Protein AF-0000000083436732 (afdb_homodimer)

Radius of gyration: 25.19 Å; Cα contacts (8 Å, |Δi|>4): 2096; chains: 2; bounding box: 70×71×68 Å

pLDDT: mean 85.24, std 17.51, range [31.95, 98.94]

Sequence (780 aa):
MSGWLIAVHCGAGRYSSSTEASYLSLIRSALTDAHDVITNSTSPPTAAQLAVRLLHSFEHSPLTNAGFGSNLTEEGRVECEASVVCGQTHLVGCCGAVTGVKEPSALALKLLEQVQGNDSTSSFAFGRQPPLVVVGEHARRLAREFGLETAAEDGDVLKKYQITAKAHEHFIKWHERFQALRGSTDDDDERLDTVGAICMDPKGNVAAALSSGGVAYKIPGRLGLAACPRMGCDASNGQFCALKCRKRKRRKQKKVKNAFAVACTGRGERFIQSALVTLLTLRLRKSTNLEQCLRKAFIEASDANGGVGVEGGVLAFVSPHEATSGLRQIQLGAAFTTPCMGVGYLQCQDDATKLQVHAQILRQPASSFVVGKKQSLSTHVSILHLDVEKMSGWLIAVHCGAGRYSSSTEASYLSLIRSALTDAHDVITNSTSPPTAAQLAVRLLHSFEHSPLTNAGFGSNLTEEGRVECEASVVCGQTHLVGCCGAVTGVKEPSALALKLLEQVQGNDSTSSFAFGRQPPLVVVGEHARRLAREFGLETAAEDGDVLKKYQITAKAHEHFIKWHERFQALRGSTDDDDERLDTVGAICMDPKGNVAAALSSGGVAYKIPGRLGLAACPRMGCDASNGQFCALKCRKRKRRKQKKVKNAFAVACTGRGERFIQSALVTLLTLRLRKSTNLEQCLRKAFIEASDANGGVGVEGGVLAFVSPHEATSGLRQIQLGAAFTTPCMGVGYLQCQDDATKLQVHAQILRQPASSFVVGKKQSLSTHVSILHLDVEK

Nearest PDB structures (foldseek):
  2a8i-assembly1_A  TM=8.980E-01  e=1.791E-30  Homo sapiens
  2zak-assembly1_A  TM=8.640E-01  e=1.438E-22  Escherichia coli K-12
  3c17-assembly1_B  TM=8.392E-01  e=4.506E-23  Escherichia coli K-12
  3c17-assembly1_A  TM=8.603E-01  e=3.595E-22  Escherichia coli K-12
  4o0g-assembly1_B  TM=8.121E-01  e=4.675E-21  Homo sapiens

Structure (mmCIF, N/CA/C/O backbone):
data_AF-0000000083436732-model_v1
#
loop_
_entity.id
_entity.type
_entity.pdbx_description
1 polymer Asparaginase
#
loop_
_atom_site.group_PDB
_atom_site.id
_atom_site.type_symbol
_atom_site.label_atom_id
_atom_site.label_alt_id
_atom_site.label_comp_id
_atom_site.label_asym_id
_atom_site.label_entity_id
_atom_site.label_seq_id
_atom_site.pdbx_PDB_ins_code
_atom_site.Cartn_x
_atom_site.Cartn_y
_atom_site.Cartn_z
_atom_site.occupancy
_atom_site.B_iso_or_equiv
_atom_site.auth_seq_id
_atom_site.auth_comp_id
_atom_site.auth_asym_id
_atom_site.auth_atom_id
_atom_site.pdbx_PDB_model_num
ATOM 1 N N . MET A 1 1 ? 18.391 29.844 12.5 1 45.34 1 MET A N 1
ATOM 2 C CA . MET A 1 1 ? 17.578 28.625 12.516 1 45.34 1 MET A CA 1
ATOM 3 C C . MET A 1 1 ? 16.969 28.359 11.148 1 45.34 1 MET A C 1
ATOM 5 O O . MET A 1 1 ? 16.422 29.266 10.516 1 45.34 1 MET A O 1
ATOM 9 N N . SER A 1 2 ? 17.312 27.344 10.406 1 62.5 2 SER A N 1
ATOM 10 C CA . SER A 1 2 ? 16.938 27.094 9.016 1 62.5 2 SER A CA 1
ATOM 11 C C . SER A 1 2 ? 15.43 27 8.867 1 62.5 2 SER A C 1
ATOM 13 O O . SER A 1 2 ? 14.719 26.688 9.828 1 62.5 2 SER A O 1
ATOM 15 N N . GLY A 1 3 ? 14.812 27.594 7.84 1 80.25 3 GLY A N 1
ATOM 16 C CA . GLY A 1 3 ? 13.398 27.75 7.535 1 80.25 3 GLY A CA 1
ATOM 17 C C . GLY A 1 3 ? 12.641 26.438 7.531 1 80.25 3 GLY A C 1
ATOM 18 O O . GLY A 1 3 ? 13.242 25.375 7.383 1 80.25 3 GLY A O 1
ATOM 19 N N . TRP A 1 4 ? 11.492 26.406 8.188 1 89.75 4 TRP A N 1
ATOM 20 C CA . TRP A 1 4 ? 10.609 25.234 8.188 1 89.75 4 TRP A CA 1
ATOM 21 C C . TRP A 1 4 ? 9.234 25.594 7.625 1 89.75 4 TRP A C 1
ATOM 23 O O . TRP A 1 4 ? 8.898 26.781 7.5 1 89.75 4 TRP A O 1
ATOM 33 N N . LEU A 1 5 ? 8.547 24.641 7.152 1 93.62 5 LEU A N 1
ATOM 34 C CA . LEU A 1 5 ? 7.199 24.766 6.609 1 93.62 5 LEU A CA 1
ATOM 35 C C . LEU A 1 5 ? 6.305 23.641 7.117 1 93.62 5 LEU A C 1
ATOM 37 O O . LEU A 1 5 ? 6.691 22.469 7.082 1 93.62 5 LEU A O 1
ATOM 41 N N . ILE A 1 6 ? 5.16 23.984 7.652 1 96.88 6 ILE A N 1
ATOM 42 C CA . ILE A 1 6 ? 4.148 23 8.031 1 96.88 6 ILE A CA 1
ATOM 43 C C . ILE A 1 6 ? 2.826 23.344 7.348 1 96.88 6 ILE A C 1
ATOM 45 O O . ILE A 1 6 ? 2.445 24.516 7.258 1 96.88 6 ILE A O 1
ATOM 49 N N . ALA A 1 7 ? 2.205 22.406 6.766 1 98.19 7 ALA A N 1
ATOM 50 C CA . ALA A 1 7 ? 0.932 22.578 6.07 1 98.19 7 ALA A CA 1
ATOM 51 C C . ALA A 1 7 ? -0.003 21.406 6.32 1 98.19 7 ALA A C 1
ATOM 53 O O . ALA A 1 7 ? 0.451 20.266 6.5 1 98.19 7 ALA A O 1
ATOM 54 N N . VAL A 1 8 ? -1.33 21.688 6.348 1 98.69 8 VAL A N 1
ATOM 55 C CA . VAL A 1 8 ? -2.32 20.641 6.625 1 98.69 8 VAL A CA 1
ATOM 56 C C . VAL A 1 8 ? -3.516 20.812 5.688 1 98.69 8 VAL A C 1
ATOM 58 O O . VAL A 1 8 ? -3.732 21.891 5.133 1 98.69 8 VAL A O 1
ATOM 61 N N . HIS A 1 9 ? -4.184 19.766 5.465 1 98.12 9 HIS A N 1
ATOM 62 C CA . HIS A 1 9 ? -5.559 19.812 4.988 1 98.12 9 HIS A CA 1
ATOM 63 C C . HIS A 1 9 ? -6.5 19.078 5.93 1 98.12 9 HIS A C 1
ATOM 65 O O . HIS A 1 9 ? -6.102 18.109 6.574 1 98.12 9 HIS A O 1
ATOM 71 N N . CYS A 1 10 ? -7.734 19.5 5.992 1 96.12 10 CYS A N 1
ATOM 72 C CA . CYS A 1 10 ? -8.727 18.859 6.844 1 96.12 10 CYS A CA 1
ATOM 73 C C . CYS A 1 10 ? -9.758 18.109 6.008 1 96.12 10 CYS A C 1
ATOM 75 O O . CYS A 1 10 ? -10.891 17.891 6.453 1 96.12 10 CYS A O 1
ATOM 77 N N . GLY A 1 11 ? -9.312 17.734 4.742 1 93.94 11 GLY A N 1
ATOM 78 C CA . GLY A 1 11 ? -10.18 16.938 3.881 1 93.94 11 GLY A CA 1
ATOM 79 C C . GLY A 1 11 ? -10.766 17.75 2.734 1 93.94 11 GLY A C 1
ATOM 80 O O . GLY A 1 11 ? -10.719 18.984 2.74 1 93.94 11 GLY A O 1
ATOM 81 N N . ALA A 1 12 ? -11.266 17.016 1.753 1 89.62 12 ALA A N 1
ATOM 82 C CA . ALA A 1 12 ? -11.969 17.578 0.601 1 89.62 12 ALA A CA 1
ATOM 83 C C . ALA A 1 12 ? -13.438 17.156 0.603 1 89.62 12 ALA A C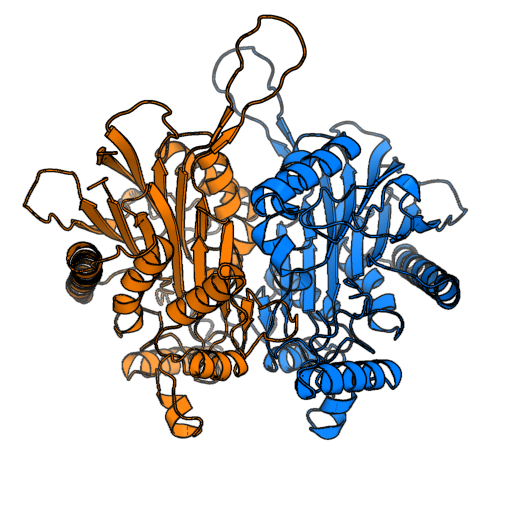 1
ATOM 85 O O . ALA A 1 12 ? -13.781 16.062 1.078 1 89.62 12 ALA A O 1
ATOM 86 N N . GLY A 1 13 ? -14.273 18.016 0.189 1 87.44 13 GLY A N 1
ATOM 87 C CA . GLY A 1 13 ? -15.703 17.734 0.155 1 87.44 13 GLY A CA 1
ATOM 88 C C . GLY A 1 13 ? -16.562 18.984 0.185 1 87.44 13 GLY A C 1
ATOM 89 O O . GLY A 1 13 ? -16.234 19.969 -0.472 1 87.44 13 GLY A O 1
ATOM 90 N N . ARG A 1 14 ? -17.672 18.844 0.875 1 81.38 14 ARG A N 1
ATOM 91 C CA . ARG A 1 14 ? -18.578 19.969 1.036 1 81.38 14 ARG A CA 1
ATOM 92 C C . ARG A 1 14 ? -18.578 20.469 2.475 1 81.38 14 ARG A C 1
ATOM 94 O O . ARG A 1 14 ? -18.625 19.672 3.416 1 81.38 14 ARG A O 1
ATOM 101 N N . TYR A 1 15 ? -18.344 21.75 2.605 1 79.12 15 TYR A N 1
ATOM 102 C CA . TYR A 1 15 ? -18.391 22.391 3.912 1 79.12 15 TYR A CA 1
ATOM 103 C C . TYR A 1 15 ? -19.609 23.297 4.02 1 79.12 15 TYR A C 1
ATOM 105 O O . TYR A 1 15 ? -19.906 24.078 3.104 1 79.12 15 TYR A O 1
ATOM 113 N N . SER A 1 16 ? -20.297 23.062 5.043 1 80.81 16 SER A N 1
ATOM 114 C CA . SER A 1 16 ? -21.391 23.984 5.27 1 80.81 16 SER A CA 1
ATOM 115 C C . SER A 1 16 ? -20.906 25.312 5.832 1 80.81 16 SER A C 1
ATOM 117 O O . SER A 1 16 ? -19.844 25.359 6.473 1 80.81 16 SER A O 1
ATOM 119 N N . SER A 1 17 ? -21.656 26.312 5.613 1 82.75 17 SER A N 1
ATOM 120 C CA . SER A 1 17 ? -21.312 27.641 6.117 1 82.75 17 SER A CA 1
ATOM 121 C C . SER A 1 17 ? -21.266 27.656 7.641 1 82.75 17 SER A C 1
ATOM 123 O O . SER A 1 17 ? -20.438 28.359 8.234 1 82.75 17 SER A O 1
ATOM 125 N N . SER A 1 18 ? -22.031 26.781 8.234 1 84.94 18 SER A N 1
ATOM 126 C CA . SER A 1 18 ? -22.156 26.781 9.688 1 84.94 18 SER A CA 1
ATOM 127 C C . SER A 1 18 ? -20.938 26.156 10.344 1 84.94 18 SER A C 1
ATOM 129 O O . SER A 1 18 ? -20.625 26.438 11.508 1 84.94 18 SER A O 1
ATOM 131 N N . THR A 1 19 ? -20.219 25.328 9.609 1 87.94 19 THR A N 1
ATOM 132 C CA . THR A 1 19 ? -19.109 24.625 10.234 1 87.94 19 THR A CA 1
ATOM 133 C C . THR A 1 19 ? -17.766 25.156 9.75 1 87.94 19 THR A C 1
ATOM 135 O O . THR A 1 19 ? -16.719 24.812 10.289 1 87.94 19 THR A O 1
ATOM 138 N N . GLU A 1 20 ? -17.781 25.984 8.844 1 92.06 20 GLU A N 1
ATOM 139 C CA . GLU A 1 20 ? -16.562 26.469 8.227 1 92.06 20 GLU A CA 1
ATOM 140 C C . GLU A 1 20 ? -15.656 27.141 9.25 1 92.06 20 GLU A C 1
ATOM 142 O O . GLU A 1 20 ? -14.445 26.906 9.281 1 92.06 20 GLU A O 1
ATOM 147 N N . ALA A 1 21 ? -16.234 27.984 10.062 1 94.69 21 ALA A N 1
ATOM 148 C CA . ALA A 1 21 ? -15.453 28.703 11.062 1 94.69 21 ALA A CA 1
ATOM 149 C C . ALA A 1 21 ? -14.773 27.734 12.031 1 94.69 21 ALA A C 1
ATOM 151 O O . ALA A 1 21 ? -13.641 27.969 12.445 1 94.69 21 ALA A O 1
ATOM 152 N N . SER A 1 22 ? -15.5 26.734 12.344 1 95.69 22 SER A N 1
ATOM 153 C CA . SER A 1 22 ? -14.953 25.75 13.266 1 95.69 22 SER A CA 1
ATOM 154 C C . SER A 1 22 ? -13.766 25.016 12.648 1 95.69 22 SER A C 1
ATOM 156 O O . SER A 1 22 ? -12.766 24.75 13.32 1 95.69 22 SER A O 1
ATOM 158 N N . TYR A 1 23 ? -13.867 24.703 11.391 1 95.31 23 TYR A N 1
ATOM 159 C CA . TYR A 1 23 ? -12.773 24.031 10.695 1 95.31 23 TYR A CA 1
ATOM 160 C C . TYR A 1 23 ? -11.555 24.953 10.602 1 95.31 23 TYR A C 1
ATOM 162 O O . TYR A 1 23 ? -10.422 24.516 10.812 1 95.31 23 TYR A O 1
ATOM 170 N N . LEU A 1 24 ? -11.805 26.203 10.289 1 96.44 24 LEU A N 1
ATOM 171 C CA . LEU A 1 24 ? -10.703 27.156 10.195 1 96.44 24 LEU A CA 1
ATOM 172 C C . LEU A 1 24 ? -10.008 27.328 11.539 1 96.44 24 LEU A C 1
ATOM 174 O O . LEU A 1 24 ? -8.773 27.375 11.602 1 96.44 24 LEU A O 1
ATOM 178 N N . SER A 1 25 ? -10.805 27.359 12.547 1 97.56 25 SER A N 1
ATOM 179 C CA . SER A 1 25 ? -10.242 27.469 13.891 1 97.56 25 SER A CA 1
ATOM 180 C C . SER A 1 25 ? -9.406 26.234 14.227 1 97.56 25 SER A C 1
ATOM 182 O O . SER A 1 25 ? -8.344 26.344 14.852 1 97.56 25 SER A O 1
ATOM 184 N N . LEU A 1 26 ? -9.922 25.125 13.836 1 97.5 26 LEU A N 1
ATOM 185 C CA . LEU A 1 26 ? -9.211 23.875 14.086 1 97.5 26 LEU A CA 1
ATOM 186 C C . LEU A 1 26 ? -7.883 23.844 13.344 1 97.5 26 LEU A C 1
ATOM 188 O O . LEU A 1 26 ? -6.863 23.422 13.898 1 97.5 26 LEU A O 1
ATOM 192 N N . ILE A 1 27 ? -7.852 24.266 12.125 1 97.88 27 ILE A N 1
ATOM 193 C CA . ILE A 1 27 ? -6.637 24.328 11.32 1 97.88 27 ILE A CA 1
ATOM 194 C C . ILE A 1 27 ? -5.625 25.266 11.984 1 97.88 27 ILE A C 1
ATOM 196 O O . ILE A 1 27 ? -4.453 24.922 12.133 1 97.88 27 ILE A O 1
ATOM 200 N N . ARG A 1 28 ? -6.09 26.422 12.398 1 97.38 28 ARG A N 1
ATOM 201 C CA . ARG A 1 28 ? -5.211 27.391 13.055 1 97.38 28 ARG A CA 1
ATOM 202 C C . ARG A 1 28 ? -4.621 26.812 14.336 1 97.38 28 ARG A C 1
ATOM 204 O O . ARG A 1 28 ? -3.434 26.984 14.609 1 97.38 28 ARG A O 1
ATOM 211 N N . SER A 1 29 ? -5.473 26.156 15.016 1 97.12 29 SER A N 1
ATOM 212 C CA . SER A 1 29 ? -5.02 25.531 16.266 1 97.12 29 SER A CA 1
ATOM 213 C C . SER A 1 29 ? -3.939 24.484 16 1 97.12 29 SER A C 1
ATOM 215 O O . SER A 1 29 ? -2.953 24.406 16.734 1 97.12 29 SER A O 1
ATOM 217 N N . ALA A 1 30 ? -4.152 23.641 15.023 1 98 30 ALA A N 1
ATOM 218 C CA . ALA A 1 30 ? -3.174 22.609 14.672 1 98 30 ALA A CA 1
ATOM 219 C C . ALA A 1 30 ? -1.816 23.234 14.352 1 98 30 ALA A C 1
ATOM 221 O O . ALA A 1 30 ? -0.785 22.766 14.844 1 98 30 ALA A O 1
ATOM 222 N N . LEU A 1 31 ? -1.815 24.297 13.578 1 97.56 31 LEU A N 1
ATOM 223 C CA . LEU A 1 31 ? -0.589 24.969 13.141 1 97.56 31 LEU A CA 1
ATOM 224 C C . LEU A 1 31 ? 0.098 25.656 14.305 1 97.56 31 LEU A C 1
ATOM 226 O O . LEU A 1 31 ? 1.319 25.578 14.453 1 97.56 31 LEU A O 1
ATOM 230 N N . THR A 1 32 ? -0.681 26.312 15.141 1 95.38 32 THR A N 1
ATOM 231 C CA . THR A 1 32 ? -0.13 27.031 16.281 1 95.38 32 THR A CA 1
ATOM 232 C C . THR A 1 32 ? 0.489 26.062 17.281 1 95.38 32 THR A C 1
ATOM 234 O O . THR A 1 32 ? 1.569 26.312 17.812 1 95.38 32 THR A O 1
ATOM 237 N N . ASP A 1 33 ? -0.208 24.984 17.484 1 94.81 33 ASP A N 1
ATOM 238 C CA . ASP A 1 33 ? 0.31 23.969 18.391 1 94.81 33 ASP A CA 1
ATOM 239 C C . ASP A 1 33 ? 1.647 23.406 17.906 1 94.81 33 ASP A C 1
ATOM 241 O O . ASP A 1 33 ? 2.582 23.25 18.688 1 94.81 33 ASP A O 1
ATOM 245 N N . ALA A 1 34 ? 1.681 23.062 16.656 1 94.44 34 ALA A N 1
ATOM 246 C CA . ALA A 1 34 ? 2.92 22.547 16.094 1 94.44 34 ALA A CA 1
ATOM 247 C C . ALA A 1 34 ? 4.039 23.578 16.172 1 94.44 34 ALA A C 1
ATOM 249 O O . ALA A 1 34 ? 5.195 23.219 16.438 1 94.44 34 ALA A O 1
ATOM 250 N N . HIS A 1 35 ? 3.758 24.812 15.906 1 92 35 HIS A N 1
ATOM 251 C CA . HIS A 1 35 ? 4.73 25.891 16.047 1 92 35 HIS A CA 1
ATOM 252 C C . HIS A 1 35 ? 5.316 25.938 17.453 1 92 35 HIS A C 1
ATOM 254 O O . HIS A 1 35 ? 6.531 26.078 17.609 1 92 35 HIS A O 1
ATOM 260 N N . ASP A 1 36 ? 4.492 25.844 18.406 1 91.5 36 ASP A N 1
ATOM 261 C CA . ASP A 1 36 ? 4.934 25.875 19.797 1 91.5 36 ASP A CA 1
ATOM 262 C C . ASP A 1 36 ? 5.902 24.719 20.094 1 91.5 36 ASP A C 1
ATOM 264 O O . ASP A 1 36 ? 6.887 24.906 20.812 1 91.5 36 ASP A O 1
ATOM 268 N N . VAL A 1 37 ? 5.609 23.625 19.5 1 91.25 37 VAL A N 1
ATOM 269 C CA . VAL A 1 37 ? 6.469 22.453 19.703 1 91.25 37 VAL A CA 1
ATOM 270 C C . VAL A 1 37 ? 7.844 22.719 19.094 1 91.25 37 VAL A C 1
ATOM 272 O O . VAL A 1 37 ? 8.867 22.375 19.688 1 91.25 37 VAL A O 1
ATOM 275 N N . ILE A 1 38 ? 7.883 23.297 17.938 1 88.56 38 ILE A N 1
ATOM 276 C CA . ILE A 1 38 ? 9.133 23.578 17.234 1 88.56 38 ILE A CA 1
ATOM 277 C C . ILE A 1 38 ? 9.953 24.594 18.031 1 88.56 38 ILE A C 1
ATOM 279 O O . ILE A 1 38 ? 11.164 24.438 18.188 1 88.56 38 ILE A O 1
ATOM 283 N N . THR A 1 39 ? 9.32 25.625 18.578 1 86.31 39 THR A N 1
ATOM 284 C CA . THR A 1 39 ? 10 26.766 19.188 1 86.31 39 THR A CA 1
ATOM 285 C C . THR A 1 39 ? 10.43 26.453 20.609 1 86.31 39 THR A C 1
ATOM 287 O O . THR A 1 39 ? 11.43 26.984 21.094 1 86.31 39 THR A O 1
ATOM 290 N N . ASN A 1 40 ? 9.719 25.641 21.266 1 88.06 40 ASN A N 1
ATOM 291 C CA . ASN A 1 40 ? 9.977 25.406 22.688 1 88.06 40 ASN A CA 1
ATOM 292 C C . ASN A 1 40 ? 10.844 24.172 22.906 1 88.06 40 ASN A C 1
ATOM 294 O O . ASN A 1 40 ? 11.219 23.859 24.031 1 88.06 40 ASN A O 1
ATOM 298 N N . SER A 1 41 ? 11.109 23.516 21.875 1 84.19 41 SER A N 1
ATOM 299 C CA . SER A 1 41 ? 11.883 22.297 22.047 1 84.19 41 SER A CA 1
ATOM 300 C C . SER A 1 41 ? 13.383 22.562 21.984 1 84.19 41 SER A C 1
ATOM 302 O O . SER A 1 41 ? 13.828 23.438 21.234 1 84.19 41 SER A O 1
ATOM 304 N N . THR A 1 42 ? 14.141 21.953 22.969 1 85.38 42 THR A N 1
ATOM 305 C CA . THR A 1 42 ? 15.602 22.031 22.938 1 85.38 42 THR A CA 1
ATOM 306 C C . THR A 1 42 ? 16.156 21.297 21.734 1 85.38 42 THR A C 1
ATOM 308 O O . THR A 1 42 ? 17.156 21.719 21.141 1 85.38 42 THR A O 1
ATOM 311 N N . SER A 1 43 ? 15.492 20.203 21.438 1 87.44 43 SER A N 1
ATOM 312 C CA . SER A 1 43 ? 15.805 19.453 20.219 1 87.44 43 SER A CA 1
ATOM 313 C C . SER A 1 43 ? 14.617 19.453 19.25 1 87.44 43 SER A C 1
ATOM 315 O O . SER A 1 43 ? 13.602 18.797 19.531 1 87.44 43 SER A O 1
ATOM 317 N N . PRO A 1 44 ? 14.766 20.172 18.219 1 85.69 44 PRO A N 1
ATOM 318 C CA . PRO A 1 44 ? 13.617 20.266 17.312 1 85.69 44 PRO A CA 1
ATOM 319 C C . PRO A 1 44 ? 13.125 18.906 16.844 1 85.69 44 PRO A C 1
ATOM 321 O O . PRO A 1 44 ? 13.93 18 16.578 1 85.69 44 PRO A O 1
ATOM 324 N N . PRO A 1 45 ? 11.82 18.734 16.797 1 93.69 45 PRO A N 1
ATOM 325 C CA . PRO A 1 45 ? 11.25 17.484 16.297 1 93.69 45 PRO A CA 1
ATOM 326 C C . PRO A 1 45 ? 11.602 17.219 14.836 1 93.69 45 PRO A C 1
ATOM 328 O O . PRO A 1 45 ? 11.883 18.156 14.086 1 93.69 45 PRO A O 1
ATOM 331 N N . THR A 1 46 ? 11.656 15.938 14.453 1 95.56 46 THR A N 1
ATOM 332 C CA . THR A 1 46 ? 11.852 15.57 13.055 1 95.56 46 THR A CA 1
ATOM 333 C C . THR A 1 46 ? 10.633 15.961 12.227 1 95.56 46 THR A C 1
ATOM 335 O O . THR A 1 46 ? 9.562 16.25 12.773 1 95.56 46 THR A O 1
ATOM 338 N N . ALA A 1 47 ? 10.797 16.016 10.93 1 97.38 47 ALA A N 1
ATOM 339 C CA . ALA A 1 47 ? 9.688 16.312 10.031 1 97.38 47 ALA A CA 1
ATOM 340 C C . ALA A 1 47 ? 8.523 15.352 10.258 1 97.38 47 ALA A C 1
ATOM 342 O O . ALA A 1 47 ? 7.363 15.766 10.273 1 97.38 47 ALA A O 1
ATOM 343 N N . ALA A 1 48 ? 8.836 14.07 10.422 1 98.38 48 ALA A N 1
ATOM 344 C CA . ALA A 1 48 ? 7.797 13.062 10.641 1 98.38 48 ALA A CA 1
ATOM 345 C C . ALA A 1 48 ? 7.047 13.32 11.945 1 98.38 48 ALA A C 1
ATOM 347 O O . ALA A 1 48 ? 5.82 13.203 12 1 98.38 48 ALA A O 1
ATOM 348 N N . GLN A 1 49 ? 7.73 13.648 12.961 1 97.88 49 GLN A N 1
ATOM 349 C CA . GLN A 1 49 ? 7.113 13.953 14.242 1 97.88 49 GLN A CA 1
ATOM 350 C C . GLN A 1 49 ? 6.219 15.188 14.141 1 97.88 49 GLN A C 1
ATOM 352 O O . GLN A 1 49 ? 5.133 15.227 14.727 1 97.88 49 GLN A O 1
ATOM 357 N N . LEU A 1 50 ? 6.684 16.172 13.43 1 97.69 50 LEU A N 1
ATOM 358 C CA . LEU A 1 50 ? 5.902 17.391 13.25 1 97.69 50 LEU A CA 1
ATOM 359 C C . LEU A 1 50 ? 4.617 17.109 12.477 1 97.69 50 LEU A C 1
ATOM 361 O O . LEU A 1 50 ? 3.551 17.609 12.828 1 97.69 50 LEU A O 1
ATOM 365 N N . ALA A 1 51 ? 4.762 16.312 11.43 1 98.75 51 ALA A N 1
ATOM 366 C CA . ALA A 1 51 ? 3.582 15.953 10.641 1 98.75 51 ALA A CA 1
ATOM 367 C C . ALA A 1 51 ? 2.527 15.273 11.508 1 98.75 51 ALA A C 1
ATOM 369 O O . ALA A 1 51 ? 1.34 15.586 11.414 1 98.75 51 ALA A O 1
ATOM 370 N N . VAL A 1 52 ? 2.945 14.367 12.336 1 98.69 52 VAL A N 1
ATOM 371 C CA . VAL A 1 52 ? 2.035 13.633 13.203 1 98.69 52 VAL A CA 1
ATOM 372 C C . VAL A 1 52 ? 1.44 14.586 14.242 1 98.69 52 VAL A C 1
ATOM 374 O O . VAL A 1 52 ? 0.249 14.508 14.555 1 98.69 52 VAL A O 1
ATOM 377 N N . ARG A 1 53 ? 2.258 15.492 14.797 1 98 53 ARG A N 1
ATOM 378 C CA . ARG A 1 53 ? 1.771 16.469 15.758 1 98 53 ARG A CA 1
ATOM 379 C C . ARG A 1 53 ? 0.625 17.297 15.172 1 98 53 ARG A C 1
ATOM 381 O O . ARG A 1 53 ? -0.364 17.562 15.859 1 98 53 ARG A O 1
ATOM 388 N N . LEU A 1 54 ? 0.765 17.672 14 1 98.69 54 LEU A N 1
ATOM 389 C CA . LEU A 1 54 ? -0.27 18.438 13.312 1 98.69 54 LEU A CA 1
ATOM 390 C C . LEU A 1 54 ? -1.579 17.656 13.258 1 98.69 54 LEU A C 1
ATOM 392 O O . LEU A 1 54 ? -2.656 18.234 13.438 1 98.69 54 LEU A O 1
ATOM 396 N N . LEU A 1 55 ? -1.499 16.344 13.062 1 98.69 55 LEU A N 1
ATOM 397 C CA . LEU A 1 55 ? -2.693 15.516 12.883 1 98.69 55 LEU A CA 1
ATOM 398 C C . LEU A 1 55 ? -3.396 15.281 14.219 1 98.69 55 LEU A C 1
ATOM 400 O O . LEU A 1 55 ? -4.578 14.93 14.242 1 98.69 55 LEU A O 1
ATOM 404 N N . HIS A 1 56 ? -2.697 15.453 15.352 1 98.31 56 HIS A N 1
ATOM 405 C CA . HIS A 1 56 ? -3.295 15.219 16.672 1 98.31 56 HIS A CA 1
ATOM 406 C C . HIS A 1 56 ? -4.504 16.109 16.891 1 98.31 56 HIS A C 1
ATOM 408 O O . HIS A 1 56 ? -5.523 15.672 17.422 1 98.31 56 HIS A O 1
ATOM 414 N N . SER A 1 57 ? -4.391 17.359 16.469 1 97.44 57 SER A N 1
ATOM 415 C CA . SER A 1 57 ? -5.508 18.281 16.625 1 97.44 57 SER A CA 1
ATOM 416 C C . SER A 1 57 ? -6.75 17.781 15.891 1 97.44 57 SER A C 1
ATOM 418 O O . SER A 1 57 ? -7.871 17.984 16.359 1 97.44 57 SER A O 1
ATOM 420 N N . PHE A 1 58 ? -6.484 17.188 14.781 1 97.94 58 PHE A N 1
ATOM 421 C CA . PHE A 1 58 ? -7.598 16.656 13.992 1 97.94 58 PHE A CA 1
ATOM 422 C C . PHE A 1 58 ? -8.133 15.367 14.602 1 97.94 58 PHE A C 1
ATOM 424 O O . PHE A 1 58 ? -9.344 15.141 14.617 1 97.94 58 PHE A O 1
ATOM 431 N N . GLU A 1 59 ? -7.246 14.523 15.117 1 98.06 59 GLU A N 1
ATOM 432 C CA . GLU A 1 59 ? -7.641 13.242 15.695 1 98.06 59 GLU A CA 1
ATOM 433 C C . GLU A 1 59 ? -8.391 13.438 17 1 98.06 59 GLU A C 1
ATOM 435 O O . GLU A 1 59 ? -9.172 12.57 17.406 1 98.06 59 GLU A O 1
ATOM 440 N N . HIS A 1 60 ? -8.234 14.633 17.641 1 97.69 60 HIS A N 1
ATOM 441 C CA . HIS A 1 60 ? -8.867 14.914 18.922 1 97.69 60 HIS A CA 1
ATOM 442 C C . HIS A 1 60 ? -10.195 15.641 18.719 1 97.69 60 HIS A C 1
ATOM 444 O O . HIS A 1 60 ? -10.969 15.805 19.672 1 97.69 60 HIS A O 1
ATOM 450 N N . SER A 1 61 ? -10.484 16.062 17.547 1 96.56 61 SER A N 1
ATOM 451 C CA . SER A 1 61 ? -11.68 16.859 17.297 1 96.56 61 SER A CA 1
ATOM 452 C C . SER A 1 61 ? -12.789 16.031 16.672 1 96.56 61 SER A C 1
ATOM 454 O O . SER A 1 61 ? -12.539 15.234 15.758 1 96.56 61 SER A O 1
ATOM 456 N N . PRO A 1 62 ? -13.992 16.219 17.125 1 94.56 62 PRO A N 1
ATOM 457 C CA . PRO A 1 62 ? -15.117 15.523 16.516 1 94.56 62 PRO A CA 1
ATOM 458 C C . PRO A 1 62 ? -15.508 16.109 15.156 1 94.56 62 PRO A C 1
ATOM 460 O O . PRO A 1 62 ? -16.391 15.57 14.477 1 94.56 62 PRO A O 1
ATOM 463 N N . LEU A 1 63 ? -14.836 17.203 14.758 1 93.19 63 LEU A N 1
ATOM 464 C CA . LEU A 1 63 ? -15.164 17.844 13.484 1 93.19 63 LEU A CA 1
ATOM 465 C C . LEU A 1 63 ? -14.664 17 12.312 1 93.19 63 LEU A C 1
ATOM 467 O O . LEU A 1 63 ? -15.25 17.047 11.227 1 93.19 63 LEU A O 1
ATOM 471 N N . THR A 1 64 ? -13.57 16.312 12.57 1 94.94 64 THR A N 1
ATOM 472 C CA . THR A 1 64 ? -12.93 15.594 11.477 1 94.94 64 THR A CA 1
ATOM 473 C C . THR A 1 64 ? -13.18 14.086 11.594 1 94.94 64 THR A C 1
ATOM 475 O O . THR A 1 64 ? -13.531 13.594 12.664 1 94.94 64 THR A O 1
ATOM 478 N N . ASN A 1 65 ? -13.078 13.406 10.445 1 94.56 65 ASN A N 1
ATOM 479 C CA . ASN A 1 65 ? -13.203 11.953 10.375 1 94.56 65 ASN A CA 1
ATOM 480 C C . ASN A 1 65 ? -11.852 11.266 10.555 1 94.56 65 ASN A C 1
ATOM 482 O O . ASN A 1 65 ? -11.375 10.57 9.656 1 94.56 65 ASN A O 1
ATOM 486 N N . ALA A 1 66 ? -11.281 11.523 11.695 1 96.81 66 ALA A N 1
ATOM 487 C CA . ALA A 1 66 ? -9.992 10.953 12.102 1 96.81 66 ALA A CA 1
ATOM 488 C C . ALA A 1 66 ? -9.914 10.797 13.609 1 96.81 66 ALA A C 1
ATOM 490 O O . ALA A 1 66 ? -10.047 11.766 14.359 1 96.81 66 ALA A O 1
ATOM 491 N N . GLY A 1 67 ? -9.75 9.648 14.094 1 96.69 67 GLY A N 1
ATOM 492 C CA . GLY A 1 67 ? -9.688 9.445 15.531 1 96.69 67 GLY A CA 1
ATOM 493 C C . GLY A 1 67 ? -11.031 9.594 16.219 1 96.69 67 GLY A C 1
ATOM 494 O O . GLY A 1 67 ? -11.984 8.875 15.891 1 96.69 67 GLY A O 1
ATOM 495 N N . PHE A 1 68 ? -11.164 10.633 17.062 1 97.06 68 PHE A N 1
ATOM 496 C CA . PHE A 1 68 ? -12.375 10.875 17.844 1 97.06 68 PHE A CA 1
ATOM 497 C C . PHE A 1 68 ? -13.508 11.352 16.938 1 97.06 68 PHE A C 1
ATOM 499 O O . PHE A 1 68 ? -13.367 12.344 16.219 1 97.06 68 PHE A O 1
ATOM 506 N N . GLY A 1 69 ? -14.602 10.547 16.953 1 96.06 69 GLY A N 1
ATOM 507 C CA . GLY A 1 69 ? -15.758 10.93 16.172 1 96.06 69 GLY A CA 1
ATOM 508 C C . GLY A 1 69 ? -15.719 10.414 14.742 1 96.06 69 GLY A C 1
ATOM 509 O O . GLY A 1 69 ? -16.469 10.875 13.883 1 96.06 69 GLY A O 1
ATOM 510 N N . SER A 1 70 ? -14.898 9.445 14.438 1 96 70 SER A N 1
ATOM 511 C CA . SER A 1 70 ? -14.734 8.891 13.102 1 96 70 SER A CA 1
ATOM 512 C C . SER A 1 70 ? -15.969 8.102 12.672 1 96 70 SER A C 1
ATOM 514 O O . SER A 1 70 ? -16.781 7.703 13.516 1 96 70 SER A O 1
ATOM 516 N N . ASN A 1 71 ? -16.062 7.918 11.375 1 94.06 71 ASN A N 1
ATOM 517 C CA . ASN A 1 71 ? -17.125 7.102 10.805 1 94.06 71 ASN A CA 1
ATOM 518 C C . ASN A 1 71 ? -17.125 5.695 11.391 1 94.06 71 ASN A C 1
ATOM 520 O O . ASN A 1 71 ? -16.062 5.156 11.734 1 94.06 71 ASN A O 1
ATOM 524 N N . LEU A 1 72 ? -18.344 5.16 11.453 1 95.06 72 LEU A N 1
ATOM 525 C CA . LEU A 1 72 ? -18.484 3.814 11.992 1 95.06 72 LEU A CA 1
ATOM 526 C C . LEU A 1 72 ? -18.625 2.789 10.875 1 95.06 72 LEU A C 1
ATOM 528 O O . LEU A 1 72 ? -19.156 3.1 9.812 1 95.06 72 LEU A O 1
ATOM 532 N N . THR A 1 73 ? -18.109 1.578 11.125 1 93.81 73 THR A N 1
ATOM 533 C CA . THR A 1 73 ? -18.328 0.448 10.227 1 93.81 73 THR A CA 1
ATOM 534 C C . THR A 1 73 ? -19.797 0.009 10.266 1 93.81 73 THR A C 1
ATOM 536 O O . THR A 1 73 ? -20.578 0.494 11.086 1 93.81 73 THR A O 1
ATOM 539 N N . GLU A 1 74 ? -20.141 -0.914 9.43 1 91.5 74 GLU A N 1
ATOM 540 C CA . GLU A 1 74 ? -21.516 -1.442 9.398 1 91.5 74 GLU A CA 1
ATOM 541 C C . GLU A 1 74 ? -21.844 -2.158 10.703 1 91.5 74 GLU A C 1
ATOM 543 O O . GLU A 1 74 ? -23.016 -2.381 11.008 1 91.5 74 GLU A O 1
ATOM 548 N N . GLU A 1 75 ? -20.844 -2.441 11.516 1 92.38 75 GLU A N 1
ATOM 549 C CA . GLU A 1 75 ? -21.078 -3.098 12.805 1 92.38 75 GLU A CA 1
ATOM 550 C C . GLU A 1 75 ? -21.094 -2.084 13.945 1 92.38 75 GLU A C 1
ATOM 552 O O . GLU A 1 75 ? -21.109 -2.463 15.117 1 92.38 75 GLU A O 1
ATOM 557 N N . GLY A 1 76 ? -20.938 -0.88 13.617 1 93.38 76 GLY A N 1
ATOM 558 C CA . GLY A 1 76 ? -21.062 0.172 14.617 1 93.38 76 GLY A CA 1
ATOM 559 C C . GLY A 1 76 ? -19.797 0.403 15.406 1 93.38 76 GLY A C 1
ATOM 560 O O . GLY A 1 76 ? -19.844 0.816 16.562 1 93.38 76 GLY A O 1
ATOM 561 N N . ARG A 1 77 ? -18.688 0.134 14.773 1 93.19 77 ARG A N 1
ATOM 562 C CA . ARG A 1 77 ? -17.391 0.317 15.438 1 93.19 77 ARG A CA 1
ATOM 563 C C . ARG A 1 77 ? -16.531 1.321 14.688 1 93.19 77 ARG A C 1
ATOM 565 O O . ARG A 1 77 ? -16.688 1.495 13.477 1 93.19 77 ARG A O 1
ATOM 572 N N . VAL A 1 78 ? -15.648 1.972 15.461 1 96.06 78 VAL A N 1
ATOM 573 C CA . VAL A 1 78 ? -14.68 2.869 14.836 1 96.06 78 VAL A CA 1
ATOM 574 C C . VAL A 1 78 ? -13.414 2.096 14.484 1 96.06 78 VAL A C 1
ATOM 576 O O . VAL A 1 78 ? -12.852 1.396 15.328 1 96.06 78 VAL A O 1
ATOM 579 N N . GLU A 1 79 ? -13.023 2.127 13.281 1 96.62 79 GLU A N 1
ATOM 580 C CA . GLU A 1 79 ? -11.75 1.609 12.797 1 96.62 79 GLU A CA 1
ATOM 581 C C . GLU A 1 79 ? -10.953 2.691 12.07 1 96.62 79 GLU A C 1
ATOM 583 O O . GLU A 1 79 ? -11.297 3.086 10.961 1 96.62 79 GLU A O 1
ATOM 588 N N . CYS A 1 80 ? -9.82 3.094 12.664 1 97.94 80 CYS A N 1
ATOM 589 C CA . CYS A 1 80 ? -9.047 4.199 12.109 1 97.94 80 CYS A CA 1
ATOM 590 C C . CYS A 1 80 ? -7.859 3.682 11.305 1 97.94 80 CYS A C 1
ATOM 592 O O . CYS A 1 80 ? -7.508 2.504 11.391 1 97.94 80 CYS A O 1
ATOM 594 N N . GLU A 1 81 ? -7.332 4.543 10.484 1 98.38 81 GLU A N 1
ATOM 595 C CA . GLU A 1 81 ? -6.145 4.293 9.672 1 98.38 81 GLU A CA 1
ATOM 596 C C . GLU A 1 81 ? -5.211 5.5 9.68 1 98.38 81 GLU A C 1
ATOM 598 O O . GLU A 1 81 ? -5.66 6.637 9.82 1 98.38 81 GLU A O 1
ATOM 603 N N . ALA A 1 82 ? -3.928 5.238 9.5 1 98.88 82 ALA A N 1
ATOM 604 C CA . ALA A 1 82 ? -2.953 6.324 9.43 1 98.88 82 ALA A CA 1
ATOM 605 C C . ALA A 1 82 ? -1.682 5.875 8.719 1 98.88 82 ALA A C 1
ATOM 607 O O . ALA A 1 82 ? -1.394 4.68 8.641 1 98.88 82 ALA A O 1
ATOM 608 N N . SER A 1 83 ? -0.956 6.816 8.188 1 98.88 83 SER A N 1
ATOM 609 C CA . SER A 1 83 ? 0.347 6.582 7.578 1 98.88 83 SER A CA 1
ATOM 610 C C . SER A 1 83 ? 1.284 7.766 7.805 1 98.88 83 SER A C 1
ATOM 612 O O . SER A 1 83 ? 0.835 8.906 7.918 1 98.88 83 SER A O 1
ATOM 614 N N . VAL A 1 84 ? 2.541 7.516 7.906 1 98.88 84 VAL A N 1
ATOM 615 C CA . VAL A 1 84 ? 3.609 8.5 8.023 1 98.88 84 VAL A CA 1
ATOM 616 C C . VAL A 1 84 ? 4.766 8.125 7.102 1 98.88 84 VAL A C 1
ATOM 618 O O . VAL A 1 84 ? 5.188 6.969 7.062 1 98.88 84 VAL A O 1
ATOM 621 N N . VAL A 1 85 ? 5.227 9.062 6.336 1 98.81 85 VAL A N 1
ATOM 622 C CA . VAL A 1 85 ? 6.367 8.844 5.453 1 98.81 85 VAL A CA 1
ATOM 623 C C . VAL A 1 85 ? 7.504 9.797 5.828 1 98.81 85 VAL A C 1
ATOM 625 O O . VAL A 1 85 ? 7.293 11.008 5.945 1 98.81 85 VAL A O 1
ATOM 628 N N . CYS A 1 86 ? 8.648 9.242 5.992 1 98.31 86 CYS A N 1
ATOM 629 C CA . CYS A 1 86 ? 9.859 10.016 6.242 1 98.31 86 CYS A CA 1
ATOM 630 C C . CYS A 1 86 ? 10.672 10.188 4.961 1 98.31 86 CYS A C 1
ATOM 632 O O . CYS A 1 86 ? 11.227 9.219 4.438 1 98.31 86 CYS A O 1
ATOM 634 N N . GLY A 1 87 ? 10.781 11.43 4.547 1 97.56 87 GLY A N 1
ATOM 635 C CA . GLY A 1 87 ? 11.492 11.703 3.305 1 97.56 87 GLY A CA 1
ATOM 636 C C . GLY A 1 87 ? 12.984 11.43 3.398 1 97.56 87 GLY A C 1
ATOM 637 O O . GLY A 1 87 ? 13.625 11.125 2.391 1 97.56 87 GLY A O 1
ATOM 638 N N . GLN A 1 88 ? 13.523 11.5 4.527 1 95.38 88 GLN A N 1
ATOM 639 C CA . GLN A 1 88 ? 14.953 11.305 4.734 1 95.38 88 GLN A CA 1
ATOM 640 C C . GLN A 1 88 ? 15.336 9.836 4.602 1 95.38 88 GLN A C 1
ATOM 642 O O . GLN A 1 88 ? 16.328 9.5 3.949 1 95.38 88 GLN A O 1
ATOM 647 N N . THR A 1 89 ? 14.547 8.984 5.18 1 95.12 89 THR A N 1
ATOM 648 C CA . THR A 1 89 ? 14.922 7.574 5.258 1 95.12 89 THR A CA 1
ATOM 649 C C . THR A 1 89 ? 14.086 6.742 4.281 1 95.12 89 THR A C 1
ATOM 651 O O . THR A 1 89 ? 14.367 5.562 4.07 1 95.12 89 THR A O 1
ATOM 654 N N . HIS A 1 90 ? 13.008 7.277 3.779 1 96.12 90 HIS A N 1
ATOM 655 C CA . HIS A 1 90 ? 12.078 6.621 2.861 1 96.12 90 HIS A CA 1
ATOM 656 C C . HIS A 1 90 ? 11.234 5.574 3.584 1 96.12 90 HIS A C 1
ATOM 658 O O . HIS A 1 90 ? 10.484 4.832 2.949 1 96.12 90 HIS A O 1
ATOM 664 N N . LEU A 1 91 ? 11.32 5.559 4.902 1 96.88 91 LEU A N 1
ATOM 665 C CA . LEU A 1 91 ? 10.477 4.66 5.676 1 96.88 91 LEU A CA 1
ATOM 666 C C . LEU A 1 91 ? 9.031 5.129 5.664 1 96.88 91 LEU A C 1
ATOM 668 O O . LEU A 1 91 ? 8.758 6.332 5.617 1 96.88 91 LEU A O 1
ATOM 672 N N . VAL A 1 92 ? 8.141 4.164 5.719 1 98.12 92 VAL A N 1
ATOM 673 C CA . VAL A 1 92 ? 6.703 4.41 5.781 1 98.12 92 VAL A CA 1
ATOM 674 C C . VAL A 1 92 ? 6.078 3.568 6.891 1 98.12 92 VAL A C 1
ATOM 676 O O . VAL A 1 92 ? 6.266 2.35 6.934 1 98.12 92 VAL A O 1
ATOM 679 N N . GLY A 1 93 ? 5.441 4.164 7.852 1 98.31 93 GLY A N 1
ATOM 680 C CA . GLY A 1 93 ? 4.652 3.477 8.859 1 98.31 93 GLY A CA 1
ATOM 681 C C . GLY A 1 93 ? 3.158 3.586 8.625 1 98.31 93 GLY A C 1
ATOM 682 O O . GLY A 1 93 ? 2.65 4.668 8.32 1 98.31 93 GLY A O 1
ATOM 683 N N . CYS A 1 94 ? 2.453 2.443 8.734 1 98.81 94 CYS A N 1
ATOM 684 C CA . CYS A 1 94 ? 1.012 2.453 8.516 1 98.81 94 CYS A CA 1
ATOM 685 C C . CYS A 1 94 ? 0.296 1.61 9.562 1 98.81 94 CYS A C 1
ATOM 687 O O . CYS A 1 94 ? 0.849 0.626 10.055 1 98.81 94 CYS A O 1
ATOM 689 N N . CYS A 1 95 ? -0.894 2.008 9.844 1 98.75 95 CYS A N 1
ATOM 690 C CA . CYS A 1 95 ? -1.83 1.175 10.586 1 98.75 95 CYS A CA 1
ATOM 691 C C . CYS A 1 95 ? -3.232 1.271 10 1 98.75 95 CYS A C 1
ATOM 693 O O . CYS A 1 95 ? -3.566 2.252 9.336 1 98.75 95 CYS A O 1
ATOM 695 N N . GLY A 1 96 ? -3.984 0.264 10.156 1 98.38 96 GLY A N 1
ATOM 696 C CA . GLY A 1 96 ? -5.324 0.245 9.586 1 98.38 96 GLY A CA 1
ATOM 697 C C . GLY A 1 96 ? -6.281 -0.647 10.352 1 98.38 96 GLY A C 1
ATOM 698 O O . GLY A 1 96 ? -5.859 -1.572 11.047 1 98.38 96 GLY A O 1
ATOM 699 N N . ALA A 1 97 ? -7.551 -0.322 10.203 1 97.56 97 ALA A N 1
ATOM 700 C CA . ALA A 1 97 ? -8.617 -1.027 10.914 1 97.56 97 ALA A CA 1
ATOM 701 C C . ALA A 1 97 ? -8.328 -1.085 12.414 1 97.56 97 ALA A C 1
ATOM 703 O O . ALA A 1 97 ? -8.5 -2.131 13.047 1 97.56 97 ALA A O 1
ATOM 704 N N . VAL A 1 98 ? -7.879 0.021 12.914 1 96.88 98 VAL A N 1
ATOM 705 C CA . VAL A 1 98 ? -7.441 0.086 14.305 1 96.88 98 VAL A CA 1
ATOM 706 C C . VAL A 1 98 ? -8.57 0.639 15.18 1 96.88 98 VAL A C 1
ATOM 708 O O . VAL A 1 98 ? -9.086 1.725 14.914 1 96.88 98 VAL A O 1
ATOM 711 N N . THR A 1 99 ? -8.883 -0.069 16.203 1 95.56 99 THR A N 1
ATOM 712 C CA . THR A 1 99 ? -9.898 0.353 17.156 1 95.56 99 THR A CA 1
ATOM 713 C C . THR A 1 99 ? -9.273 0.673 18.516 1 95.56 99 THR A C 1
ATOM 715 O O . THR A 1 99 ? -8.375 -0.038 18.969 1 95.56 99 THR A O 1
ATOM 718 N N . GLY A 1 100 ? -9.672 1.73 19.062 1 96.69 100 GLY A N 1
ATOM 719 C CA . GLY A 1 100 ? -9.344 1.983 20.469 1 96.69 100 GLY A CA 1
ATOM 720 C C . GLY A 1 100 ? -7.996 2.662 20.641 1 96.69 100 GLY A C 1
ATOM 721 O O . GLY A 1 100 ? -7.398 2.59 21.719 1 96.69 100 GLY A O 1
ATOM 722 N N . VAL A 1 101 ? -7.445 3.234 19.656 1 97.75 101 VAL A N 1
ATOM 723 C CA . VAL A 1 101 ? -6.223 4.02 19.766 1 97.75 101 VAL A CA 1
ATOM 724 C C . VAL A 1 101 ? -6.539 5.504 19.578 1 97.75 101 VAL A C 1
ATOM 726 O O . VAL A 1 101 ? -7.059 5.91 18.531 1 97.75 101 VAL A O 1
ATOM 729 N N . LYS A 1 102 ? -6.23 6.305 20.516 1 98.06 102 LYS A N 1
ATOM 730 C CA . LYS A 1 102 ? -6.609 7.715 20.531 1 98.06 102 LYS A CA 1
ATOM 731 C C . LYS A 1 102 ? -5.992 8.461 19.359 1 98.06 102 LYS A C 1
ATOM 733 O O . LYS A 1 102 ? -6.656 9.281 18.719 1 98.06 102 LYS A O 1
ATOM 738 N N . GLU A 1 103 ? -4.734 8.18 19.109 1 98.69 103 GLU A N 1
ATOM 739 C CA . GLU A 1 103 ? -3.965 8.836 18.047 1 98.69 103 GLU A CA 1
ATOM 740 C C . GLU A 1 103 ? -3.371 7.809 17.094 1 98.69 103 GLU A C 1
ATOM 742 O O . GLU A 1 103 ? -2.193 7.457 17.203 1 98.69 103 GLU A O 1
ATOM 747 N N . PRO A 1 104 ? -4.156 7.391 16.078 1 98.69 104 PRO A N 1
ATOM 748 C CA . PRO A 1 104 ? -3.645 6.406 15.125 1 98.69 104 PRO A CA 1
ATOM 749 C C . PRO A 1 104 ? -2.373 6.871 14.422 1 98.69 104 PRO A C 1
ATOM 751 O O . PRO A 1 104 ? -1.514 6.051 14.086 1 98.69 104 PRO A O 1
ATOM 754 N N . SER A 1 105 ? -2.209 8.164 14.117 1 98.88 105 SER A N 1
ATOM 755 C CA . SER A 1 105 ? -1.012 8.672 13.461 1 98.88 105 SER A CA 1
ATOM 756 C C . SER A 1 105 ? 0.227 8.469 14.328 1 98.88 105 SER A C 1
ATOM 758 O O . SER A 1 105 ? 1.317 8.211 13.812 1 98.88 105 SER A O 1
ATOM 760 N N . ALA A 1 106 ? 0.039 8.578 15.602 1 98.81 106 ALA A N 1
ATOM 761 C CA . ALA A 1 106 ? 1.15 8.32 16.516 1 98.81 106 ALA A CA 1
ATOM 762 C C . ALA A 1 106 ? 1.592 6.859 16.453 1 98.81 106 ALA A C 1
ATOM 764 O O . ALA A 1 106 ? 2.783 6.562 16.547 1 98.81 106 ALA A O 1
ATOM 765 N N . LEU A 1 107 ? 0.637 5.98 16.344 1 98.56 107 LEU A N 1
ATOM 766 C CA . LEU A 1 107 ? 0.974 4.57 16.188 1 98.56 107 LEU A CA 1
ATOM 767 C C . LEU A 1 107 ? 1.792 4.344 14.922 1 98.56 107 LEU A C 1
ATOM 769 O O . LEU A 1 107 ? 2.816 3.66 14.953 1 98.56 107 LEU A O 1
ATOM 773 N N . ALA A 1 108 ? 1.377 4.93 13.844 1 98.75 108 ALA A N 1
ATOM 774 C CA . ALA A 1 108 ? 2.113 4.816 12.586 1 98.75 108 ALA A CA 1
ATOM 775 C C . ALA A 1 108 ? 3.535 5.348 12.734 1 98.75 108 ALA A C 1
ATOM 777 O O . ALA A 1 108 ? 4.484 4.746 12.234 1 98.75 108 ALA A O 1
ATOM 778 N N . LEU A 1 109 ? 3.676 6.461 13.422 1 98.5 109 LEU A N 1
ATOM 779 C CA . LEU A 1 109 ? 4.992 7.047 13.641 1 98.5 109 LEU A CA 1
ATOM 780 C C . LEU A 1 109 ? 5.879 6.105 14.445 1 98.5 109 LEU A C 1
ATOM 782 O O . LEU A 1 109 ? 7.055 5.926 14.133 1 98.5 109 LEU A O 1
ATOM 786 N N . LYS A 1 110 ? 5.301 5.504 15.477 1 97.31 110 LYS A N 1
ATOM 787 C CA . LYS A 1 110 ? 6.078 4.594 16.312 1 97.31 110 LYS A CA 1
ATOM 788 C C . LYS A 1 110 ? 6.578 3.396 15.508 1 97.31 110 LYS A C 1
ATOM 790 O O . LYS A 1 110 ? 7.699 2.928 15.711 1 97.31 110 LYS A O 1
ATOM 795 N N . LEU A 1 111 ? 5.77 2.896 14.648 1 96.5 111 LEU A N 1
ATOM 796 C CA . LEU A 1 111 ? 6.191 1.802 13.781 1 96.5 111 LEU A CA 1
ATOM 797 C C . LEU A 1 111 ? 7.395 2.207 12.938 1 96.5 111 LEU A C 1
ATOM 799 O O . LEU A 1 111 ? 8.375 1.46 12.844 1 96.5 111 LEU A O 1
ATOM 803 N N . LEU A 1 112 ? 7.332 3.381 12.367 1 96.62 112 LEU A N 1
ATOM 804 C CA . LEU A 1 112 ? 8.414 3.922 11.555 1 96.62 112 LEU A CA 1
ATOM 805 C C . LEU A 1 112 ? 9.688 4.082 12.383 1 96.62 112 LEU A C 1
ATOM 807 O O . LEU A 1 112 ? 10.766 3.666 11.953 1 96.62 112 LEU A O 1
ATOM 811 N N . GLU A 1 113 ? 9.555 4.625 13.562 1 95.12 113 GLU A N 1
ATOM 812 C CA . GLU A 1 113 ? 10.703 4.922 14.414 1 95.12 113 GLU A CA 1
ATOM 813 C C . GLU A 1 113 ? 11.367 3.639 14.898 1 95.12 113 GLU A C 1
ATOM 815 O O . GLU A 1 113 ? 12.586 3.596 15.078 1 95.12 113 GLU A O 1
ATOM 820 N N . GLN A 1 114 ? 10.586 2.619 15.078 1 90.94 114 GLN A N 1
ATOM 821 C CA . GLN A 1 114 ? 11.141 1.344 15.523 1 90.94 114 GLN A CA 1
ATOM 822 C C . GLN A 1 114 ? 12.078 0.76 14.477 1 90.94 114 GLN A C 1
ATOM 824 O O . GLN A 1 114 ? 13.109 0.168 14.812 1 90.94 114 GLN A O 1
ATOM 829 N N . VAL A 1 115 ? 11.719 0.947 13.258 1 87.62 115 VAL A N 1
ATOM 830 C CA . VAL A 1 115 ? 12.547 0.418 12.18 1 87.62 115 VAL A CA 1
ATOM 831 C C . VAL A 1 115 ? 13.766 1.312 11.977 1 87.62 115 VAL A C 1
ATOM 833 O O . VAL A 1 115 ? 14.859 0.825 11.672 1 87.62 115 VAL A O 1
ATOM 836 N N . GLN A 1 116 ? 13.602 2.645 12.109 1 83.44 116 GLN A N 1
ATOM 837 C CA . GLN A 1 116 ? 14.688 3.6 11.953 1 83.44 116 GLN A CA 1
ATOM 838 C C . GLN A 1 116 ? 15.766 3.389 13.016 1 83.44 116 GLN A C 1
ATOM 840 O O . GLN A 1 116 ? 16.953 3.57 12.75 1 83.44 116 GLN A O 1
ATOM 845 N N . GLY A 1 117 ? 15.25 3.414 14.336 1 70.88 117 GLY A N 1
ATOM 846 C CA . GLY A 1 117 ? 16.141 3.307 15.477 1 70.88 117 GLY A CA 1
ATOM 847 C C . GLY A 1 117 ? 16.625 1.893 15.719 1 70.88 117 GLY A C 1
ATOM 848 O O . GLY A 1 117 ? 15.992 1.116 16.422 1 70.88 117 GLY A O 1
ATOM 849 N N . ASN A 1 118 ? 17.094 1.203 14.672 1 51.88 118 ASN A N 1
ATOM 850 C CA . ASN A 1 118 ? 17.609 -0.152 14.82 1 51.88 118 ASN A CA 1
ATOM 851 C C . ASN A 1 118 ? 17.688 -0.562 16.297 1 51.88 118 ASN A C 1
ATOM 853 O O . ASN A 1 118 ? 18.5 -1.415 16.656 1 51.88 118 ASN A O 1
ATOM 857 N N . ASP A 1 119 ? 17.094 0.305 17.266 1 44.44 119 ASP A N 1
ATOM 858 C CA . ASP A 1 119 ? 17.156 0.087 18.703 1 44.44 119 ASP A CA 1
ATOM 859 C C . ASP A 1 119 ? 16.312 -1.118 19.109 1 44.44 119 ASP A C 1
ATOM 861 O O . ASP A 1 119 ? 15.211 -1.317 18.594 1 44.44 119 ASP A O 1
ATOM 865 N N . SER A 1 120 ? 16.766 -2.086 19.5 1 43.56 120 SER A N 1
ATOM 866 C CA . SER A 1 120 ? 16.422 -3.328 20.172 1 43.56 120 SER A CA 1
ATOM 867 C C . SER A 1 120 ? 15.344 -3.102 21.234 1 43.56 120 SER A C 1
ATOM 869 O O . SER A 1 120 ? 15.617 -3.119 22.438 1 43.56 120 SER A O 1
ATOM 871 N N . THR A 1 121 ? 14.508 -2.129 21.047 1 44.84 121 THR A N 1
ATOM 872 C CA . THR A 1 121 ? 13.594 -2.232 22.188 1 44.84 121 THR A CA 1
ATOM 873 C C . THR A 1 121 ? 13.062 -3.658 22.312 1 44.84 121 THR A C 1
ATOM 875 O O . THR A 1 121 ? 13.125 -4.441 21.375 1 44.84 121 THR A O 1
ATOM 878 N N . SER A 1 122 ? 12.602 -4.023 23.516 1 46.75 122 SER A N 1
ATOM 879 C CA . SER A 1 122 ? 12.289 -5.336 24.062 1 46.75 122 SER A CA 1
ATOM 880 C C . SER A 1 122 ? 11.32 -6.098 23.172 1 46.75 122 SER A C 1
ATOM 882 O O . SER A 1 122 ? 11.438 -7.316 23.031 1 46.75 122 SER A O 1
ATOM 884 N N . SER A 1 123 ? 10.375 -5.211 22.547 1 50.31 123 SER A N 1
ATOM 885 C CA . SER A 1 123 ? 9.32 -6.012 21.922 1 50.31 123 SER A CA 1
ATOM 886 C C . SER A 1 123 ? 9.82 -6.668 20.641 1 50.31 123 SER A C 1
ATOM 888 O O . SER A 1 123 ? 9.25 -7.664 20.188 1 50.31 123 SER A O 1
ATOM 890 N N . PHE A 1 124 ? 10.633 -5.977 19.922 1 56.16 124 PHE A N 1
ATOM 891 C CA . PHE A 1 124 ? 11.164 -6.641 18.734 1 56.16 124 PHE A CA 1
ATOM 892 C C . PHE A 1 124 ? 12.633 -7.012 18.938 1 56.16 124 PHE A C 1
ATOM 894 O O . PHE A 1 124 ? 13.414 -7.012 17.969 1 56.16 124 PHE A O 1
ATOM 901 N N . ALA A 1 125 ? 12.836 -7.383 20.25 1 51.12 125 ALA A N 1
ATOM 902 C CA . ALA A 1 125 ? 14.148 -7.855 20.656 1 51.12 125 ALA A CA 1
ATOM 903 C C . ALA A 1 125 ? 14.453 -9.227 20.062 1 51.12 125 ALA A C 1
ATOM 905 O O . ALA A 1 125 ? 13.555 -9.914 19.594 1 51.12 125 ALA A O 1
ATOM 906 N N . PHE A 1 126 ? 15.562 -9.609 19.781 1 45.34 126 PHE A N 1
ATOM 907 C CA . PHE A 1 126 ? 16.156 -10.891 19.453 1 45.34 126 PHE A CA 1
ATOM 908 C C . PHE A 1 126 ? 16.016 -11.172 17.953 1 45.34 126 PHE A C 1
ATOM 910 O O . PHE A 1 126 ? 15.742 -12.305 17.547 1 45.34 126 PHE A O 1
ATOM 917 N N . GLY A 1 127 ? 15.938 -10.055 17.172 1 55.28 127 GLY A N 1
ATOM 918 C CA . GLY A 1 127 ? 16.156 -10.25 15.75 1 55.28 127 GLY A CA 1
ATOM 919 C C . GLY A 1 127 ? 14.891 -10.188 14.922 1 55.28 127 GLY A C 1
ATOM 920 O O . GLY A 1 127 ? 14.93 -10.336 13.703 1 55.28 127 GLY A O 1
ATOM 921 N N . ARG A 1 128 ? 13.812 -9.961 15.648 1 69.06 128 ARG A N 1
ATOM 922 C CA . ARG A 1 128 ? 12.594 -9.867 14.844 1 69.06 128 ARG A CA 1
ATOM 923 C C . ARG A 1 128 ? 12.484 -8.5 14.172 1 69.06 128 ARG A C 1
ATOM 925 O O . ARG A 1 128 ? 12.695 -7.473 14.812 1 69.06 128 ARG A O 1
ATOM 932 N N . GLN A 1 129 ? 12.336 -8.57 12.867 1 74.5 129 GLN A N 1
ATOM 933 C CA . GLN A 1 129 ? 12.148 -7.324 12.133 1 74.5 129 GLN A CA 1
ATOM 934 C C . GLN A 1 129 ? 10.852 -6.629 12.539 1 74.5 129 GLN A C 1
ATOM 936 O O . GLN A 1 129 ? 9.766 -7.203 12.422 1 74.5 129 GLN A O 1
ATOM 941 N N . PRO A 1 130 ? 11.023 -5.438 13.102 1 88.75 130 PRO A N 1
ATOM 942 C CA . PRO A 1 130 ? 9.797 -4.703 13.422 1 88.75 130 PRO A CA 1
ATOM 943 C C . PRO A 1 130 ? 8.93 -4.457 12.188 1 88.75 130 PRO A C 1
ATOM 945 O O . PRO A 1 130 ? 9.445 -4.207 11.102 1 88.75 130 PRO A O 1
ATOM 948 N N . PRO A 1 131 ? 7.617 -4.504 12.406 1 94.5 131 PRO A N 1
ATOM 949 C CA . PRO A 1 131 ? 6.723 -4.273 11.266 1 94.5 131 PRO A CA 1
ATOM 950 C C . PRO A 1 131 ? 6.613 -2.797 10.891 1 94.5 131 PRO A C 1
ATOM 952 O O . PRO A 1 131 ? 6.77 -1.925 11.75 1 94.5 131 PRO A O 1
ATOM 955 N N . LEU A 1 132 ? 6.352 -2.535 9.641 1 97.06 132 LEU A N 1
ATOM 956 C CA . LEU A 1 132 ? 6.047 -1.188 9.172 1 97.06 132 LEU A CA 1
ATOM 957 C C . LEU A 1 132 ? 4.539 -0.976 9.07 1 97.06 132 LEU A C 1
ATOM 959 O O . LEU A 1 132 ? 4.062 0.159 9.141 1 97.06 132 LEU A O 1
ATOM 963 N N . VAL A 1 133 ? 3.803 -2.023 8.875 1 98.38 133 VAL A N 1
ATOM 964 C CA . VAL A 1 133 ? 2.355 -1.944 8.703 1 98.38 133 VAL A CA 1
ATOM 965 C C . VAL A 1 133 ? 1.67 -2.922 9.656 1 98.38 133 VAL A C 1
ATOM 967 O O . VAL A 1 133 ? 1.989 -4.113 9.664 1 98.38 133 VAL A O 1
ATOM 970 N N . VAL A 1 134 ? 0.743 -2.447 10.469 1 98.12 134 VAL A N 1
ATOM 971 C CA . VAL A 1 134 ? -0.017 -3.312 11.359 1 98.12 134 VAL A CA 1
ATOM 972 C C . VAL A 1 134 ? -1.506 -2.996 11.25 1 98.12 134 VAL A C 1
ATOM 974 O O . VAL A 1 134 ? -1.887 -1.841 11.039 1 98.12 134 VAL A O 1
ATOM 977 N N . VAL A 1 135 ? -2.314 -4.035 11.391 1 98.19 135 VAL A N 1
ATOM 978 C CA . VAL A 1 135 ? -3.754 -3.852 11.25 1 98.19 135 VAL A CA 1
ATOM 979 C C . VAL A 1 135 ? -4.488 -4.633 12.336 1 98.19 135 VAL A C 1
ATOM 981 O O . VAL A 1 135 ? -3.906 -5.508 12.977 1 98.19 135 VAL A O 1
ATOM 984 N N . GLY A 1 136 ? -5.703 -4.234 12.594 1 94.25 136 GLY A N 1
ATOM 985 C CA . GLY A 1 136 ? -6.609 -5.027 13.414 1 94.25 136 GLY A CA 1
ATOM 986 C C . GLY A 1 136 ? -6.484 -4.73 14.891 1 94.25 136 GLY A C 1
ATOM 987 O O . GLY A 1 136 ? -5.867 -3.74 15.289 1 94.25 136 GLY A O 1
ATOM 988 N N . GLU A 1 137 ? -7.035 -5.582 15.664 1 86.56 137 GLU A N 1
ATOM 989 C CA . GLU A 1 137 ? -7.168 -5.379 17.109 1 86.56 137 GLU A CA 1
ATOM 990 C C . GLU A 1 137 ? -5.816 -5.484 17.797 1 86.56 137 GLU A C 1
ATOM 992 O O . GLU A 1 137 ? -5.57 -4.801 18.797 1 86.56 137 GLU A O 1
ATOM 997 N N . HIS A 1 138 ? -4.984 -6.23 17.234 1 89.56 138 HIS A N 1
ATOM 998 C CA . HIS A 1 138 ? -3.674 -6.395 17.859 1 89.56 138 HIS A CA 1
ATOM 999 C C . HIS A 1 138 ? -2.885 -5.09 17.828 1 89.56 138 HIS A C 1
ATOM 1001 O O . HIS A 1 138 ? -1.972 -4.895 18.641 1 89.56 138 HIS A O 1
ATOM 1007 N N . ALA A 1 139 ? -3.236 -4.258 16.906 1 94.06 139 ALA A N 1
ATOM 1008 C CA . ALA A 1 139 ? -2.559 -2.969 16.812 1 94.06 139 ALA A CA 1
ATOM 1009 C C . ALA A 1 139 ? -2.75 -2.15 18.078 1 94.06 139 ALA A C 1
ATOM 1011 O O . ALA A 1 139 ? -1.868 -1.38 18.469 1 94.06 139 ALA A O 1
ATOM 1012 N N . ARG A 1 140 ? -3.865 -2.311 18.75 1 94.56 140 ARG A N 1
ATOM 1013 C CA . ARG A 1 140 ? -4.117 -1.605 20 1 94.56 140 ARG A CA 1
ATOM 1014 C C . ARG A 1 140 ? -3.141 -2.051 21.094 1 94.56 140 ARG A C 1
ATOM 1016 O O . ARG A 1 140 ? -2.641 -1.226 21.859 1 94.56 140 ARG A O 1
ATOM 1023 N N . ARG A 1 141 ? -2.936 -3.334 21.125 1 92 141 ARG A N 1
ATOM 1024 C CA . ARG A 1 141 ? -1.971 -3.854 22.094 1 92 141 ARG A CA 1
ATOM 1025 C C . ARG A 1 141 ? -0.581 -3.281 21.828 1 92 141 ARG A C 1
ATOM 1027 O O . ARG A 1 141 ? 0.13 -2.918 22.766 1 92 141 ARG A O 1
ATOM 1034 N N . LEU A 1 142 ? -0.223 -3.297 20.609 1 93.31 142 LEU A N 1
ATOM 1035 C CA . LEU A 1 142 ? 1.071 -2.734 20.25 1 93.31 142 LEU A CA 1
ATOM 1036 C C . LEU A 1 142 ? 1.154 -1.263 20.641 1 93.31 142 LEU A C 1
ATOM 1038 O O . LEU A 1 142 ? 2.189 -0.803 21.125 1 93.31 142 LEU A O 1
ATOM 1042 N N . ALA A 1 143 ? 0.061 -0.547 20.406 1 96.56 143 ALA A N 1
ATOM 1043 C CA . ALA A 1 143 ? -0.003 0.863 20.781 1 96.56 143 ALA A CA 1
ATOM 1044 C C . ALA A 1 143 ? 0.232 1.045 22.281 1 96.56 143 ALA A C 1
ATOM 1046 O O . ALA A 1 143 ? 0.981 1.934 22.688 1 96.56 143 ALA A O 1
ATOM 1047 N N . ARG A 1 144 ? -0.363 0.177 23.031 1 94.44 144 ARG A N 1
ATOM 1048 C CA . ARG A 1 144 ? -0.176 0.226 24.484 1 94.44 144 ARG A CA 1
ATOM 1049 C C . ARG A 1 144 ? 1.28 -0.035 24.844 1 94.44 144 ARG A C 1
ATOM 1051 O O . ARG A 1 144 ? 1.83 0.633 25.734 1 94.44 144 ARG A O 1
ATOM 1058 N N . GLU A 1 145 ? 1.845 -0.997 24.188 1 92.19 145 GLU A N 1
ATOM 1059 C CA . GLU A 1 145 ? 3.246 -1.324 24.438 1 92.19 145 GLU A CA 1
ATOM 1060 C C . GLU A 1 145 ? 4.156 -0.152 24.094 1 92.19 145 GLU A C 1
ATOM 1062 O O . GLU A 1 145 ? 5.211 0.025 24.703 1 92.19 145 GLU A O 1
ATOM 1067 N N . PHE A 1 146 ? 3.719 0.68 23.141 1 94.06 146 PHE A N 1
ATOM 1068 C CA . PHE A 1 146 ? 4.48 1.854 22.734 1 94.06 146 PHE A CA 1
ATOM 1069 C C . PHE A 1 146 ? 4.215 3.025 23.672 1 94.06 146 PHE A C 1
ATOM 1071 O O . PHE A 1 146 ? 4.758 4.113 23.484 1 94.06 146 PHE A O 1
ATOM 1078 N N . GLY A 1 147 ? 3.316 2.865 24.625 1 95.88 147 GLY A N 1
ATOM 1079 C CA . GLY A 1 147 ? 3.006 3.914 25.578 1 95.88 147 GLY A CA 1
ATOM 1080 C C . GLY A 1 147 ? 1.97 4.898 25.078 1 95.88 147 GLY A C 1
ATOM 1081 O O . GLY A 1 147 ? 1.828 5.996 25.609 1 95.88 147 GLY A O 1
ATOM 1082 N N . LEU A 1 148 ? 1.272 4.531 24.047 1 97.81 148 LEU A N 1
ATOM 1083 C CA . LEU A 1 148 ? 0.234 5.406 23.5 1 97.81 148 LEU A CA 1
ATOM 1084 C C . LEU A 1 148 ? -1.072 5.23 24.281 1 97.81 148 LEU A C 1
ATOM 1086 O O . LEU A 1 148 ? -1.309 4.18 24.875 1 97.81 148 LEU A O 1
ATOM 1090 N N . GLU A 1 149 ? -1.916 6.223 24.281 1 97.81 149 GLU A N 1
ATOM 1091 C CA . GLU A 1 149 ? -3.213 6.145 24.938 1 97.81 149 GLU A CA 1
ATOM 1092 C C . GLU A 1 149 ? -4.188 5.273 24.156 1 97.81 149 GLU A C 1
ATOM 1094 O O . GLU A 1 149 ? -4.383 5.484 22.953 1 97.81 149 GLU A O 1
ATOM 1099 N N . THR A 1 150 ? -4.773 4.273 24.844 1 96.94 150 THR A N 1
ATOM 1100 C CA . THR A 1 150 ? -5.723 3.357 24.219 1 96.94 150 THR A CA 1
ATOM 1101 C C . THR A 1 150 ? -6.93 3.129 25.125 1 96.94 150 THR A C 1
ATOM 1103 O O . THR A 1 150 ? -6.887 3.447 26.312 1 96.94 150 THR A O 1
ATOM 1106 N N . ALA A 1 151 ? -7.93 2.637 24.531 1 95.31 151 ALA A N 1
ATOM 1107 C CA . ALA A 1 151 ? -9.102 2.227 25.297 1 95.31 151 ALA A CA 1
ATOM 1108 C C . ALA A 1 151 ? -8.797 1 26.156 1 95.31 151 ALA A C 1
ATOM 1110 O O . ALA A 1 151 ? -7.957 0.177 25.797 1 95.31 151 ALA A O 1
ATOM 1111 N N . ALA A 1 152 ? -9.555 0.874 27.203 1 90.75 152 ALA A N 1
ATOM 1112 C CA . ALA A 1 152 ? -9.5 -0.341 28.016 1 90.75 152 ALA A CA 1
ATOM 1113 C C . ALA A 1 152 ? -10.109 -1.525 27.266 1 90.75 152 ALA A C 1
ATOM 1115 O O . ALA A 1 152 ? -10.953 -1.344 26.391 1 90.75 152 ALA A O 1
ATOM 1116 N N . GLU A 1 153 ? -9.656 -2.684 27.562 1 84.62 153 GLU A N 1
ATOM 1117 C CA . GLU A 1 153 ? -10.055 -3.9 26.875 1 84.62 153 GLU A CA 1
ATOM 1118 C C . GLU A 1 153 ? -11.523 -4.23 27.141 1 84.62 153 GLU A C 1
ATOM 1120 O O . GLU A 1 153 ? -12.156 -4.953 26.359 1 84.62 153 GLU A O 1
ATOM 1125 N N . ASP A 1 154 ? -12.07 -3.559 28.016 1 79.81 154 ASP A N 1
ATOM 1126 C CA . ASP A 1 154 ? -13.484 -3.781 28.312 1 79.81 154 ASP A CA 1
ATOM 1127 C C . ASP A 1 154 ? -14.352 -3.504 27.078 1 79.81 154 ASP A C 1
ATOM 1129 O O . ASP A 1 154 ? -14.281 -2.42 26.5 1 79.81 154 ASP A O 1
ATOM 1133 N N . GLY A 1 155 ? -15.125 -4.406 26.734 1 75.62 155 GLY A N 1
ATOM 1134 C CA . GLY A 1 155 ? -15.914 -4.367 25.516 1 75.62 155 GLY A CA 1
ATOM 1135 C C . GLY A 1 155 ? -16.766 -3.113 25.391 1 75.62 155 GLY A C 1
ATOM 1136 O O . GLY A 1 155 ? -16.797 -2.486 24.328 1 75.62 155 GLY A O 1
ATOM 1137 N N . ASP A 1 156 ? -17.375 -2.666 26.438 1 85.06 156 ASP A N 1
ATOM 1138 C CA . ASP A 1 156 ? -18.266 -1.508 26.359 1 85.06 156 ASP A CA 1
ATOM 1139 C C . ASP A 1 156 ? -17.469 -0.215 26.219 1 85.06 156 ASP A C 1
ATOM 1141 O O . ASP A 1 156 ? -17.844 0.679 25.469 1 85.06 156 ASP A O 1
ATOM 1145 N N . VAL A 1 157 ? -16.438 -0.177 26.953 1 87.25 157 VAL A N 1
ATOM 1146 C CA . VAL A 1 157 ? -15.578 1.008 26.906 1 87.25 157 VAL A CA 1
ATOM 1147 C C . VAL A 1 157 ? -14.922 1.119 25.531 1 87.25 157 VAL A C 1
ATOM 1149 O O . VAL A 1 157 ? -14.844 2.209 24.953 1 87.25 157 VAL A O 1
ATOM 1152 N N . LEU A 1 158 ? -14.523 0.02 25.062 1 87.75 158 LEU A N 1
ATOM 1153 C CA . LEU A 1 158 ? -13.883 -0.019 23.75 1 87.75 158 LEU A CA 1
ATOM 1154 C C . LEU A 1 158 ? -14.867 0.378 22.656 1 87.75 158 LEU A C 1
ATOM 1156 O O . LEU A 1 158 ? -14.523 1.146 21.766 1 87.75 158 LEU A O 1
ATOM 1160 N N . LYS A 1 159 ? -16.062 -0.017 22.844 1 85.25 159 LYS A N 1
ATOM 1161 C CA . LYS A 1 159 ? -17.078 0.216 21.828 1 85.25 159 LYS A CA 1
ATOM 1162 C C . LYS A 1 159 ? -17.438 1.695 21.734 1 85.25 159 LYS A C 1
ATOM 1164 O O . LYS A 1 159 ? -17.734 2.207 20.656 1 85.25 159 LYS A O 1
ATOM 1169 N N . LYS A 1 160 ? -17.281 2.383 22.828 1 90.44 160 LYS A N 1
ATOM 1170 C CA . LYS A 1 160 ? -17.75 3.766 22.875 1 90.44 160 LYS A CA 1
ATOM 1171 C C . LYS A 1 160 ? -16.578 4.742 22.828 1 90.44 160 LYS A C 1
ATOM 1173 O O . LYS A 1 160 ? -16.781 5.953 22.703 1 90.44 160 LYS A O 1
ATOM 1178 N N . TYR A 1 161 ? -15.383 4.266 22.922 1 92.19 161 TYR A N 1
ATOM 1179 C CA . TYR A 1 161 ? -14.18 5.055 23.156 1 92.19 161 TYR A CA 1
ATOM 1180 C C . TYR A 1 161 ? -14.086 6.215 22.172 1 92.19 161 TYR A C 1
ATOM 1182 O O . TYR A 1 161 ? -13.75 7.336 22.562 1 92.19 161 TYR A O 1
ATOM 1190 N N . GLN A 1 162 ? -14.43 6.012 20.922 1 93.62 162 GLN A N 1
ATOM 1191 C CA . GLN A 1 162 ? -14.227 7.035 19.906 1 93.62 162 GLN A CA 1
ATOM 1192 C C . GLN A 1 162 ? -15.547 7.414 19.234 1 93.62 162 GLN A C 1
ATOM 1194 O O . GLN A 1 162 ? -15.555 8.102 18.203 1 93.62 162 GLN A O 1
ATOM 1199 N N . ILE A 1 163 ? -16.641 7.094 19.859 1 96.38 163 ILE A N 1
ATOM 1200 C CA . ILE A 1 163 ? -17.922 7.348 19.234 1 96.38 163 ILE A CA 1
ATOM 1201 C C . ILE A 1 163 ? -18.562 8.586 19.859 1 96.38 163 ILE A C 1
ATOM 1203 O O . ILE A 1 163 ? -18.766 8.648 21.078 1 96.38 163 ILE A O 1
ATOM 1207 N N . THR A 1 164 ? -18.797 9.555 19.031 1 95.62 164 THR A N 1
ATOM 1208 C CA . THR A 1 164 ? -19.547 10.734 19.453 1 95.62 164 THR A CA 1
ATOM 1209 C C . THR A 1 164 ? -21.031 10.586 19.125 1 95.62 164 THR A C 1
ATOM 1211 O O . THR A 1 164 ? -21.406 9.695 18.359 1 95.62 164 THR A O 1
ATOM 1214 N N . ALA A 1 165 ? -21.828 11.453 19.703 1 94.69 165 ALA A N 1
ATOM 1215 C CA . ALA A 1 165 ? -23.25 11.453 19.391 1 94.69 165 ALA A CA 1
ATOM 1216 C C . ALA A 1 165 ? -23.484 11.703 17.906 1 94.69 165 ALA A C 1
ATOM 1218 O O . ALA A 1 165 ? -24.312 11.031 17.281 1 94.69 165 ALA A O 1
ATOM 1219 N N . LYS A 1 166 ? -22.734 12.594 17.422 1 92.19 166 LYS A N 1
ATOM 1220 C CA . LYS A 1 166 ? -22.875 12.945 16 1 92.19 166 LYS A CA 1
ATOM 1221 C C . LYS A 1 166 ? -22.516 11.773 15.102 1 92.19 166 LYS A C 1
ATOM 1223 O O . LYS A 1 166 ? -23.25 11.469 14.148 1 92.19 166 LYS A O 1
ATOM 1228 N N . ALA A 1 167 ? -21.422 11.109 15.391 1 92.94 167 ALA A N 1
ATOM 1229 C CA . ALA A 1 167 ? -20.984 9.961 14.602 1 92.94 167 ALA A CA 1
ATOM 1230 C C . ALA A 1 167 ? -22.016 8.828 14.68 1 92.94 167 ALA A C 1
ATOM 1232 O O . ALA A 1 167 ? -22.281 8.148 13.688 1 92.94 167 ALA A O 1
ATOM 1233 N N . HIS A 1 168 ? -22.578 8.648 15.812 1 94.69 168 HIS A N 1
ATOM 1234 C CA . HIS A 1 168 ? -23.578 7.617 16 1 94.69 168 HIS A CA 1
ATOM 1235 C C . HIS A 1 168 ? -24.844 7.926 15.219 1 94.69 168 HIS A C 1
ATOM 1237 O O . HIS A 1 168 ? -25.453 7.027 14.625 1 94.69 168 HIS A O 1
ATOM 1243 N N . GLU A 1 169 ? -25.25 9.148 15.281 1 93.62 169 GLU A N 1
ATOM 1244 C CA . GLU A 1 169 ? -26.406 9.57 14.516 1 93.62 169 GLU A CA 1
ATOM 1245 C C . GLU A 1 169 ? -26.203 9.312 13.023 1 93.62 169 GLU A C 1
ATOM 1247 O O . GLU A 1 169 ? -27.125 8.844 12.336 1 93.62 169 GLU A O 1
ATOM 1252 N N . HIS A 1 170 ? -25.062 9.68 12.586 1 89.62 170 HIS A N 1
ATOM 1253 C CA . HIS A 1 170 ? -24.734 9.438 11.188 1 89.62 170 HIS A CA 1
ATOM 1254 C C . HIS A 1 170 ? -24.781 7.953 10.859 1 89.62 170 HIS A C 1
ATOM 1256 O O . HIS A 1 170 ? -25.297 7.562 9.805 1 89.62 170 HIS A O 1
ATOM 1262 N N . PHE A 1 171 ? -24.344 7.176 11.734 1 92.44 171 PHE A N 1
ATOM 1263 C CA . PHE A 1 171 ? -24.359 5.727 11.586 1 92.44 171 PHE A CA 1
ATOM 1264 C C . PHE A 1 171 ? -25.797 5.223 11.445 1 92.44 171 PHE A C 1
ATOM 1266 O O . PHE A 1 171 ? -26.094 4.422 10.562 1 92.44 171 PHE A O 1
ATOM 1273 N N . ILE A 1 172 ? -26.625 5.668 12.242 1 92.75 172 ILE A N 1
ATOM 1274 C CA . ILE A 1 172 ? -28.016 5.23 12.25 1 92.75 172 ILE A CA 1
ATOM 1275 C C . ILE A 1 172 ? -28.672 5.59 10.914 1 92.75 172 ILE A C 1
ATOM 1277 O O . ILE A 1 172 ? -29.406 4.785 10.352 1 92.75 172 ILE A O 1
ATOM 1281 N N . LYS A 1 173 ? -28.375 6.75 10.492 1 87.31 173 LYS A N 1
ATOM 1282 C CA . LYS A 1 173 ? -28.938 7.184 9.219 1 87.31 173 LYS A CA 1
ATOM 1283 C C . LYS A 1 173 ? -28.516 6.246 8.086 1 87.31 173 LYS A C 1
ATOM 1285 O O . LYS A 1 173 ? -29.359 5.812 7.293 1 87.31 173 LYS A O 1
ATOM 1290 N N . TRP A 1 174 ? -27.25 5.93 8.062 1 84.88 174 TRP A N 1
ATOM 1291 C CA . TRP A 1 174 ? -26.734 5.039 7.027 1 84.88 174 TRP A CA 1
ATOM 1292 C C . TRP A 1 174 ? -27.266 3.623 7.211 1 84.88 174 TRP A C 1
ATOM 1294 O O . TRP A 1 174 ? -27.594 2.945 6.238 1 84.88 174 TRP A O 1
ATOM 1304 N N . HIS A 1 175 ? -27.328 3.209 8.383 1 87.94 175 HIS A N 1
ATOM 1305 C CA . HIS A 1 175 ? -27.828 1.877 8.695 1 87.94 175 HIS A CA 1
ATOM 1306 C C . HIS A 1 175 ? -29.25 1.694 8.195 1 87.94 175 HIS A C 1
ATOM 1308 O O . HIS A 1 175 ? -29.578 0.672 7.59 1 87.94 175 HIS A O 1
ATOM 1314 N N . GLU A 1 176 ? -30.078 2.65 8.445 1 86.5 176 GLU A N 1
ATOM 1315 C CA . GLU A 1 176 ? -31.469 2.602 8.023 1 86.5 176 GLU A CA 1
ATOM 1316 C C . GLU A 1 176 ? -31.594 2.641 6.5 1 86.5 176 GLU A C 1
ATOM 1318 O O . GLU A 1 176 ? -32.438 1.949 5.918 1 86.5 176 GLU A O 1
ATOM 1323 N N . ARG A 1 177 ? -30.766 3.436 5.965 1 78.75 177 ARG A N 1
ATOM 1324 C CA . ARG A 1 177 ? -30.766 3.553 4.512 1 78.75 177 ARG A CA 1
ATOM 1325 C C . ARG A 1 177 ? -30.422 2.219 3.855 1 78.75 177 ARG A C 1
ATOM 1327 O O . ARG A 1 177 ? -31.062 1.821 2.875 1 78.75 177 ARG A O 1
ATOM 1334 N N . PHE A 1 178 ? -29.484 1.548 4.34 1 78.31 178 PHE A N 1
ATOM 1335 C CA . PHE A 1 178 ? -29.016 0.309 3.73 1 78.31 178 PHE A CA 1
ATOM 1336 C C . PHE A 1 178 ? -29.938 -0.852 4.086 1 78.31 178 PHE A C 1
ATOM 1338 O O . PHE A 1 178 ? -30.109 -1.775 3.291 1 78.31 178 PHE A O 1
ATOM 1345 N N . GLN A 1 179 ? -30.531 -0.816 5.215 1 75.75 179 GLN A N 1
ATOM 1346 C CA . GLN A 1 179 ? -31.484 -1.855 5.59 1 75.75 179 GLN A CA 1
ATOM 1347 C C . GLN A 1 179 ? -32.781 -1.734 4.789 1 75.75 179 GLN A C 1
ATOM 1349 O O . GLN A 1 179 ? -33.406 -2.742 4.438 1 75.75 179 GLN A O 1
ATOM 1354 N N . ALA A 1 180 ? -33.188 -0.55 4.672 1 67.12 180 ALA A N 1
ATOM 1355 C CA . ALA A 1 180 ? -34.406 -0.321 3.926 1 67.12 180 ALA A CA 1
ATOM 1356 C C . ALA A 1 180 ? -34.188 -0.5 2.426 1 67.12 180 ALA A C 1
ATOM 1358 O O . ALA A 1 180 ? -35.125 -0.429 1.639 1 67.12 180 ALA A O 1
ATOM 1359 N N . LEU A 1 181 ? -33 -1.062 2.039 1 61.5 181 LEU A N 1
ATOM 1360 C CA . LEU A 1 181 ? -32.656 -1.27 0.638 1 61.5 181 LEU A CA 1
ATOM 1361 C C . LEU A 1 181 ? -33 -0.043 -0.197 1 61.5 181 LEU A C 1
ATOM 1363 O O . LEU A 1 181 ? -33.5 -0.171 -1.317 1 61.5 181 LEU A O 1
ATOM 1367 N N . ARG A 1 182 ? -33.344 1.049 0.379 1 55.31 182 ARG A N 1
ATOM 1368 C CA . ARG A 1 182 ? -33.656 2.279 -0.334 1 55.31 182 ARG A CA 1
ATOM 1369 C C . ARG A 1 182 ? -32.406 2.908 -0.94 1 55.31 182 ARG A C 1
ATOM 1371 O O . ARG A 1 182 ? -31.391 3.074 -0.256 1 55.31 182 ARG A O 1
ATOM 1378 N N . GLY A 1 183 ? -32.031 2.457 -2.105 1 48.97 183 GLY A N 1
ATOM 1379 C CA . GLY A 1 183 ? -30.969 2.973 -2.967 1 48.97 183 GLY A CA 1
ATOM 1380 C C . GLY A 1 183 ? -30.922 4.488 -3.016 1 48.97 183 GLY A C 1
ATOM 1381 O O . GLY A 1 183 ? -30.578 5.07 -4.047 1 48.97 183 GLY A O 1
ATOM 1382 N N . SER A 1 184 ? -31.75 5.109 -2.129 1 44.75 184 SER A N 1
ATOM 1383 C CA . SER A 1 184 ? -31.859 6.535 -2.436 1 44.75 184 SER A CA 1
ATOM 1384 C C . SER A 1 184 ? -30.484 7.195 -2.479 1 44.75 184 SER A C 1
ATOM 1386 O O . SER A 1 184 ? -29.594 6.848 -1.698 1 44.75 184 SER A O 1
ATOM 1388 N N . THR A 1 185 ? -30.188 7.605 -3.666 1 45 185 THR A N 1
ATOM 1389 C CA . THR A 1 185 ? -29.078 8.461 -4.098 1 45 185 THR A CA 1
ATOM 1390 C C . THR A 1 185 ? -29.016 9.727 -3.254 1 45 185 THR A C 1
ATOM 1392 O O . THR A 1 185 ? -28.422 10.727 -3.664 1 45 185 THR A O 1
ATOM 1395 N N . ASP A 1 186 ? -29.859 9.773 -2.252 1 43.5 186 ASP A N 1
ATOM 1396 C CA . ASP A 1 186 ? -29.75 11.117 -1.688 1 43.5 186 ASP A CA 1
ATOM 1397 C C . ASP A 1 186 ? -28.297 11.531 -1.512 1 43.5 186 ASP A C 1
ATOM 1399 O O . ASP A 1 186 ? -27.422 10.688 -1.298 1 43.5 186 ASP A O 1
ATOM 1403 N N . ASP A 1 187 ? -28 12.68 -2.014 1 44.53 187 ASP A N 1
ATOM 1404 C CA . ASP A 1 187 ? -26.812 13.523 -2.07 1 44.53 187 ASP A CA 1
ATOM 1405 C C . ASP A 1 187 ? -26.047 13.469 -0.754 1 44.53 187 ASP A C 1
ATOM 1407 O O . ASP A 1 187 ? -25.766 14.508 -0.151 1 44.53 187 ASP A O 1
ATOM 1411 N N . ASP A 1 188 ? -26.438 12.578 0.05 1 47.09 188 ASP A N 1
ATOM 1412 C CA . ASP A 1 188 ? -25.625 12.742 1.261 1 47.09 188 ASP A CA 1
ATOM 1413 C C . ASP A 1 188 ? -24.141 12.719 0.941 1 47.09 188 ASP A C 1
ATOM 1415 O O . ASP A 1 188 ? -23.656 11.805 0.261 1 47.09 188 ASP A O 1
ATOM 1419 N N . ASP A 1 189 ? -23.625 13.836 0.967 1 49.03 189 ASP A N 1
ATOM 1420 C CA . ASP A 1 189 ? -22.266 14.312 0.743 1 49.03 189 ASP A CA 1
ATOM 1421 C C . ASP A 1 189 ? -21.234 13.352 1.353 1 49.03 189 ASP A C 1
ATOM 1423 O O . ASP A 1 189 ? -21.156 13.219 2.574 1 49.03 189 ASP A O 1
ATOM 1427 N N . GLU A 1 190 ? -21.094 12.281 0.664 1 53.47 190 GLU A N 1
ATOM 1428 C CA . GLU A 1 190 ? -19.953 11.484 1.104 1 53.47 190 GLU A CA 1
ATOM 1429 C C . GLU A 1 190 ? -18.734 12.367 1.38 1 53.47 190 GLU A C 1
ATOM 1431 O O . GLU A 1 190 ? -18.297 13.109 0.504 1 53.47 190 GLU A O 1
ATOM 1436 N N . ARG A 1 191 ? -18.516 12.789 2.652 1 57.16 191 ARG A N 1
ATOM 1437 C CA . ARG A 1 191 ? -17.359 13.562 3.082 1 57.16 191 ARG A CA 1
ATOM 1438 C C . ARG A 1 191 ? -16.078 12.742 2.934 1 57.16 191 ARG A C 1
ATOM 1440 O O . ARG A 1 191 ? -16 11.602 3.391 1 57.16 191 ARG A O 1
ATOM 1447 N N . LEU A 1 192 ? -15.297 13.094 1.86 1 62.41 192 LEU A N 1
ATOM 1448 C CA . LEU A 1 192 ? -13.93 12.586 1.755 1 62.41 192 LEU A CA 1
ATOM 1449 C C . LEU A 1 192 ? -13.016 13.266 2.771 1 62.41 192 LEU A C 1
ATOM 1451 O O . LEU A 1 192 ? -12.492 14.352 2.514 1 62.41 192 LEU A O 1
ATOM 1455 N N . ASP A 1 193 ? -12.969 12.688 4.051 1 80.62 193 ASP A N 1
ATOM 1456 C CA . ASP A 1 193 ? -12.492 13.516 5.156 1 80.62 193 ASP A CA 1
ATOM 1457 C C . ASP A 1 193 ? -11.227 12.93 5.77 1 80.62 193 ASP A C 1
ATOM 1459 O O . ASP A 1 193 ? -11.039 12.977 6.988 1 80.62 193 ASP A O 1
ATOM 1463 N N . THR A 1 194 ? -10.422 12.359 4.824 1 91.81 194 THR A N 1
ATOM 1464 C CA . THR A 1 194 ? -9.07 12.086 5.305 1 91.81 194 THR A CA 1
ATOM 1465 C C . THR A 1 194 ? -8.336 13.391 5.605 1 91.81 194 THR A C 1
ATOM 1467 O O . THR A 1 194 ? -8.422 14.352 4.84 1 91.81 194 THR A O 1
ATOM 1470 N N . VAL A 1 195 ? -7.645 13.469 6.754 1 98.56 195 VAL A N 1
ATOM 1471 C CA . VAL A 1 195 ? -6.852 14.648 7.074 1 98.56 195 VAL A CA 1
ATOM 1472 C C . VAL A 1 195 ? -5.375 14.367 6.801 1 98.56 195 VAL A C 1
ATOM 1474 O O . VAL A 1 195 ? -4.926 13.227 6.898 1 98.56 195 VAL A O 1
ATOM 1477 N N . GLY A 1 196 ? -4.645 15.383 6.438 1 98.81 196 GLY A N 1
ATOM 1478 C CA . GLY A 1 196 ? -3.256 15.188 6.051 1 98.81 196 GLY A CA 1
ATOM 1479 C C . GLY A 1 196 ? -2.355 16.344 6.438 1 98.81 196 GLY A C 1
ATOM 1480 O O . GLY A 1 196 ? -2.83 17.469 6.637 1 98.81 196 GLY A O 1
ATOM 1481 N N . ALA A 1 197 ? -1.095 16.047 6.582 1 98.94 197 ALA A N 1
ATOM 1482 C CA . ALA A 1 197 ? -0.064 17.031 6.906 1 98.94 197 ALA A CA 1
ATOM 1483 C C . ALA A 1 197 ? 1.193 16.797 6.074 1 98.94 197 ALA A C 1
ATOM 1485 O O . ALA A 1 197 ? 1.56 15.656 5.793 1 98.94 197 ALA A O 1
ATOM 1486 N N . ILE A 1 198 ? 1.829 17.828 5.648 1 98.81 198 ILE A N 1
ATOM 1487 C CA . ILE A 1 198 ? 3.146 17.797 5.023 1 98.81 198 ILE A CA 1
ATOM 1488 C C . ILE A 1 198 ? 4.059 18.828 5.699 1 98.81 198 ILE A C 1
ATOM 1490 O O . ILE A 1 198 ? 3.605 19.906 6.094 1 98.81 198 ILE A O 1
ATOM 1494 N N . CYS A 1 199 ? 5.312 18.438 5.855 1 97.06 199 CYS A N 1
ATOM 1495 C CA . CYS A 1 199 ? 6.215 19.266 6.652 1 97.06 199 CYS A CA 1
ATOM 1496 C C . CYS A 1 199 ? 7.621 19.266 6.066 1 97.06 199 CYS A C 1
ATOM 1498 O O . CYS A 1 199 ? 8.031 18.281 5.438 1 97.06 199 CYS A O 1
ATOM 1500 N N . MET A 1 200 ? 8.273 20.328 6.219 1 95.12 200 MET A N 1
ATOM 1501 C CA . MET A 1 200 ? 9.727 20.453 6.152 1 95.12 200 MET A CA 1
ATOM 1502 C C . MET A 1 200 ? 10.297 20.953 7.469 1 95.12 200 MET A C 1
ATOM 1504 O O . MET A 1 200 ? 9.93 22.047 7.93 1 95.12 200 MET A O 1
ATOM 1508 N N . ASP A 1 201 ? 11.109 20.203 8.109 1 93.19 201 ASP A N 1
ATOM 1509 C CA . ASP A 1 201 ? 11.664 20.609 9.398 1 93.19 201 ASP A CA 1
ATOM 1510 C C . ASP A 1 201 ? 12.844 21.547 9.219 1 93.19 201 ASP A C 1
ATOM 1512 O O . ASP A 1 201 ? 13.242 21.844 8.094 1 93.19 201 ASP A O 1
ATOM 1516 N N . PRO A 1 202 ? 13.422 22.109 10.281 1 87.62 202 PRO A N 1
ATOM 1517 C CA . PRO A 1 202 ? 14.492 23.109 10.188 1 87.62 202 PRO A CA 1
ATOM 1518 C C . PRO A 1 202 ? 15.766 22.531 9.562 1 87.62 202 PRO A C 1
ATOM 1520 O O . PRO A 1 202 ? 16.625 23.297 9.109 1 87.62 202 PRO A O 1
ATOM 1523 N N . LYS A 1 203 ? 15.906 21.219 9.531 1 90 203 LYS A N 1
ATOM 1524 C CA . LYS A 1 203 ? 17.078 20.594 8.922 1 90 203 LYS A CA 1
ATOM 1525 C C . LYS A 1 203 ? 16.875 20.359 7.43 1 90 203 LYS A C 1
ATOM 1527 O O . LYS A 1 203 ? 17.766 19.891 6.734 1 90 203 LYS A O 1
ATOM 1532 N N . GLY A 1 204 ? 15.648 20.656 6.965 1 90.81 204 GLY A N 1
ATOM 1533 C CA . GLY A 1 204 ? 15.344 20.531 5.551 1 90.81 204 GLY A CA 1
ATOM 1534 C C . GLY A 1 204 ? 14.766 19.172 5.188 1 90.81 204 GLY A C 1
ATOM 1535 O O . GLY A 1 204 ? 14.516 18.891 4.016 1 90.81 204 GLY A O 1
ATOM 1536 N N . ASN A 1 205 ? 14.547 18.312 6.168 1 95.56 205 ASN A N 1
ATOM 1537 C CA . ASN A 1 205 ? 13.891 17.047 5.918 1 95.56 205 ASN A CA 1
ATOM 1538 C C . ASN A 1 205 ? 12.383 17.203 5.734 1 95.56 205 ASN A C 1
ATOM 1540 O O . ASN A 1 205 ? 11.766 18.062 6.367 1 95.56 205 ASN A O 1
ATOM 1544 N N . VAL A 1 206 ? 11.859 16.406 4.891 1 97.75 206 VAL A N 1
ATOM 1545 C CA . VAL A 1 206 ? 10.438 16.531 4.602 1 97.75 206 VAL A CA 1
ATOM 1546 C C . VAL A 1 206 ? 9.711 15.266 5.074 1 97.75 206 VAL A C 1
ATOM 1548 O O . VAL A 1 206 ? 10.336 14.219 5.254 1 97.75 206 VAL A O 1
ATOM 1551 N N . ALA A 1 207 ? 8.422 15.344 5.301 1 98.81 207 ALA A N 1
ATOM 1552 C CA . ALA A 1 207 ? 7.578 14.219 5.707 1 98.81 207 ALA A CA 1
ATOM 1553 C C . ALA A 1 207 ? 6.117 14.477 5.363 1 98.81 207 ALA A C 1
ATOM 1555 O O . ALA A 1 207 ? 5.727 15.617 5.09 1 98.81 207 ALA A O 1
ATOM 1556 N N . ALA A 1 208 ? 5.363 13.484 5.328 1 98.94 208 ALA A N 1
ATOM 1557 C CA . ALA A 1 208 ? 3.916 13.523 5.117 1 98.94 208 ALA A CA 1
ATOM 1558 C C . ALA A 1 208 ? 3.203 12.523 6.02 1 98.94 208 ALA A C 1
ATOM 1560 O O . ALA A 1 208 ? 3.762 11.477 6.359 1 98.94 208 ALA A O 1
ATOM 1561 N N . ALA A 1 209 ? 1.989 12.797 6.418 1 98.94 209 ALA A N 1
ATOM 1562 C CA . ALA A 1 209 ? 1.194 11.906 7.266 1 98.94 209 ALA A CA 1
ATOM 1563 C C . ALA A 1 209 ? -0.295 12.055 6.961 1 98.94 209 ALA A C 1
ATOM 1565 O O . ALA A 1 209 ? -0.751 13.117 6.543 1 98.94 209 ALA A O 1
ATOM 1566 N N . LEU A 1 210 ? -1.018 11.008 7.145 1 98.88 210 LEU A N 1
ATOM 1567 C CA . LEU A 1 210 ? -2.469 10.969 6.992 1 98.88 210 LEU A CA 1
ATOM 1568 C C . LEU A 1 210 ? -3.127 10.312 8.195 1 98.88 210 LEU A C 1
ATOM 1570 O O . LEU A 1 210 ? -2.51 9.484 8.875 1 98.88 210 LEU A O 1
ATOM 1574 N N . SER A 1 211 ? -4.363 10.672 8.445 1 98.88 211 SER A N 1
ATOM 1575 C CA . SER A 1 211 ? -5.254 10 9.391 1 98.88 211 SER A CA 1
ATOM 1576 C C . SER A 1 211 ? -6.695 10.008 8.891 1 98.88 211 SER A C 1
ATOM 1578 O O . SER A 1 211 ? -7.156 11 8.32 1 98.88 211 SER A O 1
ATOM 1580 N N . SER A 1 212 ? -7.406 8.883 9.047 1 98.19 212 SER A N 1
ATOM 1581 C CA . SER A 1 212 ? -8.766 8.766 8.523 1 98.19 212 SER A CA 1
ATOM 1582 C C . SER A 1 212 ? -9.578 7.742 9.305 1 98.19 212 SER A C 1
ATOM 1584 O O . SER A 1 212 ? -9.031 6.754 9.805 1 98.19 212 SER A O 1
ATOM 1586 N N . GLY A 1 213 ? -10.805 8.023 9.406 1 96.62 213 GLY A N 1
ATOM 1587 C CA . GLY A 1 213 ? -11.75 7.043 9.922 1 96.62 213 GLY A CA 1
ATOM 1588 C C . GLY A 1 213 ? -12.352 6.168 8.844 1 96.62 213 GLY A C 1
ATOM 1589 O O . GLY A 1 213 ? -13.141 5.262 9.133 1 96.62 213 GLY A O 1
ATOM 1590 N N . GLY A 1 214 ? -11.969 6.395 7.637 1 93.62 214 GLY A N 1
ATOM 1591 C CA . GLY A 1 214 ? -12.508 5.629 6.527 1 93.62 214 GLY A CA 1
ATOM 1592 C C . GLY A 1 214 ? -13.883 6.105 6.086 1 93.62 214 GLY A C 1
ATOM 1593 O O . GLY A 1 214 ? -14.383 7.109 6.594 1 93.62 214 GLY A O 1
ATOM 1594 N N . VAL A 1 215 ? -14.516 5.406 5.16 1 90.94 215 VAL A N 1
ATOM 1595 C CA . VAL A 1 215 ? -15.805 5.793 4.605 1 90.94 215 VAL A CA 1
ATOM 1596 C C . VAL A 1 215 ? -16.922 5.371 5.559 1 90.94 215 VAL A C 1
ATOM 1598 O O . VAL A 1 215 ? -16.766 4.418 6.328 1 90.94 215 VAL A O 1
ATOM 1601 N N . ALA A 1 216 ? -18 6.105 5.484 1 90.12 216 ALA A N 1
ATOM 1602 C CA . ALA A 1 216 ? -19.141 5.816 6.352 1 90.12 216 ALA A CA 1
ATOM 1603 C C . ALA A 1 216 ? -19.719 4.43 6.062 1 90.12 216 ALA A C 1
ATOM 1605 O O . ALA A 1 216 ? -19.828 4.027 4.902 1 90.12 216 ALA A O 1
ATOM 1606 N N . TYR A 1 217 ? -19.969 3.703 7.109 1 91.38 217 TYR A N 1
ATOM 1607 C CA . TYR A 1 217 ? -20.656 2.424 7.059 1 91.38 217 TYR A CA 1
ATOM 1608 C C . TYR A 1 217 ? -19.859 1.393 6.281 1 91.38 217 TYR A C 1
ATOM 1610 O O . TYR A 1 217 ? -20.422 0.479 5.672 1 91.38 217 TYR A O 1
ATOM 1618 N N . LYS A 1 218 ? -18.562 1.565 6.273 1 91.56 218 LYS A N 1
ATOM 1619 C CA . LYS A 1 218 ? -17.672 0.613 5.617 1 91.56 218 LYS A CA 1
ATOM 1620 C C . LYS A 1 218 ? -17.766 -0.768 6.258 1 91.56 218 LYS A C 1
ATOM 1622 O O . LYS A 1 218 ? -18.203 -0.894 7.406 1 91.56 218 LYS A O 1
ATOM 1627 N N . ILE A 1 219 ? -17.375 -1.771 5.492 1 92.88 219 ILE A N 1
ATOM 1628 C CA . ILE A 1 219 ? -17.25 -3.094 6.094 1 92.88 219 ILE A CA 1
ATOM 1629 C C . ILE A 1 219 ? -16.047 -3.125 7.043 1 92.88 219 ILE A C 1
ATOM 1631 O O . ILE A 1 219 ? -15.047 -2.457 6.797 1 92.88 219 ILE A O 1
ATOM 1635 N N . PRO A 1 220 ? -16.188 -3.898 8.125 1 94.69 220 PRO A N 1
ATOM 1636 C CA . PRO A 1 220 ? -15.023 -4.027 9 1 94.69 220 PRO A CA 1
ATOM 1637 C C . PRO A 1 220 ? -13.789 -4.559 8.266 1 94.69 220 PRO A C 1
ATOM 1639 O O . PRO A 1 220 ? -13.906 -5.438 7.406 1 94.69 220 PRO A O 1
ATOM 1642 N N . GLY A 1 221 ? -12.625 -3.973 8.547 1 96.75 221 GLY A N 1
ATOM 1643 C CA . GLY A 1 221 ? -11.375 -4.457 7.988 1 96.75 221 GLY A CA 1
ATOM 1644 C C . GLY A 1 221 ? -11.008 -3.789 6.672 1 96.75 221 GLY A C 1
ATOM 1645 O O . GLY A 1 221 ? -9.938 -4.035 6.121 1 96.75 221 GLY A O 1
ATOM 1646 N N . ARG A 1 222 ? -11.867 -2.898 6.18 1 96.44 222 ARG A N 1
ATOM 1647 C CA . ARG A 1 222 ? -11.555 -2.184 4.949 1 96.44 222 ARG A CA 1
ATOM 1648 C C . ARG A 1 222 ? -10.383 -1.225 5.16 1 96.44 222 ARG A C 1
ATOM 1650 O O . ARG A 1 222 ? -10.344 -0.492 6.148 1 96.44 222 ARG A O 1
ATOM 1657 N N . LEU A 1 223 ? -9.469 -1.24 4.227 1 97.56 223 LEU A N 1
ATOM 1658 C CA . LEU A 1 223 ? -8.398 -0.256 4.25 1 97.56 223 LEU A CA 1
ATOM 1659 C C . LEU A 1 223 ? -8.539 0.737 3.102 1 97.56 223 LEU A C 1
ATOM 1661 O O . LEU A 1 223 ? -8.875 0.351 1.979 1 97.56 223 LEU A O 1
ATOM 1665 N N . GLY A 1 224 ? -8.32 2 3.395 1 96.19 224 GLY A N 1
ATOM 1666 C CA . GLY A 1 224 ? -8.281 3.057 2.396 1 96.19 224 GLY A CA 1
ATOM 1667 C C . GLY A 1 224 ? -6.883 3.555 2.1 1 96.19 224 GLY A C 1
ATOM 1668 O O . GLY A 1 224 ? -5.906 2.828 2.293 1 96.19 224 GLY A O 1
ATOM 1669 N N . LEU A 1 225 ? -6.824 4.738 1.594 1 95.5 225 LEU A N 1
ATOM 1670 C CA . LEU A 1 225 ? -5.547 5.273 1.127 1 95.5 225 LEU A CA 1
ATOM 1671 C C . LEU A 1 225 ? -4.637 5.605 2.301 1 95.5 225 LEU A C 1
ATOM 1673 O O . LEU A 1 225 ? -3.41 5.566 2.172 1 95.5 225 LEU A O 1
ATOM 1677 N N . ALA A 1 226 ? -5.199 5.863 3.5 1 98.06 226 ALA A N 1
ATOM 1678 C CA . ALA A 1 226 ? -4.391 6.285 4.641 1 98.06 226 ALA A CA 1
ATOM 1679 C C . ALA A 1 226 ? -3.725 5.086 5.312 1 98.06 226 ALA A C 1
ATOM 1681 O O . ALA A 1 226 ? -2.82 5.25 6.133 1 98.06 226 ALA A O 1
ATOM 1682 N N . ALA A 1 227 ? -4.16 3.906 4.949 1 98 227 ALA A N 1
ATOM 1683 C CA . ALA A 1 227 ? -3.611 2.713 5.586 1 98 227 ALA A CA 1
ATOM 1684 C C . ALA A 1 227 ? -2.605 2.018 4.676 1 98 227 ALA A C 1
ATOM 1686 O O . ALA A 1 227 ? -1.873 1.127 5.113 1 98 227 ALA A O 1
ATOM 1687 N N . CYS A 1 228 ? -2.529 2.314 3.457 1 98.38 228 CYS A N 1
ATOM 1688 C CA . CYS A 1 228 ? -1.683 1.64 2.479 1 98.38 228 CYS A CA 1
ATOM 1689 C C . CYS A 1 228 ? -0.447 2.473 2.16 1 98.38 228 CYS A C 1
ATOM 1691 O O . CYS A 1 228 ? -0.555 3.664 1.865 1 98.38 228 CYS A O 1
ATOM 1693 N N . PRO A 1 229 ? 0.688 1.819 2.156 1 98.5 229 PRO A N 1
ATOM 1694 C CA . PRO A 1 229 ? 1.919 2.578 1.921 1 98.5 229 PRO A CA 1
ATOM 1695 C C . PRO A 1 229 ? 1.922 3.291 0.571 1 98.5 229 PRO A C 1
ATOM 1697 O O . PRO A 1 229 ? 1.713 2.658 -0.467 1 98.5 229 PRO A O 1
ATOM 1700 N N . ARG A 1 230 ? 2.105 4.617 0.626 1 98 230 ARG A N 1
ATOM 1701 C CA . ARG A 1 230 ? 2.367 5.473 -0.527 1 98 230 ARG A CA 1
ATOM 1702 C C . ARG A 1 230 ? 1.154 5.535 -1.447 1 98 230 ARG A C 1
ATOM 1704 O O . ARG A 1 230 ? 1.288 5.809 -2.643 1 98 230 ARG A O 1
ATOM 1711 N N . MET A 1 231 ? 0.02 5.195 -0.888 1 98 231 MET A N 1
ATOM 1712 C CA . MET A 1 231 ? -1.202 5.285 -1.681 1 98 231 MET A CA 1
ATOM 1713 C C . MET A 1 231 ? -1.906 6.617 -1.447 1 98 231 MET A C 1
ATOM 1715 O O . MET A 1 231 ? -2.686 7.07 -2.289 1 98 231 MET A O 1
ATOM 1719 N N . GLY A 1 232 ? -1.61 7.199 -0.302 1 98.25 232 GLY A N 1
ATOM 1720 C CA . GLY A 1 232 ? -2.27 8.453 0.029 1 98.25 232 GLY A CA 1
ATOM 1721 C C . GLY A 1 232 ? -1.298 9.578 0.322 1 98.25 232 GLY A C 1
ATOM 1722 O O . GLY A 1 232 ? -1.671 10.75 0.284 1 98.25 232 GLY A O 1
ATOM 1723 N N . CYS A 1 233 ? -0.108 9.273 0.688 1 98.75 233 CYS A N 1
ATOM 1724 C CA . CYS A 1 233 ? 0.911 10.289 0.947 1 98.75 233 CYS A CA 1
ATOM 1725 C C . CYS A 1 233 ? 2.305 9.75 0.647 1 98.75 233 CYS A C 1
ATOM 1727 O O . CYS A 1 233 ? 2.5 8.531 0.568 1 98.75 233 CYS A O 1
ATOM 1729 N N . ASP A 1 234 ? 3.215 10.586 0.401 1 98.75 234 ASP A N 1
ATOM 1730 C CA . ASP A 1 234 ? 4.617 10.281 0.142 1 98.75 234 ASP A CA 1
ATOM 1731 C C . ASP A 1 234 ? 5.496 11.516 0.35 1 98.75 234 ASP A C 1
ATOM 1733 O O . ASP A 1 234 ? 5.004 12.648 0.336 1 98.75 234 ASP A O 1
ATOM 1737 N N . ALA A 1 235 ? 6.738 11.312 0.606 1 98.69 235 ALA A N 1
ATOM 1738 C CA . ALA A 1 235 ? 7.727 12.367 0.792 1 98.69 235 ALA A CA 1
ATOM 1739 C C . ALA A 1 235 ? 9.133 11.867 0.475 1 98.69 235 ALA A C 1
ATOM 1741 O O . ALA A 1 235 ? 9.438 10.688 0.686 1 98.69 235 ALA A O 1
ATOM 1742 N N . SER A 1 236 ? 9.953 12.727 -0.025 1 97.31 236 SER A N 1
ATOM 1743 C CA . SER A 1 236 ? 11.352 12.398 -0.294 1 97.31 236 SER A CA 1
ATOM 1744 C C . SER A 1 236 ? 12.234 13.633 -0.222 1 97.31 236 SER A C 1
ATOM 1746 O O . SER A 1 236 ? 11.883 14.68 -0.771 1 97.31 236 SER A O 1
ATOM 1748 N N . ASN A 1 237 ? 13.344 13.461 0.458 1 95.88 237 ASN A N 1
ATOM 1749 C CA . ASN A 1 237 ? 14.344 14.516 0.419 1 95.88 237 ASN A CA 1
ATOM 1750 C C . ASN A 1 237 ? 14.961 14.664 -0.972 1 95.88 237 ASN A C 1
ATOM 1752 O O . ASN A 1 237 ? 14.953 13.711 -1.758 1 95.88 237 ASN A O 1
ATOM 1756 N N . GLY A 1 238 ? 15.461 15.828 -1.183 1 90.94 238 GLY A N 1
ATOM 1757 C CA . GLY A 1 238 ? 16.203 16.016 -2.416 1 90.94 238 GLY A CA 1
ATOM 1758 C C . GLY A 1 238 ? 17.531 15.281 -2.43 1 90.94 238 GLY A C 1
ATOM 1759 O O . GLY A 1 238 ? 18.109 15.008 -1.375 1 90.94 238 GLY A O 1
ATOM 1760 N N . GLN A 1 239 ? 17.906 14.812 -3.705 1 83.88 239 GLN A N 1
ATOM 1761 C CA . GLN A 1 239 ? 19.172 14.102 -3.828 1 83.88 239 GLN A CA 1
ATOM 1762 C C . GLN A 1 239 ? 19.984 14.617 -5.02 1 83.88 239 GLN A C 1
ATOM 1764 O O . GLN A 1 239 ? 19.406 15.039 -6.027 1 83.88 239 GLN A O 1
ATOM 1769 N N . PHE A 1 240 ? 21.297 14.594 -4.773 1 72.25 240 PHE A N 1
ATOM 1770 C CA . PHE A 1 240 ? 22.219 14.828 -5.879 1 72.25 240 PHE A CA 1
ATOM 1771 C C . PHE A 1 240 ? 22.703 13.516 -6.477 1 72.25 240 PHE A C 1
ATOM 1773 O O . PHE A 1 240 ? 23.125 12.617 -5.746 1 72.25 240 PHE A O 1
ATOM 1780 N N . CYS A 1 241 ? 22.203 13.117 -7.625 1 59.56 241 CYS A N 1
ATOM 1781 C CA . CYS A 1 241 ? 22.719 11.891 -8.227 1 59.56 241 CYS A CA 1
ATOM 1782 C C . CYS A 1 241 ? 23.906 12.18 -9.141 1 59.56 241 CYS A C 1
ATOM 1784 O O . CYS A 1 241 ? 23.781 12.93 -10.109 1 59.56 241 CYS A O 1
ATOM 1786 N N . ALA A 1 242 ? 25.172 11.891 -8.695 1 53.5 242 ALA A N 1
ATOM 1787 C CA . ALA A 1 242 ? 26.359 12.023 -9.539 1 53.5 242 ALA A CA 1
ATOM 1788 C C . ALA A 1 242 ? 26.406 10.93 -10.594 1 53.5 242 ALA A C 1
ATOM 1790 O O . ALA A 1 242 ? 26.266 9.742 -10.273 1 53.5 242 ALA A O 1
ATOM 1791 N N . LEU A 1 243 ? 25.906 11.062 -11.68 1 47.38 243 LEU A N 1
ATOM 1792 C CA . LEU A 1 243 ? 26.188 10.07 -12.711 1 47.38 243 LEU A CA 1
ATOM 1793 C C . LEU A 1 243 ? 27.672 9.969 -12.984 1 47.38 243 LEU A C 1
ATOM 1795 O O . LEU A 1 243 ? 28.344 10.984 -13.195 1 47.38 243 LEU A O 1
ATOM 1799 N N . LYS A 1 244 ? 28.359 8.82 -12.586 1 42.88 244 LYS A N 1
ATOM 1800 C CA . LYS A 1 244 ? 29.719 8.578 -13.031 1 42.88 244 LYS A CA 1
ATOM 1801 C C . LYS A 1 244 ? 29.766 8.289 -14.523 1 42.88 244 LYS A C 1
ATOM 1803 O O . LYS A 1 244 ? 29.297 7.234 -14.977 1 42.88 244 LYS A O 1
ATOM 1808 N N . CYS A 1 245 ? 29.438 9.148 -15.375 1 40.59 245 CYS A N 1
ATOM 1809 C CA . CYS A 1 245 ? 29.734 8.82 -16.766 1 40.59 245 CYS A CA 1
ATOM 1810 C C . CYS A 1 245 ? 31.234 8.656 -16.984 1 40.59 245 CYS A C 1
ATOM 1812 O O . CYS A 1 245 ? 32.031 9.531 -16.625 1 40.59 245 CYS A O 1
ATOM 1814 N N . ARG A 1 246 ? 31.734 7.484 -17.141 1 38 246 ARG A N 1
ATOM 1815 C CA . ARG A 1 246 ? 33.125 7.211 -17.531 1 38 246 ARG A CA 1
ATOM 1816 C C . ARG A 1 246 ? 33.562 8.117 -18.672 1 38 246 ARG A C 1
ATOM 1818 O O . ARG A 1 246 ? 34.75 8.188 -19 1 38 246 ARG A O 1
ATOM 1825 N N . LYS A 1 247 ? 32.969 8.039 -19.906 1 37.09 247 LYS A N 1
ATOM 1826 C CA . LYS A 1 247 ? 33.719 8.625 -21.016 1 37.09 247 LYS A CA 1
ATOM 1827 C C . LYS A 1 247 ? 34.094 10.07 -20.703 1 37.09 247 LYS A C 1
ATOM 1829 O O . LYS A 1 247 ? 33.5 10.711 -19.844 1 37.09 247 LYS A O 1
ATOM 1834 N N . ARG A 1 248 ? 34.625 10.914 -21.859 1 33 248 ARG A N 1
ATOM 1835 C CA . ARG A 1 248 ? 35.281 12.203 -22 1 33 248 ARG A CA 1
ATOM 1836 C C . ARG A 1 248 ? 34.594 13.273 -21.172 1 33 248 ARG A C 1
ATOM 1838 O O . ARG A 1 248 ? 33.469 13.094 -20.734 1 33 248 ARG A O 1
ATOM 1845 N N . LYS A 1 249 ? 34.969 14.703 -21.531 1 36.72 249 LYS A N 1
ATOM 1846 C CA . LYS A 1 249 ? 34.844 16.094 -21.094 1 36.72 249 LYS A CA 1
ATOM 1847 C C . LYS A 1 249 ? 33.375 16.453 -20.828 1 36.72 249 LYS A C 1
ATOM 1849 O O . LYS A 1 249 ? 33 17.625 -20.828 1 36.72 249 LYS A O 1
ATOM 1854 N N . ARG A 1 250 ? 32.438 15.734 -21.406 1 37.06 250 ARG A N 1
ATOM 1855 C CA . ARG A 1 250 ? 31.156 16.438 -21.328 1 37.06 250 ARG A CA 1
ATOM 1856 C C . ARG A 1 250 ? 30.656 16.5 -19.891 1 37.06 250 ARG A C 1
ATOM 1858 O O . ARG A 1 250 ? 30.812 15.539 -19.141 1 37.06 250 ARG A O 1
ATOM 1865 N N . ARG A 1 251 ? 30.047 17.484 -19.484 1 37.56 251 ARG A N 1
ATOM 1866 C CA . ARG A 1 251 ? 29.516 18.125 -18.297 1 37.56 251 ARG A CA 1
ATOM 1867 C C . ARG A 1 251 ? 28.672 17.156 -17.484 1 37.56 251 ARG A C 1
ATOM 1869 O O . ARG A 1 251 ? 27.75 16.531 -18 1 37.56 251 ARG A O 1
ATOM 1876 N N . LYS A 1 252 ? 29.203 16.625 -16.469 1 44.62 252 LYS A N 1
ATOM 1877 C CA . LYS A 1 252 ? 28.562 15.961 -15.344 1 44.62 252 LYS A CA 1
ATOM 1878 C C . LYS A 1 252 ? 27.109 16.422 -15.18 1 44.62 252 LYS A C 1
ATOM 1880 O O . LYS A 1 252 ? 26.859 17.531 -14.727 1 44.62 252 LYS A O 1
ATOM 1885 N N . GLN A 1 253 ? 26.344 16.172 -16.188 1 45.66 253 GLN A N 1
ATOM 1886 C CA . GLN A 1 253 ? 24.969 16.578 -15.875 1 45.66 253 GLN A CA 1
ATOM 1887 C C . GLN A 1 253 ? 24.469 15.93 -14.594 1 45.66 253 GLN A C 1
ATOM 1889 O O . GLN A 1 253 ? 24.531 14.703 -14.453 1 45.66 253 GLN A O 1
ATOM 1894 N N . LYS A 1 254 ? 24.719 16.531 -13.539 1 51.09 254 LYS A N 1
ATOM 1895 C CA . LYS A 1 254 ? 24.188 16.234 -12.211 1 51.09 254 LYS A CA 1
ATOM 1896 C C . LYS A 1 254 ? 22.672 16.109 -12.234 1 51.09 254 LYS A C 1
ATOM 1898 O O . LYS A 1 254 ? 21.969 17.062 -12.602 1 51.09 254 LYS A O 1
ATOM 1903 N N . LYS A 1 255 ? 22.109 14.859 -12.336 1 66.75 255 LYS A N 1
ATOM 1904 C CA . LYS A 1 255 ? 20.656 14.742 -12.203 1 66.75 255 LYS A CA 1
ATOM 1905 C C . LYS A 1 255 ? 20.219 14.984 -10.766 1 66.75 255 LYS A C 1
ATOM 1907 O O . LYS A 1 255 ? 20.766 14.398 -9.836 1 66.75 255 LYS A O 1
ATOM 1912 N N . VAL A 1 256 ? 19.625 16.156 -10.469 1 77.75 256 VAL A N 1
ATOM 1913 C CA . VAL A 1 256 ? 19.125 16.578 -9.164 1 77.75 256 VAL A CA 1
ATOM 1914 C C . VAL A 1 256 ? 17.656 16.188 -9.031 1 77.75 256 VAL A C 1
ATOM 1916 O O . VAL A 1 256 ? 16.875 16.359 -9.969 1 77.75 256 VAL A O 1
ATOM 1919 N N . LYS A 1 257 ? 17.391 15.469 -7.938 1 90.25 257 LYS A N 1
ATOM 1920 C CA . LYS A 1 257 ? 16 15.188 -7.578 1 90.25 257 LYS A CA 1
ATOM 1921 C C . LYS A 1 257 ? 15.492 16.188 -6.543 1 90.25 257 LYS A C 1
ATOM 1923 O O . LYS A 1 257 ? 16.188 16.484 -5.57 1 90.25 257 LYS A O 1
ATOM 1928 N N . ASN A 1 258 ? 14.305 16.719 -6.742 1 94.81 258 ASN A N 1
ATOM 1929 C CA . ASN A 1 258 ? 13.695 17.672 -5.832 1 94.81 258 ASN A CA 1
ATOM 1930 C C . ASN A 1 258 ? 13.18 17 -4.562 1 94.81 258 ASN A C 1
ATOM 1932 O O . ASN A 1 258 ? 12.852 15.82 -4.578 1 94.81 258 ASN A O 1
ATOM 1936 N N . ALA A 1 259 ? 13.148 17.797 -3.492 1 96 259 ALA A N 1
ATOM 1937 C CA . ALA A 1 259 ? 12.391 17.375 -2.314 1 96 259 ALA A CA 1
ATOM 1938 C C . ALA A 1 259 ? 10.898 17.609 -2.506 1 96 259 ALA A C 1
ATOM 1940 O O . ALA A 1 259 ? 10.492 18.594 -3.146 1 96 259 ALA A O 1
ATOM 1941 N N . PHE A 1 260 ? 10.117 16.75 -2.002 1 97.94 260 PHE A N 1
ATOM 1942 C CA . PHE A 1 260 ? 8.68 16.953 -2.088 1 97.94 260 PHE A CA 1
ATOM 1943 C C . PHE A 1 260 ? 7.969 16.281 -0.921 1 97.94 260 PHE A C 1
ATOM 1945 O O . PHE A 1 260 ? 8.547 15.43 -0.244 1 97.94 260 PHE A O 1
ATOM 1952 N N . ALA A 1 261 ? 6.766 16.656 -0.655 1 98.69 261 ALA A N 1
ATOM 1953 C CA . ALA A 1 261 ? 5.812 15.984 0.22 1 98.69 261 ALA A CA 1
ATOM 1954 C C . ALA A 1 261 ? 4.387 16.125 -0.309 1 98.69 261 ALA A C 1
ATOM 1956 O O . ALA A 1 261 ? 4.012 17.188 -0.821 1 98.69 261 ALA A O 1
ATOM 1957 N N . VAL A 1 262 ? 3.646 15.031 -0.218 1 98.81 262 VAL A N 1
ATOM 1958 C CA . VAL A 1 262 ? 2.291 14.984 -0.756 1 98.81 262 VAL A CA 1
ATOM 1959 C C . VAL A 1 262 ? 1.357 14.32 0.255 1 98.81 262 VAL A C 1
ATOM 1961 O O . VAL A 1 262 ? 1.707 13.305 0.858 1 98.81 262 VAL A O 1
ATOM 1964 N N . ALA A 1 263 ? 0.17 14.836 0.482 1 98.81 263 ALA A N 1
ATOM 1965 C CA . ALA A 1 263 ? -0.893 14.273 1.312 1 98.81 263 ALA A CA 1
ATOM 1966 C C . ALA A 1 263 ? -2.248 14.391 0.62 1 98.81 263 ALA A C 1
ATOM 1968 O O . ALA A 1 263 ? -2.686 15.492 0.278 1 98.81 263 ALA A O 1
ATOM 1969 N N . CYS A 1 264 ? -2.916 13.289 0.489 1 98.25 264 CYS A N 1
ATOM 1970 C CA . CYS A 1 264 ? -4.129 13.273 -0.323 1 98.25 264 CYS A CA 1
ATOM 1971 C C . CYS A 1 264 ? -5.352 12.961 0.532 1 98.25 264 CYS A C 1
ATOM 1973 O O . CYS A 1 264 ? -5.219 12.57 1.691 1 98.25 264 CYS A O 1
ATOM 1975 N N . THR A 1 265 ? -6.523 13.234 0.01 1 97.31 265 THR A N 1
ATOM 1976 C CA . THR A 1 265 ? -7.836 12.875 0.541 1 97.31 265 THR A CA 1
ATOM 1977 C C . THR A 1 265 ? -8.797 12.508 -0.588 1 97.31 265 THR A C 1
ATOM 1979 O O . THR A 1 265 ? -8.758 13.117 -1.663 1 97.31 265 THR A O 1
ATOM 1982 N N . GLY A 1 266 ? -9.547 11.469 -0.402 1 92.88 266 GLY A N 1
ATOM 1983 C CA . GLY A 1 266 ? -10.492 11.023 -1.409 1 92.88 266 GLY A CA 1
ATOM 1984 C C . GLY A 1 266 ? -10.945 9.594 -1.204 1 92.88 266 GLY A C 1
ATOM 1985 O O . GLY A 1 266 ? -10.742 9.016 -0.133 1 92.88 266 GLY A O 1
ATOM 1986 N N . ARG A 1 267 ? -11.641 9.078 -2.199 1 86.69 267 ARG A N 1
ATOM 1987 C CA . ARG A 1 267 ? -12.07 7.688 -2.135 1 86.69 267 ARG A CA 1
ATOM 1988 C C . ARG A 1 267 ? -10.891 6.742 -2.311 1 86.69 267 ARG A C 1
ATOM 1990 O O . ARG A 1 267 ? -10.336 6.625 -3.408 1 86.69 267 ARG A O 1
ATOM 1997 N N . GLY A 1 268 ? -10.609 6.016 -1.349 1 91.75 268 GLY A N 1
ATOM 1998 C CA . GLY A 1 268 ? -9.414 5.188 -1.293 1 91.75 268 GLY A CA 1
ATOM 1999 C C . GLY A 1 268 ? -9.266 4.277 -2.498 1 91.75 268 GLY A C 1
ATOM 2000 O O . GLY A 1 268 ? -8.172 4.16 -3.057 1 91.75 268 GLY A O 1
ATOM 2001 N N . GLU A 1 269 ? -10.367 3.686 -2.938 1 92.5 269 GLU A N 1
ATOM 2002 C CA . GLU A 1 269 ? -10.328 2.721 -4.031 1 92.5 269 GLU A CA 1
ATOM 2003 C C . GLU A 1 269 ? -9.875 3.379 -5.332 1 92.5 269 GLU A C 1
ATOM 2005 O O . GLU A 1 269 ? -9.133 2.779 -6.113 1 92.5 269 GLU A O 1
ATOM 2010 N N . ARG A 1 270 ? -10.227 4.625 -5.508 1 92.06 270 ARG A N 1
ATOM 2011 C CA . ARG A 1 270 ? -9.844 5.332 -6.727 1 92.06 270 ARG A CA 1
ATOM 2012 C C . ARG A 1 270 ? -8.375 5.727 -6.695 1 92.06 270 ARG A C 1
ATOM 2014 O O . ARG A 1 270 ? -7.695 5.711 -7.723 1 92.06 270 ARG A O 1
ATOM 2021 N N . PHE A 1 271 ? -7.957 6.117 -5.562 1 94.44 271 PHE A N 1
ATOM 2022 C CA . PHE A 1 271 ? -6.551 6.477 -5.422 1 94.44 271 PHE A CA 1
ATOM 2023 C C . PHE A 1 271 ? -5.66 5.25 -5.59 1 94.44 271 PHE A C 1
ATOM 2025 O O . PHE A 1 271 ? -4.598 5.332 -6.211 1 94.44 271 PHE A O 1
ATOM 2032 N N . ILE A 1 272 ? -6.102 4.145 -5.07 1 96 272 ILE A N 1
ATOM 2033 C CA . ILE A 1 272 ? -5.348 2.902 -5.195 1 96 272 ILE A CA 1
ATOM 2034 C C . ILE A 1 272 ? -5.305 2.471 -6.66 1 96 272 ILE A C 1
ATOM 2036 O O . ILE A 1 272 ? -4.238 2.148 -7.188 1 96 272 ILE A O 1
ATOM 2040 N N . GLN A 1 273 ? -6.418 2.537 -7.309 1 95.88 273 GLN A N 1
ATOM 2041 C CA . GLN A 1 273 ? -6.496 2.098 -8.695 1 95.88 273 GLN A CA 1
ATOM 2042 C C . GLN A 1 273 ? -5.672 3.006 -9.609 1 95.88 273 GLN A C 1
ATOM 2044 O O . GLN A 1 273 ? -4.879 2.525 -10.414 1 95.88 273 GLN A O 1
ATOM 2049 N N . SER A 1 274 ? -5.801 4.324 -9.406 1 95.19 274 SER A N 1
ATOM 2050 C CA . SER A 1 274 ? -5.18 5.281 -10.32 1 95.19 274 SER A CA 1
ATOM 2051 C C . SER A 1 274 ? -3.701 5.465 -10 1 95.19 274 SER A C 1
ATOM 2053 O O . SER A 1 274 ? -2.951 6.02 -10.812 1 95.19 274 SER A O 1
ATOM 2055 N N . ALA A 1 275 ? -3.299 5.117 -8.828 1 96.19 275 ALA A N 1
ATOM 2056 C CA . ALA A 1 275 ? -1.934 5.363 -8.375 1 96.19 275 ALA A CA 1
ATOM 2057 C C . ALA A 1 275 ? -1.576 6.844 -8.484 1 96.19 275 ALA A C 1
ATOM 2059 O O . ALA A 1 275 ? -0.468 7.191 -8.906 1 96.19 275 ALA A O 1
ATOM 2060 N N . LEU A 1 276 ? -2.465 7.68 -8.125 1 96.62 276 LEU A N 1
ATOM 2061 C CA . LEU A 1 276 ? -2.311 9.117 -8.289 1 96.62 276 LEU A CA 1
ATOM 2062 C C . LEU A 1 276 ? -1.059 9.617 -7.574 1 96.62 276 LEU A C 1
ATOM 2064 O O . LEU A 1 276 ? -0.309 10.43 -8.117 1 96.62 276 LEU A O 1
ATOM 2068 N N . VAL A 1 277 ? -0.788 9.156 -6.383 1 98.19 277 VAL A N 1
ATOM 2069 C CA . VAL A 1 277 ? 0.357 9.625 -5.609 1 98.19 277 VAL A CA 1
ATOM 2070 C C . VAL A 1 277 ? 1.652 9.281 -6.34 1 98.19 277 VAL A C 1
ATOM 2072 O O . VAL A 1 277 ? 2.555 10.117 -6.445 1 98.19 277 VAL A O 1
ATOM 2075 N N . THR A 1 278 ? 1.734 8.078 -6.859 1 96.5 278 THR A N 1
ATOM 2076 C CA . THR A 1 278 ? 2.914 7.664 -7.609 1 96.5 278 THR A CA 1
ATOM 2077 C C . THR A 1 278 ? 3.113 8.547 -8.836 1 96.5 278 THR A C 1
ATOM 2079 O O . THR A 1 278 ? 4.227 9.008 -9.102 1 96.5 278 THR A O 1
ATOM 2082 N N . LEU A 1 279 ? 2.061 8.805 -9.555 1 95.81 279 LEU A N 1
ATOM 2083 C CA . LEU A 1 279 ? 2.125 9.641 -10.75 1 95.81 279 LEU A CA 1
ATOM 2084 C C . LEU A 1 279 ? 2.617 11.039 -10.398 1 95.81 279 LEU A C 1
ATOM 2086 O O . LEU A 1 279 ? 3.471 11.594 -11.102 1 95.81 279 LEU A O 1
ATOM 2090 N N . LEU A 1 280 ? 2.094 11.531 -9.328 1 97.69 280 LEU A N 1
ATOM 2091 C CA . LEU A 1 280 ? 2.436 12.891 -8.922 1 97.69 280 LEU A CA 1
ATOM 2092 C C . LEU A 1 280 ? 3.881 12.969 -8.445 1 97.69 280 LEU A C 1
ATOM 2094 O O . LEU A 1 280 ? 4.625 13.875 -8.836 1 97.69 280 LEU A O 1
ATOM 2098 N N . THR A 1 281 ? 4.305 12.039 -7.625 1 97.44 281 THR A N 1
ATOM 2099 C CA . THR A 1 281 ? 5.625 12.117 -7.012 1 97.44 281 THR A CA 1
ATOM 2100 C C . THR A 1 281 ? 6.719 11.898 -8.055 1 97.44 281 THR A C 1
ATOM 2102 O O . THR A 1 281 ? 7.805 12.469 -7.953 1 97.44 281 THR A O 1
ATOM 2105 N N . LEU A 1 282 ? 6.453 11.172 -9.086 1 94.12 282 LEU A N 1
ATOM 2106 C CA . LEU A 1 282 ? 7.398 11 -10.18 1 94.12 282 LEU A CA 1
ATOM 2107 C C . LEU A 1 282 ? 7.645 12.32 -10.898 1 94.12 282 LEU A C 1
ATOM 2109 O O . LEU A 1 282 ? 8.766 12.594 -11.328 1 94.12 282 LEU A O 1
ATOM 2113 N N . ARG A 1 283 ? 6.652 13.039 -11.008 1 95.69 283 ARG A N 1
ATOM 2114 C CA . ARG A 1 283 ? 6.77 14.344 -11.656 1 95.69 283 ARG A CA 1
ATOM 2115 C C . ARG A 1 283 ? 7.477 15.344 -10.742 1 95.69 283 ARG A C 1
ATOM 2117 O O . ARG A 1 283 ? 8.336 16.109 -11.195 1 95.69 283 ARG A O 1
ATOM 2124 N N . LEU A 1 284 ? 7.117 15.32 -9.5 1 96.62 284 LEU A N 1
ATOM 2125 C CA . LEU A 1 284 ? 7.66 16.281 -8.555 1 96.62 284 LEU A CA 1
ATOM 2126 C C . LEU A 1 284 ? 9.156 16.078 -8.367 1 96.62 284 LEU A C 1
ATOM 2128 O O . LEU A 1 284 ? 9.883 17.031 -8.062 1 96.62 284 LEU A O 1
ATOM 2132 N N . ARG A 1 285 ? 9.57 14.891 -8.547 1 94.06 285 ARG A N 1
ATOM 2133 C CA . ARG A 1 285 ? 10.992 14.594 -8.414 1 94.06 285 ARG A CA 1
ATOM 2134 C C . ARG A 1 285 ? 11.805 15.328 -9.477 1 94.06 285 ARG A C 1
ATOM 2136 O O . ARG A 1 285 ? 12.961 15.688 -9.25 1 94.06 285 ARG A O 1
ATOM 2143 N N . LYS A 1 286 ? 11.195 15.602 -10.547 1 92.75 286 LYS A N 1
ATOM 2144 C CA . LYS A 1 286 ? 11.938 16.078 -11.711 1 92.75 286 LYS A CA 1
ATOM 2145 C C . LYS A 1 286 ? 11.594 17.531 -12.023 1 92.75 286 LYS A C 1
ATOM 2147 O O . LYS A 1 286 ? 12.383 18.25 -12.641 1 92.75 286 LYS A O 1
ATOM 2152 N N . SER A 1 287 ? 10.414 17.891 -11.664 1 94.25 287 SER A N 1
ATOM 2153 C CA . SER A 1 287 ? 9.945 19.219 -12.039 1 94.25 287 SER A CA 1
ATOM 2154 C C . SER A 1 287 ? 9.57 20.031 -10.805 1 94.25 287 SER A C 1
ATOM 2156 O O . SER A 1 287 ? 8.984 19.516 -9.859 1 94.25 287 SER A O 1
ATOM 2158 N N . THR A 1 288 ? 9.852 21.344 -10.891 1 91.31 288 THR A N 1
ATOM 2159 C CA . THR A 1 288 ? 9.477 22.25 -9.812 1 91.31 288 THR A CA 1
ATOM 2160 C C . THR A 1 288 ? 8.195 23 -10.148 1 91.31 288 THR A C 1
ATOM 2162 O O . THR A 1 288 ? 7.723 23.812 -9.352 1 91.31 288 THR A O 1
ATOM 2165 N N . ASN A 1 289 ? 7.723 22.781 -11.359 1 94.19 289 ASN A N 1
ATOM 2166 C CA . ASN A 1 289 ? 6.438 23.359 -11.719 1 94.19 289 ASN A CA 1
ATOM 2167 C C . ASN A 1 289 ? 5.273 22.609 -11.078 1 94.19 289 ASN A C 1
ATOM 2169 O O . ASN A 1 289 ? 4.641 21.766 -11.719 1 94.19 289 ASN A O 1
ATOM 2173 N N . LEU A 1 290 ? 4.965 22.969 -9.883 1 95.69 290 LEU A N 1
ATOM 2174 C CA . LEU A 1 290 ? 3.992 22.25 -9.062 1 95.69 290 LEU A CA 1
ATOM 2175 C C . LEU A 1 290 ? 2.625 22.234 -9.734 1 95.69 290 LEU A C 1
ATOM 2177 O O . LEU A 1 290 ? 1.952 21.203 -9.766 1 95.69 290 LEU A O 1
ATOM 2181 N N . GLU A 1 291 ? 2.207 23.344 -10.289 1 94.69 291 GLU A N 1
ATOM 2182 C CA . GLU A 1 291 ? 0.896 23.422 -10.93 1 94.69 291 GLU A CA 1
ATOM 2183 C C . GLU A 1 291 ? 0.771 22.406 -12.062 1 94.69 291 GLU A C 1
ATOM 2185 O O . GLU A 1 291 ? -0.219 21.672 -12.141 1 94.69 291 GLU A O 1
ATOM 2190 N N . GLN A 1 292 ? 1.709 22.406 -12.875 1 95.75 292 GLN A N 1
ATOM 2191 C CA . GLN A 1 292 ? 1.696 21.469 -13.992 1 95.75 292 GLN A CA 1
ATOM 2192 C C . GLN A 1 292 ? 1.704 20.016 -13.508 1 95.75 292 GLN A C 1
ATOM 2194 O O . GLN A 1 292 ? 1.011 19.172 -14.062 1 95.75 292 GLN A O 1
ATOM 2199 N N . CYS A 1 293 ? 2.529 19.766 -12.492 1 97 293 CYS A N 1
ATOM 2200 C CA . CYS A 1 293 ? 2.6 18.422 -11.93 1 97 293 CYS A CA 1
ATOM 2201 C C . CYS A 1 293 ? 1.24 17.969 -11.414 1 97 293 CYS A C 1
ATOM 2203 O O . CYS A 1 293 ? 0.804 16.844 -11.688 1 97 293 CYS A O 1
ATOM 2205 N N . LEU A 1 294 ? 0.563 18.859 -10.711 1 96.25 294 LEU A N 1
ATOM 2206 C CA . LEU A 1 294 ? -0.742 18.531 -10.141 1 96.25 294 LEU A CA 1
ATOM 2207 C C . LEU A 1 294 ? -1.771 18.297 -11.234 1 96.25 294 LEU A C 1
ATOM 2209 O O . LEU A 1 294 ? -2.469 17.281 -11.219 1 96.25 294 LEU A O 1
ATOM 2213 N N . ARG A 1 295 ? -1.845 19.141 -12.219 1 94.5 295 ARG A N 1
ATOM 2214 C CA . ARG A 1 295 ? -2.82 19.016 -13.297 1 94.5 295 ARG A CA 1
ATOM 2215 C C . ARG A 1 295 ? -2.592 17.734 -14.102 1 94.5 295 ARG A C 1
ATOM 2217 O O . ARG A 1 295 ? -3.533 16.984 -14.359 1 94.5 295 ARG A O 1
ATOM 2224 N N . LYS A 1 296 ? -1.368 17.5 -14.469 1 94.81 296 LYS A N 1
ATOM 2225 C CA . LYS A 1 296 ? -1.05 16.328 -15.266 1 94.81 296 LYS A CA 1
ATOM 2226 C C . LYS A 1 296 ? -1.319 15.047 -14.477 1 94.81 296 LYS A C 1
ATOM 2228 O O . LYS A 1 296 ? -1.774 14.047 -15.047 1 94.81 296 LYS A O 1
ATOM 2233 N N . ALA A 1 297 ? -1.006 15.047 -13.188 1 95.88 297 ALA A N 1
ATOM 2234 C CA . ALA A 1 297 ? -1.241 13.859 -12.367 1 95.88 297 ALA A CA 1
ATOM 2235 C C . ALA A 1 297 ? -2.725 13.5 -12.328 1 95.88 297 ALA A C 1
ATOM 2237 O O . ALA A 1 297 ? -3.09 12.328 -12.438 1 95.88 297 ALA A O 1
ATOM 2238 N N . PHE A 1 298 ? -3.613 14.492 -12.203 1 94.44 298 PHE A N 1
ATOM 2239 C CA . PHE A 1 298 ? -5.047 14.227 -12.156 1 94.44 298 PHE A CA 1
ATOM 2240 C C . PHE A 1 298 ? -5.551 13.727 -13.508 1 94.44 298 PHE A C 1
ATOM 2242 O O . PHE A 1 298 ? -6.418 12.852 -13.562 1 94.44 298 PHE A O 1
ATOM 2249 N N . ILE A 1 299 ? -5.027 14.266 -14.57 1 92.88 299 ILE A N 1
ATOM 2250 C CA . ILE A 1 299 ? -5.418 13.82 -15.906 1 92.88 299 ILE A CA 1
ATOM 2251 C C . ILE A 1 299 ? -5.008 12.367 -16.109 1 92.88 299 ILE A C 1
ATOM 2253 O O . ILE A 1 299 ? -5.824 11.531 -16.5 1 92.88 299 ILE A O 1
ATOM 2257 N N . GLU A 1 300 ? -3.781 12.102 -15.797 1 92.75 300 GLU A N 1
ATOM 2258 C CA . GLU A 1 300 ? -3.281 10.742 -15.961 1 92.75 300 GLU A CA 1
ATOM 2259 C C . GLU A 1 300 ? -4.004 9.766 -15.039 1 92.75 300 GLU A C 1
ATOM 2261 O O . GLU A 1 300 ? -4.223 8.609 -15.391 1 92.75 300 GLU A O 1
ATOM 2266 N N . ALA A 1 301 ? -4.281 10.219 -13.867 1 93.19 301 ALA A N 1
ATOM 2267 C CA . ALA A 1 301 ? -5.023 9.383 -12.922 1 93.19 301 ALA A CA 1
ATOM 2268 C C . ALA A 1 301 ? -6.406 9.039 -13.469 1 93.19 301 ALA A C 1
ATOM 2270 O O . ALA A 1 301 ? -6.883 7.91 -13.305 1 93.19 301 ALA A O 1
ATOM 2271 N N . SER A 1 302 ? -7.027 9.992 -14.102 1 90.38 302 SER A N 1
ATOM 2272 C CA . SER A 1 302 ? -8.328 9.742 -14.711 1 90.38 302 SER A CA 1
ATOM 2273 C C . SER A 1 302 ? -8.234 8.68 -15.805 1 90.38 302 SER A C 1
ATOM 2275 O O . SER A 1 302 ? -9.086 7.797 -15.898 1 90.38 302 SER A O 1
ATOM 2277 N N . ASP A 1 303 ? -7.184 8.727 -16.516 1 87.31 303 ASP A N 1
ATOM 2278 C CA . ASP A 1 303 ? -6.953 7.734 -17.562 1 87.31 303 ASP A CA 1
ATOM 2279 C C . ASP A 1 303 ? -6.754 6.344 -16.969 1 87.31 303 ASP A C 1
ATOM 2281 O O . ASP A 1 303 ? -7.324 5.363 -17.453 1 87.31 303 ASP A O 1
ATOM 2285 N N . ALA A 1 304 ? -6.016 6.324 -15.961 1 87.31 304 ALA A N 1
ATOM 2286 C CA . ALA A 1 304 ? -5.715 5.055 -15.297 1 87.31 304 ALA A CA 1
ATOM 2287 C C . ALA A 1 304 ? -6.949 4.508 -14.586 1 87.31 304 ALA A C 1
ATOM 2289 O O . ALA A 1 304 ? -7.008 3.318 -14.266 1 87.31 304 ALA A O 1
ATOM 2290 N N . ASN A 1 305 ? -7.816 5.383 -14.328 1 84.62 305 ASN A N 1
ATOM 2291 C CA . ASN A 1 305 ? -9.07 5.012 -13.68 1 84.62 305 ASN A CA 1
ATOM 2292 C C . ASN A 1 305 ? -10.18 4.766 -14.703 1 84.62 305 ASN A C 1
ATOM 2294 O O . ASN A 1 305 ? -11.352 4.984 -14.414 1 84.62 305 ASN A O 1
ATOM 2298 N N . GLY A 1 306 ? -9.867 4.398 -15.891 1 79.69 306 GLY A N 1
ATOM 2299 C CA . GLY A 1 306 ? -10.836 4.098 -16.938 1 79.69 306 GLY A CA 1
ATOM 2300 C C . GLY A 1 306 ? -11.5 5.336 -17.5 1 79.69 306 GLY A C 1
ATOM 2301 O O . GLY A 1 306 ? -12.648 5.285 -17.953 1 79.69 306 GLY A O 1
ATOM 2302 N N . GLY A 1 307 ? -10.875 6.379 -17.328 1 81.31 307 GLY A N 1
ATOM 2303 C CA . GLY A 1 307 ? -11.414 7.621 -17.859 1 81.31 307 GLY A CA 1
ATOM 2304 C C . GLY A 1 307 ? -12.32 8.344 -16.875 1 81.31 307 GLY A C 1
ATOM 2305 O O . GLY A 1 307 ? -12.953 9.344 -17.234 1 81.31 307 GLY A O 1
ATOM 2306 N N . VAL A 1 308 ? -12.359 7.82 -15.664 1 82.81 308 VAL A N 1
ATOM 2307 C CA . VAL A 1 308 ? -13.188 8.438 -14.625 1 82.81 308 VAL A CA 1
ATOM 2308 C C . VAL A 1 308 ? -12.32 9.297 -13.711 1 82.81 308 VAL A C 1
ATOM 2310 O O . VAL A 1 308 ? -11.273 8.852 -13.234 1 82.81 308 VAL A O 1
ATOM 2313 N N . GLY A 1 309 ? -12.773 10.5 -13.547 1 85.94 309 GLY A N 1
ATOM 2314 C CA . GLY A 1 309 ? -12.047 11.398 -12.664 1 85.94 309 GLY A CA 1
ATOM 2315 C C . GLY A 1 309 ? -11.953 10.891 -11.242 1 85.94 309 GLY A C 1
ATOM 2316 O O . GLY A 1 309 ? -12.875 10.234 -10.75 1 85.94 309 GLY A O 1
ATOM 2317 N N . VAL A 1 310 ? -10.867 11.219 -10.625 1 89.88 310 VAL A N 1
ATOM 2318 C CA . VAL A 1 310 ? -10.664 10.844 -9.234 1 89.88 310 VAL A CA 1
ATOM 2319 C C . VAL A 1 310 ? -11.234 11.914 -8.312 1 89.88 310 VAL A C 1
ATOM 2321 O O . VAL A 1 310 ? -10.82 13.078 -8.375 1 89.88 310 VAL A O 1
ATOM 2324 N N . GLU A 1 311 ? -12.133 11.594 -7.543 1 88.94 311 GLU A N 1
ATOM 2325 C CA . GLU A 1 311 ? -12.727 12.523 -6.59 1 88.94 311 GLU A CA 1
ATOM 2326 C C . GLU A 1 311 ? -11.852 12.672 -5.344 1 88.94 311 GLU A C 1
ATOM 2328 O O . GLU A 1 311 ? -11.531 11.68 -4.684 1 88.94 311 GLU A O 1
ATOM 2333 N N . GLY A 1 312 ? -11.453 13.828 -5.031 1 93.56 312 GLY A N 1
ATOM 2334 C CA . GLY A 1 312 ? -10.602 14.07 -3.875 1 93.56 312 GLY A CA 1
ATOM 2335 C C . GLY A 1 312 ? -9.711 15.289 -4.035 1 93.56 312 GLY A C 1
ATOM 2336 O O . GLY A 1 312 ? -10.062 16.234 -4.734 1 93.56 312 GLY A O 1
ATOM 2337 N N . GLY A 1 313 ? -8.68 15.336 -3.258 1 95.69 313 GLY A N 1
ATOM 2338 C CA . GLY A 1 313 ? -7.754 16.453 -3.268 1 95.69 313 GLY A CA 1
ATOM 2339 C C . GLY A 1 313 ? -6.352 16.078 -2.826 1 95.69 313 GLY A C 1
ATOM 2340 O O . GLY A 1 313 ? -6.141 14.977 -2.295 1 95.69 313 GLY A O 1
ATOM 2341 N N . VAL A 1 314 ? -5.41 17 -3.131 1 97.62 314 VAL A N 1
ATOM 2342 C CA . VAL A 1 314 ? -4 16.797 -2.811 1 97.62 314 VAL A CA 1
ATOM 2343 C C . VAL A 1 314 ? -3.41 18.094 -2.256 1 97.62 314 VAL A C 1
ATOM 2345 O O . VAL A 1 314 ? -3.711 19.188 -2.752 1 97.62 314 VAL A O 1
ATOM 2348 N N . LEU A 1 315 ? -2.754 18.031 -1.185 1 98.31 315 LEU A N 1
ATOM 2349 C CA . LEU A 1 315 ? -1.841 19.062 -0.692 1 98.31 315 LEU A CA 1
ATOM 2350 C C . LEU A 1 315 ? -0.39 18.641 -0.918 1 98.31 315 LEU A C 1
ATOM 2352 O O . LEU A 1 315 ? 0.009 17.531 -0.558 1 98.31 315 LEU A O 1
ATOM 2356 N N . ALA A 1 316 ? 0.397 19.484 -1.592 1 98.56 316 ALA A N 1
ATOM 2357 C CA . ALA A 1 316 ? 1.761 19.094 -1.937 1 98.56 316 ALA A CA 1
ATOM 2358 C C . ALA A 1 316 ? 2.699 20.297 -1.918 1 98.56 316 ALA A C 1
ATOM 2360 O O . ALA A 1 316 ? 2.264 21.438 -2.113 1 98.56 316 ALA A O 1
ATOM 2361 N N . PHE A 1 317 ? 3.938 20.047 -1.649 1 96.62 317 PHE A N 1
ATOM 2362 C CA . PHE A 1 317 ? 4.957 21.062 -1.931 1 96.62 317 PHE A CA 1
ATOM 2363 C C . PHE A 1 317 ? 6.176 20.422 -2.59 1 96.62 317 PHE A C 1
ATOM 2365 O O . PHE A 1 317 ? 6.355 19.203 -2.531 1 96.62 317 PHE A O 1
ATOM 2372 N N . VAL A 1 318 ? 6.902 21.172 -3.303 1 96.06 318 VAL A N 1
ATOM 2373 C CA . VAL A 1 318 ? 8.141 20.766 -3.957 1 96.06 318 VAL A CA 1
ATOM 2374 C C . VAL A 1 318 ? 9.227 21.812 -3.713 1 96.06 318 VAL A C 1
ATOM 2376 O O . VAL A 1 318 ? 8.938 23.016 -3.676 1 96.06 318 VAL A O 1
ATOM 2379 N N . SER A 1 319 ? 10.398 21.375 -3.449 1 92.69 319 SER A N 1
ATOM 2380 C CA . SER A 1 319 ? 11.562 22.219 -3.246 1 92.69 319 SER A CA 1
ATOM 2381 C C . SER A 1 319 ? 12.758 21.719 -4.055 1 92.69 319 SER A C 1
ATOM 2383 O O . SER A 1 319 ? 13.203 20.578 -3.881 1 92.69 319 SER A O 1
ATOM 2385 N N . PRO A 1 320 ? 13.242 22.594 -4.91 1 87.5 320 PRO A N 1
ATOM 2386 C CA . PRO A 1 320 ? 14.422 22.172 -5.668 1 87.5 320 PRO A CA 1
ATOM 2387 C C . PRO A 1 320 ? 15.641 21.922 -4.777 1 87.5 320 PRO A C 1
ATOM 2389 O O . PRO A 1 320 ? 15.797 22.594 -3.748 1 87.5 320 PRO A O 1
ATOM 2392 N N . HIS A 1 321 ? 16.328 20.812 -5.242 1 75.81 321 HIS A N 1
ATOM 2393 C CA . HIS A 1 321 ? 17.562 20.578 -4.516 1 75.81 321 HIS A CA 1
ATOM 2394 C C . HIS A 1 321 ? 18.656 21.547 -4.953 1 75.81 321 HIS A C 1
ATOM 2396 O O . HIS A 1 321 ? 19.016 21.594 -6.133 1 75.81 321 HIS A O 1
ATOM 2402 N N . GLU A 1 322 ? 18.875 22.672 -4.305 1 64.69 322 GLU A N 1
ATOM 2403 C CA . GLU A 1 322 ? 19.906 23.625 -4.711 1 64.69 322 GLU A CA 1
ATOM 2404 C C . GLU A 1 322 ? 21.172 23.453 -3.875 1 64.69 322 GLU A C 1
ATOM 2406 O O . GLU A 1 322 ? 21.094 23.25 -2.662 1 64.69 322 GLU A O 1
ATOM 2411 N N . ALA A 1 323 ? 22.359 23.031 -4.609 1 51.41 323 ALA A N 1
ATOM 2412 C CA . ALA A 1 323 ? 23.688 22.938 -4.012 1 51.41 323 ALA A CA 1
ATOM 2413 C C . ALA A 1 323 ? 24.031 24.203 -3.244 1 51.41 323 ALA A C 1
ATOM 2415 O O . ALA A 1 323 ? 24.969 24.203 -2.434 1 51.41 323 ALA A O 1
ATOM 2416 N N . THR A 1 324 ? 23.641 25.359 -3.719 1 51.69 324 THR A N 1
ATOM 2417 C CA . THR A 1 324 ? 24.281 26.594 -3.273 1 51.69 324 THR A CA 1
ATOM 2418 C C . THR A 1 324 ? 23.594 27.141 -2.021 1 51.69 324 THR A C 1
ATOM 2420 O O . THR A 1 324 ? 22.422 26.828 -1.768 1 51.69 324 THR A O 1
ATOM 2423 N N . SER A 1 325 ? 24.422 27.75 -1.139 1 53.22 325 SER A N 1
ATOM 2424 C CA . SER A 1 325 ? 24.219 28.531 0.076 1 53.22 325 SER A CA 1
ATOM 2425 C C . SER A 1 325 ? 23.172 29.625 -0.134 1 53.22 325 SER A C 1
ATOM 2427 O O . SER A 1 325 ? 23.125 30.234 -1.201 1 53.22 325 SER A O 1
ATOM 2429 N N . GLY A 1 326 ? 21.812 29.641 0.419 1 59.69 326 GLY A N 1
ATOM 2430 C CA . GLY A 1 326 ? 20.859 30.75 0.42 1 59.69 326 GLY A CA 1
ATOM 2431 C C . GLY A 1 326 ? 19.438 30.312 0.763 1 59.69 326 GLY A C 1
ATOM 2432 O O . GLY A 1 326 ? 19.25 29.469 1.642 1 59.69 326 GLY A O 1
ATOM 2433 N N . LEU A 1 327 ? 18.469 30.891 0.031 1 66.25 327 LEU A N 1
ATOM 2434 C CA . LEU A 1 327 ? 17.031 30.766 0.237 1 66.25 327 LEU A CA 1
ATOM 2435 C C . LEU A 1 327 ? 16.469 29.547 -0.5 1 66.25 327 LEU A C 1
ATOM 2437 O O . LEU A 1 327 ? 16.781 29.344 -1.677 1 66.25 327 LEU A O 1
ATOM 2441 N N . ARG A 1 328 ? 15.938 28.609 0.335 1 78.25 328 ARG A N 1
ATOM 2442 C CA . ARG A 1 328 ? 15.227 27.484 -0.271 1 78.25 328 ARG A CA 1
ATOM 2443 C C . ARG A 1 328 ? 13.867 27.922 -0.811 1 78.25 328 ARG A C 1
ATOM 2445 O O . ARG A 1 328 ? 13.102 28.594 -0.11 1 78.25 328 ARG A O 1
ATOM 2452 N N . GLN A 1 329 ? 13.711 27.734 -2.037 1 82.75 329 GLN A N 1
ATOM 2453 C CA . GLN A 1 329 ? 12.414 28.016 -2.645 1 82.75 329 GLN A CA 1
ATOM 2454 C C . GLN A 1 329 ? 11.484 26.812 -2.559 1 82.75 329 GLN A C 1
ATOM 2456 O O . GLN A 1 329 ? 11.891 25.688 -2.865 1 82.75 329 GLN A O 1
ATOM 2461 N N . ILE A 1 330 ? 10.305 27.047 -1.965 1 89.81 330 ILE A N 1
ATOM 2462 C CA . ILE A 1 330 ? 9.297 25.984 -1.852 1 89.81 330 ILE A CA 1
ATOM 2463 C C . ILE A 1 330 ? 8.008 26.438 -2.541 1 89.81 330 ILE A C 1
ATOM 2465 O O . ILE A 1 330 ? 7.555 27.562 -2.359 1 89.81 330 ILE A O 1
ATOM 2469 N N . GLN A 1 331 ? 7.523 25.641 -3.395 1 93.19 331 GLN A N 1
ATOM 2470 C CA . GLN A 1 331 ? 6.176 25.828 -3.924 1 93.19 331 GLN A CA 1
ATOM 2471 C C . GLN A 1 331 ? 5.172 24.938 -3.199 1 93.19 331 GLN A C 1
ATOM 2473 O O . GLN A 1 331 ? 5.355 23.719 -3.121 1 93.19 331 GLN A O 1
ATOM 2478 N N . LEU A 1 332 ? 4.227 25.578 -2.602 1 95.38 332 LEU A N 1
ATOM 2479 C CA . LEU A 1 332 ? 3.127 24.891 -1.93 1 95.38 332 LEU A CA 1
ATOM 2480 C C . LEU A 1 332 ? 1.833 25.016 -2.725 1 95.38 332 LEU A C 1
ATOM 2482 O O . LEU A 1 332 ? 1.538 26.094 -3.26 1 95.38 332 LEU A O 1
ATOM 2486 N N . GLY A 1 333 ? 1.096 23.906 -2.83 1 95.38 333 GLY A N 1
ATOM 2487 C CA . GLY A 1 333 ? -0.151 23.984 -3.576 1 95.38 333 GLY A CA 1
ATOM 2488 C C . GLY A 1 333 ? -1.129 22.891 -3.215 1 95.38 333 GLY A C 1
ATOM 2489 O O . GLY A 1 333 ? -0.774 21.938 -2.504 1 95.38 333 GLY A O 1
ATOM 2490 N N . ALA A 1 334 ? -2.371 23.141 -3.602 1 96.44 334 ALA A N 1
ATOM 2491 C CA . ALA A 1 334 ? -3.455 22.172 -3.443 1 96.44 334 ALA A CA 1
ATOM 2492 C C . ALA A 1 334 ? -4.23 22 -4.746 1 96.44 334 ALA A C 1
ATOM 2494 O O . ALA A 1 334 ? -4.383 22.953 -5.516 1 96.44 334 ALA A O 1
ATOM 2495 N N . ALA A 1 335 ? -4.59 20.844 -5.043 1 95.75 335 ALA A N 1
ATOM 2496 C CA . ALA A 1 335 ? -5.484 20.516 -6.152 1 95.75 335 ALA A CA 1
ATOM 2497 C C . ALA A 1 335 ? -6.629 19.609 -5.684 1 95.75 335 ALA A C 1
ATOM 2499 O O . ALA A 1 335 ? -6.426 18.719 -4.871 1 95.75 335 ALA A O 1
ATOM 2500 N N . PHE A 1 336 ? -7.863 19.875 -6.172 1 93.06 336 PHE A N 1
ATOM 2501 C CA . PHE A 1 336 ? -9 19.062 -5.738 1 93.06 336 PHE A CA 1
ATOM 2502 C C . PHE A 1 336 ? -10.109 19.078 -6.785 1 93.06 336 PHE A C 1
ATOM 2504 O O . PHE A 1 336 ? -10.188 20 -7.598 1 93.06 336 PHE A O 1
ATOM 2511 N N . THR A 1 337 ? -10.93 18.047 -6.809 1 90.94 337 THR A N 1
ATOM 2512 C CA . THR A 1 337 ? -12.039 17.906 -7.746 1 90.94 337 THR A CA 1
ATOM 2513 C C . THR A 1 337 ? -13.375 18.062 -7.031 1 90.94 337 THR A C 1
ATOM 2515 O O . THR A 1 337 ? -14.43 18.016 -7.664 1 90.94 337 THR A O 1
ATOM 2518 N N . THR A 1 338 ? -13.391 18.156 -5.738 1 89.25 338 THR A N 1
ATOM 2519 C CA . THR A 1 338 ? -14.586 18.344 -4.926 1 89.25 338 THR A CA 1
ATOM 2520 C C . THR A 1 338 ? -14.945 19.828 -4.832 1 89.25 338 THR A C 1
ATOM 2522 O O . THR A 1 338 ? -14.172 20.688 -5.242 1 89.25 338 THR A O 1
ATOM 2525 N N . PRO A 1 339 ? -16.109 20.172 -4.273 1 87.06 339 PRO A N 1
ATOM 2526 C CA . PRO A 1 339 ? -16.484 21.578 -4.203 1 87.06 339 PRO A CA 1
ATOM 2527 C C . PRO A 1 339 ? -15.523 22.406 -3.361 1 87.06 339 PRO A C 1
ATOM 2529 O O . PRO A 1 339 ? -15.234 23.562 -3.709 1 87.06 339 PRO A O 1
ATOM 2532 N N . CYS A 1 340 ? -15.023 21.828 -2.266 1 90 340 CYS A N 1
ATOM 2533 C CA . CYS A 1 340 ? -14.156 22.578 -1.368 1 90 340 CYS A CA 1
ATOM 2534 C C . CYS A 1 340 ? -13.047 21.688 -0.812 1 90 340 CYS A C 1
ATOM 2536 O O . CYS A 1 340 ? -13.125 20.469 -0.911 1 90 340 CYS A O 1
ATOM 2538 N N . MET A 1 341 ? -12.031 22.312 -0.31 1 92.31 341 MET A N 1
ATOM 2539 C CA . MET A 1 341 ? -10.961 21.672 0.447 1 92.31 341 MET A CA 1
ATOM 2540 C C . MET A 1 341 ? -10.359 22.641 1.462 1 92.31 341 MET A C 1
ATOM 2542 O O . MET A 1 341 ? -9.992 23.766 1.114 1 92.31 341 MET A O 1
ATOM 2546 N N . GLY A 1 342 ? -10.328 22.281 2.727 1 94.5 342 GLY A N 1
ATOM 2547 C CA . GLY A 1 342 ? -9.734 23.125 3.758 1 94.5 342 GLY A CA 1
ATOM 2548 C C . GLY A 1 342 ? -8.234 22.922 3.885 1 94.5 342 GLY A C 1
ATOM 2549 O O . GLY A 1 342 ? -7.754 21.797 4 1 94.5 342 GLY A O 1
ATOM 2550 N N . VAL A 1 343 ? -7.441 24.047 3.842 1 96.88 343 VAL A N 1
ATOM 2551 C CA . VAL A 1 343 ? -5.988 23.953 3.916 1 96.88 343 VAL A CA 1
ATOM 2552 C C . VAL A 1 343 ? -5.449 25.047 4.84 1 96.88 343 VAL A C 1
ATOM 2554 O O . VAL A 1 343 ? -6.133 26.047 5.098 1 96.88 343 VAL A O 1
ATOM 2557 N N . GLY A 1 344 ? -4.316 24.812 5.395 1 97.25 344 GLY A N 1
ATOM 2558 C CA . GLY A 1 344 ? -3.57 25.797 6.164 1 97.25 344 GLY A CA 1
ATOM 2559 C C . GLY A 1 344 ? -2.074 25.547 6.16 1 97.25 344 GLY A C 1
ATOM 2560 O O . GLY A 1 344 ? -1.627 24.422 5.906 1 97.25 344 GLY A O 1
ATOM 2561 N N . TYR A 1 345 ? -1.315 26.578 6.363 1 96.56 345 TYR A N 1
ATOM 2562 C CA . TYR A 1 345 ? 0.132 26.422 6.438 1 96.56 345 TYR A CA 1
ATOM 2563 C C . TYR A 1 345 ? 0.755 27.5 7.309 1 96.56 345 TYR A C 1
ATOM 2565 O O . TYR A 1 345 ? 0.115 28.516 7.602 1 96.56 345 TYR A O 1
ATOM 2573 N N . LEU A 1 346 ? 1.864 27.281 7.812 1 93.81 346 LEU A N 1
ATOM 2574 C CA . LEU A 1 346 ? 2.725 28.172 8.578 1 93.81 346 LEU A CA 1
ATOM 2575 C C . LEU A 1 346 ? 4.188 27.984 8.203 1 93.81 346 LEU A C 1
ATOM 2577 O O . LEU A 1 346 ? 4.652 26.844 8.07 1 93.81 346 LEU A O 1
ATOM 2581 N N . GLN A 1 347 ? 4.82 28.984 7.891 1 88.81 347 GLN A N 1
ATOM 2582 C CA . GLN A 1 347 ? 6.23 28.938 7.508 1 88.81 347 GLN A CA 1
ATOM 2583 C C . GLN A 1 347 ? 7.078 29.828 8.406 1 88.81 347 GLN A C 1
ATOM 2585 O O . GLN A 1 347 ? 6.605 30.859 8.883 1 88.81 347 GLN A O 1
ATOM 2590 N N . CYS A 1 348 ? 8.156 29.312 8.828 1 79.19 348 CYS A N 1
ATOM 2591 C CA . CYS A 1 348 ? 9.125 30.156 9.523 1 79.19 348 CYS A CA 1
ATOM 2592 C C . CYS A 1 348 ? 10.273 30.547 8.594 1 79.19 348 CYS A C 1
ATOM 2594 O O . CYS A 1 348 ? 10.93 29.688 8.008 1 79.19 348 CYS A O 1
ATOM 2596 N N . GLN A 1 349 ? 10.266 31.906 8.391 1 65.12 349 GLN A N 1
ATOM 2597 C CA . GLN A 1 349 ? 11.453 32.469 7.746 1 65.12 349 GLN A CA 1
ATOM 2598 C C . GLN A 1 349 ? 12.391 33.094 8.773 1 65.12 349 GLN A C 1
ATOM 2600 O O . GLN A 1 349 ? 11.969 33.438 9.875 1 65.12 349 GLN A O 1
ATOM 2605 N N . ASP A 1 350 ? 13.68 32.969 8.82 1 56.12 350 ASP A N 1
ATOM 2606 C CA . ASP A 1 350 ? 14.617 33.5 9.805 1 56.12 350 ASP A CA 1
ATOM 2607 C C . ASP A 1 350 ? 13.992 34.656 10.594 1 56.12 350 ASP A C 1
ATOM 2609 O O . ASP A 1 350 ? 14.008 34.625 11.828 1 56.12 350 ASP A O 1
ATOM 2613 N N . ASP A 1 351 ? 14.148 35.906 10.07 1 46.81 351 ASP A N 1
ATOM 2614 C CA . ASP A 1 351 ? 14.133 37.094 10.914 1 46.81 351 ASP A CA 1
ATOM 2615 C C . ASP A 1 351 ? 12.727 37.375 11.422 1 46.81 351 ASP A C 1
ATOM 2617 O O . ASP A 1 351 ? 12.523 38.312 12.195 1 46.81 351 ASP A O 1
ATOM 2621 N N . ALA A 1 352 ? 11.664 37.062 10.688 1 48 352 ALA A N 1
ATOM 2622 C CA . ALA A 1 352 ? 10.469 37.844 10.945 1 48 352 ALA A CA 1
ATOM 2623 C C . ALA A 1 352 ? 9.625 37.25 12.062 1 48 352 ALA A C 1
ATOM 2625 O O . ALA A 1 352 ? 9.359 36.031 12.062 1 48 352 ALA A O 1
ATOM 2626 N N . THR A 1 353 ? 9.57 37.844 13.297 1 49.06 353 THR A N 1
ATOM 2627 C CA . THR A 1 353 ? 8.836 37.781 14.562 1 49.06 353 THR A CA 1
ATOM 2628 C C . THR A 1 353 ? 7.363 37.469 14.312 1 49.06 353 THR A C 1
ATOM 2630 O O . THR A 1 353 ? 6.621 37.156 15.258 1 49.06 353 THR A O 1
ATOM 2633 N N . LYS A 1 354 ? 6.758 37.781 13.234 1 58.16 354 LYS A N 1
ATOM 2634 C CA . LYS A 1 354 ? 5.301 37.719 13.242 1 58.16 354 LYS A CA 1
ATOM 2635 C C . LYS A 1 354 ? 4.809 36.375 12.688 1 58.16 354 LYS A C 1
ATOM 2637 O O . LYS A 1 354 ? 5.094 36.031 11.539 1 58.16 354 LYS A O 1
ATOM 2642 N N . LEU A 1 355 ? 4.359 35.406 13.578 1 72.06 355 LEU A N 1
ATOM 2643 C CA . LEU A 1 355 ? 3.668 34.156 13.273 1 72.06 355 LEU A CA 1
ATOM 2644 C C . LEU A 1 355 ? 2.475 34.406 12.359 1 72.06 355 LEU A C 1
ATOM 2646 O O . LEU A 1 355 ? 1.534 35.094 12.734 1 72.06 355 LEU A O 1
ATOM 2650 N N . GLN A 1 356 ? 2.617 34.219 11.023 1 82.62 356 GLN A N 1
ATOM 2651 C CA . GLN A 1 356 ? 1.444 34.375 10.172 1 82.62 356 GLN A CA 1
ATOM 2652 C C . GLN A 1 356 ? 0.877 33 9.773 1 82.62 356 GLN A C 1
ATOM 2654 O O . GLN A 1 356 ? 1.448 32.312 8.93 1 82.62 356 GLN A O 1
ATOM 2659 N N . VAL A 1 357 ? -0.18 32.625 10.469 1 91 357 VAL A N 1
ATOM 2660 C CA . VAL A 1 357 ? -0.911 31.375 10.188 1 91 357 VAL A CA 1
ATOM 2661 C C . VAL A 1 357 ? -1.906 31.625 9.055 1 91 357 VAL A C 1
ATOM 2663 O O . VAL A 1 357 ? -2.693 32.562 9.102 1 91 357 VAL A O 1
ATOM 2666 N N . HIS A 1 358 ? -1.863 30.844 8.016 1 93.81 358 HIS A N 1
ATOM 2667 C CA . HIS A 1 358 ? -2.801 30.922 6.902 1 93.81 358 HIS A CA 1
ATOM 2668 C C . HIS A 1 358 ? -3.744 29.719 6.887 1 93.81 358 HIS A C 1
ATOM 2670 O O . HIS A 1 358 ? -3.295 28.578 6.867 1 93.81 358 HIS A O 1
ATOM 2676 N N . ALA A 1 359 ? -5.023 29.969 7.035 1 95.81 359 ALA A N 1
ATOM 2677 C CA . ALA A 1 359 ? -6.066 28.953 6.93 1 95.81 359 ALA A CA 1
ATOM 2678 C C . ALA A 1 359 ? -7.172 29.391 5.973 1 95.81 359 ALA A C 1
ATOM 2680 O O . ALA A 1 359 ? -7.625 30.531 6.023 1 95.81 359 ALA A O 1
ATOM 2681 N N . GLN A 1 360 ? -7.574 28.531 5.055 1 94.31 360 GLN A N 1
ATOM 2682 C CA . GLN A 1 360 ? -8.578 28.891 4.062 1 94.31 360 GLN A CA 1
ATOM 2683 C C . GLN A 1 360 ? -9.367 27.656 3.6 1 94.31 360 GLN A C 1
ATOM 2685 O O . GLN A 1 360 ? -8.828 26.547 3.57 1 94.31 360 GLN A O 1
ATOM 2690 N N . ILE A 1 361 ? -10.625 27.859 3.361 1 93.81 361 ILE A N 1
ATOM 2691 C CA . ILE A 1 361 ? -11.414 26.891 2.625 1 93.81 361 ILE A CA 1
ATOM 2692 C C . ILE A 1 361 ? -11.406 27.234 1.138 1 93.81 361 ILE A C 1
ATOM 2694 O O . ILE A 1 361 ? -12.031 28.203 0.717 1 93.81 361 ILE A O 1
ATOM 2698 N N . LEU A 1 362 ? -10.68 26.406 0.406 1 92.12 362 LEU A N 1
ATOM 2699 C CA . LEU A 1 362 ? -10.633 26.594 -1.039 1 92.12 362 LEU A CA 1
ATOM 2700 C C . LEU A 1 362 ? -11.914 26.094 -1.695 1 92.12 362 LEU A C 1
ATOM 2702 O O . LEU A 1 362 ? -12.477 25.078 -1.283 1 92.12 362 LEU A O 1
ATOM 2706 N N . ARG A 1 363 ? -12.406 26.812 -2.732 1 89.75 363 ARG A N 1
ATOM 2707 C CA . ARG A 1 363 ? -13.656 26.469 -3.395 1 89.75 363 ARG A CA 1
ATOM 2708 C C . ARG A 1 363 ? -13.484 26.422 -4.91 1 89.75 363 ARG A C 1
ATOM 2710 O O . ARG A 1 363 ? -12.742 27.234 -5.473 1 89.75 363 ARG A O 1
ATOM 2717 N N . GLN A 1 364 ? -14.195 25.406 -5.453 1 86.31 364 GLN A N 1
ATOM 2718 C CA . GLN A 1 364 ? -14.273 25.406 -6.91 1 86.31 364 GLN A CA 1
ATOM 2719 C C . GLN A 1 364 ? -15.133 26.578 -7.41 1 86.31 364 GLN A C 1
ATOM 2721 O O . GLN A 1 364 ? -16.141 26.922 -6.793 1 86.31 364 GLN A O 1
ATOM 2726 N N . PRO A 1 365 ? -14.625 27.109 -8.555 1 77.06 365 PRO A N 1
ATOM 2727 C CA . PRO A 1 365 ? -15.477 28.156 -9.117 1 77.06 365 PRO A CA 1
ATOM 2728 C C . PRO A 1 365 ? -16.828 27.641 -9.586 1 77.06 365 PRO A C 1
ATOM 2730 O O . PRO A 1 365 ? -16.953 26.469 -9.945 1 77.06 365 PRO A O 1
ATOM 2733 N N . ALA A 1 366 ? -17.922 28.297 -9.328 1 63.19 366 ALA A N 1
ATOM 2734 C CA . ALA A 1 366 ? -19.297 27.938 -9.617 1 63.19 366 ALA A CA 1
ATOM 2735 C C . ALA A 1 366 ? -19.438 27.359 -11.023 1 63.19 366 ALA A C 1
ATOM 2737 O O . ALA A 1 366 ? -20.281 26.484 -11.258 1 63.19 366 ALA A O 1
ATOM 2738 N N . SER A 1 367 ? -18.859 27.797 -12.062 1 54.44 367 SER A N 1
ATOM 2739 C CA . SER A 1 367 ? -19.094 27.375 -13.438 1 54.44 367 SER A CA 1
ATOM 2740 C C . SER A 1 367 ? -18.625 25.938 -13.656 1 54.44 367 SER A C 1
ATOM 2742 O O . SER A 1 367 ? -19 25.297 -14.648 1 54.44 367 SER A O 1
ATOM 2744 N N . SER A 1 368 ? -17.812 25.453 -12.922 1 51.25 368 SER A N 1
ATOM 2745 C CA . SER A 1 368 ? -17.094 24.234 -13.289 1 51.25 368 SER A CA 1
ATOM 2746 C C . SER A 1 368 ? -17.812 22.984 -12.758 1 51.25 368 SER A C 1
ATOM 2748 O O . SER A 1 368 ? -17.453 21.859 -13.109 1 51.2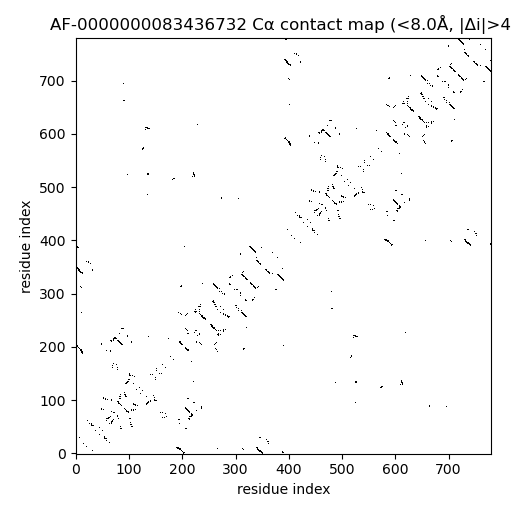5 368 SER A O 1
ATOM 2750 N N . PHE A 1 369 ? -18.844 23.188 -11.82 1 48.44 369 PHE A N 1
ATOM 2751 C CA . PHE A 1 369 ? -19.344 21.969 -11.195 1 48.44 369 PHE A CA 1
ATOM 2752 C C . PHE A 1 369 ? -20.469 21.359 -12.023 1 48.44 369 PHE A C 1
ATOM 2754 O O . PHE A 1 369 ? -21.625 21.781 -11.922 1 48.44 369 PHE A O 1
ATOM 2761 N N . VAL A 1 370 ? -20.438 21.172 -13.203 1 38.75 370 VAL A N 1
ATOM 2762 C CA . VAL A 1 370 ? -21.531 20.453 -13.844 1 38.75 370 VAL A CA 1
ATOM 2763 C C . VAL A 1 370 ? -21.547 19 -13.352 1 38.75 370 VAL A C 1
ATOM 2765 O O . VAL A 1 370 ? -20.547 18.281 -13.484 1 38.75 370 VAL A O 1
ATOM 2768 N N . VAL A 1 371 ? -22.469 18.609 -12.445 1 38.78 371 VAL A N 1
ATOM 2769 C CA . VAL A 1 371 ? -22.75 17.328 -11.82 1 38.78 371 VAL A CA 1
ATOM 2770 C C . VAL A 1 371 ? -22.953 16.266 -12.898 1 38.78 371 VAL A C 1
ATOM 2772 O O . VAL A 1 371 ? -23.391 15.148 -12.602 1 38.78 371 VAL A O 1
ATOM 2775 N N . GLY A 1 372 ? -23 16.484 -14.102 1 34.72 372 GLY A N 1
ATOM 2776 C CA . GLY A 1 372 ? -23.594 15.398 -14.867 1 34.72 372 GLY A CA 1
ATOM 2777 C C . GLY A 1 372 ? -22.875 14.086 -14.68 1 34.72 372 GLY A C 1
ATOM 2778 O O . GLY A 1 372 ? -21.844 14.023 -14.008 1 34.72 372 GLY A O 1
ATOM 2779 N N . LYS A 1 373 ? -23.203 12.961 -15.562 1 39.41 373 LYS A N 1
ATOM 2780 C CA . LYS A 1 373 ? -22.828 11.555 -15.672 1 39.41 373 LYS A CA 1
ATOM 2781 C C . LYS A 1 373 ? -21.328 11.375 -15.398 1 39.41 373 LYS A C 1
ATOM 2783 O O . LYS A 1 373 ? -20.828 11.758 -14.344 1 39.41 373 LYS A O 1
ATOM 2788 N N . LYS A 1 374 ? -20.656 10.258 -16.188 1 43.56 374 LYS A N 1
ATOM 2789 C CA . LYS A 1 374 ? -19.328 9.656 -16.25 1 43.56 374 LYS A CA 1
ATOM 2790 C C . LYS A 1 374 ? -18.234 10.727 -16.266 1 43.56 374 LYS A C 1
ATOM 2792 O O . LYS A 1 374 ? -17.109 10.469 -16.719 1 43.56 374 LYS A O 1
ATOM 2797 N N . GLN A 1 375 ? -18.344 12.148 -16.047 1 43.31 375 GLN A N 1
ATOM 2798 C CA . GLN A 1 375 ? -17.797 13.352 -16.641 1 43.31 375 GLN A CA 1
ATOM 2799 C C . GLN A 1 375 ? -16.5 13.766 -15.953 1 43.31 375 GLN A C 1
ATOM 2801 O O . GLN A 1 375 ? -16.234 13.375 -14.812 1 43.31 375 GLN A O 1
ATOM 2806 N N . SER A 1 376 ? -15.68 14.586 -16.641 1 55.34 376 SER A N 1
ATOM 2807 C CA . SER A 1 376 ? -14.43 15.32 -16.484 1 55.34 376 SER A CA 1
ATOM 2808 C C . SER A 1 376 ? -14.469 16.234 -15.266 1 55.34 376 SER A C 1
ATOM 2810 O O . SER A 1 376 ? -15.289 17.141 -15.195 1 55.34 376 SER A O 1
ATOM 2812 N N . LEU A 1 377 ? -14.289 15.586 -14.094 1 62.5 377 LEU A N 1
ATOM 2813 C CA . LEU A 1 377 ? -14.148 16.453 -12.938 1 62.5 377 LEU A CA 1
ATOM 2814 C C . LEU A 1 377 ? -13.086 17.531 -13.188 1 62.5 377 LEU A C 1
ATOM 2816 O O . LEU A 1 377 ? -11.992 17.219 -13.664 1 62.5 377 LEU A O 1
ATOM 2820 N N . SER A 1 378 ? -13.547 18.703 -13.039 1 70.94 378 SER A N 1
ATOM 2821 C CA . SER A 1 378 ? -12.578 19.797 -13.156 1 70.94 378 SER A CA 1
ATOM 2822 C C . SER A 1 378 ? -11.656 19.844 -11.938 1 70.94 378 SER A C 1
ATOM 2824 O O . SER A 1 378 ? -12.102 19.625 -10.812 1 70.94 378 SER A O 1
ATOM 2826 N N . THR A 1 379 ? -10.406 19.875 -12.156 1 77.5 379 THR A N 1
ATOM 2827 C CA . THR A 1 379 ? -9.406 20 -11.102 1 77.5 379 THR A CA 1
ATOM 2828 C C . THR A 1 379 ? -9.086 21.469 -10.82 1 77.5 379 THR A C 1
ATOM 2830 O O . THR A 1 379 ? -8.734 22.219 -11.727 1 77.5 379 THR A O 1
ATOM 2833 N N . HIS A 1 380 ? -9.344 21.906 -9.609 1 80.88 380 HIS A N 1
ATOM 2834 C CA . HIS A 1 380 ? -8.914 23.234 -9.188 1 80.88 380 HIS A CA 1
ATOM 2835 C C . HIS A 1 380 ? -7.543 23.188 -8.516 1 80.88 380 HIS A C 1
ATOM 2837 O O . HIS A 1 380 ? -7.293 22.312 -7.68 1 80.88 380 HIS A O 1
ATOM 2843 N N . VAL A 1 381 ? -6.66 24.031 -8.938 1 81.44 381 VAL A N 1
ATOM 2844 C CA . VAL A 1 381 ? -5.297 24.062 -8.422 1 81.44 381 VAL A CA 1
ATOM 2845 C C . VAL A 1 381 ? -5.008 25.438 -7.809 1 81.44 381 VAL A C 1
ATOM 2847 O O . VAL A 1 381 ? -5.285 26.469 -8.43 1 81.44 381 VAL A O 1
ATOM 2850 N N . SER A 1 382 ? -4.602 25.469 -6.613 1 83.12 382 SER A N 1
ATOM 2851 C CA . SER A 1 382 ? -4.129 26.672 -5.926 1 83.12 382 SER A CA 1
ATOM 2852 C C . SER A 1 382 ? -2.662 26.531 -5.527 1 83.12 382 SER A C 1
ATOM 2854 O O . SER A 1 382 ? -2.281 25.562 -4.863 1 83.12 382 SER A O 1
ATOM 2856 N N . ILE A 1 383 ? -1.829 27.469 -5.973 1 81.06 383 ILE A N 1
ATOM 2857 C CA . ILE A 1 383 ? -0.391 27.406 -5.734 1 81.06 383 ILE A CA 1
ATOM 2858 C C . ILE A 1 383 ? 0.044 28.594 -4.875 1 81.06 383 ILE A C 1
ATOM 2860 O O . ILE A 1 383 ? -0.411 29.719 -5.082 1 81.06 383 ILE A O 1
ATOM 2864 N N . LEU A 1 384 ? 0.835 28.281 -3.902 1 73.31 384 LEU A N 1
ATOM 2865 C CA . LEU A 1 384 ? 1.502 29.297 -3.102 1 73.31 384 LEU A CA 1
ATOM 2866 C C . LEU A 1 384 ? 3.018 29.156 -3.203 1 73.31 384 LEU A C 1
ATOM 2868 O O . LEU A 1 384 ? 3.559 28.062 -3.076 1 73.31 384 LEU A O 1
ATOM 2872 N N . HIS A 1 385 ? 3.662 30.219 -3.6 1 66.06 385 HIS A N 1
ATOM 2873 C CA . HIS A 1 385 ? 5.121 30.266 -3.619 1 66.06 385 HIS A CA 1
ATOM 2874 C C . HIS A 1 385 ? 5.676 30.781 -2.297 1 66.06 385 HIS A C 1
ATOM 2876 O O . HIS A 1 385 ? 5.363 31.906 -1.888 1 66.06 385 HIS A O 1
ATOM 2882 N N . LEU A 1 386 ? 6.41 29.953 -1.675 1 70.62 386 LEU A N 1
ATOM 2883 C CA . LEU A 1 386 ? 6.938 30.312 -0.365 1 70.62 386 LEU A CA 1
ATOM 2884 C C . LEU A 1 386 ? 8.461 30.312 -0.371 1 70.62 386 LEU A C 1
ATOM 2886 O O . LEU A 1 386 ? 9.078 29.469 -1.036 1 70.62 386 LEU A O 1
ATOM 2890 N N . ASP A 1 387 ? 9.156 31.328 0.17 1 62.66 387 ASP A N 1
ATOM 2891 C CA . ASP A 1 387 ? 10.602 31.359 0.369 1 62.66 387 ASP A CA 1
ATOM 2892 C C . ASP A 1 387 ? 10.969 30.953 1.799 1 62.66 387 ASP A C 1
ATOM 2894 O O . ASP A 1 387 ? 10.359 31.438 2.756 1 62.66 387 ASP A O 1
ATOM 2898 N N . VAL A 1 388 ? 11.734 29.906 1.862 1 62.06 388 VAL A N 1
ATOM 2899 C CA . VAL A 1 388 ? 12.203 29.469 3.18 1 62.06 388 VAL A CA 1
ATOM 2900 C C . VAL A 1 388 ? 13.719 29.625 3.268 1 62.06 388 VAL A C 1
ATOM 2902 O O . VAL A 1 388 ? 14.438 29.266 2.336 1 62.06 388 VAL A O 1
ATOM 2905 N N . GLU A 1 389 ? 14.367 30.328 4.316 1 54.16 389 GLU A N 1
ATOM 2906 C CA . GLU A 1 389 ? 15.812 30.484 4.473 1 54.16 389 GLU A CA 1
ATOM 2907 C C . GLU A 1 389 ? 16.469 29.156 4.836 1 54.16 389 GLU A C 1
ATOM 2909 O O . GLU A 1 389 ? 15.914 28.375 5.613 1 54.16 389 GLU A O 1
ATOM 2914 N N . LYS A 1 390 ? 17.703 28.891 4.195 1 55.56 390 LYS A N 1
ATOM 2915 C CA . LYS A 1 390 ? 18.438 27.656 4.441 1 55.56 390 LYS A CA 1
ATOM 2916 C C . LYS A 1 390 ? 19.156 27.703 5.793 1 55.56 390 LYS A C 1
ATOM 2918 O O . LYS A 1 390 ? 19.75 28.719 6.152 1 55.56 390 LYS A O 1
ATOM 2923 N N . MET B 1 1 ? -5.547 -18.938 -31.969 1 45.94 1 MET B N 1
ATOM 2924 C CA . MET B 1 1 ? -5.66 -18.578 -30.562 1 45.94 1 MET B CA 1
ATOM 2925 C C . MET B 1 1 ? -4.449 -17.766 -30.109 1 45.94 1 MET B C 1
ATOM 2927 O O . MET B 1 1 ? -3.309 -18.125 -30.422 1 45.94 1 MET B O 1
ATOM 2931 N N . SER B 1 2 ? -4.539 -16.5 -29.781 1 63.44 2 SER B N 1
ATOM 2932 C CA . SER B 1 2 ? -3.424 -15.594 -29.516 1 63.44 2 SER B CA 1
ATOM 2933 C C . SER B 1 2 ? -2.57 -16.078 -28.359 1 63.44 2 SER B C 1
ATOM 2935 O O . SER B 1 2 ? -3.049 -16.828 -27.5 1 63.44 2 SER B O 1
ATOM 2937 N N . GLY B 1 3 ? -1.244 -16.047 -28.422 1 80.19 3 GLY B N 1
ATOM 2938 C CA . GLY B 1 3 ? -0.22 -16.547 -27.531 1 80.19 3 GLY B CA 1
ATOM 2939 C C . GLY B 1 3 ? -0.4 -16.078 -26.094 1 80.19 3 GLY B C 1
ATOM 2940 O O . GLY B 1 3 ? -1.073 -15.07 -25.844 1 80.19 3 GLY B O 1
ATOM 2941 N N . TRP B 1 4 ? -0.283 -17 -25.141 1 89.69 4 TRP B N 1
ATOM 2942 C CA . TRP B 1 4 ? -0.333 -16.672 -23.719 1 89.69 4 TRP B CA 1
ATOM 2943 C C . TRP B 1 4 ? 0.945 -17.109 -23.016 1 89.69 4 TRP B C 1
ATOM 2945 O O . TRP B 1 4 ? 1.724 -17.891 -23.562 1 89.69 4 TRP B O 1
ATOM 2955 N N . LEU B 1 5 ? 1.237 -16.516 -21.938 1 93.56 5 LEU B N 1
ATOM 2956 C CA . LEU B 1 5 ? 2.387 -16.812 -21.094 1 93.56 5 LEU B CA 1
ATOM 2957 C C . LEU B 1 5 ? 1.983 -16.844 -19.625 1 93.56 5 LEU B C 1
ATOM 2959 O O . LEU B 1 5 ? 1.299 -15.945 -19.141 1 93.56 5 LEU B O 1
ATOM 2963 N N . ILE B 1 6 ? 2.328 -17.922 -18.938 1 96.88 6 ILE B N 1
ATOM 2964 C CA . ILE B 1 6 ? 2.146 -18.016 -17.5 1 96.88 6 ILE B CA 1
ATOM 2965 C C . ILE B 1 6 ? 3.479 -18.344 -16.828 1 96.88 6 ILE B C 1
ATOM 2967 O O . ILE B 1 6 ? 4.25 -19.156 -17.344 1 96.88 6 ILE B O 1
ATOM 2971 N N . ALA B 1 7 ? 3.822 -17.641 -15.82 1 98.19 7 ALA B N 1
ATOM 2972 C CA . ALA B 1 7 ? 5.07 -17.844 -15.086 1 98.19 7 ALA B CA 1
ATOM 2973 C C . ALA B 1 7 ? 4.852 -17.703 -13.586 1 98.19 7 ALA B C 1
ATOM 2975 O O . ALA B 1 7 ? 3.99 -16.938 -13.148 1 98.19 7 ALA B O 1
ATOM 2976 N N . VAL B 1 8 ? 5.633 -18.469 -12.789 1 98.69 8 VAL B N 1
ATOM 2977 C CA . VAL B 1 8 ? 5.488 -18.453 -11.336 1 98.69 8 VAL B CA 1
ATOM 2978 C C . VAL B 1 8 ? 6.867 -18.453 -10.68 1 98.69 8 VAL B C 1
ATOM 2980 O O . VAL B 1 8 ? 7.859 -18.828 -11.305 1 98.69 8 VAL B O 1
ATOM 2983 N N . HIS B 1 9 ? 6.91 -17.953 -9.508 1 98.12 9 HIS B N 1
ATOM 2984 C CA . HIS B 1 9 ? 8 -18.266 -8.594 1 98.12 9 HIS B CA 1
ATOM 2985 C C . HIS B 1 9 ? 7.465 -18.859 -7.289 1 98.12 9 HIS B C 1
ATOM 2987 O O . HIS B 1 9 ? 6.359 -18.516 -6.859 1 98.12 9 HIS B O 1
ATOM 2993 N N . CYS B 1 10 ? 8.242 -19.703 -6.66 1 96.12 10 CYS B N 1
ATOM 2994 C CA . CYS B 1 10 ? 7.848 -20.297 -5.391 1 96.12 10 CYS B CA 1
ATOM 2995 C C . CYS B 1 10 ? 8.672 -19.734 -4.242 1 96.12 10 CYS B C 1
ATOM 2997 O O . CYS B 1 10 ? 8.844 -20.391 -3.213 1 96.12 10 CYS B O 1
ATOM 2999 N N . GLY B 1 11 ? 9.211 -18.469 -4.477 1 93.94 11 GLY B N 1
ATOM 3000 C CA . GLY B 1 11 ? 9.945 -17.797 -3.426 1 93.94 11 GLY B CA 1
ATOM 3001 C C . GLY B 1 11 ? 11.445 -17.781 -3.664 1 93.94 11 GLY B C 1
ATOM 3002 O O . GLY B 1 11 ? 11.953 -18.516 -4.516 1 93.94 11 GLY B O 1
ATOM 3003 N N . ALA B 1 12 ? 12.117 -16.906 -2.938 1 89.56 12 ALA B N 1
ATOM 3004 C CA . ALA B 1 12 ? 13.57 -16.797 -2.924 1 89.56 12 ALA B CA 1
ATOM 3005 C C . ALA B 1 12 ? 14.141 -17.172 -1.561 1 89.56 12 ALA B C 1
ATOM 3007 O O . ALA B 1 12 ? 13.5 -16.953 -0.531 1 89.56 12 ALA B O 1
ATOM 3008 N N . GLY B 1 13 ? 15.242 -17.797 -1.559 1 87.38 13 GLY B N 1
ATOM 3009 C CA . GLY B 1 13 ? 15.883 -18.219 -0.321 1 87.38 13 GLY B CA 1
ATOM 3010 C C . GLY B 1 13 ? 16.844 -19.375 -0.512 1 87.38 13 GLY B C 1
ATOM 3011 O O . GLY B 1 13 ? 17.594 -19.406 -1.489 1 87.38 13 GLY B O 1
ATOM 3012 N N . ARG B 1 14 ? 16.859 -20.219 0.488 1 81.19 14 ARG B N 1
ATOM 3013 C CA . ARG B 1 14 ? 17.703 -21.406 0.433 1 81.19 14 ARG B CA 1
ATOM 3014 C C . ARG B 1 14 ? 16.859 -22.672 0.275 1 81.19 14 ARG B C 1
ATOM 3016 O O . ARG B 1 14 ? 15.852 -22.844 0.958 1 81.19 14 ARG B O 1
ATOM 3023 N N . TYR B 1 15 ? 17.188 -23.438 -0.728 1 79 15 TYR B N 1
ATOM 3024 C CA . TYR B 1 15 ? 16.531 -24.719 -0.958 1 79 15 TYR B CA 1
ATOM 3025 C C . TYR B 1 15 ? 17.484 -25.875 -0.648 1 79 15 TYR B C 1
ATOM 3027 O O . TYR B 1 15 ? 18.641 -25.859 -1.054 1 79 15 TYR B O 1
ATOM 3035 N N . SER B 1 16 ? 16.953 -26.688 0.141 1 80.75 16 SER B N 1
ATOM 3036 C CA . SER B 1 16 ? 17.766 -27.875 0.376 1 80.75 16 SER B CA 1
ATOM 3037 C C . SER B 1 16 ? 17.672 -28.844 -0.797 1 80.75 16 SER B C 1
ATOM 3039 O O . SER B 1 16 ? 16.672 -28.844 -1.53 1 80.75 16 SER B O 1
ATOM 3041 N N . SER B 1 17 ? 18.672 -29.641 -0.941 1 82.38 17 SER B N 1
ATOM 3042 C CA . SER B 1 17 ? 18.688 -30.625 -2.012 1 82.38 17 SER B CA 1
ATOM 3043 C C . SER B 1 17 ? 17.547 -31.625 -1.864 1 82.38 17 SER B C 1
ATOM 3045 O O . SER B 1 17 ? 17 -32.094 -2.861 1 82.38 17 SER B O 1
ATOM 3047 N N . SER B 1 18 ? 17.141 -31.828 -0.636 1 84.62 18 SER B N 1
ATOM 3048 C CA . SER B 1 18 ? 16.125 -32.844 -0.365 1 84.62 18 SER B CA 1
ATOM 3049 C C . SER B 1 18 ? 14.734 -32.375 -0.772 1 84.62 18 SER B C 1
ATOM 3051 O O . SER B 1 18 ? 13.852 -33.188 -1.037 1 84.62 18 SER B O 1
ATOM 3053 N N . THR B 1 19 ? 14.555 -31.062 -0.851 1 87.69 19 THR B N 1
ATOM 3054 C CA . THR B 1 19 ? 13.211 -30.562 -1.116 1 87.69 19 THR B CA 1
ATOM 3055 C C . THR B 1 19 ? 13.117 -29.984 -2.523 1 87.69 19 THR B C 1
ATOM 3057 O O . THR B 1 19 ? 12.023 -29.672 -2.998 1 87.69 19 THR B O 1
ATOM 3060 N N . GLU B 1 20 ? 14.141 -29.906 -3.178 1 91.94 20 GLU B N 1
ATOM 3061 C CA . GLU B 1 20 ? 14.18 -29.266 -4.488 1 91.94 20 GLU B CA 1
ATOM 3062 C C . GLU B 1 20 ? 13.25 -29.953 -5.473 1 91.94 20 GLU B C 1
ATOM 3064 O O . GLU B 1 20 ? 12.5 -29.297 -6.195 1 91.94 20 GLU B O 1
ATOM 3069 N N . ALA B 1 21 ? 13.32 -31.25 -5.488 1 94.5 21 ALA B N 1
ATOM 3070 C CA . ALA B 1 21 ? 12.492 -32.031 -6.418 1 94.5 21 ALA B CA 1
ATOM 3071 C C . ALA B 1 21 ? 11.008 -31.766 -6.164 1 94.5 21 ALA B C 1
ATOM 3073 O O . ALA B 1 21 ? 10.219 -31.688 -7.105 1 94.5 21 ALA B O 1
ATOM 3074 N N . SER B 1 22 ? 10.711 -31.688 -4.934 1 95.56 22 SER B N 1
ATOM 3075 C CA . SER B 1 22 ? 9.312 -31.453 -4.566 1 95.56 22 SER B CA 1
ATOM 3076 C C . SER B 1 22 ? 8.844 -30.078 -5.027 1 95.56 22 SER B C 1
ATOM 3078 O O . SER B 1 22 ? 7.719 -29.938 -5.512 1 95.56 22 SER B O 1
ATOM 3080 N N . TYR B 1 23 ? 9.695 -29.109 -4.906 1 95.19 23 TYR B N 1
ATOM 3081 C CA . TYR B 1 23 ? 9.352 -27.766 -5.363 1 95.19 23 TYR B CA 1
ATOM 3082 C C . TYR B 1 23 ? 9.195 -27.734 -6.879 1 95.19 23 TYR B C 1
ATOM 3084 O O . TYR B 1 23 ? 8.266 -27.109 -7.398 1 95.19 23 TYR B O 1
ATOM 3092 N N . LEU B 1 24 ? 10.094 -28.406 -7.559 1 96.31 24 LEU B N 1
ATOM 3093 C CA . LEU B 1 24 ? 10.016 -28.438 -9.016 1 96.31 24 LEU B CA 1
ATOM 3094 C C . LEU B 1 24 ? 8.727 -29.125 -9.469 1 96.31 24 LEU B C 1
ATOM 3096 O O . LEU B 1 24 ? 8.07 -28.656 -10.406 1 96.31 24 LEU B O 1
ATOM 3100 N N . SER B 1 25 ? 8.422 -30.172 -8.789 1 97.44 25 SER B N 1
ATOM 3101 C CA . SER B 1 25 ? 7.18 -30.875 -9.102 1 97.44 25 SER B CA 1
ATOM 3102 C C . SER B 1 25 ? 5.965 -29.984 -8.852 1 97.44 25 SER B C 1
ATOM 3104 O O . SER B 1 25 ? 5.012 -30 -9.633 1 97.44 25 SER B O 1
ATOM 3106 N N . LEU B 1 26 ? 6.031 -29.266 -7.797 1 97.44 26 LEU B N 1
ATOM 3107 C CA . LEU B 1 26 ? 4.938 -28.375 -7.457 1 97.44 26 LEU B CA 1
ATOM 3108 C C . LEU B 1 26 ? 4.785 -27.281 -8.516 1 97.44 26 LEU B C 1
ATOM 3110 O O . LEU B 1 26 ? 3.67 -26.953 -8.922 1 97.44 26 LEU B O 1
ATOM 3114 N N . ILE B 1 27 ? 5.855 -26.703 -8.969 1 97.88 27 ILE B N 1
ATOM 3115 C CA . ILE B 1 27 ? 5.848 -25.688 -10.016 1 97.88 27 ILE B CA 1
ATOM 3116 C C . ILE B 1 27 ? 5.246 -26.266 -11.297 1 97.88 27 ILE B C 1
ATOM 3118 O O . ILE B 1 27 ? 4.383 -25.641 -11.914 1 97.88 27 ILE B O 1
ATOM 3122 N N . ARG B 1 28 ? 5.688 -27.453 -11.656 1 97.31 28 ARG B N 1
ATOM 3123 C CA . ARG B 1 28 ? 5.172 -28.094 -12.859 1 97.31 28 ARG B CA 1
ATOM 3124 C C . ARG B 1 28 ? 3.672 -28.328 -12.75 1 97.31 28 ARG B C 1
ATOM 3126 O O . ARG B 1 28 ? 2.932 -28.109 -13.711 1 97.31 28 ARG B O 1
ATOM 3133 N N . SER B 1 29 ? 3.314 -28.75 -11.609 1 97.06 29 SER B N 1
ATOM 3134 C CA . SER B 1 29 ? 1.895 -29 -11.383 1 97.06 29 SER B CA 1
ATOM 3135 C C . SER B 1 29 ? 1.077 -27.719 -11.516 1 97.06 29 SER B C 1
ATOM 3137 O O . SER B 1 29 ? -0.004 -27.734 -12.109 1 97.06 29 SER B O 1
ATOM 3139 N N . ALA B 1 30 ? 1.539 -26.641 -10.914 1 98 30 ALA B N 1
ATOM 3140 C CA . ALA B 1 30 ? 0.849 -25.359 -11 1 98 30 ALA B CA 1
ATOM 3141 C C . ALA B 1 30 ? 0.654 -24.938 -12.453 1 98 30 ALA B C 1
ATOM 3143 O O . ALA B 1 30 ? -0.442 -24.531 -12.852 1 98 30 ALA B O 1
ATOM 3144 N N . LEU B 1 31 ? 1.686 -25.078 -13.273 1 97.5 31 LEU B N 1
ATOM 3145 C CA . LEU B 1 31 ? 1.664 -24.656 -14.664 1 97.5 31 LEU B CA 1
ATOM 3146 C C . LEU B 1 31 ? 0.753 -25.562 -15.492 1 97.5 31 LEU B C 1
ATOM 3148 O O . LEU B 1 31 ? -0.023 -25.078 -16.312 1 97.5 31 LEU B O 1
ATOM 3152 N N . THR B 1 32 ? 0.831 -26.844 -15.242 1 95.31 32 THR B N 1
ATOM 3153 C CA . THR B 1 32 ? 0.013 -27.797 -15.984 1 95.31 32 THR B CA 1
ATOM 3154 C C . THR B 1 32 ? -1.467 -27.609 -15.672 1 95.31 32 THR B C 1
ATOM 3156 O O . THR B 1 32 ? -2.309 -27.641 -16.562 1 95.31 32 THR B O 1
ATOM 3159 N N . ASP B 1 33 ? -1.73 -27.375 -14.414 1 94.75 33 ASP B N 1
ATOM 3160 C CA . ASP B 1 33 ? -3.111 -27.141 -14.008 1 94.75 33 ASP B CA 1
ATOM 3161 C C . ASP B 1 33 ? -3.676 -25.891 -14.695 1 94.75 33 ASP B C 1
ATOM 3163 O O . ASP B 1 33 ? -4.809 -25.906 -15.18 1 94.75 33 ASP B O 1
ATOM 3167 N N . ALA B 1 34 ? -2.92 -24.844 -14.648 1 94.31 34 ALA B N 1
ATOM 3168 C CA . ALA B 1 34 ? -3.365 -23.609 -15.281 1 94.31 34 ALA B CA 1
ATOM 3169 C C . ALA B 1 34 ? -3.555 -23.797 -16.781 1 94.31 34 ALA B C 1
ATOM 3171 O O . ALA B 1 34 ? -4.492 -23.266 -17.375 1 94.31 34 ALA B O 1
ATOM 3172 N N . HIS B 1 35 ? -2.682 -24.5 -17.422 1 91.88 35 HIS B N 1
ATOM 3173 C CA . HIS B 1 35 ? -2.812 -24.828 -18.844 1 91.88 35 HIS B CA 1
ATOM 3174 C C . HIS B 1 35 ? -4.137 -25.531 -19.125 1 91.88 35 HIS B C 1
ATOM 3176 O O . HIS B 1 35 ? -4.816 -25.203 -20.094 1 91.88 35 HIS B O 1
ATOM 3182 N N . ASP B 1 36 ? -4.453 -26.469 -18.344 1 91.25 36 ASP B N 1
ATOM 3183 C CA . ASP B 1 36 ? -5.695 -27.219 -18.516 1 91.25 36 ASP B CA 1
ATOM 3184 C C . ASP B 1 36 ? -6.906 -26.297 -18.438 1 91.25 36 ASP B C 1
ATOM 3186 O O . ASP B 1 36 ? -7.867 -26.453 -19.188 1 91.25 36 ASP B O 1
ATOM 3190 N N . VAL B 1 37 ? -6.809 -25.359 -17.547 1 91.06 37 VAL B N 1
ATOM 3191 C CA . VAL B 1 37 ? -7.906 -24.406 -17.391 1 91.06 37 VAL B CA 1
ATOM 3192 C C . VAL B 1 37 ? -8.047 -23.562 -18.656 1 91.06 37 VAL B C 1
ATOM 3194 O O . VAL B 1 37 ? -9.164 -23.312 -19.109 1 91.06 37 VAL B O 1
ATOM 3197 N N . ILE B 1 38 ? -6.969 -23.141 -19.219 1 88.38 38 ILE B N 1
ATOM 3198 C CA . ILE B 1 38 ? -6.973 -22.312 -20.422 1 88.38 38 ILE B CA 1
ATOM 3199 C C . ILE B 1 38 ? -7.535 -23.094 -21.594 1 88.38 38 ILE B C 1
ATOM 3201 O O . ILE B 1 38 ? -8.352 -22.578 -22.359 1 88.38 38 ILE B O 1
ATOM 3205 N N . THR B 1 39 ? -7.172 -24.359 -21.734 1 86 39 THR B N 1
ATOM 3206 C CA . THR B 1 39 ? -7.465 -25.156 -22.922 1 86 39 THR B CA 1
ATOM 3207 C C . THR B 1 39 ? -8.875 -25.734 -22.844 1 86 39 THR B C 1
ATOM 3209 O O . THR B 1 39 ? -9.523 -25.938 -23.875 1 86 39 THR B O 1
ATOM 3212 N N . ASN B 1 40 ? -9.352 -25.969 -21.703 1 87.81 40 ASN B N 1
ATOM 3213 C CA . ASN B 1 40 ? -10.625 -26.656 -21.547 1 87.81 40 ASN B CA 1
ATOM 3214 C C . ASN B 1 40 ? -11.773 -25.672 -21.344 1 87.81 40 ASN B C 1
ATOM 3216 O O . ASN B 1 40 ? -12.938 -26.062 -21.281 1 87.81 40 ASN B O 1
ATOM 3220 N N . SER B 1 41 ? -11.438 -24.469 -21.25 1 84.12 41 SER B N 1
ATOM 3221 C CA . SER B 1 41 ? -12.492 -23.5 -20.984 1 84.12 41 SER B CA 1
ATOM 3222 C C . SER B 1 41 ? -13.102 -22.969 -22.281 1 84.12 41 SER B C 1
ATOM 3224 O O . SER B 1 41 ? -12.398 -22.812 -23.281 1 84.12 41 SER B O 1
ATOM 3226 N N . THR B 1 42 ? -14.5 -22.922 -22.312 1 85.06 42 THR B N 1
ATOM 3227 C CA . THR B 1 42 ? -15.195 -22.328 -23.438 1 85.06 42 THR B CA 1
ATOM 3228 C C . THR B 1 42 ? -14.906 -20.828 -23.531 1 85.06 42 THR B C 1
ATOM 3230 O O . THR B 1 42 ? -14.812 -20.266 -24.625 1 85.06 42 THR B O 1
ATOM 3233 N N . SER B 1 43 ? -14.82 -20.234 -22.344 1 87.19 43 SER B N 1
ATOM 3234 C CA . SER B 1 43 ? -14.398 -18.844 -22.234 1 87.19 43 SER B CA 1
ATOM 3235 C C . SER B 1 43 ? -13.086 -18.719 -21.469 1 87.19 43 SER B C 1
ATOM 3237 O O . SER B 1 43 ? -13.039 -18.969 -20.266 1 87.19 43 SER B O 1
ATOM 3239 N N . PRO B 1 44 ? -12.086 -18.406 -22.203 1 85.25 44 PRO B N 1
ATOM 3240 C CA . PRO B 1 44 ? -10.781 -18.359 -21.531 1 85.25 44 PRO B CA 1
ATOM 3241 C C . PRO B 1 44 ? -10.773 -17.438 -20.312 1 85.25 44 PRO B C 1
ATOM 3243 O O . PRO B 1 44 ? -11.383 -16.359 -20.344 1 85.25 44 PRO B O 1
ATOM 3246 N N . PRO B 1 45 ? -10.148 -17.891 -19.25 1 93.56 45 PRO B N 1
ATOM 3247 C CA . PRO B 1 45 ? -10.031 -17.047 -18.062 1 93.56 45 PRO B CA 1
ATOM 3248 C C . PRO B 1 45 ? -9.242 -15.758 -18.328 1 93.56 45 PRO B C 1
ATOM 3250 O O . PRO B 1 45 ? -8.43 -15.711 -19.25 1 93.56 45 PRO B O 1
ATOM 3253 N N . THR B 1 46 ? -9.547 -14.688 -17.547 1 95.5 46 THR B N 1
ATOM 3254 C CA . THR B 1 46 ? -8.773 -13.461 -17.625 1 95.5 46 THR B CA 1
ATOM 3255 C C . THR B 1 46 ? -7.359 -13.68 -17.078 1 95.5 46 THR B C 1
ATOM 3257 O O . THR B 1 46 ? -7.094 -14.68 -16.422 1 95.5 46 THR B O 1
ATOM 3260 N N . ALA B 1 47 ? -6.469 -12.789 -17.406 1 97.31 47 ALA B N 1
ATOM 3261 C CA . ALA B 1 47 ? -5.102 -12.859 -16.891 1 97.31 47 ALA B CA 1
ATOM 3262 C C . ALA B 1 47 ? -5.086 -12.93 -15.367 1 97.31 47 ALA B C 1
ATOM 3264 O O . ALA B 1 47 ? -4.324 -13.703 -14.781 1 97.31 47 ALA B O 1
ATOM 3265 N N . ALA B 1 48 ? -5.918 -12.117 -14.727 1 98.38 48 ALA B N 1
ATOM 3266 C CA . ALA B 1 48 ? -5.984 -12.094 -13.266 1 98.38 48 ALA B CA 1
ATOM 3267 C C . ALA B 1 48 ? -6.449 -13.445 -12.727 1 98.38 48 ALA B C 1
ATOM 3269 O O . ALA B 1 48 ? -5.906 -13.945 -11.734 1 98.38 48 ALA B O 1
ATOM 3270 N N . GLN B 1 49 ? -7.41 -14.023 -13.32 1 97.88 49 GLN B N 1
ATOM 3271 C CA . GLN B 1 49 ? -7.91 -15.336 -12.906 1 97.88 49 GLN B CA 1
ATOM 3272 C C . GLN B 1 49 ? -6.84 -16.406 -13.078 1 97.88 49 GLN B C 1
ATOM 3274 O O . GLN B 1 49 ? -6.695 -17.281 -12.234 1 97.88 49 GLN B O 1
ATOM 3279 N N . LEU B 1 50 ? -6.121 -16.344 -14.164 1 97.62 50 LEU B N 1
ATOM 3280 C CA . LEU B 1 50 ? -5.051 -17.297 -14.414 1 97.62 50 LEU B CA 1
ATOM 3281 C C . LEU B 1 50 ? -3.947 -17.172 -13.375 1 97.62 50 LEU B C 1
ATOM 3283 O O . LEU B 1 50 ? -3.436 -18.172 -12.883 1 97.62 50 LEU B O 1
ATOM 3287 N N . ALA B 1 51 ? -3.596 -15.922 -13.078 1 98.69 51 ALA B N 1
ATOM 3288 C CA . ALA B 1 51 ? -2.561 -15.695 -12.078 1 98.69 51 ALA B CA 1
ATOM 3289 C C . ALA B 1 51 ? -2.955 -16.312 -10.734 1 98.69 51 ALA B C 1
ATOM 3291 O O . ALA B 1 51 ? -2.137 -16.969 -10.086 1 98.69 51 ALA B O 1
ATOM 3292 N N . VAL B 1 52 ? -4.168 -16.125 -10.344 1 98.69 52 VAL B N 1
ATOM 3293 C CA . VAL B 1 52 ? -4.664 -16.656 -9.078 1 98.69 52 VAL B CA 1
ATOM 3294 C C . VAL B 1 52 ? -4.715 -18.188 -9.141 1 98.69 52 VAL B C 1
ATOM 3296 O O . VAL B 1 52 ? -4.359 -18.859 -8.172 1 98.69 52 VAL B O 1
ATOM 3299 N N . ARG B 1 53 ? -5.145 -18.734 -10.273 1 97.94 53 ARG B N 1
ATOM 3300 C CA . ARG B 1 53 ? -5.18 -20.188 -10.438 1 97.94 53 ARG B CA 1
ATOM 3301 C C . ARG B 1 53 ? -3.801 -20.797 -10.211 1 97.94 53 ARG B C 1
ATOM 3303 O O . ARG B 1 53 ? -3.678 -21.844 -9.57 1 97.94 53 ARG B O 1
ATOM 3310 N N . LEU B 1 54 ? -2.836 -20.188 -10.719 1 98.69 54 LEU B N 1
ATOM 3311 C CA . LEU B 1 54 ? -1.464 -20.656 -10.547 1 98.69 54 LEU B CA 1
ATOM 3312 C C . LEU B 1 54 ? -1.09 -20.719 -9.07 1 98.69 54 LEU B C 1
ATOM 3314 O O . LEU B 1 54 ? -0.42 -21.656 -8.633 1 98.69 54 LEU B O 1
ATOM 3318 N N . LEU B 1 55 ? -1.566 -19.75 -8.281 1 98.69 55 LEU B N 1
ATOM 3319 C CA . LEU B 1 55 ? -1.172 -19.656 -6.875 1 98.69 55 LEU B CA 1
ATOM 3320 C C . LEU B 1 55 ? -1.896 -20.688 -6.031 1 98.69 55 LEU B C 1
ATOM 3322 O O . LEU B 1 55 ? -1.456 -21.016 -4.926 1 98.69 55 LEU B O 1
ATOM 3326 N N . HIS B 1 56 ? -3.025 -21.25 -6.52 1 98.31 56 HIS B N 1
ATOM 3327 C CA . HIS B 1 56 ? -3.785 -22.234 -5.758 1 98.31 56 HIS B CA 1
ATOM 3328 C C . HIS B 1 56 ? -2.934 -23.469 -5.438 1 98.31 56 HIS B C 1
ATOM 3330 O O . HIS B 1 56 ? -2.996 -23.984 -4.324 1 98.31 56 HIS B O 1
ATOM 3336 N N . SER B 1 57 ? -2.139 -23.891 -6.398 1 97.44 57 SER B N 1
ATOM 3337 C CA . SER B 1 57 ? -1.281 -25.047 -6.168 1 97.44 57 SER B CA 1
ATOM 3338 C C . SER B 1 57 ? -0.313 -24.797 -5.016 1 97.44 57 SER B C 1
ATOM 3340 O O . SER B 1 57 ? 0.004 -25.719 -4.258 1 97.44 57 SER B O 1
ATOM 3342 N N . PHE B 1 58 ? 0.105 -23.578 -4.941 1 97.94 58 PHE B N 1
ATOM 3343 C CA . PHE B 1 58 ? 1.034 -23.219 -3.879 1 97.94 58 PHE B CA 1
ATOM 3344 C C . PHE B 1 58 ? 0.303 -23.062 -2.549 1 97.94 58 PHE B C 1
ATOM 3346 O O . PHE B 1 58 ? 0.818 -23.469 -1.502 1 97.94 58 PHE B O 1
ATOM 3353 N N . GLU B 1 59 ? -0.905 -22.516 -2.58 1 98.06 59 GLU B N 1
ATOM 3354 C CA . GLU B 1 59 ? -1.685 -22.281 -1.366 1 98.06 59 GLU B CA 1
ATOM 3355 C C . GLU B 1 59 ? -2.18 -23.594 -0.775 1 98.06 59 GLU B C 1
ATOM 3357 O O . GLU B 1 59 ? -2.455 -23.688 0.424 1 98.06 59 GLU B O 1
ATOM 3362 N N . HIS B 1 60 ? -2.215 -24.672 -1.611 1 97.69 60 HIS B N 1
ATOM 3363 C CA . HIS B 1 60 ? -2.703 -25.969 -1.171 1 97.69 60 HIS B CA 1
ATOM 3364 C C . HIS B 1 60 ? -1.558 -26.859 -0.693 1 97.69 60 HIS B C 1
ATOM 3366 O O . HIS B 1 60 ? -1.79 -27.922 -0.122 1 97.69 60 HIS B O 1
ATOM 3372 N N . SER B 1 61 ? -0.356 -26.469 -0.911 1 96.5 61 SER B N 1
ATOM 3373 C CA . SER B 1 61 ? 0.795 -27.297 -0.596 1 96.5 61 SER B CA 1
ATOM 3374 C C . SER B 1 61 ? 1.462 -26.859 0.703 1 96.5 61 SER B C 1
ATOM 3376 O O . SER B 1 61 ? 1.66 -25.672 0.931 1 96.5 61 SER B O 1
ATOM 3378 N N . PRO B 1 62 ? 1.827 -27.812 1.524 1 94.5 62 PRO B N 1
ATOM 3379 C CA . PRO B 1 62 ? 2.555 -27.469 2.746 1 94.5 62 PRO B CA 1
ATOM 3380 C C . PRO B 1 62 ? 4.012 -27.094 2.48 1 94.5 62 PRO B C 1
ATOM 3382 O O . PRO B 1 62 ? 4.734 -26.703 3.402 1 94.5 62 PRO B O 1
ATOM 3385 N N . LEU B 1 63 ? 4.441 -27.203 1.21 1 93.06 63 LEU B N 1
ATOM 3386 C CA . LEU B 1 63 ? 5.828 -26.891 0.87 1 93.06 63 LEU B CA 1
ATOM 3387 C C . LEU B 1 63 ? 6.074 -25.391 0.909 1 93.06 63 LEU B C 1
ATOM 3389 O O . LEU B 1 63 ? 7.191 -24.953 1.192 1 93.06 63 LEU B O 1
ATOM 3393 N N . THR B 1 64 ? 5.004 -24.656 0.587 1 94.88 64 THR B N 1
ATOM 3394 C CA . THR B 1 64 ? 5.176 -23.219 0.452 1 94.88 64 THR B CA 1
ATOM 3395 C C . THR B 1 64 ? 4.566 -22.484 1.645 1 94.88 64 THR B C 1
ATOM 3397 O O . THR B 1 64 ? 3.74 -23.047 2.369 1 94.88 64 THR B O 1
ATOM 3400 N N . ASN B 1 65 ? 5.055 -21.266 1.879 1 94.5 65 ASN B N 1
ATOM 3401 C CA . ASN B 1 65 ? 4.539 -20.391 2.926 1 94.5 65 ASN B CA 1
ATOM 3402 C C . ASN B 1 65 ? 3.41 -19.5 2.408 1 94.5 65 ASN B C 1
ATOM 3404 O O . ASN B 1 65 ? 3.531 -18.281 2.4 1 94.5 65 ASN B O 1
ATOM 3408 N N . ALA B 1 66 ? 2.389 -20.172 1.955 1 96.75 66 ALA B N 1
ATOM 3409 C CA . ALA B 1 66 ? 1.186 -19.531 1.431 1 96.75 66 ALA B CA 1
ATOM 3410 C C . ALA B 1 66 ? -0.046 -20.406 1.67 1 96.75 66 ALA B C 1
ATOM 3412 O O . ALA B 1 66 ? -0.103 -21.547 1.217 1 96.75 66 ALA B O 1
ATOM 3413 N N . GLY B 1 67 ? -0.973 -19.953 2.381 1 96.62 67 GLY B N 1
ATOM 3414 C CA . GLY B 1 67 ? -2.158 -20.75 2.646 1 96.62 67 GLY B CA 1
ATOM 3415 C C . GLY B 1 67 ? -1.909 -21.891 3.629 1 96.62 67 GLY B C 1
ATOM 3416 O O . GLY B 1 67 ? -1.499 -21.641 4.766 1 96.62 67 GLY B O 1
ATOM 3417 N N . PHE B 1 68 ? -2.014 -23.141 3.141 1 97.06 68 PHE B N 1
ATOM 3418 C CA . PHE B 1 68 ? -1.855 -24.328 3.971 1 97.06 68 PHE B CA 1
ATOM 3419 C C . PHE B 1 68 ? -0.4 -24.516 4.383 1 97.06 68 PHE B C 1
ATOM 3421 O O . PHE B 1 68 ? 0.488 -24.594 3.529 1 97.06 68 PHE B O 1
ATOM 3428 N N . GLY B 1 69 ? -0.2 -24.5 5.711 1 96 69 GLY B N 1
ATOM 3429 C CA . GLY B 1 69 ? 1.146 -24.703 6.215 1 96 69 GLY B CA 1
ATOM 3430 C C . GLY B 1 69 ? 1.947 -23.422 6.352 1 96 69 GLY B C 1
ATOM 3431 O O . GLY B 1 69 ? 3.172 -23.469 6.492 1 96 69 GLY B O 1
ATOM 3432 N N . SER B 1 70 ? 1.327 -22.297 6.359 1 96 70 SER B N 1
ATOM 3433 C CA . SER B 1 70 ? 1.989 -21 6.445 1 96 70 SER B CA 1
ATOM 3434 C C . SER B 1 70 ? 2.598 -20.766 7.824 1 96 70 SER B C 1
ATOM 3436 O O . SER B 1 70 ? 2.223 -21.438 8.789 1 96 70 SER B O 1
ATOM 3438 N N . ASN B 1 71 ? 3.529 -19.844 7.848 1 94 71 ASN B N 1
ATOM 3439 C CA . ASN B 1 71 ? 4.145 -19.422 9.102 1 94 71 ASN B CA 1
ATOM 3440 C C . ASN B 1 71 ? 3.098 -18.953 10.109 1 94 71 ASN B C 1
ATOM 3442 O O . ASN B 1 71 ? 2.072 -18.391 9.734 1 94 71 ASN B O 1
ATOM 3446 N N . LEU B 1 72 ? 3.451 -19.203 11.367 1 95.06 72 LEU B N 1
ATOM 3447 C CA . LEU B 1 72 ? 2.533 -18.812 12.43 1 95.06 72 LEU B CA 1
ATOM 3448 C C . LEU B 1 72 ? 2.986 -17.5 13.07 1 95.06 72 LEU B C 1
ATOM 3450 O O . LEU B 1 72 ? 4.184 -17.219 13.125 1 95.06 72 LEU B O 1
ATOM 3454 N N . THR B 1 73 ? 2.012 -16.703 13.539 1 93.81 73 THR B N 1
ATOM 3455 C CA . THR B 1 73 ? 2.293 -15.523 14.344 1 93.81 73 THR B CA 1
ATOM 3456 C C . THR B 1 73 ? 2.828 -15.922 15.711 1 93.81 73 THR B C 1
ATOM 3458 O O . THR B 1 73 ? 2.838 -17.094 16.062 1 93.81 73 THR B O 1
ATOM 3461 N N . GLU B 1 74 ? 3.223 -14.953 16.484 1 91.5 74 GLU B N 1
ATOM 3462 C CA . GLU B 1 74 ? 3.713 -15.203 17.828 1 91.5 74 GLU B CA 1
ATOM 3463 C C . GLU B 1 74 ? 2.615 -15.789 18.719 1 91.5 74 GLU B C 1
ATOM 3465 O O . GLU B 1 74 ? 2.9 -16.375 19.766 1 91.5 74 GLU B O 1
ATOM 3470 N N . GLU B 1 75 ? 1.371 -15.719 18.281 1 92.44 75 GLU B N 1
ATOM 3471 C CA . GLU B 1 75 ? 0.252 -16.266 19.031 1 92.44 75 GLU B CA 1
ATOM 3472 C C . GLU B 1 75 ? -0.14 -17.656 18.516 1 92.44 75 GLU B C 1
ATOM 3474 O O . GLU B 1 75 ? -1.16 -18.203 18.922 1 92.44 75 GLU B O 1
ATOM 3479 N N . GLY B 1 76 ? 0.548 -18.109 17.562 1 93.38 76 GLY B N 1
ATOM 3480 C CA . GLY B 1 76 ? 0.336 -19.453 17.078 1 93.38 76 GLY B CA 1
ATOM 3481 C C . GLY B 1 76 ? -0.803 -19.562 16.094 1 93.38 76 GLY B C 1
ATOM 3482 O O . GLY B 1 76 ? -1.456 -20.609 15.992 1 93.38 76 GLY B O 1
ATOM 3483 N N . ARG B 1 77 ? -1.032 -18.5 15.359 1 93.19 77 ARG B N 1
ATOM 3484 C CA . ARG B 1 77 ? -2.104 -18.5 14.367 1 93.19 77 ARG B CA 1
ATOM 3485 C C . ARG B 1 77 ? -1.554 -18.234 12.969 1 93.19 77 ARG B C 1
ATOM 3487 O O . ARG B 1 77 ? -0.507 -17.594 12.82 1 93.19 77 ARG B O 1
ATOM 3494 N N . VAL B 1 78 ? -2.289 -18.75 11.984 1 96 78 VAL B N 1
ATOM 3495 C CA . VAL B 1 78 ? -1.936 -18.469 10.602 1 96 78 VAL B CA 1
ATOM 3496 C C . VAL B 1 78 ? -2.668 -17.219 10.133 1 96 78 VAL B C 1
ATOM 3498 O O . VAL B 1 78 ? -3.887 -17.109 10.281 1 96 78 VAL B O 1
ATOM 3501 N N . GLU B 1 79 ? -1.961 -16.25 9.688 1 96.62 79 GLU B N 1
ATOM 3502 C CA . GLU B 1 79 ? -2.488 -15.07 9.023 1 96.62 79 GLU B CA 1
ATOM 3503 C C . GLU B 1 79 ? -1.895 -14.906 7.629 1 96.62 79 GLU B C 1
ATOM 3505 O O . GLU B 1 79 ? -0.719 -14.562 7.484 1 96.62 79 GLU B O 1
ATOM 3510 N N . CYS B 1 80 ? -2.744 -15.047 6.598 1 97.94 80 CYS B N 1
ATOM 3511 C CA . CYS B 1 80 ? -2.254 -15.016 5.227 1 97.94 80 CYS B CA 1
ATOM 3512 C C . CYS B 1 80 ? -2.494 -13.648 4.59 1 97.94 80 CYS B C 1
ATOM 3514 O O . CYS B 1 80 ? -3.254 -12.836 5.125 1 97.94 80 CYS B O 1
ATOM 3516 N N . GLU B 1 81 ? -1.793 -13.398 3.531 1 98.31 81 GLU B N 1
ATOM 3517 C CA . GLU B 1 81 ? -1.92 -12.188 2.719 1 98.31 81 GLU B CA 1
ATOM 3518 C C . GLU B 1 81 ? -1.873 -12.523 1.229 1 98.31 81 GLU B C 1
ATOM 3520 O O . GLU B 1 81 ? -1.246 -13.5 0.826 1 98.31 81 GLU B O 1
ATOM 3525 N N . ALA B 1 82 ? -2.516 -11.688 0.437 1 98.88 82 ALA B N 1
ATOM 3526 C CA . ALA B 1 82 ? -2.49 -11.875 -1.012 1 98.88 82 ALA B CA 1
ATOM 3527 C C . ALA B 1 82 ? -2.818 -10.578 -1.741 1 98.88 82 ALA B C 1
ATOM 3529 O O . ALA B 1 82 ? -3.436 -9.68 -1.17 1 98.88 82 ALA B O 1
ATOM 3530 N N . SER B 1 83 ? -2.395 -10.484 -2.967 1 98.88 83 SER B N 1
ATOM 3531 C CA . SER B 1 83 ? -2.719 -9.367 -3.85 1 98.88 83 SER B CA 1
ATOM 3532 C C . SER B 1 83 ? -2.855 -9.836 -5.297 1 98.88 83 SER B C 1
ATOM 3534 O O . SER B 1 83 ? -2.209 -10.797 -5.711 1 98.88 83 SER B O 1
ATOM 3536 N N . VAL B 1 84 ? -3.684 -9.195 -6.043 1 98.88 84 VAL B N 1
ATOM 3537 C CA . VAL B 1 84 ? -3.895 -9.414 -7.469 1 98.88 84 VAL B CA 1
ATOM 3538 C C . VAL B 1 84 ? -3.971 -8.07 -8.188 1 98.88 84 VAL B C 1
ATOM 3540 O O . VAL B 1 84 ? -4.664 -7.156 -7.742 1 98.88 84 VAL B O 1
ATOM 3543 N N . VAL B 1 85 ? -3.236 -7.93 -9.25 1 98.81 85 VAL B N 1
ATOM 3544 C CA . VAL B 1 85 ? -3.266 -6.715 -10.055 1 98.81 85 VAL B CA 1
ATOM 3545 C C . VAL B 1 85 ? -3.715 -7.047 -11.477 1 98.81 85 VAL B C 1
ATOM 3547 O O . VAL B 1 85 ? -3.17 -7.957 -12.109 1 98.81 85 VAL B O 1
ATOM 3550 N N . CYS B 1 86 ? -4.668 -6.312 -11.938 1 98.31 86 CYS B N 1
ATOM 3551 C CA . CYS B 1 86 ? -5.141 -6.422 -13.32 1 98.31 86 CYS B CA 1
ATOM 3552 C C . CYS B 1 86 ? -4.539 -5.324 -14.188 1 98.31 86 CYS B C 1
ATOM 3554 O O . CYS B 1 86 ? -4.859 -4.148 -14.023 1 98.31 86 CYS B O 1
ATOM 3556 N N . GLY B 1 87 ? -3.75 -5.762 -15.156 1 97.5 87 GLY B N 1
ATOM 3557 C CA . GLY B 1 87 ? -3.086 -4.793 -16.016 1 97.5 87 GLY B CA 1
ATOM 3558 C C . GLY B 1 87 ? -4.043 -4.035 -16.906 1 97.5 87 GLY B C 1
ATOM 3559 O O . GLY B 1 87 ? -3.766 -2.9 -17.297 1 97.5 87 GLY B O 1
ATOM 3560 N N . GLN B 1 88 ? -5.121 -4.594 -17.219 1 95.31 88 GLN B N 1
ATOM 3561 C CA . GLN B 1 88 ? -6.098 -3.994 -18.109 1 95.31 88 GLN B CA 1
ATOM 3562 C C . GLN B 1 88 ? -6.836 -2.842 -17.438 1 95.31 88 GLN B C 1
ATOM 3564 O O . GLN B 1 88 ? -7.008 -1.773 -18.031 1 95.31 88 GLN B O 1
ATOM 3569 N N . THR B 1 89 ? -7.227 -3.055 -16.219 1 95 89 THR B N 1
ATOM 3570 C CA . THR B 1 89 ? -8.078 -2.084 -15.539 1 95 89 THR B CA 1
ATOM 3571 C C . THR B 1 89 ? -7.289 -1.293 -14.508 1 95 89 THR B C 1
ATOM 3573 O O . THR B 1 89 ? -7.789 -0.308 -13.953 1 95 89 THR B O 1
ATOM 3576 N N . HIS B 1 90 ? -6.137 -1.761 -14.117 1 96.06 90 HIS B N 1
ATOM 3577 C CA . HIS B 1 90 ? -5.266 -1.16 -13.109 1 96.06 90 HIS B CA 1
ATOM 3578 C C . HIS B 1 90 ? -5.816 -1.368 -11.703 1 96.06 90 HIS B C 1
ATOM 3580 O O . HIS B 1 90 ? -5.285 -0.822 -10.734 1 96.06 90 HIS B O 1
ATOM 3586 N N . LEU B 1 91 ? -6.844 -2.193 -11.602 1 96.81 91 LEU B N 1
ATOM 3587 C CA . LEU B 1 91 ? -7.371 -2.525 -10.289 1 96.81 91 LEU B CA 1
ATOM 3588 C C . LEU B 1 91 ? -6.41 -3.436 -9.531 1 96.81 91 LEU B C 1
ATOM 3590 O O . LEU B 1 91 ? -5.719 -4.258 -10.133 1 96.81 91 LEU B O 1
ATOM 3594 N N . VAL B 1 92 ? -6.406 -3.271 -8.227 1 98.06 92 VAL B N 1
ATOM 3595 C CA . VAL B 1 92 ? -5.605 -4.094 -7.324 1 98.06 92 VAL B CA 1
ATOM 3596 C C . VAL B 1 92 ? -6.473 -4.586 -6.168 1 98.06 92 VAL B C 1
ATOM 3598 O O . VAL B 1 92 ? -7.129 -3.789 -5.492 1 98.06 92 VAL B O 1
ATOM 3601 N N . GLY B 1 93 ? -6.59 -5.863 -5.973 1 98.31 93 GLY B N 1
ATOM 3602 C CA . GLY B 1 93 ? -7.227 -6.453 -4.805 1 98.31 93 GLY B CA 1
ATOM 3603 C C . GLY B 1 93 ? -6.234 -7.016 -3.805 1 98.31 93 GLY B C 1
ATOM 3604 O O . GLY B 1 93 ? -5.277 -7.688 -4.184 1 98.31 93 GLY B O 1
ATOM 3605 N N . CYS B 1 94 ? -6.453 -6.695 -2.512 1 98.81 94 CYS B N 1
ATOM 3606 C CA . CYS B 1 94 ? -5.543 -7.188 -1.48 1 98.81 94 CYS B CA 1
ATOM 3607 C C . CYS B 1 94 ? -6.32 -7.68 -0.264 1 98.81 94 CYS B C 1
ATOM 3609 O O . CYS B 1 94 ? -7.398 -7.168 0.042 1 98.81 94 CYS B O 1
ATOM 3611 N N . CYS B 1 95 ? -5.738 -8.625 0.383 1 98.75 95 CYS B N 1
ATOM 3612 C CA . CYS B 1 95 ? -6.168 -9.016 1.719 1 98.75 95 CYS B CA 1
ATOM 3613 C C . CYS B 1 95 ? -4.973 -9.297 2.619 1 98.75 95 CYS B C 1
ATOM 3615 O O . CYS B 1 95 ? -3.881 -9.594 2.131 1 98.75 95 CYS B O 1
ATOM 3617 N N . GLY B 1 96 ? -5.133 -9.117 3.863 1 98.38 96 GLY B N 1
ATOM 3618 C CA . GLY B 1 96 ? -4.031 -9.312 4.793 1 98.38 96 GLY B CA 1
ATOM 3619 C C . GLY B 1 96 ? -4.488 -9.695 6.188 1 98.38 96 GLY B C 1
ATOM 3620 O O . GLY B 1 96 ? -5.625 -9.414 6.574 1 98.38 96 GLY B O 1
ATOM 3621 N N . ALA B 1 97 ? -3.58 -10.344 6.887 1 97.56 97 ALA B N 1
ATOM 3622 C CA . ALA B 1 97 ? -3.861 -10.852 8.227 1 97.56 97 ALA B CA 1
ATOM 3623 C C . ALA B 1 97 ? -5.137 -11.688 8.242 1 97.56 97 ALA B C 1
ATOM 3625 O O . ALA B 1 97 ? -5.973 -11.547 9.141 1 97.56 97 ALA B O 1
ATOM 3626 N N . VAL B 1 98 ? -5.258 -12.508 7.238 1 96.88 98 VAL B N 1
ATOM 3627 C CA . VAL B 1 98 ? -6.48 -13.281 7.039 1 96.88 98 VAL B CA 1
ATOM 3628 C C . VAL B 1 98 ? -6.305 -14.68 7.617 1 96.88 98 VAL B C 1
ATOM 3630 O O . VAL B 1 98 ? -5.363 -15.391 7.258 1 96.88 98 VAL B O 1
ATOM 3633 N N . THR B 1 99 ? -7.207 -15.055 8.445 1 95.56 99 THR B N 1
ATOM 3634 C CA . THR B 1 99 ? -7.207 -16.391 9.039 1 95.56 99 THR B CA 1
ATOM 3635 C C . THR B 1 99 ? -8.391 -17.203 8.523 1 95.56 99 THR B C 1
ATOM 3637 O O . THR B 1 99 ? -9.5 -16.688 8.383 1 95.56 99 THR B O 1
ATOM 3640 N N . GLY B 1 100 ? -8.141 -18.406 8.188 1 96.75 100 GLY B N 1
ATOM 3641 C CA . GLY B 1 100 ? -9.227 -19.344 7.953 1 96.75 100 GLY B CA 1
ATOM 3642 C C . GLY B 1 100 ? -9.758 -19.297 6.531 1 96.75 100 GLY B C 1
ATOM 3643 O O . GLY B 1 100 ? -10.891 -19.703 6.273 1 96.75 100 GLY B O 1
ATOM 3644 N N . VAL B 1 101 ? -9.07 -18.734 5.621 1 97.75 101 VAL B N 1
ATOM 3645 C CA . VAL B 1 101 ? -9.438 -18.75 4.207 1 97.75 101 VAL B CA 1
ATOM 3646 C C . VAL B 1 101 ? -8.492 -19.672 3.438 1 97.75 101 VAL B C 1
ATOM 3648 O O . VAL B 1 101 ? -7.277 -19.453 3.422 1 97.75 101 VAL B O 1
ATOM 3651 N N . LYS B 1 102 ? -9 -20.656 2.795 1 98.06 102 LYS B N 1
ATOM 3652 C CA . LYS B 1 102 ? -8.195 -21.688 2.141 1 98.06 102 LYS B CA 1
ATOM 3653 C C . LYS B 1 102 ? -7.32 -21.078 1.045 1 98.06 102 LYS B C 1
ATOM 3655 O O . LYS B 1 102 ? -6.148 -21.453 0.915 1 98.06 102 LYS B O 1
ATOM 3660 N N . GLU B 1 103 ? -7.91 -20.203 0.268 1 98.69 103 GLU B N 1
ATOM 3661 C CA . GLU B 1 103 ? -7.246 -19.562 -0.864 1 98.69 103 GLU B CA 1
ATOM 3662 C C . GLU B 1 103 ? -7.285 -18.047 -0.743 1 98.69 103 GLU B C 1
ATOM 3664 O O . GLU B 1 103 ? -8.125 -17.391 -1.359 1 98.69 103 GLU B O 1
ATOM 3669 N N . PRO B 1 104 ? -6.32 -17.469 -0.007 1 98.69 104 PRO B N 1
ATOM 3670 C CA . PRO B 1 104 ? -6.309 -16 0.15 1 98.69 104 PRO B CA 1
ATOM 3671 C C . PRO B 1 104 ? -6.242 -15.266 -1.185 1 98.69 104 PRO B C 1
ATOM 3673 O O . PRO B 1 104 ? -6.793 -14.172 -1.318 1 98.69 104 PRO B O 1
ATOM 3676 N N . SER B 1 105 ? -5.539 -15.781 -2.199 1 98.88 105 SER B N 1
ATOM 3677 C CA . SER B 1 105 ? -5.449 -15.133 -3.502 1 98.88 105 SER B CA 1
ATOM 3678 C C . SER B 1 105 ? -6.812 -15.055 -4.18 1 98.88 105 SER B C 1
ATOM 3680 O O . SER B 1 105 ? -7.109 -14.086 -4.875 1 98.88 105 SER B O 1
ATOM 3682 N N . ALA B 1 106 ? -7.605 -16.047 -3.949 1 98.81 106 ALA B N 1
ATOM 3683 C CA . ALA B 1 106 ? -8.961 -16.016 -4.484 1 98.81 106 ALA B CA 1
ATOM 3684 C C . ALA B 1 106 ? -9.773 -14.891 -3.855 1 98.81 106 ALA B C 1
ATOM 3686 O O . ALA B 1 106 ? -10.594 -14.25 -4.523 1 98.81 106 ALA B O 1
ATOM 3687 N N . LEU B 1 107 ? -9.594 -14.703 -2.574 1 98.56 107 LEU B N 1
ATOM 3688 C CA . LEU B 1 107 ? -10.266 -13.594 -1.908 1 98.56 107 LEU B CA 1
ATOM 3689 C C . LEU B 1 107 ? -9.852 -12.258 -2.521 1 98.56 107 LEU B C 1
ATOM 3691 O O . LEU B 1 107 ? -10.695 -11.414 -2.82 1 98.56 107 LEU B O 1
ATOM 3695 N N . ALA B 1 108 ? -8.586 -12.086 -2.736 1 98.75 108 ALA B N 1
ATOM 3696 C CA . ALA B 1 108 ? -8.086 -10.859 -3.359 1 98.75 108 ALA B CA 1
ATOM 3697 C C . ALA B 1 108 ? -8.695 -10.656 -4.742 1 98.75 108 ALA B C 1
ATOM 3699 O O . ALA B 1 108 ? -9.078 -9.547 -5.105 1 98.75 108 ALA B O 1
ATOM 3700 N N . LEU B 1 109 ? -8.797 -11.727 -5.5 1 98.5 109 LEU B N 1
ATOM 3701 C CA . LEU B 1 109 ? -9.383 -11.656 -6.832 1 98.5 109 LEU B CA 1
ATOM 3702 C C . LEU B 1 109 ? -10.844 -11.234 -6.758 1 98.5 109 LEU B C 1
ATOM 3704 O O . LEU B 1 109 ? -11.289 -10.398 -7.551 1 98.5 109 LEU B O 1
ATOM 3708 N N . LYS B 1 110 ? -11.57 -11.789 -5.809 1 97.38 110 LYS B N 1
ATOM 3709 C CA . LYS B 1 110 ? -12.984 -11.453 -5.672 1 97.38 110 LYS B CA 1
ATOM 3710 C C . LYS B 1 110 ? -13.164 -9.977 -5.344 1 97.38 110 LYS B C 1
ATOM 3712 O O . LYS B 1 110 ? -14.109 -9.336 -5.828 1 97.38 110 LYS B O 1
ATOM 3717 N N . LEU B 1 111 ? -12.328 -9.453 -4.523 1 96.56 111 LEU B N 1
ATOM 3718 C CA . LEU B 1 111 ? -12.383 -8.023 -4.215 1 96.56 111 LEU B CA 1
ATOM 3719 C C . LEU B 1 111 ? -12.195 -7.188 -5.477 1 96.56 111 LEU B C 1
ATOM 3721 O O . LEU B 1 111 ? -12.945 -6.23 -5.703 1 96.56 111 LEU B O 1
ATOM 3725 N N . LEU B 1 112 ? -11.242 -7.562 -6.281 1 96.56 112 LEU B N 1
ATOM 3726 C CA . LEU B 1 112 ? -10.961 -6.879 -7.539 1 96.56 112 LEU B CA 1
ATOM 3727 C C . LEU B 1 112 ? -12.156 -6.969 -8.484 1 96.56 112 LEU B C 1
ATOM 3729 O O . LEU B 1 112 ? -12.586 -5.957 -9.055 1 96.56 112 LEU B O 1
ATOM 3733 N N . GLU B 1 113 ? -12.719 -8.133 -8.609 1 95.06 113 GLU B N 1
ATOM 3734 C CA . GLU B 1 113 ? -13.805 -8.383 -9.547 1 95.06 113 GLU B CA 1
ATOM 3735 C C . GLU B 1 113 ? -15.07 -7.637 -9.125 1 95.06 113 GLU B C 1
ATOM 3737 O O . GLU B 1 113 ? -15.844 -7.195 -9.977 1 95.06 113 GLU B O 1
ATOM 3742 N N . GLN B 1 114 ? -15.242 -7.48 -7.859 1 90.75 114 GLN B N 1
ATOM 3743 C CA . GLN B 1 114 ? -16.406 -6.762 -7.363 1 90.75 114 GLN B CA 1
ATOM 3744 C C . GLN B 1 114 ? -16.375 -5.301 -7.805 1 90.75 114 GLN B C 1
ATOM 3746 O O . GLN B 1 114 ? -17.422 -4.723 -8.109 1 90.75 114 GLN B O 1
ATOM 3751 N N . VAL B 1 115 ? -15.211 -4.754 -7.797 1 87.5 115 VAL B N 1
ATOM 3752 C CA . VAL B 1 115 ? -15.078 -3.355 -8.188 1 87.5 115 VAL B CA 1
ATOM 3753 C C . VAL B 1 115 ? -15.164 -3.232 -9.711 1 87.5 115 VAL B C 1
ATOM 3755 O O . VAL B 1 115 ? -15.719 -2.262 -10.227 1 87.5 115 VAL B O 1
ATOM 3758 N N . GLN B 1 116 ? -14.586 -4.195 -10.438 1 83 116 GLN B N 1
ATOM 3759 C CA . GLN B 1 116 ? -14.617 -4.195 -11.891 1 83 116 GLN B CA 1
ATOM 3760 C C . GLN B 1 116 ? -16.047 -4.305 -12.414 1 83 116 GLN B C 1
ATOM 3762 O O . GLN B 1 116 ? -16.391 -3.711 -13.438 1 83 116 GLN B O 1
ATOM 3767 N N . GLY B 1 117 ? -16.734 -5.383 -11.844 1 70.75 117 GLY B N 1
ATOM 3768 C CA . GLY B 1 117 ? -18.094 -5.684 -12.297 1 70.75 117 GLY B CA 1
ATOM 3769 C C . GLY B 1 117 ? -19.141 -4.781 -11.68 1 70.75 117 GLY B C 1
ATOM 3770 O O . GLY B 1 117 ? -19.734 -5.121 -10.656 1 70.75 117 GLY B O 1
ATOM 3771 N N . ASN B 1 118 ? -19 -3.367 -11.664 1 51.94 118 ASN B N 1
ATOM 3772 C CA . ASN B 1 118 ? -20.094 -2.543 -11.172 1 51.94 118 ASN B CA 1
ATOM 3773 C C . ASN B 1 118 ? -21.312 -3.389 -10.805 1 51.94 118 ASN B C 1
ATOM 3775 O O . ASN B 1 118 ? -22.438 -2.9 -10.82 1 51.94 118 ASN B O 1
ATOM 3779 N N . ASP B 1 119 ? -21.078 -4.746 -10.742 1 44.47 119 ASP B N 1
ATOM 3780 C CA . ASP B 1 119 ? -22.203 -5.629 -10.438 1 44.47 119 ASP B CA 1
ATOM 3781 C C . ASP B 1 119 ? -22.641 -5.484 -8.984 1 44.47 119 ASP B C 1
ATOM 3783 O O . ASP B 1 119 ? -21.797 -5.414 -8.086 1 44.47 119 ASP B O 1
ATOM 3787 N N . SER B 1 120 ? -23.547 -4.883 -8.719 1 42.94 120 SER B N 1
ATOM 3788 C CA . SER B 1 120 ? -24.422 -4.723 -7.555 1 42.94 120 SER B CA 1
ATOM 3789 C C . SER B 1 120 ? -24.562 -6.031 -6.785 1 42.94 120 SER B C 1
ATOM 3791 O O . SER B 1 120 ? -25.594 -6.688 -6.852 1 42.94 120 SER B O 1
ATOM 3793 N N . THR B 1 121 ? -23.594 -6.883 -6.848 1 44.56 121 THR B N 1
ATOM 3794 C CA . THR B 1 121 ? -24 -7.957 -5.949 1 44.56 121 THR B CA 1
ATOM 3795 C C . THR B 1 121 ? -24.469 -7.395 -4.609 1 44.56 121 THR B C 1
ATOM 3797 O O . THR B 1 121 ? -24.141 -6.254 -4.262 1 44.56 121 THR B O 1
ATOM 3800 N N . SER B 1 122 ? -25.297 -8.172 -3.895 1 45.94 122 SER B N 1
ATOM 3801 C CA . SER B 1 122 ? -26.125 -7.875 -2.732 1 45.94 122 SER B CA 1
ATOM 3802 C C . SER B 1 122 ? -25.312 -7.223 -1.621 1 45.94 122 SER B C 1
ATOM 3804 O O . SER B 1 122 ? -25.812 -6.344 -0.913 1 45.94 122 SER B O 1
ATOM 3806 N N . SER B 1 123 ? -24 -7.738 -1.576 1 49.22 123 SER B N 1
ATOM 3807 C CA . SER B 1 123 ? -23.359 -7.305 -0.336 1 49.22 123 SER B CA 1
ATOM 3808 C C . SER B 1 123 ? -22.953 -5.84 -0.409 1 49.22 123 SER B C 1
ATOM 3810 O O . SER B 1 123 ? -22.734 -5.195 0.621 1 49.22 123 SER B O 1
ATOM 3812 N N . PHE B 1 124 ? -22.547 -5.418 -1.548 1 55.19 124 PHE B N 1
ATOM 3813 C CA . PHE B 1 124 ? -22.234 -3.996 -1.626 1 55.19 124 PHE B CA 1
ATOM 3814 C C . PHE B 1 124 ? -23.297 -3.256 -2.434 1 55.19 124 PHE B C 1
ATOM 3816 O O . PHE B 1 124 ? -22.984 -2.293 -3.139 1 55.19 124 PHE B O 1
ATOM 3823 N N . ALA B 1 125 ? -24.531 -3.83 -2.17 1 50 125 ALA B N 1
ATOM 3824 C CA . ALA B 1 125 ? -25.734 -3.252 -2.771 1 50 125 ALA B CA 1
ATOM 3825 C C . ALA B 1 125 ? -26.031 -1.883 -2.17 1 50 125 ALA B C 1
ATOM 3827 O O . ALA B 1 125 ? -25.531 -1.541 -1.098 1 50 125 ALA B O 1
ATOM 3828 N N . PHE B 1 126 ? -26.547 -0.973 -2.76 1 44.78 126 PHE B N 1
ATOM 3829 C CA . PHE B 1 126 ? -27.172 0.292 -2.387 1 44.78 126 PHE B CA 1
ATOM 3830 C C . PHE B 1 126 ? -26.125 1.402 -2.297 1 44.78 126 PHE B C 1
ATOM 3832 O O . PHE B 1 126 ? -26.172 2.232 -1.387 1 44.78 126 PHE B O 1
ATOM 3839 N N . GLY B 1 127 ? -25 1.223 -3.092 1 55.06 127 GLY B N 1
ATOM 3840 C CA . GLY B 1 127 ? -24.172 2.402 -3.301 1 55.06 127 GLY B CA 1
ATOM 3841 C C . GLY B 1 127 ? -22.875 2.365 -2.52 1 55.06 127 GLY B C 1
ATOM 3842 O O . GLY B 1 127 ? -22.062 3.287 -2.617 1 55.06 127 GLY B O 1
ATOM 3843 N N . ARG B 1 128 ? -22.75 1.274 -1.773 1 68.62 128 ARG B N 1
ATOM 3844 C CA . ARG B 1 128 ? -21.484 1.229 -1.051 1 68.62 128 ARG B CA 1
ATOM 3845 C C . ARG B 1 128 ? -20.344 0.784 -1.966 1 68.62 128 ARG B C 1
ATOM 3847 O O . ARG B 1 128 ? -20.5 -0.18 -2.719 1 68.62 128 ARG B O 1
ATOM 3854 N N . GLN B 1 129 ? -19.344 1.624 -2.004 1 74.69 129 GLN B N 1
ATOM 3855 C CA . GLN B 1 129 ? -18.156 1.258 -2.791 1 74.69 129 GLN B CA 1
ATOM 3856 C C . GLN B 1 129 ? -17.5 -0.006 -2.242 1 74.69 129 GLN B C 1
ATOM 3858 O O . GLN B 1 129 ? -17.109 -0.049 -1.077 1 74.69 129 GLN B O 1
ATOM 3863 N N . PRO B 1 130 ? -17.516 -1.028 -3.084 1 88.81 130 PRO B N 1
ATOM 3864 C CA . PRO B 1 130 ? -16.797 -2.225 -2.625 1 88.81 130 PRO B CA 1
ATOM 3865 C C . PRO B 1 130 ? -15.336 -1.953 -2.299 1 88.81 130 PRO B C 1
ATOM 3867 O O . PRO B 1 130 ? -14.68 -1.165 -2.988 1 88.81 130 PRO B O 1
ATOM 3870 N N . PRO B 1 131 ? -14.852 -2.637 -1.268 1 94.5 131 PRO B N 1
ATOM 3871 C CA . PRO B 1 131 ? -13.453 -2.42 -0.899 1 94.5 131 PRO B CA 1
ATOM 3872 C C . PRO B 1 131 ? -12.477 -3.121 -1.843 1 94.5 131 PRO B C 1
ATOM 3874 O O . PRO B 1 131 ? -12.82 -4.148 -2.432 1 94.5 131 PRO B O 1
ATOM 3877 N N . LEU B 1 132 ? -11.305 -2.57 -1.979 1 97.12 132 LEU B N 1
ATOM 3878 C CA . LEU B 1 132 ? -10.219 -3.215 -2.707 1 97.12 132 LEU B CA 1
ATOM 3879 C C . LEU B 1 132 ? -9.273 -3.934 -1.748 1 97.12 132 LEU B C 1
ATOM 3881 O O . LEU B 1 132 ? -8.586 -4.879 -2.141 1 97.12 132 LEU B O 1
ATOM 3885 N N . VAL B 1 133 ? -9.195 -3.486 -0.535 1 98.31 133 VAL B N 1
ATOM 3886 C CA . VAL B 1 133 ? -8.289 -4.051 0.459 1 98.31 133 VAL B CA 1
ATOM 3887 C C . VAL B 1 133 ? -9.062 -4.387 1.733 1 98.31 133 VAL B C 1
ATOM 3889 O O . VAL B 1 133 ? -9.75 -3.527 2.291 1 98.31 133 VAL B O 1
ATOM 3892 N N . VAL B 1 134 ? -8.984 -5.613 2.205 1 98.12 134 VAL B N 1
ATOM 3893 C CA . VAL B 1 134 ? -9.633 -6.012 3.449 1 98.12 134 VAL B CA 1
ATOM 3894 C C . VAL B 1 134 ? -8.641 -6.781 4.324 1 98.12 134 VAL B C 1
ATOM 3896 O O . VAL B 1 134 ? -7.797 -7.52 3.811 1 98.12 134 VAL B O 1
ATOM 3899 N N . VAL B 1 135 ? -8.781 -6.602 5.629 1 98.19 135 VAL B N 1
ATOM 3900 C CA . VAL B 1 135 ? -7.855 -7.242 6.551 1 98.19 135 VAL B CA 1
ATOM 3901 C C . VAL B 1 135 ? -8.617 -7.812 7.746 1 98.19 135 VAL B C 1
ATOM 3903 O O . VAL B 1 135 ? -9.773 -7.449 7.977 1 98.19 135 VAL B O 1
ATOM 3906 N N . GLY B 1 136 ? -8.008 -8.75 8.414 1 94.31 136 GLY B N 1
ATOM 3907 C CA . GLY B 1 136 ? -8.492 -9.211 9.703 1 94.31 136 GLY B CA 1
ATOM 3908 C C . GLY B 1 136 ? -9.516 -10.32 9.602 1 94.31 136 GLY B C 1
ATOM 3909 O O . GLY B 1 136 ? -9.688 -10.914 8.539 1 94.31 136 GLY B O 1
ATOM 3910 N N . GLU B 1 137 ? -10.164 -10.555 10.672 1 86.75 137 GLU B N 1
ATOM 3911 C CA . GLU B 1 137 ? -11.07 -11.695 10.812 1 86.75 137 GLU B CA 1
ATOM 3912 C C . GLU B 1 137 ? -12.328 -11.508 9.977 1 86.75 137 GLU B C 1
ATOM 3914 O O . GLU B 1 137 ? -12.891 -12.477 9.461 1 86.75 137 GLU B O 1
ATOM 3919 N N . HIS B 1 138 ? -12.664 -10.312 9.789 1 89.75 138 HIS B N 1
ATOM 3920 C CA . HIS B 1 138 ? -13.867 -10.055 9.008 1 89.75 138 HIS B CA 1
ATOM 3921 C C . HIS B 1 138 ? -13.695 -10.492 7.562 1 89.75 138 HIS B C 1
ATOM 3923 O O . HIS B 1 138 ? -14.68 -10.766 6.867 1 89.75 138 HIS B O 1
ATOM 3929 N N . ALA B 1 139 ? -12.469 -10.539 7.152 1 94.06 139 ALA B N 1
ATOM 3930 C CA . ALA B 1 139 ? -12.188 -10.961 5.781 1 94.06 139 ALA B CA 1
ATOM 3931 C C . ALA B 1 139 ? -12.672 -12.391 5.539 1 94.06 139 ALA B C 1
ATOM 3933 O O . ALA B 1 139 ? -13.078 -12.734 4.43 1 94.06 139 ALA B O 1
ATOM 3934 N N . ARG B 1 140 ? -12.664 -13.219 6.551 1 94.56 140 ARG B N 1
ATOM 3935 C CA . ARG B 1 140 ? -13.148 -14.594 6.43 1 94.56 140 ARG B CA 1
ATOM 3936 C C . ARG B 1 140 ? -14.648 -14.617 6.137 1 94.56 140 ARG B C 1
ATOM 3938 O O . ARG B 1 140 ? -15.109 -15.414 5.316 1 94.56 140 ARG B O 1
ATOM 3945 N N . ARG B 1 141 ? -15.336 -13.758 6.84 1 92.12 141 ARG B N 1
ATOM 3946 C CA . ARG B 1 141 ? -16.766 -13.664 6.59 1 92.12 141 ARG B CA 1
ATOM 3947 C C . ARG B 1 141 ? -17.047 -13.234 5.152 1 92.12 141 ARG B C 1
ATOM 3949 O O . ARG B 1 141 ? -17.953 -13.773 4.504 1 92.12 141 ARG B O 1
ATOM 3956 N N . LEU B 1 142 ? -16.344 -12.273 4.75 1 93.44 142 LEU B N 1
ATOM 3957 C CA . LEU B 1 142 ? -16.5 -11.812 3.375 1 93.44 142 LEU B CA 1
ATOM 3958 C C . LEU B 1 142 ? -16.188 -12.93 2.387 1 93.44 142 LEU B C 1
ATOM 3960 O O . LEU B 1 142 ? -16.875 -13.078 1.379 1 93.44 142 LEU B O 1
ATOM 3964 N N . ALA B 1 143 ? -15.133 -13.68 2.689 1 96.56 143 ALA B N 1
ATOM 3965 C CA . ALA B 1 143 ? -14.766 -14.812 1.848 1 96.56 143 ALA B CA 1
ATOM 3966 C C . ALA B 1 143 ? -15.906 -15.812 1.74 1 96.56 143 ALA B C 1
ATOM 3968 O O . ALA B 1 143 ? -16.219 -16.312 0.651 1 96.56 143 ALA B O 1
ATOM 3969 N N . ARG B 1 144 ? -16.531 -16.047 2.846 1 94.5 144 ARG B N 1
ATOM 3970 C CA . ARG B 1 144 ? -17.672 -16.953 2.855 1 94.5 144 ARG B CA 1
ATOM 3971 C C . ARG B 1 144 ? -18.812 -16.406 2.002 1 94.5 144 ARG B C 1
ATOM 3973 O O . ARG B 1 144 ? -19.453 -17.156 1.26 1 94.5 144 ARG B O 1
ATOM 3980 N N . GLU B 1 145 ? -19.047 -15.133 2.141 1 92.31 145 GLU B N 1
ATOM 3981 C CA . GLU B 1 145 ? -20.094 -14.5 1.354 1 92.31 145 GLU B CA 1
ATOM 3982 C C . GLU B 1 145 ? -19.797 -14.586 -0.14 1 92.31 145 GLU B C 1
ATOM 3984 O O . GLU B 1 145 ? -20.703 -14.641 -0.96 1 92.31 145 GLU B O 1
ATOM 3989 N N . PHE B 1 146 ? -18.5 -14.656 -0.488 1 94.12 146 PHE B N 1
ATOM 3990 C CA . PHE B 1 146 ? -18.078 -14.773 -1.879 1 94.12 146 PHE B CA 1
ATOM 3991 C C . PHE B 1 146 ? -18.125 -16.219 -2.342 1 94.12 146 PHE B C 1
ATOM 3993 O O . PHE B 1 146 ? -17.797 -16.516 -3.492 1 94.12 146 PHE B O 1
ATOM 4000 N N . GLY B 1 147 ? -18.438 -17.141 -1.462 1 95.94 147 GLY B N 1
ATOM 4001 C CA . GLY B 1 147 ? -18.516 -18.547 -1.808 1 95.94 147 GLY B CA 1
ATOM 4002 C C . GLY B 1 147 ? -17.188 -19.266 -1.76 1 95.94 147 GLY B C 1
ATOM 4003 O O . GLY B 1 147 ? -17.031 -20.359 -2.318 1 95.94 147 GLY B O 1
ATOM 4004 N N . LEU B 1 148 ? -16.219 -18.656 -1.129 1 97.75 148 LEU B N 1
ATOM 4005 C CA . LEU B 1 148 ? -14.914 -19.281 -1.008 1 97.75 148 LEU B CA 1
ATOM 4006 C C . LEU B 1 148 ? -14.883 -20.25 0.171 1 97.75 148 LEU B C 1
ATOM 4008 O O . LEU B 1 148 ? -15.664 -20.109 1.115 1 97.75 148 LEU B O 1
ATOM 4012 N N . GLU B 1 149 ? -14.016 -21.219 0.134 1 97.81 149 GLU B N 1
ATOM 4013 C CA . GLU B 1 149 ? -13.867 -22.172 1.226 1 97.81 149 GLU B CA 1
ATOM 4014 C C . GLU B 1 149 ? -13.164 -21.547 2.424 1 97.81 149 GLU B C 1
ATOM 4016 O O . GLU B 1 149 ? -12.086 -20.969 2.285 1 97.81 149 GLU B O 1
ATOM 4021 N N . THR B 1 150 ? -13.805 -21.656 3.602 1 96.94 150 THR B N 1
ATOM 4022 C CA . THR B 1 150 ? -13.258 -21.094 4.832 1 96.94 150 THR B CA 1
ATOM 4023 C C . THR B 1 150 ? -13.406 -22.094 5.984 1 96.94 150 THR B C 1
ATOM 4025 O O . THR B 1 150 ? -14.164 -23.047 5.891 1 96.94 150 THR B O 1
ATOM 4028 N N . ALA B 1 151 ? -12.672 -21.828 6.98 1 95.31 151 ALA B N 1
ATOM 4029 C CA . ALA B 1 151 ? -12.805 -22.594 8.211 1 95.31 151 ALA B CA 1
ATOM 4030 C C . ALA B 1 151 ? -14.125 -22.297 8.906 1 95.31 151 ALA B C 1
ATOM 4032 O O . ALA B 1 151 ? -14.656 -21.188 8.789 1 95.31 151 ALA B O 1
ATOM 4033 N N . ALA B 1 152 ? -14.578 -23.25 9.664 1 90.75 152 ALA B N 1
ATOM 4034 C CA . ALA B 1 152 ? -15.734 -23.016 10.531 1 90.75 152 ALA B CA 1
ATOM 4035 C C . ALA B 1 152 ? -15.383 -22.062 11.672 1 90.75 152 ALA B C 1
ATOM 4037 O O . ALA B 1 152 ? -14.219 -21.953 12.07 1 90.75 152 ALA B O 1
ATOM 4038 N N . GLU B 1 153 ? -16.344 -21.359 12.141 1 84.44 153 GLU B N 1
ATOM 4039 C CA . GLU B 1 153 ? -16.141 -20.328 13.156 1 84.44 153 GLU B CA 1
ATOM 4040 C C . GLU B 1 153 ? -15.742 -20.953 14.492 1 84.44 153 GLU B C 1
ATOM 4042 O O . GLU B 1 153 ? -15.164 -20.266 15.344 1 84.44 153 GLU B O 1
ATOM 4047 N N . ASP B 1 154 ? -15.797 -22.188 14.57 1 79.56 154 ASP B N 1
ATOM 4048 C CA . ASP B 1 154 ? -15.383 -22.859 15.797 1 79.56 154 ASP B CA 1
ATOM 4049 C C . ASP B 1 154 ? -13.914 -22.594 16.094 1 79.56 154 ASP B C 1
ATOM 4051 O O . ASP B 1 154 ? -13.047 -22.844 15.258 1 79.56 154 ASP B O 1
ATOM 4055 N N . GLY B 1 155 ? -13.648 -22.141 17.234 1 75.31 155 GLY B N 1
ATOM 4056 C CA . GLY B 1 155 ? -12.328 -21.688 17.641 1 75.31 155 GLY B CA 1
ATOM 4057 C C . GLY B 1 155 ? -11.25 -22.734 17.406 1 75.31 155 GLY B C 1
ATOM 4058 O O . GLY B 1 155 ? -10.18 -22.438 16.875 1 75.31 155 GLY B O 1
ATOM 4059 N N . ASP B 1 156 ? -11.516 -23.984 17.703 1 84.81 156 ASP B N 1
ATOM 4060 C CA . ASP B 1 156 ? -10.5 -25.016 17.578 1 84.81 156 ASP B CA 1
ATOM 4061 C C . ASP B 1 156 ? -10.242 -25.359 16.109 1 84.81 156 ASP B C 1
ATOM 4063 O O . ASP B 1 156 ? -9.102 -25.562 15.703 1 84.81 156 ASP B O 1
ATOM 4067 N N . VAL B 1 157 ? -11.297 -25.406 15.414 1 87.12 157 VAL B N 1
ATOM 4068 C CA . VAL B 1 157 ? -11.188 -25.734 13.992 1 87.12 157 VAL B CA 1
ATOM 4069 C C . VAL B 1 157 ? -10.469 -24.594 13.266 1 87.12 157 VAL B C 1
ATOM 4071 O O . VAL B 1 157 ? -9.609 -24.844 12.414 1 87.12 157 VAL B O 1
ATOM 4074 N N . LEU B 1 158 ? -10.805 -23.453 13.641 1 87.69 158 LEU B N 1
ATOM 4075 C CA . LEU B 1 158 ? -10.18 -22.281 13.031 1 87.69 158 LEU B CA 1
ATOM 4076 C C . LEU B 1 158 ? -8.695 -22.219 13.352 1 87.69 158 LEU B C 1
ATOM 4078 O O . LEU B 1 158 ? -7.875 -21.938 12.477 1 87.69 158 LEU B O 1
ATOM 4082 N N . LYS B 1 159 ? -8.383 -22.625 14.523 1 85.12 159 LYS B N 1
ATOM 4083 C CA . LYS B 1 159 ? -7.004 -22.531 14.984 1 85.12 159 LYS B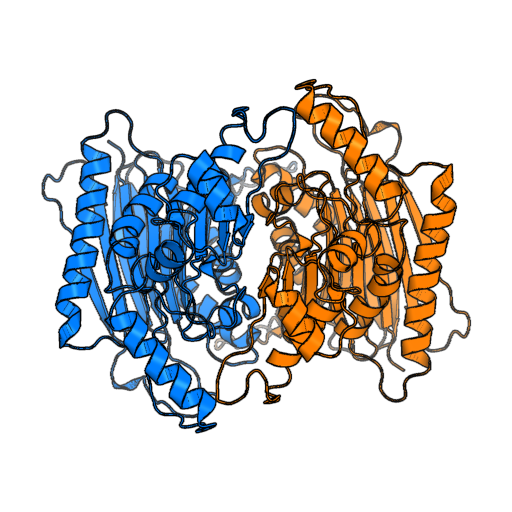 CA 1
ATOM 4084 C C . LYS B 1 159 ? -6.109 -23.531 14.258 1 85.12 159 LYS B C 1
ATOM 4086 O O . LYS B 1 159 ? -4.938 -23.25 14 1 85.12 159 LYS B O 1
ATOM 4091 N N . LYS B 1 160 ? -6.699 -24.609 13.828 1 90.38 160 LYS B N 1
ATOM 4092 C CA . LYS B 1 160 ? -5.902 -25.688 13.266 1 90.38 160 LYS B CA 1
ATOM 4093 C C . LYS B 1 160 ? -6.047 -25.734 11.742 1 90.38 160 LYS B C 1
ATOM 4095 O O . LYS B 1 160 ? -5.328 -26.484 11.07 1 90.38 160 LYS B O 1
ATOM 4100 N N . TYR B 1 161 ? -6.938 -25 11.188 1 92.25 161 TYR B N 1
ATOM 4101 C CA . TYR B 1 161 ? -7.387 -25.094 9.805 1 92.25 161 TYR B CA 1
ATOM 4102 C C . TYR B 1 161 ? -6.203 -25.109 8.852 1 92.25 161 TYR B C 1
ATOM 4104 O O . TYR B 1 161 ? -6.172 -25.906 7.902 1 92.25 161 TYR B O 1
ATOM 4112 N N . GLN B 1 162 ? -5.191 -24.312 9.086 1 93.75 162 GLN B N 1
ATOM 4113 C CA . GLN B 1 162 ? -4.098 -24.172 8.141 1 93.75 162 GLN B CA 1
ATOM 4114 C C . GLN B 1 162 ? -2.76 -24.531 8.781 1 93.75 162 GLN B C 1
ATOM 4116 O O . GLN B 1 162 ? -1.7 -24.281 8.203 1 93.75 162 GLN B O 1
ATOM 4121 N N . ILE B 1 163 ? -2.793 -25.219 9.875 1 96.38 163 ILE B N 1
ATOM 4122 C CA . ILE B 1 163 ? -1.554 -25.516 10.578 1 96.38 163 ILE B CA 1
ATOM 4123 C C . ILE B 1 163 ? -1.143 -26.969 10.305 1 96.38 163 ILE B C 1
ATOM 4125 O O . ILE B 1 163 ? -1.903 -27.891 10.578 1 96.38 163 ILE B O 1
ATOM 4129 N N . THR B 1 164 ? 0.008 -27.109 9.734 1 95.56 164 THR B N 1
ATOM 4130 C CA . THR B 1 164 ? 0.6 -28.438 9.555 1 95.56 164 THR B CA 1
ATOM 4131 C C . THR B 1 164 ? 1.546 -28.766 10.711 1 95.56 164 THR B C 1
ATOM 4133 O O . THR B 1 164 ? 1.918 -27.875 11.484 1 95.56 164 THR B O 1
ATOM 4136 N N . ALA B 1 165 ? 1.907 -30.016 10.781 1 94.69 165 ALA B N 1
ATOM 4137 C CA . ALA B 1 165 ? 2.871 -30.438 11.797 1 94.69 165 ALA B CA 1
ATOM 4138 C C . ALA B 1 165 ? 4.199 -29.703 11.625 1 94.69 165 ALA B C 1
ATOM 4140 O O . ALA B 1 165 ? 4.793 -29.234 12.602 1 94.69 165 ALA B O 1
ATOM 4141 N N . LYS B 1 166 ? 4.562 -29.594 10.422 1 92.12 166 LYS B N 1
ATOM 4142 C CA . LYS B 1 166 ? 5.828 -28.938 10.117 1 92.12 166 LYS B CA 1
ATOM 4143 C C . LYS B 1 166 ? 5.797 -27.469 10.523 1 92.12 166 LYS B C 1
ATOM 4145 O O . LYS B 1 166 ? 6.742 -26.969 11.133 1 92.12 166 LYS B O 1
ATOM 4150 N N . ALA B 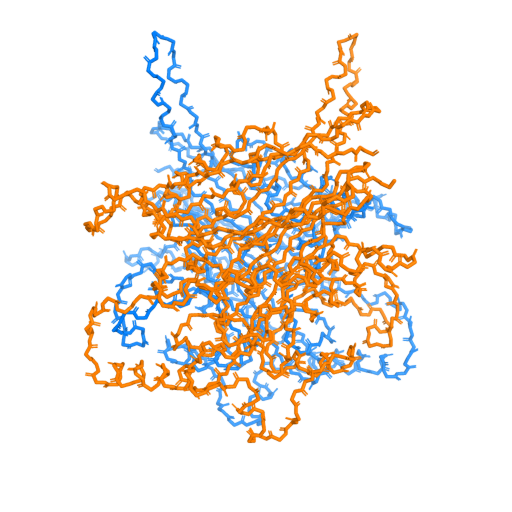1 167 ? 4.727 -26.781 10.18 1 92.88 167 ALA B N 1
ATOM 4151 C CA . ALA B 1 167 ? 4.586 -25.359 10.531 1 92.88 167 ALA B CA 1
ATOM 4152 C C . ALA B 1 167 ? 4.562 -25.172 12.047 1 92.88 167 ALA B C 1
ATOM 4154 O O . ALA B 1 167 ? 5.141 -24.219 12.57 1 92.88 167 ALA B O 1
ATOM 4155 N N . HIS B 1 168 ? 3.938 -26.062 12.719 1 94.75 168 HIS B N 1
ATOM 4156 C CA . HIS B 1 168 ? 3.863 -26 14.172 1 94.75 168 HIS B CA 1
ATOM 4157 C C . HIS B 1 168 ? 5.234 -26.219 14.805 1 94.75 168 HIS B C 1
ATOM 4159 O O . HIS B 1 168 ? 5.59 -25.547 15.773 1 94.75 168 HIS B O 1
ATOM 4165 N N . GLU B 1 169 ? 5.922 -27.172 14.289 1 93.69 169 GLU B N 1
ATOM 4166 C CA . GLU B 1 169 ? 7.273 -27.422 14.773 1 93.69 169 GLU B CA 1
ATOM 4167 C C . GLU B 1 169 ? 8.156 -26.188 14.609 1 93.69 169 GLU B C 1
ATOM 4169 O O . GLU B 1 169 ? 8.93 -25.844 15.508 1 93.69 169 GLU B O 1
ATOM 4174 N N . HIS B 1 170 ? 8.047 -25.625 13.469 1 89.62 170 HIS B N 1
ATOM 4175 C CA . HIS B 1 170 ? 8.797 -24.406 13.211 1 89.62 170 HIS B CA 1
ATOM 4176 C C . HIS B 1 170 ? 8.422 -23.312 14.203 1 89.62 170 HIS B C 1
ATOM 4178 O O . HIS B 1 170 ? 9.289 -22.594 14.703 1 89.62 170 HIS B O 1
ATOM 4184 N N . PHE B 1 171 ? 7.199 -23.219 14.5 1 92.5 171 PHE B N 1
ATOM 4185 C CA . PHE B 1 171 ? 6.691 -22.266 15.469 1 92.5 171 PHE B CA 1
ATOM 4186 C C . PHE B 1 171 ? 7.312 -22.484 16.844 1 92.5 171 PHE B C 1
ATOM 4188 O O . PHE B 1 171 ? 7.773 -21.547 17.484 1 92.5 171 PHE B O 1
ATOM 4195 N N . ILE B 1 172 ? 7.344 -23.641 17.25 1 92.88 172 ILE B N 1
ATOM 4196 C CA . ILE B 1 172 ? 7.871 -24 18.562 1 92.88 172 ILE B CA 1
ATOM 4197 C C . ILE B 1 172 ? 9.352 -23.609 18.641 1 92.88 172 ILE B C 1
ATOM 4199 O O . ILE B 1 172 ? 9.797 -23.062 19.656 1 92.88 172 ILE B O 1
ATOM 4203 N N . LYS B 1 173 ? 10.023 -23.906 17.609 1 87.44 173 LYS B N 1
ATOM 4204 C CA . LYS B 1 173 ? 11.438 -23.562 17.562 1 87.44 173 LYS B CA 1
ATOM 4205 C C . LYS B 1 173 ? 11.648 -22.062 17.75 1 87.44 173 LYS B C 1
ATOM 4207 O O . LYS B 1 173 ? 12.477 -21.625 18.547 1 87.44 173 LYS B O 1
ATOM 4212 N N . TRP B 1 174 ? 10.867 -21.297 17.016 1 85 174 TRP B N 1
ATOM 4213 C CA . TRP B 1 174 ? 10.977 -19.844 17.094 1 85 174 TRP B CA 1
ATOM 4214 C C . TRP B 1 174 ? 10.5 -19.328 18.453 1 85 174 TRP B C 1
ATOM 4216 O O . TRP B 1 174 ? 11.094 -18.422 19.031 1 85 174 TRP B O 1
ATOM 4226 N N . HIS B 1 175 ? 9.492 -19.891 18.922 1 88 175 HIS B N 1
ATOM 4227 C CA . HIS B 1 175 ? 8.938 -19.516 20.219 1 88 175 HIS B CA 1
ATOM 4228 C C . HIS B 1 175 ? 9.961 -19.688 21.328 1 88 175 HIS B C 1
ATOM 4230 O O . HIS B 1 175 ? 10.133 -18.812 22.172 1 88 175 HIS B O 1
ATOM 4236 N N . GLU B 1 176 ? 10.617 -20.797 21.328 1 86.69 176 GLU B N 1
ATOM 4237 C CA . GLU B 1 176 ? 11.633 -21.094 22.328 1 86.69 176 GLU B CA 1
ATOM 4238 C C . GLU B 1 176 ? 12.828 -20.156 22.203 1 86.69 176 GLU B C 1
ATOM 4240 O O . GLU B 1 176 ? 13.383 -19.703 23.203 1 86.69 176 GLU B O 1
ATOM 4245 N N . ARG B 1 177 ? 13.148 -19.922 21.016 1 78.81 177 ARG B N 1
ATOM 4246 C CA . ARG B 1 177 ? 14.273 -19.031 20.75 1 78.81 177 ARG B CA 1
ATOM 4247 C C . ARG B 1 177 ? 13.992 -17.625 21.297 1 78.81 177 ARG B C 1
ATOM 4249 O O . ARG B 1 177 ? 14.867 -17.016 21.922 1 78.81 177 ARG B O 1
ATOM 4256 N N . PHE B 1 178 ? 12.859 -17.141 21.125 1 78.31 178 PHE B N 1
ATOM 4257 C CA . PHE B 1 178 ? 12.523 -15.766 21.516 1 78.31 178 PHE B CA 1
ATOM 4258 C C . PHE B 1 178 ? 12.219 -15.695 23 1 78.31 178 PHE B C 1
ATOM 4260 O O . PHE B 1 178 ? 12.484 -14.68 23.656 1 78.31 178 PHE B O 1
ATOM 4267 N N . GLN B 1 179 ? 11.711 -16.734 23.562 1 75.56 179 GLN B N 1
ATOM 4268 C CA . GLN B 1 179 ? 11.469 -16.766 25 1 75.56 179 GLN B CA 1
ATOM 4269 C C . GLN B 1 179 ? 12.781 -16.859 25.766 1 75.56 179 GLN B C 1
ATOM 4271 O O . GLN B 1 179 ? 12.906 -16.281 26.859 1 75.56 179 GLN B O 1
ATOM 4276 N N . ALA B 1 180 ? 13.594 -17.656 25.266 1 67.19 180 ALA B N 1
ATOM 4277 C CA . ALA B 1 180 ? 14.883 -17.828 25.938 1 67.19 180 ALA B CA 1
ATOM 4278 C C . ALA B 1 180 ? 15.781 -16.625 25.703 1 67.19 180 ALA B C 1
ATOM 4280 O O . ALA B 1 180 ? 16.891 -16.547 26.25 1 67.19 180 ALA B O 1
ATOM 4281 N N . LEU B 1 181 ? 15.219 -15.523 25.172 1 61.25 181 LEU B N 1
ATOM 4282 C CA . LEU B 1 181 ? 15.961 -14.305 24.891 1 61.25 181 LEU B CA 1
ATOM 4283 C C . LEU B 1 181 ? 17.297 -14.633 24.219 1 61.25 181 LEU B C 1
ATOM 4285 O O . LEU B 1 181 ? 18.312 -14.016 24.531 1 61.25 181 LEU B O 1
ATOM 4289 N N . ARG B 1 182 ? 17.531 -15.812 23.766 1 55.56 182 ARG B N 1
ATOM 4290 C CA . ARG B 1 182 ? 18.766 -16.219 23.094 1 55.56 182 ARG B CA 1
ATOM 4291 C C . ARG B 1 182 ? 18.828 -15.656 21.688 1 55.56 182 ARG B C 1
ATOM 4293 O O . ARG B 1 182 ? 17.875 -15.812 20.906 1 55.56 182 ARG B O 1
ATOM 4300 N N . GLY B 1 183 ? 19.203 -14.43 21.516 1 49.31 183 GLY B N 1
ATOM 4301 C CA . GLY B 1 183 ? 19.469 -13.719 20.281 1 49.31 183 GLY B CA 1
ATOM 4302 C C . GLY B 1 183 ? 20.172 -14.57 19.25 1 49.31 183 GLY B C 1
ATOM 4303 O O . GLY B 1 183 ? 21 -14.07 18.484 1 49.31 183 GLY B O 1
ATOM 4304 N N . SER B 1 184 ? 20.25 -15.906 19.516 1 44.44 184 SER B N 1
ATOM 4305 C CA . SER B 1 184 ? 21.188 -16.578 18.625 1 44.44 184 SER B CA 1
ATOM 4306 C C . SER B 1 184 ? 20.828 -16.344 17.172 1 44.44 184 SER B C 1
ATOM 4308 O O . SER B 1 184 ? 19.641 -16.266 16.828 1 44.44 184 SER B O 1
ATOM 4310 N N . THR B 1 185 ? 21.75 -15.68 16.547 1 44.88 185 THR B N 1
ATOM 4311 C CA . THR B 1 185 ? 21.906 -15.445 15.125 1 44.88 185 THR B CA 1
ATOM 4312 C C . THR B 1 185 ? 21.781 -16.75 14.344 1 44.88 185 THR B C 1
ATOM 4314 O O . THR B 1 185 ? 22.203 -16.828 13.188 1 44.88 185 THR B O 1
ATOM 4317 N N . ASP B 1 186 ? 21.5 -17.797 15.047 1 43.44 186 ASP B N 1
ATOM 4318 C CA . ASP B 1 186 ? 21.625 -18.969 14.172 1 43.44 186 ASP B CA 1
ATOM 4319 C C . ASP B 1 186 ? 20.922 -18.719 12.836 1 43.44 186 ASP B C 1
ATOM 4321 O O . ASP B 1 186 ? 19.938 -17.969 12.773 1 43.44 186 ASP B O 1
ATOM 4325 N N . ASP B 1 187 ? 21.641 -19.016 11.805 1 44.47 187 ASP B N 1
ATOM 4326 C CA . ASP B 1 187 ? 21.438 -19 10.359 1 44.47 187 ASP B CA 1
ATOM 4327 C C . ASP B 1 187 ? 20.047 -19.516 9.992 1 44.47 187 ASP B C 1
ATOM 4329 O O . ASP B 1 187 ? 19.906 -20.422 9.156 1 44.47 187 ASP B O 1
ATOM 4333 N N . ASP B 1 188 ? 19.266 -19.672 10.984 1 46.81 188 ASP B N 1
ATOM 4334 C CA . ASP B 1 188 ? 18.047 -20.25 10.445 1 46.81 188 ASP B CA 1
ATOM 4335 C C . ASP B 1 188 ? 17.484 -19.406 9.305 1 46.81 188 ASP B C 1
ATOM 4337 O O . ASP B 1 188 ? 17.359 -18.188 9.438 1 46.81 188 ASP B O 1
ATOM 4341 N N . ASP B 1 189 ? 17.656 -19.922 8.188 1 48.72 189 ASP B N 1
ATOM 4342 C CA . ASP B 1 189 ? 17.312 -19.5 6.836 1 48.72 189 ASP B CA 1
ATOM 4343 C C . ASP B 1 189 ? 15.93 -18.859 6.797 1 48.72 189 ASP B C 1
ATOM 4345 O O . ASP B 1 189 ? 14.914 -19.531 6.996 1 48.72 189 ASP B O 1
ATOM 4349 N N . GLU B 1 190 ? 15.906 -17.672 7.316 1 52.97 190 GLU B N 1
ATOM 4350 C CA . GLU B 1 190 ? 14.648 -16.969 7.066 1 52.97 190 GLU B CA 1
ATOM 4351 C C . GLU B 1 190 ? 14.203 -17.156 5.617 1 52.97 190 GLU B C 1
ATOM 4353 O O . GLU B 1 190 ? 14.938 -16.812 4.688 1 52.97 190 GLU B O 1
ATOM 4358 N N . ARG B 1 191 ? 13.344 -18.156 5.324 1 56.5 191 ARG B N 1
ATOM 4359 C CA . ARG B 1 191 ? 12.75 -18.375 4.012 1 56.5 191 ARG B CA 1
ATOM 4360 C C . ARG B 1 191 ? 11.844 -17.219 3.619 1 56.5 191 ARG B C 1
ATOM 4362 O O . ARG B 1 191 ? 10.992 -16.797 4.402 1 56.5 191 ARG B O 1
ATOM 4369 N N . LEU B 1 192 ? 12.391 -16.375 2.672 1 61.75 192 LEU B N 1
ATOM 4370 C CA . LEU B 1 192 ? 11.547 -15.391 2.01 1 61.75 192 LEU B CA 1
ATOM 4371 C C . LEU B 1 192 ? 10.594 -16.062 1.026 1 61.75 192 LEU B C 1
ATOM 4373 O O . LEU B 1 192 ? 10.984 -16.406 -0.093 1 61.75 192 LEU B O 1
ATOM 4377 N N . ASP B 1 193 ? 9.367 -16.547 1.546 1 79.94 193 ASP B N 1
ATOM 4378 C CA . ASP B 1 193 ? 8.648 -17.578 0.787 1 79.94 193 ASP B CA 1
ATOM 4379 C C . ASP B 1 193 ? 7.297 -17.062 0.307 1 79.94 193 ASP B C 1
ATOM 4381 O O . ASP B 1 193 ? 6.309 -17.797 0.308 1 79.94 193 ASP B O 1
ATOM 4385 N N . THR B 1 194 ? 7.359 -15.742 -0.07 1 91.81 194 THR B N 1
ATOM 4386 C CA . THR B 1 194 ? 6.195 -15.305 -0.835 1 91.81 194 THR B CA 1
ATOM 4387 C C . THR B 1 194 ? 6.164 -15.977 -2.203 1 91.81 194 THR B C 1
ATOM 4389 O O . THR B 1 194 ? 7.199 -16.109 -2.863 1 91.81 194 THR B O 1
ATOM 4392 N N . VAL B 1 195 ? 5.004 -16.484 -2.619 1 98.56 195 VAL B N 1
ATOM 4393 C CA . VAL B 1 195 ? 4.875 -17.062 -3.949 1 98.56 195 VAL B CA 1
ATOM 4394 C C . VAL B 1 195 ? 4.191 -16.078 -4.887 1 98.56 195 VAL B C 1
ATOM 4396 O O . VAL B 1 195 ? 3.393 -15.25 -4.449 1 98.56 195 VAL B O 1
ATOM 4399 N N . GLY B 1 196 ? 4.527 -16.141 -6.152 1 98.81 196 GLY B N 1
ATOM 4400 C CA . GLY B 1 196 ? 4.012 -15.156 -7.094 1 98.81 196 GLY B CA 1
ATOM 4401 C C . GLY B 1 196 ? 3.768 -15.727 -8.477 1 98.81 196 GLY B C 1
ATOM 4402 O O . GLY B 1 196 ? 4.355 -16.75 -8.844 1 98.81 196 GLY B O 1
ATOM 4403 N N . ALA B 1 197 ? 2.883 -15.094 -9.195 1 98.94 197 ALA B N 1
ATOM 4404 C CA . ALA B 1 197 ? 2.543 -15.461 -10.57 1 98.94 197 ALA B CA 1
ATOM 4405 C C . ALA B 1 197 ? 2.41 -14.219 -11.445 1 98.94 197 ALA B C 1
ATOM 4407 O O . ALA B 1 197 ? 1.932 -13.18 -10.992 1 98.94 197 ALA B O 1
ATOM 4408 N N . ILE B 1 198 ? 2.84 -14.289 -12.648 1 98.81 198 ILE B N 1
ATOM 4409 C CA . ILE B 1 198 ? 2.613 -13.281 -13.688 1 98.81 198 ILE B CA 1
ATOM 4410 C C . ILE B 1 198 ? 2.09 -13.961 -14.953 1 98.81 198 ILE B C 1
ATOM 4412 O O . ILE B 1 198 ? 2.502 -15.07 -15.289 1 98.81 198 ILE B O 1
ATOM 4416 N N . CYS B 1 199 ? 1.158 -13.281 -15.594 1 97.12 199 CYS B N 1
ATOM 4417 C CA . CYS B 1 199 ? 0.463 -13.914 -16.703 1 97.12 199 CYS B CA 1
ATOM 4418 C C . CYS B 1 199 ? 0.165 -12.914 -17.812 1 97.12 199 CYS B C 1
ATOM 4420 O O . CYS B 1 199 ? -0.013 -11.719 -17.547 1 97.12 199 CYS B O 1
ATOM 4422 N N . MET B 1 200 ? 0.191 -13.383 -19 1 95.06 200 MET B N 1
ATOM 4423 C CA . MET B 1 200 ? -0.457 -12.773 -20.156 1 95.06 200 MET B CA 1
ATOM 4424 C C . MET B 1 200 ? -1.501 -13.711 -20.75 1 95.06 200 MET B C 1
ATOM 4426 O O . MET B 1 200 ? -1.179 -14.836 -21.141 1 95.06 200 MET B O 1
ATOM 4430 N N . ASP B 1 201 ? -2.723 -13.328 -20.766 1 93.19 201 ASP B N 1
ATOM 4431 C CA . ASP B 1 201 ? -3.787 -14.188 -21.281 1 93.19 201 ASP B CA 1
ATOM 4432 C C . ASP B 1 201 ? -3.852 -14.133 -22.797 1 93.19 201 ASP B C 1
ATOM 4434 O O . ASP B 1 201 ? -3.098 -13.383 -23.438 1 93.19 201 ASP B O 1
ATOM 4438 N N . PRO B 1 202 ? -4.676 -14.93 -23.469 1 87.62 202 PRO B N 1
ATOM 4439 C CA . PRO B 1 202 ? -4.73 -15 -24.922 1 87.62 202 PRO B CA 1
ATOM 4440 C C . PRO B 1 202 ? -5.172 -13.688 -25.562 1 87.62 202 PRO B C 1
ATOM 4442 O O . PRO B 1 202 ? -4.957 -13.477 -26.766 1 87.62 202 PRO B O 1
ATOM 4445 N N . LYS B 1 203 ? -5.801 -12.797 -24.797 1 89.94 203 LYS B N 1
ATOM 4446 C CA . LYS B 1 203 ? -6.227 -11.508 -25.328 1 89.94 203 LYS B CA 1
ATOM 4447 C C . LYS B 1 203 ? -5.117 -10.469 -25.203 1 89.94 203 LYS B C 1
ATOM 4449 O O . LYS B 1 203 ? -5.273 -9.328 -25.641 1 89.94 203 LYS B O 1
ATOM 4454 N N . GLY B 1 204 ? -4.016 -10.867 -24.562 1 90.88 204 GLY B N 1
ATOM 4455 C CA . GLY B 1 204 ? -2.871 -9.977 -24.422 1 90.88 204 GLY B CA 1
ATOM 4456 C C . GLY B 1 204 ? -2.893 -9.172 -23.141 1 90.88 204 GLY B C 1
ATOM 4457 O O . GLY B 1 204 ? -2.021 -8.328 -22.922 1 90.88 204 GLY B O 1
ATOM 4458 N N . ASN B 1 205 ? -3.883 -9.398 -22.297 1 95.5 205 ASN B N 1
ATOM 4459 C CA . ASN B 1 205 ? -3.92 -8.742 -20.984 1 95.5 205 ASN B CA 1
ATOM 4460 C C . ASN B 1 205 ? -2.932 -9.367 -20.016 1 95.5 205 ASN B C 1
ATOM 4462 O O . ASN B 1 205 ? -2.707 -10.578 -20.047 1 95.5 205 ASN B O 1
ATOM 4466 N N . VAL B 1 206 ? -2.391 -8.555 -19.203 1 97.75 206 VAL B N 1
ATOM 4467 C CA . VAL B 1 206 ? -1.392 -9.055 -18.266 1 97.75 206 VAL B CA 1
ATOM 4468 C C . VAL B 1 206 ? -1.912 -8.906 -16.828 1 97.75 206 VAL B C 1
ATOM 4470 O O . VAL B 1 206 ? -2.818 -8.117 -16.578 1 97.75 206 VAL B O 1
ATOM 4473 N N . ALA B 1 207 ? -1.38 -9.68 -15.906 1 98.81 207 ALA B N 1
ATOM 4474 C CA . ALA B 1 207 ? -1.735 -9.633 -14.492 1 98.81 207 ALA B CA 1
ATOM 4475 C C . ALA B 1 207 ? -0.616 -10.195 -13.625 1 98.81 207 ALA B C 1
ATOM 4477 O O . ALA B 1 207 ? 0.277 -10.883 -14.125 1 98.81 207 ALA B O 1
ATOM 4478 N N . ALA B 1 208 ? -0.636 -9.891 -12.414 1 98.94 208 ALA B N 1
ATOM 4479 C CA . ALA B 1 208 ? 0.281 -10.406 -11.398 1 98.94 208 ALA B CA 1
ATOM 4480 C C . ALA B 1 208 ? -0.455 -10.711 -10.094 1 98.94 208 ALA B C 1
ATOM 4482 O O . ALA B 1 208 ? -1.453 -10.062 -9.773 1 98.94 208 ALA B O 1
ATOM 4483 N N . ALA B 1 209 ? -0.004 -11.664 -9.336 1 98.94 209 ALA B N 1
ATOM 4484 C CA . ALA B 1 209 ? -0.605 -12.039 -8.055 1 98.94 209 ALA B CA 1
ATOM 4485 C C . ALA B 1 209 ? 0.448 -12.57 -7.09 1 98.94 209 ALA B C 1
ATOM 4487 O O . ALA B 1 209 ? 1.454 -13.148 -7.512 1 98.94 209 ALA B O 1
ATOM 4488 N N . LEU B 1 210 ? 0.228 -12.375 -5.836 1 98.88 210 LEU B N 1
ATOM 4489 C CA . LEU B 1 210 ? 1.074 -12.883 -4.762 1 98.88 210 LEU B CA 1
ATOM 4490 C C . LEU B 1 210 ? 0.237 -13.57 -3.689 1 98.88 210 LEU B C 1
ATOM 4492 O O . LEU B 1 210 ? -0.94 -13.25 -3.516 1 98.88 210 LEU B O 1
ATOM 4496 N N . SER B 1 211 ? 0.855 -14.492 -2.98 1 98.88 211 SER B N 1
ATOM 4497 C CA . SER B 1 211 ? 0.328 -15.094 -1.763 1 98.88 211 SER B CA 1
ATOM 4498 C C . SER B 1 211 ? 1.443 -15.398 -0.768 1 98.88 211 SER B C 1
ATOM 4500 O O . SER B 1 211 ? 2.531 -15.828 -1.159 1 98.88 211 SER B O 1
ATOM 4502 N N . SER B 1 212 ? 1.196 -15.117 0.522 1 98.19 212 SER B N 1
ATOM 4503 C CA . SER B 1 212 ? 2.232 -15.289 1.534 1 98.19 212 SER B CA 1
ATOM 4504 C C . SER B 1 212 ? 1.626 -15.547 2.91 1 98.19 212 SER B C 1
ATOM 4506 O O . SER B 1 212 ? 0.545 -15.039 3.221 1 98.19 212 SER B O 1
ATOM 4508 N N . GLY B 1 213 ? 2.312 -16.312 3.648 1 96.62 213 GLY B N 1
ATOM 4509 C CA . GLY B 1 213 ? 1.99 -16.469 5.059 1 96.62 213 GLY B CA 1
ATOM 4510 C C . GLY B 1 213 ? 2.715 -15.484 5.949 1 96.62 213 GLY B C 1
ATOM 4511 O O . GLY B 1 213 ? 2.506 -15.469 7.164 1 96.62 213 GLY B O 1
ATOM 4512 N N . GLY B 1 214 ? 3.512 -14.656 5.371 1 93.56 214 GLY B N 1
ATOM 4513 C CA . GLY B 1 214 ? 4.277 -13.688 6.145 1 93.56 214 GLY B CA 1
ATOM 4514 C C . GLY B 1 214 ? 5.512 -14.289 6.789 1 93.56 214 GLY B C 1
ATOM 4515 O O . GLY B 1 214 ? 5.836 -15.453 6.562 1 93.56 214 GLY B O 1
ATOM 4516 N N . VAL B 1 215 ? 6.227 -13.516 7.602 1 90.81 215 VAL B N 1
ATOM 4517 C CA . VAL B 1 215 ? 7.469 -13.953 8.234 1 90.81 215 VAL B CA 1
ATOM 4518 C C . VAL B 1 215 ? 7.152 -14.812 9.453 1 90.81 215 VAL B C 1
ATOM 4520 O O . VAL B 1 215 ? 6.086 -14.672 10.062 1 90.81 215 VAL B O 1
ATOM 4523 N N . ALA B 1 216 ? 8.078 -15.688 9.758 1 90.12 216 ALA B N 1
ATOM 4524 C CA . ALA B 1 216 ? 7.898 -16.578 10.906 1 90.12 216 ALA B CA 1
ATOM 4525 C C . ALA B 1 216 ? 7.801 -15.781 12.203 1 90.12 216 ALA B C 1
ATOM 4527 O O . ALA B 1 216 ? 8.547 -14.82 12.406 1 90.12 216 ALA B O 1
ATOM 4528 N N . TYR B 1 217 ? 6.844 -16.156 13.008 1 91.38 217 TYR B N 1
ATOM 4529 C CA . TYR B 1 217 ? 6.688 -15.641 14.359 1 91.38 217 TYR B CA 1
ATOM 4530 C C . TYR B 1 217 ? 6.398 -14.141 14.352 1 91.38 217 TYR B C 1
ATOM 4532 O O . TYR B 1 217 ? 6.738 -13.43 15.297 1 91.38 217 TYR B O 1
ATOM 4540 N N . LYS B 1 218 ? 5.809 -13.68 13.289 1 91.5 218 LYS B N 1
ATOM 4541 C CA . LYS B 1 218 ? 5.418 -12.273 13.18 1 91.5 218 LYS B CA 1
ATOM 4542 C C . LYS B 1 218 ? 4.395 -11.906 14.242 1 91.5 218 LYS B C 1
ATOM 4544 O O . LYS B 1 218 ? 3.709 -12.773 14.789 1 91.5 218 LYS B O 1
ATOM 4549 N N . ILE B 1 219 ? 4.316 -10.609 14.523 1 92.81 219 ILE B N 1
ATOM 4550 C CA . ILE B 1 219 ? 3.232 -10.156 15.383 1 92.81 219 ILE B CA 1
ATOM 4551 C C . ILE B 1 219 ? 1.905 -10.242 14.633 1 92.81 219 ILE B C 1
ATOM 4553 O O . ILE B 1 219 ? 1.857 -10.039 13.422 1 92.81 219 ILE B O 1
ATOM 4557 N N . PRO B 1 220 ? 0.844 -10.547 15.375 1 94.75 220 PRO B N 1
ATOM 4558 C CA . PRO B 1 220 ? -0.458 -10.547 14.703 1 94.75 220 PRO B CA 1
ATOM 4559 C C . PRO B 1 220 ? -0.787 -9.203 14.062 1 94.75 220 PRO B C 1
ATOM 4561 O O . PRO B 1 220 ? -0.477 -8.148 14.625 1 94.75 220 PRO B O 1
ATOM 4564 N N . GLY B 1 221 ? -1.35 -9.234 12.852 1 96.75 221 GLY B N 1
ATOM 4565 C CA . GLY B 1 221 ? -1.79 -8.023 12.18 1 96.75 221 GLY B CA 1
ATOM 4566 C C . GLY B 1 221 ? -0.718 -7.406 11.305 1 96.75 221 GLY B C 1
ATOM 4567 O O . GLY B 1 221 ? -0.972 -6.426 10.602 1 96.75 221 GLY B O 1
ATOM 4568 N N . ARG B 1 222 ? 0.481 -7.988 11.289 1 96.44 222 ARG B N 1
ATOM 4569 C CA . ARG B 1 222 ? 1.536 -7.469 10.43 1 96.44 222 ARG B CA 1
ATOM 4570 C C . ARG B 1 222 ? 1.197 -7.684 8.953 1 96.44 222 ARG B C 1
ATOM 4572 O O . ARG B 1 222 ? 0.761 -8.766 8.562 1 96.44 222 ARG B O 1
ATOM 4579 N N . LEU B 1 223 ? 1.402 -6.664 8.172 1 97.5 223 LEU B N 1
ATOM 4580 C CA . LEU B 1 223 ? 1.259 -6.809 6.727 1 97.5 223 LEU B CA 1
ATOM 4581 C C . LEU B 1 223 ? 2.615 -6.719 6.035 1 97.5 223 LEU B C 1
ATOM 4583 O O . LEU B 1 223 ? 3.449 -5.887 6.398 1 97.5 223 LEU B O 1
ATOM 4587 N N . GLY B 1 224 ? 2.836 -7.574 5.062 1 96.19 224 GLY B N 1
ATOM 4588 C CA . GLY B 1 224 ? 4.016 -7.543 4.219 1 96.19 224 GLY B CA 1
ATOM 4589 C C . GLY B 1 224 ? 3.732 -7.039 2.814 1 96.19 224 GLY B C 1
ATOM 4590 O O . GLY B 1 224 ? 2.77 -6.301 2.598 1 96.19 224 GLY B O 1
ATOM 4591 N N . LEU B 1 225 ? 4.59 -7.402 1.928 1 95.5 225 LEU B N 1
ATOM 4592 C CA . LEU B 1 225 ? 4.512 -6.859 0.576 1 95.5 225 LEU B CA 1
ATOM 4593 C C . LEU B 1 225 ? 3.32 -7.441 -0.174 1 95.5 225 LEU B C 1
ATOM 4595 O O . LEU B 1 225 ? 2.766 -6.797 -1.066 1 95.5 225 LEU B O 1
ATOM 4599 N N . ALA B 1 226 ? 2.844 -8.641 0.213 1 98.06 226 ALA B N 1
ATOM 4600 C CA . ALA B 1 226 ? 1.767 -9.297 -0.521 1 98.06 226 ALA B CA 1
ATOM 4601 C C . ALA B 1 226 ? 0.407 -8.727 -0.132 1 98.06 226 ALA B C 1
ATOM 4603 O O . ALA B 1 226 ? -0.595 -8.977 -0.806 1 98.06 226 ALA B O 1
ATOM 4604 N N . ALA B 1 227 ? 0.39 -7.953 0.928 1 98 227 ALA B N 1
ATOM 4605 C CA . ALA B 1 227 ? -0.884 -7.414 1.395 1 98 227 ALA B CA 1
ATOM 4606 C C . ALA B 1 227 ? -1.038 -5.949 0.995 1 98 227 ALA B C 1
ATOM 4608 O O . ALA B 1 227 ? -2.129 -5.383 1.095 1 98 227 ALA B O 1
ATOM 4609 N N . CYS B 1 228 ? -0.051 -5.289 0.586 1 98.38 228 CYS B N 1
ATOM 4610 C CA . CYS B 1 228 ? -0.06 -3.859 0.289 1 98.38 228 CYS B CA 1
ATOM 4611 C C . CYS B 1 228 ? -0.1 -3.617 -1.216 1 98.38 228 CYS B C 1
ATOM 4613 O O . CYS B 1 228 ? 0.693 -4.191 -1.963 1 98.38 228 CYS B O 1
ATOM 4615 N N . PRO B 1 229 ? -0.973 -2.721 -1.618 1 98.5 229 PRO B N 1
ATOM 4616 C CA . PRO B 1 229 ? -1.102 -2.49 -3.059 1 98.5 229 PRO B CA 1
ATOM 4617 C C . PRO B 1 229 ? 0.205 -2.029 -3.701 1 98.5 229 PRO B C 1
ATOM 4619 O O . PRO B 1 229 ? 0.804 -1.048 -3.256 1 98.5 229 PRO B O 1
ATOM 4622 N N . ARG B 1 230 ? 0.643 -2.795 -4.711 1 98 230 ARG B N 1
ATOM 4623 C CA . ARG B 1 230 ? 1.73 -2.438 -5.617 1 98 230 ARG B CA 1
ATOM 4624 C C . ARG B 1 230 ? 3.066 -2.4 -4.879 1 98 230 ARG B C 1
ATOM 4626 O O . ARG B 1 230 ? 4.004 -1.729 -5.316 1 98 230 ARG B O 1
ATOM 4633 N N . MET B 1 231 ? 3.092 -3.045 -3.742 1 98 231 MET B N 1
ATOM 4634 C CA . MET B 1 231 ? 4.348 -3.107 -3.002 1 98 231 MET B CA 1
ATOM 4635 C C . MET B 1 231 ? 5.117 -4.379 -3.338 1 98 231 MET B C 1
ATOM 4637 O O . MET B 1 231 ? 6.336 -4.438 -3.176 1 98 231 MET B O 1
ATOM 4641 N N . GLY B 1 232 ? 4.363 -5.367 -3.795 1 98.25 232 GLY B N 1
ATOM 4642 C CA . GLY B 1 232 ? 5.004 -6.637 -4.098 1 98.25 232 GLY B CA 1
ATOM 4643 C C . GLY B 1 232 ? 4.777 -7.094 -5.527 1 98.25 232 GLY B C 1
ATOM 4644 O O . GLY B 1 232 ? 5.508 -7.953 -6.031 1 98.25 232 GLY B O 1
ATOM 4645 N N . CYS B 1 233 ? 3.77 -6.629 -6.16 1 98.75 233 CYS B N 1
ATOM 4646 C CA . CYS B 1 233 ? 3.496 -6.977 -7.551 1 98.75 233 CYS B CA 1
ATOM 4647 C C . CYS B 1 233 ? 2.764 -5.84 -8.258 1 98.75 233 CYS B C 1
ATOM 4649 O O . CYS B 1 233 ? 2.193 -4.965 -7.609 1 98.75 233 CYS B O 1
ATOM 4651 N N . ASP B 1 234 ? 2.846 -5.793 -9.516 1 98.75 234 ASP B N 1
ATOM 4652 C CA . ASP B 1 234 ? 2.18 -4.824 -10.383 1 98.75 234 ASP B CA 1
ATOM 4653 C C . ASP B 1 234 ? 2.111 -5.332 -11.82 1 98.75 234 ASP B C 1
ATOM 4655 O O . ASP B 1 234 ? 2.873 -6.219 -12.211 1 98.75 234 ASP B O 1
ATOM 4659 N N . ALA B 1 235 ? 1.193 -4.836 -12.562 1 98.69 235 ALA B N 1
ATOM 4660 C CA . ALA B 1 235 ? 1.004 -5.168 -13.977 1 98.69 235 ALA B CA 1
ATOM 4661 C C . ALA B 1 235 ?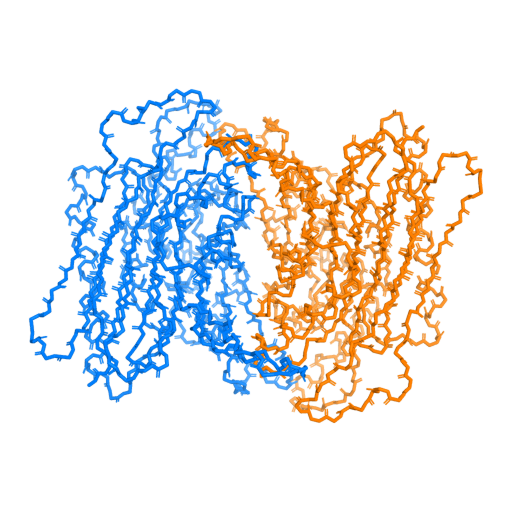 0.293 -4.043 -14.711 1 98.69 235 ALA B C 1
ATOM 4663 O O . ALA B 1 235 ? -0.53 -3.33 -14.133 1 98.69 235 ALA B O 1
ATOM 4664 N N . SER B 1 236 ? 0.616 -3.873 -15.953 1 97.25 236 SER B N 1
ATOM 4665 C CA . SER B 1 236 ? -0.05 -2.889 -16.797 1 97.25 236 SER B CA 1
ATOM 4666 C C . SER B 1 236 ? -0.021 -3.311 -18.266 1 97.25 236 SER B C 1
ATOM 4668 O O . SER B 1 236 ? 1.018 -3.734 -18.766 1 97.25 236 SER B O 1
ATOM 4670 N N . ASN B 1 237 ? -1.18 -3.172 -18.875 1 95.81 237 ASN B N 1
ATOM 4671 C CA . ASN B 1 237 ? -1.209 -3.354 -20.328 1 95.81 237 ASN B CA 1
ATOM 4672 C C . ASN B 1 237 ? -0.434 -2.254 -21.047 1 95.81 237 ASN B C 1
ATOM 4674 O O . ASN B 1 237 ? -0.257 -1.16 -20.5 1 95.81 237 ASN B O 1
ATOM 4678 N N . GLY B 1 238 ? -0.031 -2.602 -22.219 1 90.88 238 GLY B N 1
ATOM 4679 C CA . GLY B 1 238 ? 0.579 -1.574 -23.047 1 90.88 238 GLY B CA 1
ATOM 4680 C C . GLY B 1 238 ? -0.413 -0.536 -23.531 1 90.88 238 GLY B C 1
ATOM 4681 O O . GLY B 1 238 ? -1.608 -0.814 -23.641 1 90.88 238 GLY B O 1
ATOM 4682 N N . GLN B 1 239 ? 0.127 0.765 -23.656 1 83.44 239 GLN B N 1
ATOM 4683 C CA . GLN B 1 239 ? -0.746 1.832 -24.141 1 83.44 239 GLN B CA 1
ATOM 4684 C C . GLN B 1 239 ? -0.063 2.656 -25.219 1 83.44 239 GLN B C 1
ATOM 4686 O O . GLN B 1 239 ? 1.16 2.812 -25.219 1 83.44 239 GLN B O 1
ATOM 4691 N N . PHE B 1 240 ? -0.929 3.072 -26.156 1 71.25 240 PHE B N 1
ATOM 4692 C CA . PHE B 1 240 ? -0.489 4.055 -27.125 1 71.25 240 PHE B CA 1
ATOM 4693 C C . PHE B 1 240 ? -0.869 5.465 -26.688 1 71.25 240 PHE B C 1
ATOM 4695 O O . PHE B 1 240 ? -2.018 5.719 -26.328 1 71.25 240 PHE B O 1
ATOM 4702 N N . CYS B 1 241 ? 0.055 6.238 -26.172 1 58.81 241 CYS B N 1
ATOM 4703 C CA . CYS B 1 241 ? -0.303 7.602 -25.812 1 58.81 241 CYS B CA 1
ATOM 4704 C C . CYS B 1 241 ? -0.101 8.555 -26.984 1 58.81 241 CYS B C 1
ATOM 4706 O O . CYS B 1 241 ? 1.013 8.688 -27.5 1 58.81 241 CYS B O 1
ATOM 4708 N N . ALA B 1 242 ? -1.21 8.984 -27.672 1 52.91 242 ALA B N 1
ATOM 4709 C CA . ALA B 1 242 ? -1.132 9.977 -28.75 1 52.91 242 ALA B CA 1
ATOM 4710 C C . ALA B 1 242 ? -0.868 11.367 -28.188 1 52.91 242 ALA B C 1
ATOM 4712 O O . ALA B 1 242 ? -1.558 11.82 -27.266 1 52.91 242 ALA B O 1
ATOM 4713 N N . LEU B 1 243 ? 0.261 11.797 -28.031 1 46.81 243 LEU B N 1
ATOM 4714 C CA . LEU B 1 243 ? 0.447 13.203 -27.703 1 46.81 243 LEU B CA 1
ATOM 4715 C C . LEU B 1 243 ? -0.166 14.102 -28.781 1 46.81 243 LEU B C 1
ATOM 4717 O O . LEU B 1 243 ? 0.094 13.914 -29.969 1 46.81 243 LEU B O 1
ATOM 4721 N N . LYS B 1 244 ? -1.329 14.773 -28.484 1 42.56 244 LYS B N 1
ATOM 4722 C CA . LYS B 1 244 ? -1.809 15.812 -29.391 1 42.56 244 LYS B CA 1
ATOM 4723 C C . LYS B 1 244 ? -0.873 17.016 -29.391 1 42.56 244 LYS B C 1
ATOM 4725 O O . LYS B 1 244 ? -0.773 17.734 -28.391 1 42.56 244 LYS B O 1
ATOM 4730 N N . CYS B 1 245 ? 0.308 16.938 -29.812 1 40.53 245 CYS B N 1
ATOM 4731 C CA . CYS B 1 245 ? 1.041 18.188 -29.969 1 40.53 245 CYS B CA 1
ATOM 4732 C C . CYS B 1 245 ? 0.358 19.094 -30.969 1 40.53 245 CYS B C 1
ATOM 4734 O O . CYS B 1 245 ? 0.083 18.688 -32.094 1 40.53 245 CYS B O 1
ATOM 4736 N N . ARG B 1 246 ? -0.319 20.109 -30.594 1 37.97 246 ARG B N 1
ATOM 4737 C CA . ARG B 1 246 ? -0.87 21.141 -31.469 1 37.97 246 ARG B CA 1
ATOM 4738 C C . ARG B 1 246 ? 0.149 21.562 -32.531 1 37.97 246 ARG B C 1
ATOM 4740 O O . ARG B 1 246 ? -0.191 22.266 -33.469 1 37.97 246 ARG B O 1
ATOM 4747 N N . LYS B 1 247 ? 1.353 22.141 -32.188 1 36.75 247 LYS B N 1
ATOM 4748 C CA . LYS B 1 247 ? 2.021 22.859 -33.25 1 36.75 247 LYS B CA 1
ATOM 4749 C C . LYS B 1 247 ? 2.213 21.969 -34.5 1 36.75 247 LYS B C 1
ATOM 4751 O O . LYS B 1 247 ? 2.121 20.75 -34.375 1 36.75 247 LYS B O 1
ATOM 4756 N N . ARG B 1 248 ? 3.234 22.422 -35.562 1 31.95 248 ARG B N 1
ATOM 4757 C CA . ARG B 1 248 ? 3.562 22.047 -36.938 1 31.95 248 ARG B CA 1
ATOM 4758 C C . ARG B 1 248 ? 3.73 20.547 -37.062 1 31.95 248 ARG B C 1
ATOM 4760 O O . ARG B 1 248 ? 3.906 19.844 -36.062 1 31.95 248 ARG B O 1
ATOM 4767 N N . LYS B 1 249 ? 4.316 20.094 -38.438 1 37.12 249 LYS B N 1
ATOM 4768 C CA . LYS B 1 249 ? 4.621 18.891 -39.188 1 37.12 249 LYS B CA 1
ATOM 4769 C C . LYS B 1 249 ? 5.375 17.875 -38.344 1 37.12 249 LYS B C 1
ATOM 4771 O O . LYS B 1 249 ? 6.074 17 -38.875 1 37.12 249 LYS B O 1
ATOM 4776 N N . ARG B 1 250 ? 5.941 18.234 -37.25 1 35.91 250 ARG B N 1
ATOM 4777 C CA . ARG B 1 250 ? 6.859 17.234 -36.719 1 35.91 250 ARG B CA 1
ATOM 4778 C C . ARG B 1 250 ? 6.102 16.016 -36.188 1 35.91 250 ARG B C 1
ATOM 4780 O O . ARG B 1 250 ? 5.016 16.156 -35.625 1 35.91 250 ARG B O 1
ATOM 4787 N N . ARG B 1 251 ? 6.555 14.875 -36.469 1 35.59 251 ARG B N 1
ATOM 4788 C CA . ARG B 1 251 ? 6.176 13.477 -36.312 1 35.59 251 ARG B CA 1
ATOM 4789 C C . ARG B 1 251 ? 5.594 13.203 -34.938 1 35.59 251 ARG B C 1
ATOM 4791 O O . ARG B 1 251 ? 6.227 13.5 -33.938 1 35.59 251 ARG B O 1
ATOM 4798 N N . LYS B 1 252 ? 4.355 13.109 -34.844 1 44.25 252 LYS B N 1
ATOM 4799 C CA . LYS B 1 252 ? 3.568 12.477 -33.812 1 44.25 252 LYS B CA 1
ATOM 4800 C C . LYS B 1 252 ? 4.414 11.5 -33 1 44.25 252 LYS B C 1
ATOM 4802 O O . LYS B 1 252 ? 4.793 10.438 -33.5 1 44.25 252 LYS B O 1
ATOM 4807 N N . GLN B 1 253 ? 5.414 11.984 -32.312 1 45.22 253 GLN B N 1
ATOM 4808 C CA . GLN B 1 253 ? 6.129 10.984 -31.531 1 45.22 253 GLN B CA 1
ATOM 4809 C C . GLN B 1 253 ? 5.188 10.234 -30.594 1 45.22 253 GLN B C 1
ATOM 4811 O O . GLN B 1 253 ? 4.477 10.859 -29.797 1 45.22 253 GLN B O 1
ATOM 4816 N N . LYS B 1 254 ? 4.594 9.219 -31.016 1 51.69 254 LYS B N 1
ATOM 4817 C CA . LYS B 1 254 ? 3.779 8.258 -30.281 1 51.69 254 LYS B CA 1
ATOM 4818 C C . LYS B 1 254 ? 4.539 7.695 -29.078 1 51.69 254 LYS B C 1
ATOM 4820 O O . LYS B 1 254 ? 5.602 7.098 -29.25 1 51.69 254 LYS B O 1
ATOM 4825 N N . LYS B 1 255 ? 4.324 8.273 -27.859 1 66.5 255 LYS B N 1
ATOM 4826 C CA . LYS B 1 255 ? 4.934 7.625 -26.703 1 66.5 255 LYS B CA 1
ATOM 4827 C C . LYS B 1 255 ? 4.219 6.324 -26.359 1 66.5 255 LYS B C 1
ATOM 4829 O O . LYS B 1 255 ? 2.99 6.297 -26.234 1 66.5 255 LYS B O 1
ATOM 4834 N N . VAL B 1 256 ? 4.82 5.172 -26.672 1 77.44 256 VAL B N 1
ATOM 4835 C CA . VAL B 1 256 ? 4.309 3.83 -26.406 1 77.44 256 VAL B CA 1
ATOM 4836 C C . VAL B 1 256 ? 4.801 3.336 -25.047 1 77.44 256 VAL B C 1
ATOM 4838 O O . VAL B 1 256 ? 5.969 3.514 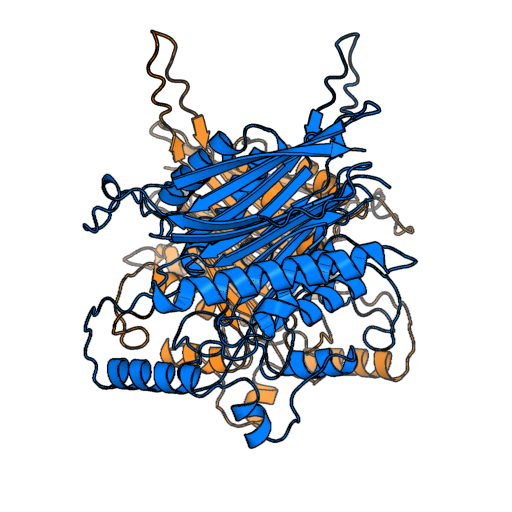-24.703 1 77.44 256 VAL B O 1
ATOM 4841 N N . LYS B 1 257 ? 3.803 2.932 -24.25 1 90.19 257 LYS B N 1
ATOM 4842 C CA . LYS B 1 257 ? 4.137 2.26 -23 1 90.19 257 LYS B CA 1
ATOM 4843 C C . LYS B 1 257 ? 4.066 0.743 -23.156 1 90.19 257 LYS B C 1
ATOM 4845 O O . LYS B 1 257 ? 3.127 0.215 -23.75 1 90.19 257 LYS B O 1
ATOM 4850 N N . ASN B 1 258 ? 5.059 0.041 -22.656 1 94.75 258 ASN B N 1
ATOM 4851 C CA . ASN B 1 258 ? 5.125 -1.415 -22.734 1 94.75 258 ASN B CA 1
ATOM 4852 C C . ASN B 1 258 ? 4.156 -2.07 -21.75 1 94.75 258 ASN B C 1
ATOM 4854 O O . ASN B 1 258 ? 3.82 -1.483 -20.719 1 94.75 258 ASN B O 1
ATOM 4858 N N . ALA B 1 259 ? 3.729 -3.281 -22.125 1 96 259 ALA B N 1
ATOM 4859 C CA . ALA B 1 259 ? 3.064 -4.137 -21.141 1 96 259 ALA B CA 1
ATOM 4860 C C . ALA B 1 259 ? 4.082 -4.805 -20.219 1 96 259 ALA B C 1
ATOM 4862 O O . ALA B 1 259 ? 5.188 -5.148 -20.641 1 96 259 ALA B O 1
ATOM 4863 N N . PHE B 1 260 ? 3.746 -4.949 -19 1 97.94 260 PHE B N 1
ATOM 4864 C CA . PHE B 1 260 ? 4.641 -5.641 -18.078 1 97.94 260 PHE B CA 1
ATOM 4865 C C . PHE B 1 260 ? 3.852 -6.312 -16.969 1 97.94 260 PHE B C 1
ATOM 4867 O O . PHE B 1 260 ? 2.684 -5.988 -16.75 1 97.94 260 PHE B O 1
ATOM 4874 N N . ALA B 1 261 ? 4.434 -7.246 -16.297 1 98.69 261 ALA B N 1
ATOM 4875 C CA . ALA B 1 261 ? 3.988 -7.836 -15.039 1 98.69 261 ALA B CA 1
ATOM 4876 C C . ALA B 1 261 ? 5.176 -8.195 -14.148 1 98.69 261 ALA B C 1
ATOM 4878 O O . ALA B 1 261 ? 6.207 -8.664 -14.641 1 98.69 261 ALA B O 1
ATOM 4879 N N . VAL B 1 262 ? 5.012 -7.898 -12.867 1 98.81 262 VAL B N 1
ATOM 4880 C CA . VAL B 1 262 ? 6.086 -8.102 -11.898 1 98.81 262 VAL B CA 1
ATOM 4881 C C . VAL B 1 262 ? 5.531 -8.773 -10.641 1 98.81 262 VAL B C 1
ATOM 4883 O O . VAL B 1 262 ? 4.461 -8.406 -10.156 1 98.81 262 VAL B O 1
ATOM 4886 N N . ALA B 1 263 ? 6.203 -9.766 -10.078 1 98.81 263 ALA B N 1
ATOM 4887 C CA . ALA B 1 263 ? 5.895 -10.438 -8.82 1 98.81 263 ALA B CA 1
ATOM 4888 C C . ALA B 1 263 ? 7.156 -10.641 -7.98 1 98.81 263 ALA B C 1
ATOM 4890 O O . ALA B 1 263 ? 8.117 -11.273 -8.438 1 98.81 263 ALA B O 1
ATOM 4891 N N . CYS B 1 264 ? 7.117 -10.172 -6.777 1 98.25 264 CYS B N 1
ATOM 4892 C CA . CYS B 1 264 ? 8.336 -10.148 -5.973 1 98.25 264 CYS B CA 1
ATOM 4893 C C . CYS B 1 264 ? 8.203 -11.055 -4.758 1 98.25 264 CYS B C 1
ATOM 4895 O O . CYS B 1 264 ? 7.105 -11.523 -4.445 1 98.25 264 CYS B O 1
ATOM 4897 N N . THR B 1 265 ? 9.312 -11.383 -4.125 1 97.31 265 THR B N 1
ATOM 4898 C CA . THR B 1 265 ? 9.438 -12.094 -2.859 1 97.31 265 THR B CA 1
ATOM 4899 C C . THR B 1 265 ? 10.609 -11.539 -2.047 1 97.31 265 THR B C 1
ATOM 4901 O O . THR B 1 265 ? 11.648 -11.18 -2.607 1 97.31 265 THR B O 1
ATOM 4904 N N . GLY B 1 266 ? 10.398 -11.359 -0.781 1 92.81 266 GLY B N 1
ATOM 4905 C CA . GLY B 1 266 ? 11.438 -10.836 0.093 1 92.81 266 GLY B CA 1
ATOM 4906 C C . GLY B 1 266 ? 10.898 -10.297 1.402 1 92.81 266 GLY B C 1
ATOM 4907 O O . GLY B 1 266 ? 9.75 -10.555 1.762 1 92.81 266 GLY B O 1
ATOM 4908 N N . ARG B 1 267 ? 11.766 -9.633 2.129 1 86.44 267 ARG B N 1
ATOM 4909 C CA . ARG B 1 267 ? 11.336 -9.008 3.377 1 86.44 267 ARG B CA 1
ATOM 4910 C C . ARG B 1 267 ? 10.445 -7.797 3.107 1 86.44 267 ARG B C 1
ATOM 4912 O O . ARG B 1 267 ? 10.922 -6.762 2.639 1 86.44 267 ARG B O 1
ATOM 4919 N N . GLY B 1 268 ? 9.281 -7.871 3.51 1 91.62 268 GLY B N 1
ATOM 4920 C CA . GLY B 1 268 ? 8.266 -6.883 3.18 1 91.62 268 GLY B CA 1
ATOM 4921 C C . GLY B 1 268 ? 8.68 -5.465 3.523 1 91.62 268 GLY B C 1
ATOM 4922 O O . GLY B 1 268 ? 8.477 -4.543 2.729 1 91.62 268 GLY B O 1
ATOM 4923 N N . GLU B 1 269 ? 9.32 -5.289 4.684 1 92.5 269 GLU B N 1
ATOM 4924 C CA . GLU B 1 269 ? 9.688 -3.959 5.16 1 92.5 269 GLU B CA 1
ATOM 4925 C C . GLU B 1 269 ? 10.695 -3.301 4.227 1 92.5 269 GLU B C 1
ATOM 4927 O O . GLU B 1 269 ? 10.633 -2.094 3.982 1 92.5 269 GLU B O 1
ATOM 4932 N N . ARG B 1 270 ? 11.547 -4.098 3.627 1 92.06 270 ARG B N 1
ATOM 4933 C CA . ARG B 1 270 ? 12.562 -3.551 2.725 1 92.06 270 ARG B CA 1
ATOM 4934 C C . ARG B 1 270 ? 11.945 -3.174 1.381 1 92.06 270 ARG B C 1
ATOM 4936 O O . ARG B 1 270 ? 12.352 -2.188 0.763 1 92.06 270 ARG B O 1
ATOM 4943 N N . PHE B 1 271 ? 11.062 -3.982 0.966 1 94.44 271 PHE B N 1
ATOM 4944 C CA . PHE B 1 271 ? 10.383 -3.684 -0.29 1 94.44 271 PHE B CA 1
ATOM 4945 C C . PHE B 1 271 ? 9.523 -2.436 -0.154 1 94.44 271 PHE B C 1
ATOM 4947 O O . PHE B 1 271 ? 9.461 -1.61 -1.068 1 94.44 271 PHE B O 1
ATOM 4954 N N . ILE B 1 272 ? 8.883 -2.299 0.971 1 96.06 272 ILE B N 1
ATOM 4955 C CA . ILE B 1 272 ? 8.047 -1.13 1.221 1 96.06 272 ILE B CA 1
ATOM 4956 C C . ILE B 1 272 ? 8.922 0.121 1.291 1 96.06 272 ILE B C 1
ATOM 4958 O O . ILE B 1 272 ? 8.617 1.133 0.653 1 96.06 272 ILE B O 1
ATOM 4962 N N . GLN B 1 273 ? 10.008 0.028 1.989 1 95.94 273 GLN B N 1
ATOM 4963 C CA . GLN B 1 273 ? 10.883 1.182 2.162 1 95.94 273 GLN B CA 1
ATOM 4964 C C . GLN B 1 273 ? 11.523 1.59 0.839 1 95.94 273 GLN B C 1
ATOM 4966 O O . GLN B 1 273 ? 11.5 2.766 0.47 1 95.94 273 GLN B O 1
ATOM 4971 N N . SER B 1 274 ? 12.008 0.596 0.078 1 95.25 274 SER B N 1
ATOM 4972 C CA . SER B 1 274 ? 12.773 0.886 -1.132 1 95.25 274 SER B CA 1
ATOM 4973 C C . SER B 1 274 ? 11.852 1.207 -2.303 1 95.25 274 SER B C 1
ATOM 4975 O O . SER B 1 274 ? 12.297 1.732 -3.326 1 95.25 274 SER B O 1
ATOM 4977 N N . ALA B 1 275 ? 10.633 0.811 -2.221 1 96.19 275 ALA B N 1
ATOM 4978 C CA . ALA B 1 275 ? 9.695 0.946 -3.334 1 96.19 275 ALA B CA 1
ATOM 4979 C C . ALA B 1 275 ? 10.234 0.278 -4.594 1 96.19 275 ALA B C 1
ATOM 4981 O O . ALA B 1 275 ? 10.125 0.827 -5.691 1 96.19 275 ALA B O 1
ATOM 4982 N N . LEU B 1 276 ? 10.797 -0.851 -4.449 1 96.62 276 LEU B N 1
ATOM 4983 C CA . LEU B 1 276 ? 11.469 -1.553 -5.535 1 96.62 276 LEU B CA 1
ATOM 4984 C C . LEU B 1 276 ? 10.516 -1.785 -6.703 1 96.62 276 LEU B C 1
ATOM 4986 O O . LEU B 1 276 ? 10.883 -1.589 -7.863 1 96.62 276 LEU B O 1
ATOM 4990 N N . VAL B 1 277 ? 9.297 -2.178 -6.453 1 98.19 277 VAL B N 1
ATOM 4991 C CA . VAL B 1 277 ? 8.344 -2.475 -7.516 1 98.19 277 VAL B CA 1
ATOM 4992 C C . VAL B 1 277 ? 8.062 -1.215 -8.328 1 98.19 277 VAL B C 1
ATOM 4994 O O . VAL B 1 277 ? 8.039 -1.259 -9.562 1 98.19 277 VAL B O 1
ATOM 4997 N N . THR B 1 278 ? 7.875 -0.103 -7.652 1 96.5 278 THR B N 1
ATOM 4998 C CA . THR B 1 278 ? 7.641 1.163 -8.336 1 96.5 278 THR B CA 1
ATOM 4999 C C . THR B 1 278 ? 8.828 1.524 -9.227 1 96.5 278 THR B C 1
ATOM 5001 O O . THR B 1 278 ? 8.648 1.903 -10.383 1 96.5 278 THR B O 1
ATOM 5004 N N . LEU B 1 279 ? 10.008 1.388 -8.711 1 95.88 279 LEU B N 1
ATOM 5005 C CA . LEU B 1 279 ? 11.219 1.695 -9.469 1 95.88 279 LEU B CA 1
ATOM 5006 C C . LEU B 1 279 ? 11.32 0.828 -10.719 1 95.88 279 LEU B C 1
ATOM 5008 O O . LEU B 1 279 ? 11.633 1.326 -11.797 1 95.88 279 LEU B O 1
ATOM 5012 N N . LEU B 1 280 ? 11.016 -0.407 -10.516 1 97.69 280 LEU B N 1
ATOM 5013 C CA . LEU B 1 280 ? 11.133 -1.354 -11.625 1 97.69 280 LEU B CA 1
ATOM 5014 C C . LEU B 1 280 ? 10.062 -1.088 -12.68 1 97.69 280 LEU B C 1
ATOM 5016 O O . LEU B 1 280 ? 10.367 -1.05 -13.875 1 97.69 280 LEU B O 1
ATOM 5020 N N . THR B 1 281 ? 8.836 -0.889 -12.281 1 97.38 281 THR B N 1
ATOM 5021 C CA . THR B 1 281 ? 7.738 -0.766 -13.234 1 97.38 281 THR B CA 1
ATOM 5022 C C . THR B 1 281 ? 7.852 0.536 -14.016 1 97.38 281 THR B C 1
ATOM 5024 O O . THR B 1 281 ? 7.457 0.596 -15.188 1 97.38 281 THR B O 1
ATOM 5027 N N . LEU B 1 282 ? 8.43 1.558 -13.461 1 94.12 282 LEU B N 1
ATOM 5028 C CA . LEU B 1 282 ? 8.68 2.803 -14.18 1 94.12 282 LEU B CA 1
ATOM 5029 C C . LEU B 1 282 ? 9.656 2.586 -15.328 1 94.12 282 LEU B C 1
ATOM 5031 O O . LEU B 1 282 ? 9.516 3.189 -16.391 1 94.12 282 LEU B O 1
ATOM 5035 N N . ARG B 1 283 ? 10.555 1.779 -15.086 1 95.69 283 ARG B N 1
ATOM 5036 C CA . ARG B 1 283 ? 11.539 1.47 -16.125 1 95.69 283 ARG B CA 1
ATOM 5037 C C . ARG B 1 283 ? 10.945 0.565 -17.188 1 95.69 283 ARG B C 1
ATOM 5039 O O . ARG B 1 283 ? 11.156 0.782 -18.391 1 95.69 283 ARG B O 1
ATOM 5046 N N . LEU B 1 284 ? 10.203 -0.4 -16.766 1 96.62 284 LEU B N 1
ATOM 5047 C CA . LEU B 1 284 ? 9.648 -1.382 -17.688 1 96.62 284 LEU B CA 1
ATOM 5048 C C . LEU B 1 284 ? 8.641 -0.731 -18.625 1 96.62 284 LEU B C 1
ATOM 5050 O O . LEU B 1 284 ? 8.461 -1.194 -19.766 1 96.62 284 LEU B O 1
ATOM 5054 N N . ARG B 1 285 ? 8.039 0.286 -18.156 1 94.12 285 ARG B N 1
ATOM 5055 C CA . ARG B 1 285 ? 7.078 0.999 -19 1 94.12 285 ARG B CA 1
ATOM 5056 C C . ARG B 1 285 ? 7.762 1.613 -20.219 1 94.12 285 ARG B C 1
ATOM 5058 O O . ARG B 1 285 ? 7.148 1.745 -21.281 1 94.12 285 ARG B O 1
ATOM 5065 N N . LYS B 1 286 ? 8.992 1.896 -20.078 1 92.75 286 LYS B N 1
ATOM 5066 C CA . LYS B 1 286 ? 9.664 2.699 -21.094 1 92.75 286 LYS B CA 1
ATOM 5067 C C . LYS B 1 286 ? 10.711 1.874 -21.844 1 92.75 286 LYS B C 1
ATOM 5069 O O . LYS B 1 286 ? 11.07 2.197 -22.984 1 92.75 286 LYS B O 1
ATOM 5074 N N . SER B 1 287 ? 11.211 0.913 -21.172 1 94.25 287 SER B N 1
ATOM 5075 C CA . SER B 1 287 ? 12.305 0.149 -21.75 1 94.25 287 SER B CA 1
ATOM 5076 C C . SER B 1 287 ? 11.953 -1.329 -21.875 1 94.25 287 SER B C 1
ATOM 5078 O O . SER B 1 287 ? 11.328 -1.897 -20.969 1 94.25 287 SER B O 1
ATOM 5080 N N . THR B 1 288 ? 12.445 -1.937 -22.953 1 91.31 288 THR B N 1
ATOM 5081 C CA . THR B 1 288 ? 12.234 -3.365 -23.156 1 91.31 288 THR B CA 1
ATOM 5082 C C . THR B 1 288 ? 13.469 -4.16 -22.75 1 91.31 288 THR B C 1
ATOM 5084 O O . THR B 1 288 ? 13.492 -5.387 -22.844 1 91.31 288 THR B O 1
ATOM 5087 N N . ASN B 1 289 ? 14.5 -3.432 -22.391 1 94.25 289 ASN B N 1
ATOM 5088 C CA . ASN B 1 289 ? 15.688 -4.113 -21.875 1 94.25 289 ASN B CA 1
ATOM 5089 C C . ASN B 1 289 ? 15.484 -4.59 -20.438 1 94.25 289 ASN B C 1
ATOM 5091 O O . ASN B 1 289 ? 15.906 -3.926 -19.484 1 94.25 289 ASN B O 1
ATOM 5095 N N . LEU B 1 290 ? 14.922 -5.742 -20.297 1 95.75 290 LEU B N 1
ATOM 5096 C CA . LEU B 1 290 ? 14.508 -6.273 -19.016 1 95.75 290 LEU B CA 1
ATOM 5097 C C . LEU B 1 290 ? 15.703 -6.414 -18.078 1 95.75 290 LEU B C 1
ATOM 5099 O O . LEU B 1 290 ? 15.617 -6.062 -16.891 1 95.75 290 LEU B O 1
ATOM 5103 N N . GLU B 1 291 ? 16.812 -6.895 -18.562 1 94.75 291 GLU B N 1
ATOM 5104 C CA . GLU B 1 291 ? 17.984 -7.094 -17.734 1 94.75 291 GLU B CA 1
ATOM 5105 C C . GLU B 1 291 ? 18.438 -5.781 -17.109 1 94.75 291 GLU B C 1
ATOM 5107 O O . GLU B 1 291 ? 18.688 -5.719 -15.898 1 94.75 291 GLU B O 1
ATOM 5112 N N . GLN B 1 292 ? 18.562 -4.836 -17.891 1 95.81 292 GLN B N 1
ATOM 5113 C CA . GLN B 1 292 ? 19 -3.529 -17.391 1 95.81 292 GLN B CA 1
ATOM 5114 C C . GLN B 1 292 ? 18 -2.971 -16.375 1 95.81 292 GLN B C 1
ATOM 5116 O O . GLN B 1 292 ? 18.406 -2.389 -15.367 1 95.81 292 GLN B O 1
ATOM 5121 N N . CYS B 1 293 ? 16.719 -3.127 -16.703 1 97 293 CYS B N 1
ATOM 5122 C CA . CYS B 1 293 ? 15.68 -2.641 -15.789 1 97 293 CYS B CA 1
ATOM 5123 C C . CYS B 1 293 ? 15.805 -3.307 -14.422 1 97 293 CYS B C 1
ATOM 5125 O O . CYS B 1 293 ? 15.742 -2.635 -13.391 1 97 293 CYS B O 1
ATOM 5127 N N . LEU B 1 294 ? 16.016 -4.613 -14.422 1 96.31 294 LEU B N 1
ATOM 5128 C CA . LEU B 1 294 ? 16.125 -5.367 -13.18 1 96.31 294 LEU B CA 1
ATOM 5129 C C . LEU B 1 294 ? 17.359 -4.941 -12.391 1 96.31 294 LEU B C 1
ATOM 5131 O O . LEU B 1 294 ? 17.266 -4.637 -11.195 1 96.31 294 LEU B O 1
ATOM 5135 N N . ARG B 1 295 ? 18.484 -4.84 -13.023 1 94.44 295 ARG B N 1
ATOM 5136 C CA . ARG B 1 295 ? 19.734 -4.477 -12.352 1 94.44 295 ARG B CA 1
ATOM 5137 C C . ARG B 1 295 ? 19.656 -3.068 -11.773 1 94.44 295 ARG B C 1
ATOM 5139 O O . ARG B 1 295 ? 20 -2.85 -10.609 1 94.44 295 ARG B O 1
ATOM 5146 N N . LYS B 1 296 ? 19.203 -2.143 -12.562 1 94.88 296 LYS B N 1
ATOM 5147 C CA . LYS B 1 296 ? 19.109 -0.756 -12.117 1 94.88 296 LYS B CA 1
ATOM 5148 C C . LYS B 1 296 ? 18.109 -0.613 -10.969 1 94.88 296 LYS B C 1
ATOM 5150 O O . LYS B 1 296 ? 18.328 0.168 -10.039 1 94.88 296 LYS B O 1
ATOM 5155 N N . ALA B 1 297 ? 17 -1.333 -11.039 1 96 297 ALA B N 1
ATOM 5156 C CA . ALA B 1 297 ? 16 -1.261 -9.977 1 96 297 ALA B CA 1
ATOM 5157 C C . ALA B 1 297 ? 16.578 -1.717 -8.641 1 96 297 ALA B C 1
ATOM 5159 O O . ALA B 1 297 ? 16.328 -1.094 -7.605 1 96 297 ALA B O 1
ATOM 5160 N N . PHE B 1 298 ? 17.375 -2.791 -8.633 1 94.38 298 PHE B N 1
ATOM 5161 C CA . PHE B 1 298 ? 17.953 -3.285 -7.391 1 94.38 298 PHE B CA 1
ATOM 5162 C C . PHE B 1 298 ? 19 -2.307 -6.855 1 94.38 298 PHE B C 1
ATOM 5164 O O . PHE B 1 298 ? 19.109 -2.113 -5.641 1 94.38 298 PHE B O 1
ATOM 5171 N N . ILE B 1 299 ? 19.75 -1.698 -7.73 1 92.88 299 ILE B N 1
ATOM 5172 C CA . ILE B 1 299 ? 20.734 -0.717 -7.312 1 92.88 299 ILE B CA 1
ATOM 5173 C C . ILE B 1 299 ? 20.047 0.483 -6.672 1 92.88 299 ILE B C 1
ATOM 5175 O O . ILE B 1 299 ? 20.391 0.896 -5.566 1 92.88 299 ILE B O 1
ATOM 5179 N N . GLU B 1 300 ? 19.062 0.967 -7.367 1 92.81 300 GLU B N 1
ATOM 5180 C CA . GLU B 1 300 ? 18.344 2.127 -6.855 1 92.81 300 GLU B CA 1
ATOM 5181 C C . GLU B 1 300 ? 17.609 1.791 -5.562 1 92.81 300 GLU B C 1
ATOM 5183 O O . GLU B 1 300 ? 17.484 2.639 -4.68 1 92.81 300 GLU B O 1
ATOM 5188 N N . ALA B 1 301 ? 17.078 0.613 -5.512 1 93.31 301 ALA B N 1
ATOM 5189 C CA . ALA B 1 301 ? 16.406 0.182 -4.293 1 93.31 301 ALA B CA 1
ATOM 5190 C C . ALA B 1 301 ? 17.359 0.151 -3.109 1 93.31 301 ALA B C 1
ATOM 5192 O O . ALA B 1 301 ? 17 0.518 -1.991 1 93.31 301 ALA B O 1
ATOM 5193 N N . SER B 1 302 ? 18.578 -0.275 -3.357 1 90.44 302 SER B N 1
ATOM 5194 C CA . SER B 1 302 ? 19.578 -0.281 -2.305 1 90.44 302 SER B CA 1
ATOM 5195 C C . SER B 1 302 ? 19.875 1.132 -1.811 1 90.44 302 SER B C 1
ATOM 5197 O O . SER B 1 302 ? 20 1.361 -0.605 1 90.44 302 SER B O 1
ATOM 5199 N N . ASP B 1 303 ? 19.891 2.033 -2.697 1 87.56 303 ASP B N 1
ATOM 5200 C CA . ASP B 1 303 ? 20.109 3.432 -2.342 1 87.56 303 ASP B CA 1
ATOM 5201 C C . ASP B 1 303 ? 18.953 3.971 -1.493 1 87.56 303 ASP B C 1
ATOM 5203 O O . ASP B 1 303 ? 19.188 4.645 -0.487 1 87.56 303 ASP B O 1
ATOM 5207 N N . ALA B 1 304 ? 17.812 3.629 -1.911 1 87.5 304 ALA B N 1
ATOM 5208 C CA . ALA B 1 304 ? 16.625 4.094 -1.21 1 87.5 304 ALA B CA 1
ATOM 5209 C C . ALA B 1 304 ? 16.5 3.422 0.153 1 87.5 304 ALA B C 1
ATOM 5211 O O . ALA B 1 304 ? 15.766 3.908 1.025 1 87.5 304 ALA B O 1
ATOM 5212 N N . ASN B 1 305 ? 17.125 2.334 0.248 1 84.94 305 ASN B N 1
ATOM 5213 C CA . ASN B 1 305 ? 17.141 1.591 1.504 1 84.94 305 ASN B CA 1
ATOM 5214 C C . ASN B 1 305 ? 18.344 1.943 2.357 1 84.94 305 ASN B C 1
ATOM 5216 O O . ASN B 1 305 ? 18.844 1.111 3.123 1 84.94 305 ASN B O 1
ATOM 5220 N N . GLY B 1 306 ? 18.906 3.09 2.221 1 80.06 306 GLY B N 1
ATOM 5221 C CA . GLY B 1 306 ? 20.047 3.547 3.004 1 80.06 306 GLY B CA 1
ATOM 5222 C C . GLY B 1 306 ? 21.359 2.881 2.607 1 80.06 306 GLY B C 1
ATOM 5223 O O . GLY B 1 306 ? 22.25 2.711 3.438 1 80.06 306 GLY B O 1
ATOM 5224 N N . GLY B 1 307 ? 21.359 2.396 1.48 1 82.06 307 GLY B N 1
ATOM 5225 C CA . GLY B 1 307 ? 22.562 1.753 0.991 1 82.06 307 GLY B CA 1
ATOM 5226 C C . GLY B 1 307 ? 22.625 0.27 1.307 1 82.06 307 GLY B C 1
ATOM 5227 O O . GLY B 1 307 ? 23.641 -0.379 1.08 1 82.06 307 GLY B O 1
ATOM 5228 N N . VAL B 1 308 ? 21.516 -0.23 1.826 1 83.12 308 VAL B N 1
ATOM 5229 C CA . VAL B 1 308 ? 21.438 -1.648 2.162 1 83.12 308 VAL B CA 1
ATOM 5230 C C . VAL B 1 308 ? 20.703 -2.404 1.064 1 83.12 308 VAL B C 1
ATOM 5232 O O . VAL B 1 308 ? 19.609 -1.997 0.651 1 83.12 308 VAL B O 1
ATOM 5235 N N . GLY B 1 309 ? 21.328 -3.449 0.627 1 86 309 GLY B N 1
ATOM 5236 C CA . GLY B 1 309 ? 20.703 -4.266 -0.397 1 86 309 GLY B CA 1
ATOM 5237 C C . GLY B 1 309 ? 19.391 -4.863 0.048 1 86 309 GLY B C 1
ATOM 5238 O O . GLY B 1 309 ? 19.203 -5.184 1.226 1 86 309 GLY B O 1
ATOM 5239 N N . VAL B 1 310 ? 18.516 -5.008 -0.908 1 89.88 310 VAL B N 1
ATOM 5240 C CA . VAL B 1 310 ? 17.219 -5.613 -0.634 1 89.88 310 VAL B CA 1
ATOM 5241 C C . VAL B 1 310 ? 17.312 -7.129 -0.812 1 89.88 310 VAL B C 1
ATOM 5243 O O . VAL B 1 310 ? 17.656 -7.613 -1.894 1 89.88 310 VAL B O 1
ATOM 5246 N N . GLU B 1 311 ? 17.062 -7.832 0.163 1 89 311 GLU B N 1
ATOM 5247 C CA . GLU B 1 311 ? 17.062 -9.289 0.1 1 89 311 GLU B CA 1
ATOM 5248 C C . GLU B 1 311 ? 15.766 -9.828 -0.488 1 89 311 GLU B C 1
ATOM 5250 O O . GLU B 1 311 ? 14.68 -9.531 0.018 1 89 311 GLU B O 1
ATOM 5255 N N . GLY B 1 312 ? 15.828 -10.547 -1.525 1 93.56 312 GLY B N 1
ATOM 5256 C CA . GLY B 1 312 ? 14.648 -11.102 -2.168 1 93.56 312 GLY B CA 1
ATOM 5257 C C . GLY B 1 312 ? 14.836 -11.344 -3.654 1 93.56 312 GLY B C 1
ATOM 5258 O O . GLY B 1 312 ? 15.953 -11.617 -4.105 1 93.56 312 GLY B O 1
ATOM 5259 N N . GLY B 1 313 ? 13.75 -11.438 -4.34 1 95.69 313 GLY B N 1
ATOM 5260 C CA . GLY B 1 313 ? 13.766 -11.703 -5.77 1 95.69 313 GLY B CA 1
ATOM 5261 C C . GLY B 1 313 ? 12.547 -11.156 -6.492 1 95.69 313 GLY B C 1
ATOM 5262 O O . GLY B 1 313 ? 11.578 -10.75 -5.855 1 95.69 313 GLY B O 1
ATOM 5263 N N . VAL B 1 314 ? 12.688 -11.109 -7.84 1 97.62 314 VAL B N 1
ATOM 5264 C CA . VAL B 1 314 ? 11.641 -10.594 -8.711 1 97.62 314 VAL B CA 1
ATOM 5265 C C . VAL B 1 314 ? 11.492 -11.492 -9.938 1 97.62 314 VAL B C 1
ATOM 5267 O O . VAL B 1 314 ? 12.484 -11.953 -10.5 1 97.62 314 VAL B O 1
ATOM 5270 N N . LEU B 1 315 ? 10.328 -11.875 -10.242 1 98.31 315 LEU B N 1
ATOM 5271 C CA . LEU B 1 315 ? 9.945 -12.43 -11.539 1 98.31 315 LEU B CA 1
ATOM 5272 C C . LEU B 1 315 ? 9.18 -11.398 -12.367 1 98.31 315 LEU B C 1
ATOM 5274 O O . LEU B 1 315 ? 8.227 -10.789 -11.875 1 98.31 315 LEU B O 1
ATOM 5278 N N . ALA B 1 316 ? 9.648 -11.125 -13.594 1 98.56 316 ALA B N 1
ATOM 5279 C CA . ALA B 1 316 ? 9.023 -10.062 -14.383 1 98.56 316 ALA B CA 1
ATOM 5280 C C . ALA B 1 316 ? 9.055 -10.398 -15.867 1 98.56 316 ALA B C 1
ATOM 5282 O O . ALA B 1 316 ? 9.922 -11.148 -16.328 1 98.56 316 ALA B O 1
ATOM 5283 N N . PHE B 1 317 ? 8.102 -9.883 -16.578 1 96.62 317 PHE B N 1
ATOM 5284 C CA . PHE B 1 317 ? 8.227 -9.859 -18.031 1 96.62 317 PHE B CA 1
ATOM 5285 C C . PHE B 1 317 ? 7.805 -8.508 -18.594 1 96.62 317 PHE B C 1
ATOM 5287 O O . PHE B 1 317 ? 7.141 -7.727 -17.906 1 96.62 317 PHE B O 1
ATOM 5294 N N . VAL B 1 318 ? 8.281 -8.18 -19.719 1 96.06 318 VAL B N 1
ATOM 5295 C CA . VAL B 1 318 ? 7.949 -6.957 -20.453 1 96.06 318 VAL B CA 1
ATOM 5296 C C . VAL B 1 318 ? 7.668 -7.285 -21.906 1 96.06 318 VAL B C 1
ATOM 5298 O O . VAL B 1 318 ? 8.312 -8.164 -22.484 1 96.06 318 VAL B O 1
ATOM 5301 N N . SER B 1 319 ? 6.668 -6.68 -22.453 1 92.75 319 SER B N 1
ATOM 5302 C CA . SER B 1 319 ? 6.285 -6.824 -23.859 1 92.75 319 SER B CA 1
ATOM 5303 C C . SER B 1 319 ? 6.047 -5.465 -24.5 1 92.75 319 SER B C 1
ATOM 5305 O O . SER B 1 319 ? 5.191 -4.699 -24.062 1 92.75 319 SER B O 1
ATOM 5307 N N . PRO B 1 320 ? 6.82 -5.219 -25.547 1 87.69 320 PRO B N 1
ATOM 5308 C CA . PRO B 1 320 ? 6.586 -3.947 -26.234 1 87.69 320 PRO B CA 1
ATOM 5309 C C . PRO B 1 320 ? 5.195 -3.865 -26.859 1 87.69 320 PRO B C 1
ATOM 5311 O O . PRO B 1 320 ? 4.648 -4.883 -27.297 1 87.69 320 PRO B O 1
ATOM 5314 N N . HIS B 1 321 ? 4.695 -2.588 -26.688 1 76 321 HIS B N 1
ATOM 5315 C CA . HIS B 1 321 ? 3.412 -2.387 -27.359 1 76 321 HIS B CA 1
ATOM 5316 C C . HIS B 1 321 ? 3.594 -2.211 -28.859 1 76 321 HIS B C 1
ATOM 5318 O O . HIS B 1 321 ? 4.301 -1.302 -29.312 1 76 321 HIS B O 1
ATOM 5324 N N . GLU B 1 322 ? 3.498 -3.227 -29.688 1 64.62 322 GLU B N 1
ATOM 5325 C CA . GLU B 1 322 ? 3.686 -3.088 -31.125 1 64.62 322 GLU B CA 1
ATOM 5326 C C . GLU B 1 322 ? 2.346 -2.957 -31.844 1 64.62 322 GLU B C 1
ATOM 5328 O O . GLU B 1 322 ? 1.377 -3.633 -31.5 1 64.62 322 GLU B O 1
ATOM 5333 N N . ALA B 1 323 ? 2.158 -1.765 -32.531 1 51.28 323 ALA B N 1
ATOM 5334 C CA . ALA B 1 323 ? 1 -1.486 -33.375 1 51.28 323 ALA B CA 1
ATOM 5335 C C . ALA B 1 323 ? 0.759 -2.619 -34.375 1 51.28 323 ALA B C 1
ATOM 5337 O O . ALA B 1 323 ? -0.32 -2.721 -34.969 1 51.28 323 ALA B O 1
ATOM 5338 N N . THR B 1 324 ? 1.788 -3.211 -34.938 1 52.28 324 THR B N 1
ATOM 5339 C CA . THR B 1 324 ? 1.641 -3.994 -36.156 1 52.28 324 THR B CA 1
ATOM 5340 C C . THR B 1 324 ? 1.282 -5.441 -35.812 1 52.28 324 THR B C 1
ATOM 5342 O O . THR B 1 324 ? 1.576 -5.926 -34.719 1 52.28 324 THR B O 1
ATOM 5345 N N . SER B 1 325 ? 0.43 -6.031 -36.719 1 54 325 SER B N 1
ATOM 5346 C CA . SER B 1 325 ? -0.039 -7.398 -36.906 1 54 325 SER B CA 1
ATOM 5347 C C . SER B 1 325 ? 1.122 -8.391 -36.906 1 54 325 SER B C 1
ATOM 5349 O O . SER B 1 325 ? 2.197 -8.086 -37.438 1 54 325 SER B O 1
ATOM 5351 N N . GLY B 1 326 ? 1.451 -9.359 -35.875 1 59.53 326 GLY B N 1
ATOM 5352 C CA . GLY B 1 326 ? 2.408 -10.453 -35.906 1 59.53 326 GLY B CA 1
ATOM 5353 C C . GLY B 1 326 ? 2.709 -11.031 -34.531 1 59.53 326 GLY B C 1
ATOM 5354 O O . GLY B 1 326 ? 1.799 -11.227 -33.719 1 59.53 326 GLY B O 1
ATOM 5355 N N . LEU B 1 327 ? 4.035 -11.266 -34.281 1 66.31 327 LEU B N 1
ATOM 5356 C CA . LEU B 1 327 ? 4.586 -11.953 -33.125 1 66.31 327 LEU B CA 1
ATOM 5357 C C . LEU B 1 327 ? 4.883 -10.961 -32 1 66.31 327 LEU B C 1
ATOM 5359 O O . LEU B 1 327 ? 5.484 -9.914 -32.25 1 66.31 327 LEU B O 1
ATOM 5363 N N . ARG B 1 328 ? 4.152 -11.195 -30.875 1 78.44 328 ARG B N 1
ATOM 5364 C CA . ARG B 1 328 ? 4.477 -10.422 -29.688 1 78.44 328 ARG B CA 1
ATOM 5365 C C . ARG B 1 328 ? 5.77 -10.922 -29.047 1 78.44 328 ARG B C 1
ATOM 5367 O O . ARG B 1 328 ? 5.938 -12.125 -28.844 1 78.44 328 ARG B O 1
ATOM 5374 N N . GLN B 1 329 ? 6.664 -10.047 -28.938 1 83 329 GLN B N 1
ATOM 5375 C CA . GLN B 1 329 ? 7.906 -10.383 -28.25 1 83 329 GLN B CA 1
ATOM 5376 C C . GLN B 1 329 ? 7.797 -10.109 -26.75 1 83 329 GLN B C 1
ATOM 5378 O O . GLN B 1 329 ? 7.316 -9.055 -26.344 1 83 329 GLN B O 1
ATOM 5383 N N . ILE B 1 330 ? 8.094 -11.156 -25.953 1 89.88 330 ILE B N 1
ATOM 5384 C CA . ILE B 1 330 ? 8.07 -11.023 -24.5 1 89.88 330 ILE B CA 1
ATOM 5385 C C . ILE B 1 330 ? 9.438 -11.398 -23.938 1 89.88 330 ILE B C 1
ATOM 5387 O O . ILE B 1 330 ? 10.031 -12.406 -24.328 1 89.88 330 ILE B O 1
ATOM 5391 N N . GLN B 1 331 ? 9.977 -10.555 -23.156 1 93.12 331 GLN B N 1
ATOM 5392 C CA . GLN B 1 331 ? 11.141 -10.898 -22.359 1 93.12 331 GLN B CA 1
ATOM 5393 C C . GLN B 1 331 ? 10.742 -11.281 -20.922 1 93.12 331 GLN B C 1
ATOM 5395 O O . GLN B 1 331 ? 10.055 -10.508 -20.25 1 93.12 331 GLN B O 1
ATOM 5400 N N . LEU B 1 332 ? 11.07 -12.477 -20.578 1 95.38 332 LEU B N 1
ATOM 5401 C CA . LEU B 1 332 ? 10.836 -12.984 -19.234 1 95.38 332 LEU B CA 1
ATOM 5402 C C . LEU B 1 332 ? 12.148 -13.102 -18.469 1 95.38 332 LEU B C 1
ATOM 5404 O O . LEU B 1 332 ? 13.164 -13.531 -19.031 1 95.38 332 LEU B O 1
ATOM 5408 N N . GLY B 1 333 ? 12.125 -12.68 -17.203 1 95.38 333 GLY B N 1
ATOM 5409 C CA . GLY B 1 333 ? 13.352 -12.773 -16.422 1 95.38 333 GLY B CA 1
ATOM 5410 C C . GLY B 1 333 ? 13.102 -12.766 -14.922 1 95.38 333 GLY B C 1
ATOM 5411 O O . GLY B 1 333 ? 11.984 -12.516 -14.469 1 95.38 333 GLY B O 1
ATOM 5412 N N . ALA B 1 334 ? 14.148 -13.211 -14.219 1 96.44 334 ALA B N 1
ATOM 5413 C CA . ALA B 1 334 ? 14.172 -13.195 -12.758 1 96.44 334 ALA B CA 1
ATOM 5414 C C . ALA B 1 334 ? 15.453 -12.562 -12.234 1 96.44 334 ALA B C 1
ATOM 5416 O O . ALA B 1 334 ? 16.516 -12.703 -12.844 1 96.44 334 ALA B O 1
ATOM 5417 N N . ALA B 1 335 ? 15.352 -11.812 -11.242 1 95.81 335 ALA B N 1
ATOM 5418 C CA . ALA B 1 335 ? 16.484 -11.266 -10.5 1 95.81 335 ALA B CA 1
ATOM 5419 C C . ALA B 1 335 ? 16.344 -11.539 -9 1 95.81 335 ALA B C 1
ATOM 5421 O O . ALA B 1 335 ? 15.242 -11.445 -8.445 1 95.81 335 ALA B O 1
ATOM 5422 N N . PHE B 1 336 ? 17.453 -11.914 -8.32 1 93.12 336 PHE B N 1
ATOM 5423 C CA . PHE B 1 336 ? 17.375 -12.211 -6.891 1 93.12 336 PHE B CA 1
ATOM 5424 C C . PHE B 1 336 ? 18.719 -12.008 -6.215 1 93.12 336 PHE B C 1
ATOM 5426 O O . PHE B 1 336 ? 19.766 -12.062 -6.871 1 93.12 336 PHE B O 1
ATOM 5433 N N . THR B 1 337 ? 18.719 -11.711 -4.93 1 91 337 THR B N 1
ATOM 5434 C CA . THR B 1 337 ? 19.922 -11.484 -4.137 1 91 337 THR B CA 1
ATOM 5435 C C . THR B 1 337 ? 20.141 -12.633 -3.152 1 91 337 THR B C 1
ATOM 5437 O O . THR B 1 337 ? 21.141 -12.641 -2.422 1 91 337 THR B O 1
ATOM 5440 N N . THR B 1 338 ? 19.234 -13.555 -3.041 1 89.25 338 THR B N 1
ATOM 5441 C CA . THR B 1 338 ? 19.328 -14.734 -2.182 1 89.25 338 THR B CA 1
ATOM 5442 C C . THR B 1 338 ? 20.094 -15.852 -2.883 1 89.25 338 THR B C 1
ATOM 5444 O O . THR B 1 338 ? 20.375 -15.766 -4.082 1 89.25 338 THR B O 1
ATOM 5447 N N . PRO B 1 339 ? 20.422 -16.938 -2.193 1 87.12 339 PRO B N 1
ATOM 5448 C CA . PRO B 1 339 ? 21.188 -18.016 -2.836 1 87.12 339 PRO B CA 1
ATOM 5449 C C . PRO B 1 339 ? 20.438 -18.656 -3.996 1 87.12 339 PRO B C 1
ATOM 5451 O O . PRO B 1 339 ? 21.031 -19 -5.016 1 87.12 339 PRO B O 1
ATOM 5454 N N . CYS B 1 340 ? 19.109 -18.812 -3.838 1 89.94 340 CYS B N 1
ATOM 5455 C CA . CYS B 1 340 ? 18.328 -19.484 -4.867 1 89.94 340 CYS B CA 1
ATOM 5456 C C . CYS B 1 340 ? 16.953 -18.828 -5.023 1 89.94 340 CYS B C 1
ATOM 5458 O O . CYS B 1 340 ? 16.531 -18.047 -4.168 1 89.94 340 CYS B O 1
ATOM 5460 N N . MET B 1 341 ? 16.344 -19.109 -6.141 1 92.25 341 MET B N 1
ATOM 5461 C CA . MET B 1 341 ? 14.953 -18.75 -6.41 1 92.25 341 MET B CA 1
ATOM 5462 C C . MET B 1 341 ? 14.312 -19.75 -7.371 1 92.25 341 MET B C 1
ATOM 5464 O O . MET B 1 341 ? 14.867 -20.047 -8.43 1 92.25 341 MET B O 1
ATOM 5468 N N . GLY B 1 342 ? 13.203 -20.359 -6.992 1 94.44 342 GLY B N 1
ATOM 5469 C CA . GLY B 1 342 ? 12.5 -21.297 -7.855 1 94.44 342 GLY B CA 1
ATOM 5470 C C . GLY B 1 342 ? 11.547 -20.609 -8.82 1 94.44 342 GLY B C 1
ATOM 5471 O O . GLY B 1 342 ? 10.727 -19.781 -8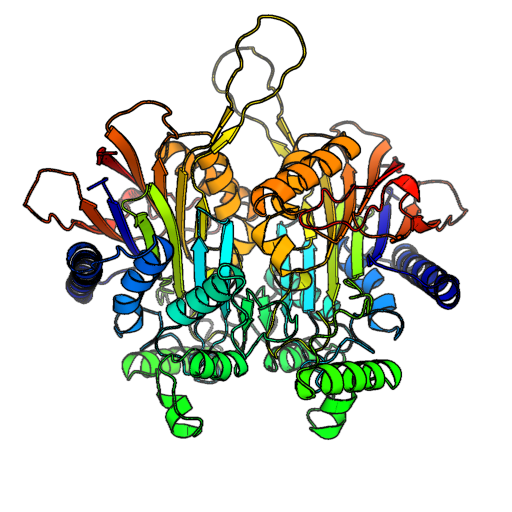.406 1 94.44 342 GLY B O 1
ATOM 5472 N N . VAL B 1 343 ? 11.656 -20.906 -10.156 1 96.88 343 VAL B N 1
ATOM 5473 C CA . VAL B 1 343 ? 10.812 -20.281 -11.164 1 96.88 343 VAL B CA 1
ATOM 5474 C C . VAL B 1 343 ? 10.328 -21.312 -12.164 1 96.88 343 VAL B C 1
ATOM 5476 O O . VAL B 1 343 ? 10.93 -22.391 -12.289 1 96.88 343 VAL B O 1
ATOM 5479 N N . GLY B 1 344 ? 9.234 -21.047 -12.773 1 97.19 344 GLY B N 1
ATOM 5480 C CA . GLY B 1 344 ? 8.711 -21.828 -13.875 1 97.19 344 GLY B CA 1
ATOM 5481 C C . GLY B 1 344 ? 7.832 -21.016 -14.82 1 97.19 344 GLY B C 1
ATOM 5482 O O . GLY B 1 344 ? 7.301 -19.969 -14.438 1 97.19 344 GLY B O 1
ATOM 5483 N N . TYR B 1 345 ? 7.746 -21.453 -16.047 1 96.5 345 TYR B N 1
ATOM 5484 C CA . TYR B 1 345 ? 6.875 -20.781 -17 1 96.5 345 TYR B CA 1
ATOM 5485 C C . TYR B 1 345 ? 6.383 -21.75 -18.062 1 96.5 345 TYR B C 1
ATOM 5487 O O . TYR B 1 345 ? 6.938 -22.844 -18.219 1 96.5 345 TYR B O 1
ATOM 5495 N N . LEU B 1 346 ? 5.34 -21.453 -18.672 1 93.75 346 LEU B N 1
ATOM 5496 C CA . LEU B 1 346 ? 4.719 -22.141 -19.797 1 93.75 346 LEU B CA 1
ATOM 5497 C C . LEU B 1 346 ? 4.156 -21.125 -20.797 1 93.75 346 LEU B C 1
ATOM 5499 O O . LEU B 1 346 ? 3.521 -20.141 -20.406 1 93.75 346 LEU B O 1
ATOM 5503 N N . GLN B 1 347 ? 4.504 -21.266 -21.984 1 88.75 347 GLN B N 1
ATOM 5504 C CA . GLN B 1 347 ? 4.035 -20.359 -23.031 1 88.75 347 GLN B CA 1
ATOM 5505 C C . GLN B 1 347 ? 3.322 -21.141 -24.141 1 88.75 347 GLN B C 1
ATOM 5507 O O . GLN B 1 347 ? 3.67 -22.281 -24.422 1 88.75 347 GLN B O 1
ATOM 5512 N N . CYS B 1 348 ? 2.236 -20.625 -24.531 1 79 348 CYS B N 1
ATOM 5513 C CA . CYS B 1 348 ? 1.59 -21.188 -25.719 1 79 348 CYS B CA 1
ATOM 5514 C C . CYS B 1 348 ? 1.841 -20.297 -26.938 1 79 348 CYS B C 1
ATOM 5516 O O . CYS B 1 348 ? 1.553 -19.109 -26.922 1 79 348 CYS B O 1
ATOM 5518 N N . GLN B 1 349 ? 2.574 -20.969 -27.844 1 65.06 349 GLN B N 1
ATOM 5519 C CA . GLN B 1 349 ? 2.662 -20.359 -29.172 1 65.06 349 GLN B CA 1
ATOM 5520 C C . GLN B 1 349 ? 1.683 -21 -30.141 1 65.06 349 GLN B C 1
ATOM 5522 O O . GLN B 1 349 ? 1.211 -22.125 -29.906 1 65.06 349 GLN B O 1
ATOM 5527 N N . ASP B 1 350 ? 1.062 -20.438 -31.094 1 55.84 350 ASP B N 1
ATOM 5528 C CA . ASP B 1 350 ? 0.095 -21.016 -32.031 1 55.84 350 ASP B CA 1
ATOM 5529 C C . ASP B 1 350 ? 0.255 -22.531 -32.125 1 55.84 350 ASP B C 1
ATOM 5531 O O . ASP B 1 350 ? -0.661 -23.281 -31.766 1 55.84 350 ASP B O 1
ATOM 5535 N N . ASP B 1 351 ? 0.994 -22.969 -33.188 1 46.53 351 ASP B N 1
ATOM 5536 C CA . ASP B 1 351 ? 0.833 -24.281 -33.812 1 46.53 351 ASP B CA 1
ATOM 5537 C C . ASP B 1 351 ? 1.35 -25.391 -32.906 1 46.53 351 ASP B C 1
ATOM 5539 O O . ASP B 1 351 ? 1.289 -26.578 -33.25 1 46.53 351 ASP B O 1
ATOM 5543 N N . ALA B 1 352 ? 2.285 -25.141 -32 1 47.56 352 ALA B N 1
ATOM 5544 C CA . ALA B 1 352 ? 3.07 -26.312 -31.609 1 47.56 352 ALA B CA 1
ATOM 5545 C C . ALA B 1 352 ? 2.424 -27.047 -30.453 1 47.56 352 ALA B C 1
ATOM 5547 O O . ALA B 1 352 ? 2.023 -26.438 -29.453 1 47.56 352 ALA B O 1
ATOM 5548 N N . THR B 1 353 ? 1.828 -28.266 -30.641 1 48.88 353 THR B N 1
ATOM 5549 C CA . THR B 1 353 ? 1.252 -29.391 -29.906 1 48.88 353 THR B CA 1
ATOM 5550 C C . THR B 1 353 ? 2.047 -29.672 -28.625 1 48.88 353 THR B C 1
ATOM 5552 O O . THR B 1 353 ? 1.599 -30.422 -27.766 1 48.88 353 THR B O 1
ATOM 5555 N N . LYS B 1 354 ? 3.322 -29.406 -28.531 1 58.12 354 LYS B N 1
ATOM 5556 C CA . LYS B 1 354 ? 4.027 -30 -27.406 1 58.12 354 LYS B CA 1
ATOM 5557 C C . LYS B 1 354 ? 4.125 -29.031 -26.234 1 58.12 354 LYS B C 1
ATOM 5559 O O . LYS B 1 354 ? 4.688 -27.938 -26.375 1 58.12 354 LYS B O 1
ATOM 5564 N N . LEU B 1 355 ? 3.295 -29.203 -25.141 1 72.38 355 LEU B N 1
ATOM 5565 C CA . LEU B 1 355 ? 3.348 -28.531 -23.859 1 72.38 355 LEU B CA 1
ATOM 5566 C C . LEU B 1 355 ? 4.754 -28.578 -23.266 1 72.38 355 LEU B C 1
ATOM 5568 O O . LEU B 1 355 ? 5.266 -29.672 -22.984 1 72.38 355 LEU B O 1
ATOM 5572 N N . GLN B 1 356 ? 5.586 -27.516 -23.422 1 82.5 356 GLN B N 1
ATOM 5573 C CA . GLN B 1 356 ? 6.887 -27.547 -22.766 1 82.5 356 GLN B CA 1
ATOM 5574 C C . GLN B 1 356 ? 6.879 -26.703 -21.5 1 82.5 356 GLN B C 1
ATOM 5576 O O . GLN B 1 356 ? 6.891 -25.469 -21.562 1 82.5 356 GLN B O 1
ATOM 5581 N N . VAL B 1 357 ? 6.762 -27.391 -20.359 1 90.94 357 VAL B N 1
ATOM 5582 C CA . VAL B 1 357 ? 6.816 -26.766 -19.047 1 90.94 357 VAL B CA 1
ATOM 5583 C C . VAL B 1 357 ? 8.273 -26.594 -18.625 1 90.94 357 VAL B C 1
ATOM 5585 O O . VAL B 1 357 ? 9.055 -27.531 -18.656 1 90.94 357 VAL B O 1
ATOM 5588 N N . HIS B 1 358 ? 8.664 -25.391 -18.25 1 93.69 358 HIS B N 1
ATOM 5589 C CA . HIS B 1 358 ? 10.008 -25.109 -17.766 1 93.69 358 HIS B CA 1
ATOM 5590 C C . HIS B 1 358 ? 9.984 -24.781 -16.266 1 93.69 358 HIS B C 1
ATOM 5592 O O . HIS B 1 358 ? 9.281 -23.859 -15.852 1 93.69 358 HIS B O 1
ATOM 5598 N N . ALA B 1 359 ? 10.633 -25.578 -15.469 1 95.75 359 ALA B N 1
ATOM 5599 C CA . ALA B 1 359 ? 10.805 -25.344 -14.039 1 95.75 359 ALA B CA 1
ATOM 5600 C C . ALA B 1 359 ? 12.273 -25.453 -13.633 1 95.75 359 ALA B C 1
ATOM 5602 O O . ALA B 1 359 ? 12.969 -26.391 -14.055 1 95.75 359 ALA B O 1
ATOM 5603 N N . GLN B 1 360 ? 12.789 -24.484 -12.883 1 94.25 360 GLN B N 1
ATOM 5604 C CA . GLN B 1 360 ? 14.195 -24.484 -12.5 1 94.25 360 GLN B CA 1
ATOM 5605 C C . GLN B 1 360 ? 14.406 -23.781 -11.164 1 94.25 360 GLN B C 1
ATOM 5607 O O . GLN B 1 360 ? 13.664 -22.859 -10.828 1 94.25 360 GLN B O 1
ATOM 5612 N N . ILE B 1 361 ? 15.32 -24.297 -10.398 1 93.75 361 ILE B N 1
ATOM 5613 C CA . ILE B 1 361 ? 15.844 -23.562 -9.258 1 93.75 361 ILE B CA 1
ATOM 5614 C C . ILE B 1 361 ? 17.094 -22.766 -9.672 1 93.75 361 ILE B C 1
ATOM 5616 O O . ILE B 1 361 ? 18.141 -23.359 -9.922 1 93.75 361 ILE B O 1
ATOM 5620 N N . LEU B 1 362 ? 16.891 -21.469 -9.758 1 92.06 362 LEU B N 1
ATOM 5621 C CA . LEU B 1 362 ? 18 -20.609 -10.102 1 92.06 362 LEU B CA 1
ATOM 5622 C C . LEU B 1 362 ? 18.938 -20.422 -8.906 1 92.06 362 LEU B C 1
ATOM 5624 O O . LEU B 1 362 ? 18.484 -20.328 -7.766 1 92.06 362 LEU B O 1
ATOM 5628 N N . ARG B 1 363 ? 20.266 -20.391 -9.141 1 89.69 363 ARG B N 1
ATOM 5629 C CA . ARG B 1 363 ? 21.25 -20.281 -8.062 1 89.69 363 ARG B CA 1
ATOM 5630 C C . ARG B 1 363 ? 22.266 -19.172 -8.359 1 89.69 363 ARG B C 1
ATOM 5632 O O . ARG B 1 363 ? 22.656 -18.969 -9.508 1 89.69 363 ARG B O 1
ATOM 5639 N N . GLN B 1 364 ? 22.594 -18.5 -7.227 1 86.31 364 GLN B N 1
ATOM 5640 C CA . GLN B 1 364 ? 23.703 -17.562 -7.355 1 86.31 364 GLN B CA 1
ATOM 5641 C C . GLN B 1 364 ? 25.016 -18.312 -7.555 1 86.31 364 GLN B C 1
ATOM 5643 O O . GLN B 1 364 ? 25.234 -19.375 -6.961 1 86.31 364 GLN B O 1
ATOM 5648 N N . PRO B 1 365 ? 25.844 -17.656 -8.422 1 76.94 365 PRO B N 1
ATOM 5649 C CA . PRO B 1 365 ? 27.156 -18.297 -8.562 1 76.94 365 PRO B CA 1
ATOM 5650 C C . PRO B 1 365 ? 27.969 -18.25 -7.273 1 76.94 365 PRO B C 1
ATOM 5652 O O . PRO B 1 365 ? 27.781 -17.359 -6.445 1 76.94 365 PRO B O 1
ATOM 5655 N N . ALA B 1 366 ? 28.641 -19.297 -6.867 1 63.03 366 ALA B N 1
ATOM 5656 C CA . ALA B 1 366 ? 29.406 -19.484 -5.637 1 63.03 366 ALA B CA 1
ATOM 5657 C C . ALA B 1 366 ? 30.25 -18.266 -5.32 1 63.03 366 ALA B C 1
ATOM 5659 O O . ALA B 1 366 ? 30.469 -17.938 -4.148 1 63.03 366 ALA B O 1
ATOM 5660 N N . SER B 1 367 ? 30.922 -17.578 -6.164 1 54.19 367 SER B N 1
ATOM 5661 C CA . SER B 1 367 ? 31.875 -16.5 -5.863 1 54.19 367 SER B CA 1
ATOM 5662 C C . SER B 1 367 ? 31.172 -15.289 -5.277 1 54.19 367 SER B C 1
ATOM 5664 O O . SER B 1 367 ? 31.812 -14.414 -4.695 1 54.19 367 SER B O 1
ATOM 5666 N N . SER B 1 368 ? 30 -15.117 -5.477 1 51.09 368 SER B N 1
ATOM 5667 C CA . SER B 1 368 ? 29.375 -13.82 -5.258 1 51.09 368 SER B CA 1
ATOM 5668 C C . SER B 1 368 ? 28.797 -13.711 -3.852 1 51.09 368 SER B C 1
ATOM 5670 O O . SER B 1 368 ? 28.375 -12.633 -3.43 1 51.09 368 SER B O 1
ATOM 5672 N N . PHE B 1 369 ? 28.703 -14.867 -3.072 1 48.31 369 PHE B N 1
ATOM 5673 C CA . PHE B 1 369 ? 27.953 -14.742 -1.825 1 48.31 369 PHE B CA 1
ATOM 5674 C C . PHE B 1 369 ? 28.875 -14.312 -0.687 1 48.31 369 PHE B C 1
ATOM 5676 O O . PHE B 1 369 ? 29.547 -15.141 -0.073 1 48.31 369 PHE B O 1
ATOM 5683 N N . VAL B 1 370 ? 29.656 -13.375 -0.733 1 38.47 370 VAL B N 1
ATOM 5684 C CA . VAL B 1 370 ? 30.359 -12.977 0.481 1 38.47 370 VAL B CA 1
ATOM 5685 C C . VAL B 1 370 ? 29.375 -12.398 1.491 1 38.47 370 VAL B C 1
ATOM 5687 O O . VAL B 1 370 ? 28.656 -11.445 1.192 1 38.47 370 VAL B O 1
ATOM 5690 N N . VAL B 1 371 ? 28.984 -13.133 2.541 1 38.59 371 VAL B N 1
ATOM 5691 C CA . VAL B 1 371 ? 28.109 -12.844 3.664 1 38.59 371 VAL B CA 1
ATOM 5692 C C . VAL B 1 371 ? 28.578 -11.594 4.398 1 38.59 371 VAL B C 1
ATOM 5694 O O . VAL B 1 371 ? 28.156 -11.328 5.523 1 38.59 371 VAL B O 1
ATOM 5697 N N . GLY B 1 372 ? 29.578 -10.906 4.078 1 34.91 372 GLY B N 1
ATOM 5698 C CA . GLY B 1 372 ? 30 -10 5.133 1 34.91 372 GLY B CA 1
ATOM 5699 C C . GLY B 1 372 ? 28.922 -9.016 5.547 1 34.91 372 GLY B C 1
ATOM 5700 O O . GLY B 1 372 ? 27.859 -8.961 4.926 1 34.91 372 GLY B O 1
ATOM 5701 N N . LYS B 1 373 ? 29.203 -7.992 6.5 1 39.78 373 LYS B N 1
ATOM 5702 C CA . LYS B 1 373 ? 28.453 -6.961 7.203 1 39.78 373 LYS B CA 1
ATOM 5703 C C . LYS B 1 373 ? 27.438 -6.305 6.273 1 39.78 373 LYS B C 1
ATOM 5705 O O . LYS B 1 373 ? 26.25 -6.633 6.312 1 39.78 373 LYS B O 1
ATOM 5710 N N . LYS B 1 374 ? 27.484 -4.797 6.211 1 43.97 374 LYS B N 1
ATOM 5711 C CA . LYS B 1 374 ? 26.641 -3.789 5.582 1 43.97 374 LYS B CA 1
ATOM 5712 C C . LYS B 1 374 ? 26.453 -4.078 4.098 1 43.97 374 LYS B C 1
ATOM 5714 O O . LYS B 1 374 ? 26.219 -3.164 3.305 1 43.97 374 LYS B O 1
ATOM 5719 N N . GLN B 1 375 ? 26.641 -5.312 3.344 1 43.34 375 GLN B N 1
ATOM 5720 C CA . GLN B 1 375 ? 27.312 -5.766 2.129 1 43.34 375 GLN B CA 1
ATOM 5721 C C . GLN B 1 375 ? 26.359 -5.75 0.938 1 43.34 375 GLN B C 1
ATOM 5723 O O . GLN B 1 375 ? 25.156 -5.969 1.097 1 43.34 375 GLN B O 1
ATOM 5728 N N . SER B 1 376 ? 26.844 -5.289 -0.207 1 55.81 376 SER B N 1
ATOM 5729 C CA . SER B 1 376 ? 26.422 -5.262 -1.606 1 55.81 376 SER B CA 1
ATOM 5730 C C . SER B 1 376 ? 25.922 -6.629 -2.062 1 55.81 376 SER B C 1
ATOM 5732 O O . SER B 1 376 ? 26.688 -7.602 -2.066 1 55.81 376 SER B O 1
ATOM 5734 N N . LEU B 1 377 ? 24.688 -6.926 -1.679 1 63.03 377 LEU B N 1
ATOM 5735 C CA . LEU B 1 377 ? 24.141 -8.156 -2.234 1 63.03 377 LEU B CA 1
ATOM 5736 C C . LEU B 1 377 ? 24.25 -8.164 -3.756 1 63.03 377 LEU B C 1
ATOM 5738 O O . LEU B 1 377 ? 23.922 -7.172 -4.41 1 63.03 377 LEU B O 1
ATOM 5742 N N . SER B 1 378 ? 24.922 -9.164 -4.184 1 71.56 378 SER B N 1
ATOM 5743 C CA . SER B 1 378 ? 24.984 -9.312 -5.633 1 71.56 378 SER B CA 1
ATOM 5744 C C . SER B 1 378 ? 23.625 -9.742 -6.203 1 71.56 378 SER B C 1
ATOM 5746 O O . SER B 1 378 ? 22.922 -10.562 -5.602 1 71.56 378 SER B O 1
ATOM 5748 N N . THR B 1 379 ? 23.172 -9.062 -7.199 1 76.75 379 THR B N 1
ATOM 5749 C CA . THR B 1 379 ? 21.938 -9.398 -7.891 1 76.75 379 THR B CA 1
ATOM 5750 C C . THR B 1 379 ? 22.203 -10.336 -9.062 1 76.75 379 THR B C 1
ATOM 5752 O O . THR B 1 379 ? 23.016 -10.039 -9.93 1 76.75 379 THR B O 1
ATOM 5755 N N . HIS B 1 380 ? 21.641 -11.523 -9.016 1 80.88 380 HIS B N 1
ATOM 5756 C CA . HIS B 1 380 ? 21.672 -12.422 -10.164 1 80.88 380 HIS B CA 1
ATOM 5757 C C . HIS B 1 380 ? 20.453 -12.234 -11.055 1 80.88 380 HIS B C 1
ATOM 5759 O O . HIS B 1 380 ? 19.328 -12.148 -10.555 1 80.88 380 HIS B O 1
ATOM 5765 N N . VAL B 1 381 ? 20.688 -12.086 -12.328 1 81.69 381 VAL B N 1
ATOM 5766 C CA . VAL B 1 381 ? 19.609 -11.859 -13.289 1 81.69 381 VAL B CA 1
ATOM 5767 C C . VAL B 1 381 ? 19.609 -12.977 -14.336 1 81.69 381 VAL B C 1
ATOM 5769 O O . VAL B 1 381 ? 20.656 -13.32 -14.883 1 81.69 381 VAL B O 1
ATOM 5772 N N . SER B 1 382 ? 18.516 -13.602 -14.508 1 83.06 382 SER B N 1
ATOM 5773 C CA . SER B 1 382 ? 18.297 -14.578 -15.57 1 83.06 382 SER B CA 1
ATOM 5774 C C . SER B 1 382 ? 17.188 -14.117 -16.516 1 83.06 382 SER B C 1
ATOM 5776 O O . SER B 1 382 ? 16.078 -13.805 -16.078 1 83.06 382 SER B O 1
ATOM 5778 N N . ILE B 1 383 ? 17.5 -14.039 -17.812 1 81.38 383 ILE B N 1
ATOM 5779 C CA . ILE B 1 383 ? 16.562 -13.531 -18.812 1 81.38 383 ILE B CA 1
ATOM 5780 C C . ILE B 1 383 ? 16.2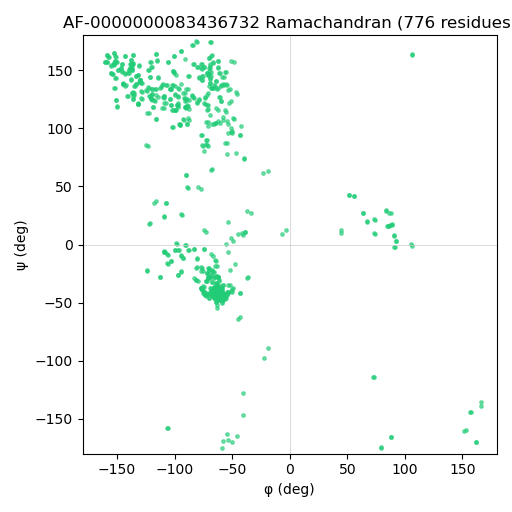19 -14.633 -19.812 1 81.38 383 ILE B C 1
ATOM 5782 O O . ILE B 1 383 ? 17.094 -15.383 -20.234 1 81.38 383 ILE B O 1
ATOM 5786 N N . LEU B 1 384 ? 14.961 -14.727 -20.062 1 73.5 384 LEU B N 1
ATOM 5787 C CA . LEU B 1 384 ? 14.477 -15.586 -21.141 1 73.5 384 LEU B CA 1
ATOM 5788 C C . LEU B 1 384 ? 13.703 -14.773 -22.172 1 73.5 384 LEU B C 1
ATOM 5790 O O . LEU B 1 384 ? 12.859 -13.945 -21.828 1 73.5 384 LEU B O 1
ATOM 5794 N N . HIS B 1 385 ? 14.109 -14.883 -23.406 1 66.31 385 HIS B N 1
ATOM 5795 C CA . HIS B 1 385 ? 13.391 -14.258 -24.516 1 66.31 385 HIS B CA 1
ATOM 5796 C C . HIS B 1 385 ? 12.352 -15.211 -25.094 1 66.31 385 HIS B C 1
ATOM 5798 O O . HIS B 1 385 ? 12.703 -16.297 -25.562 1 66.31 385 HIS B O 1
ATOM 5804 N N . LEU B 1 386 ? 11.148 -14.797 -25 1 71.19 386 LEU B N 1
ATOM 5805 C CA . LEU B 1 386 ? 10.062 -15.656 -25.469 1 71.19 386 LEU B CA 1
ATOM 5806 C C . LEU B 1 386 ? 9.273 -14.984 -26.578 1 71.19 386 LEU B C 1
ATOM 5808 O O . LEU B 1 386 ? 9.078 -13.766 -26.562 1 71.19 386 LEU B O 1
ATOM 5812 N N . ASP B 1 387 ? 8.945 -15.664 -27.703 1 62.97 387 ASP B N 1
ATOM 5813 C CA . ASP B 1 387 ? 8.062 -15.188 -28.766 1 62.97 387 ASP B CA 1
ATOM 5814 C C . ASP B 1 387 ? 6.648 -15.734 -28.578 1 62.97 387 ASP B C 1
ATOM 5816 O O . ASP B 1 387 ? 6.465 -16.922 -28.328 1 62.97 387 ASP B O 1
ATOM 5820 N N . VAL B 1 388 ? 5.734 -14.797 -28.469 1 61.97 388 VAL B N 1
ATOM 5821 C CA . VAL B 1 388 ? 4.34 -15.211 -28.359 1 61.97 388 VAL B CA 1
ATOM 5822 C C . VAL B 1 388 ? 3.557 -14.703 -29.578 1 61.97 388 VAL B C 1
ATOM 5824 O O . VAL B 1 388 ? 3.705 -13.547 -29.969 1 61.97 388 VAL B O 1
ATOM 5827 N N . GLU B 1 389 ? 2.76 -15.539 -30.359 1 54.97 389 GLU B N 1
ATOM 5828 C CA . GLU B 1 389 ? 1.959 -15.109 -31.5 1 54.97 389 GLU B CA 1
ATOM 5829 C C . GLU B 1 389 ? 0.782 -14.242 -31.047 1 54.97 389 GLU B C 1
ATOM 5831 O O . GLU B 1 389 ? 0.157 -14.523 -30.031 1 54.97 389 GLU B O 1
ATOM 5836 N N . LYS B 1 390 ? 0.51 -13.125 -31.859 1 56.28 390 LYS B N 1
ATOM 5837 C CA . LYS B 1 390 ? -0.585 -12.211 -31.547 1 56.28 390 LYS B CA 1
ATOM 5838 C C . LYS B 1 390 ? -1.934 -12.82 -31.922 1 56.28 390 LYS B C 1
ATOM 5840 O O . LYS B 1 390 ? -2.072 -13.438 -32.969 1 56.28 390 LYS B O 1
#

Organism: Bremia lactucae (NCBI:txid4779)

InterPro domains:
  IPR000246 Peptidase T2, asparaginase 2 [PF01112] (3-244)
  IPR000246 Peptidase T2, asparaginase 2 [PTHR10188] (4-354)
  IPR029055 Nucleophile aminohydrolases, N-terminal [SSF56235] (4-341)
  IPR037464 Threonine aspartase 1 [cd04514] (4-350)

Solvent-accessible surface area (backbone atoms only — not comparable to full-atom values): 37870 Å² total; per-residue (Å²): 116,33,18,29,37,41,34,39,34,66,18,20,24,82,75,53,82,86,50,44,63,58,52,44,52,48,47,47,48,20,52,52,52,41,48,50,50,49,71,69,36,94,65,63,61,52,17,47,54,46,14,36,52,35,44,47,52,42,18,69,26,67,86,32,28,12,35,27,22,14,28,25,25,70,84,63,39,53,36,26,21,2,23,30,20,29,10,76,62,35,40,50,6,18,24,21,30,32,38,40,43,53,51,45,35,55,47,6,41,50,28,32,46,49,57,71,45,78,60,66,49,78,88,44,41,63,77,47,79,61,57,30,28,36,25,25,66,50,39,34,55,51,33,47,74,72,69,45,65,56,49,56,86,48,66,68,53,34,56,46,62,41,58,35,72,68,29,49,52,52,41,50,54,53,51,49,36,60,69,63,64,48,56,71,71,68,77,68,72,73,65,24,35,28,25,23,15,29,21,30,21,53,87,62,35,18,1,10,18,28,31,18,10,64,58,72,54,30,62,67,30,47,47,44,25,33,30,32,78,56,33,24,37,39,28,30,39,49,43,81,43,77,58,82,69,81,72,77,90,69,73,71,65,61,52,58,28,23,16,31,22,28,21,38,20,38,53,27,61,51,33,56,30,23,36,34,47,54,52,30,50,61,38,38,30,73,40,77,55,58,68,59,34,54,53,51,21,52,53,51,18,10,53,39,42,77,57,33,51,64,60,21,28,38,42,37,35,34,25,68,58,68,92,68,92,54,70,41,53,33,40,35,34,36,37,30,40,37,58,25,36,36,38,28,39,36,65,43,43,66,83,66,85,70,88,62,76,46,60,47,75,46,67,53,65,80,86,62,68,71,80,61,84,85,54,84,56,52,71,43,74,48,79,43,83,42,78,26,36,90,117,34,18,30,38,42,35,39,34,66,18,21,22,83,74,53,82,87,49,42,64,57,50,43,50,48,47,46,48,21,51,51,53,42,47,50,50,49,71,71,36,94,67,63,60,53,17,47,56,47,14,37,52,35,45,46,53,42,17,69,28,66,87,33,30,12,37,27,23,13,27,25,25,69,84,63,38,53,37,26,19,2,22,30,19,29,10,74,63,32,40,49,6,19,23,21,30,31,40,41,42,54,50,45,35,54,47,5,43,51,29,30,47,47,57,71,42,80,57,64,48,78,88,42,42,66,77,46,78,61,56,31,29,36,25,25,67,52,39,33,56,52,30,45,75,71,69,45,65,55,48,58,87,49,65,68,53,33,56,45,62,41,57,36,72,67,30,49,51,53,42,50,55,51,51,51,37,60,69,65,63,49,52,71,71,67,77,69,72,74,65,25,35,26,26,22,16,29,21,30,20,53,86,63,36,18,1,8,18,26,29,17,10,63,58,74,54,31,62,68,31,47,48,44,25,33,28,33,77,55,33,26,36,40,28,29,41,46,43,80,42,77,57,82,68,80,73,78,92,66,74,75,64,63,52,59,29,23,16,32,21,28,20,39,20,38,53,28,62,52,32,56,29,24,37,34,47,54,53,29,52,60,38,37,30,72,41,79,56,57,67,60,34,52,55,51,22,52,53,51,20,10,54,38,43,77,56,34,51,66,60,22,29,38,43,35,36,35,27,68,58,65,91,68,92,53,73,40,53,33,41,34,33,36,37,30,40,39,58,24,36,35,38,28,38,38,65,43,44,67,85,69,84,71,88,63,75,46,61,46,75,45,66,53,64,81,87,58,70,66,81,61,86,86,49,81,55,51,73,43,75,48,79,43,83,44,77,26,36,91

Secondary structure (DSSP, 8-state):
---EEEEEEEEEE---HHHHHHHHHHHHHHHHHHHHHHHH-SSPPPHHHHHHHHHHHHHT-TTSSSSTTPPB-TTS-B-EEEEEEETTT--EEEEEEE-SBS-HHHHHHHHHHHHHS----GGG-TTPPPPSEEESTHHHHHHHHTT--B--S-HHHHHHTT--HHHHHHHHHHHHHHHTT----------B--EEEEEE-TTS-EEEEEEE--STTPPTTB--TTTSTTTSEEEE--EEE-----SSSS----EEEPEEEEEEEE-HHHHHHHTHHHHHHHHHHH---HHHHHHHHHHHHHHHTTTPPPPEEEEEEEE----SSSEEEEEEEEEESSSEEEEEEEEE-TT------EEEEEE--GGG----SS--PPPEEEEEEEEEE-/---EEEEEEEEEE---HHHHHHHHHHHHHHHHHHHHHHHH-SSPPPHHHHHHHHHHHHHT-TTSSSSTTPPB-TTS-B-EEEEEEETTT--EEEEEEE-SBS-HHHHHHHHHHHHHS----GGG-TTPPPPSEEESTHHHHHHHHTT--B--S-HHHHHHTT--HHHHHHHHHHHHHHHTT----------B--EEEEEE-TTS-EEEEEEE--STTPPTTB--TTTSTTTSEEEE--EEE-----SSSS----EEEPEEEEEEEE-HHHHHHHTHHHHHHHHHHH---HHHHHHHHHHHHHHHTTTPPPPEEEEEEEE----SSSEEEEEEEEEESSSEEEEEEEEE-SS------EEEEEE--GGG----TT--PPPEEEEEEEEEE-

Foldseek 3Di:
DFKKKKKKWQWFWDDDPVCVVVVLVLQLVLFVQLVCQQVVDPDGDAQQVSFLSSCLSVLQDCVFQFNAVHAAALVQAFKKKKKKAWQEVRAMAIETREFFFSRRSVLLVVQRVCQVVVDQDPVCHDDRRRDRAYYDHVSQVVCVVVVGGGFDPDPVRRSCVRHDPVNVVLLVVVNCCVVVVPPPPPPPIFTLGKMKMWMQHSVRIIMIMIMHRATHNHHRPDDFQRRDPQLFKYWHDKDFDQPPPPDDDDDRPTQIFKTKIKGWTAGRVLSNQLVLSVQLNVCLRRDQPNQVSNVVSQCSSCVSSVNAGTAIKMWMKIWTDDPDAWKIKIKTKMKGLHQWIKMKMWMDAPPDPDTDIDIDIGGDDPVQCPVDDSDDRDMDMDMDIDIIID/DFKKKKKKWQWFWDDDPVCVVVVLVLQLVLFVQLVCQQVVDPDGDAQQVSFLSSCLSVLQDCVFQFPAVHAAALVQAFKKKKKKAWQEVRAMAIETREFFFSRRSVLLVVQRVCQVVVPCDPVCHDDRRRDRAYYDHVSQVVCVVVVGGGFDPPPVRRSCVRHDPVNVVLLVVVNVCVVVVPPPPPPPIFTLGKMKMWMQHSVRIIMIMIMHRATHNHHRPDDFQRRDPQLFKYWHDKDFDQPPPPDDDPDRPTQIFKTKIKGWTAGRVLSNQLVLSVQLNVCLRRDQPNVVSNVVSQCSSCVSSVNAGTAIKMWMKIWTDDPDAWKIKMKTKMKGLHQWIKMKMWMDAPDDPDTDIDIDIGGDDPVQPPVDDSDDRDMDMDMDIDIIID